Protein AF-0000000065779540 (afdb_homodimer)

Sequence (1570 aa):
MIKVNRYEIFLDFSFQTGDYKGYEKIEMESDEETVVLDAVGLKIVKAKVNGKEIEFSQDESRVNVKSGSFSGILEVEFEGKVTERKLVGIYKASYKDGYVISTQFEATHARDFIPCFDHPAMKARFKLTVRVDKGLKVISNMPVVREKEENGKVVYEFDETPKMSTYLLYLGIGNFEEIRDEGKIPTIIVATIPGKVQKGRFSMQISRNSIEFYEKYFEIPYQLPKVHLIAIPEFAYGAMENWGAITFRETALLADDSSSVYQKFRVAEVVAHELAHQWFGNLVTLKWWDDLWLNESFATFMSHKAISQLFPSWNFWDYFVLNQTSRALEKDSVSTTHPIEAHVRDPNEVEQMFDDISYGKGASILRMIEAYVGEENFRRGVVNYLKKFSYSNAQGSDLWNSISEVYGSDISPIMADWITKPGYPMVRVSVSGKRVSLEQERFSLIGNVENLLYKIPLTMEVNGKVVTHLLDKERDTMVFEEDVKSLKVNVNRTGFYRVFYYNNSDLVFNSNLSELDKWGIINDYWAFLLAGKIGFKEYERVISKFFNDKDFLPVNELSNELFTLHAINPDKYQGIAKEFHRIQLKNWRNSKDELGRLTYSNILYRLAAIDDEFSLGLSELFRFYGSLDSDTRQGVAVAYAITYEDNSVDELLERFRKETFDEEKLRYLTAMLFFRKPYLVGNTLSLILSGEIKKQDIPLTLSTAAYNPYAKSAVLNWIKMHINFMREAYKGTGILGRRLAEVIPLIGIGAERETEQFFSNLNMPEAERGIGTGLELLKAYSRLKMIKVNRYEIFLDFSFQTGDYKGYEKIEMESDEETVVLDAVGLKIVKAKVNGKEIEFSQDESRVNVKSGSFSGILEVEFEGKVTERKLVGIYKASYKDGYVISTQFEATHARDFIPCFDHPAMKARFKLTVRVDKGLKVISNMPVVREKEENGKVVYEFDETPKMSTYLLYLGIGNFEEIRDEGKIPTIIVATIPGKVQKGRFSMQISRNSIEFYEKYFEIPYQLPKVHLIAIPEFAYGAMENWGAITFRETALLADDSSSVYQKFRVAEVVAHELAHQWFGNLVTLKWWDDLWLNESFATFMSHKAISQLFPSWNFWDYFVLNQTSRALEKDSVSTTHPIEAHVRDPNEVEQMFDDISYGKGASILRMIEAYVGEENFRRGVVNYLKKFSYSNAQGSDLWNSISEVYGSDISPIMADWITKPGYPMVRVSVSGKRVSLEQERFSLIGNVENLLYKIPLTMEVNGKVVTHLLDKERDTMVFEEDVKSLKVNVNRTGFYRVFYYNNSDLVFNSNLSELDKWGIINDYWAFLLAGKIGFKEYERVISKFFNDKDFLPVNELSNELFTLHAINPDKYQGIAKEFHRIQLKNWRNSKDELGRLTYSNILYRLAAIDDEFSLGLSELFRFYGSLDSDTRQGVAVAYAITYEDNSVDELLERFRKETFDEEKLRYLTAMLFFRKPYLVGNTLSLILSGEIKKQDIPLTLSTAAYNPYAKSAVLNWIKMHINFMREAYKGTGILGRRLAEVIPLIGIGAERETEQFFSNLNMPEAERGIGTGLELLKAYSRLK

InterPro domains:
  IPR001930 Peptidase M1, alanine aminopeptidase/leukotriene A4 hydrolase [PR00756] (111-126)
  IPR001930 Peptidase M1, alanine aminopeptidase/leukotriene A4 hydrolase [PR00756] (158-173)
  IPR001930 Peptidase M1, alanine aminopeptidase/leukotriene A4 hydrolase [PR00756] (235-245)
  IPR001930 Peptidase M1, alanine aminopeptidase/leukotriene A4 hydrolase [PR00756] (270-285)
  IPR001930 Peptidase M1, alanine aminopeptidase/leukotriene A4 hydrolase [PR00756] (289-301)
  IPR014782 Peptidase M1, membrane alanine aminopeptidase [PF01433] (202-418)
  IPR024571 ERAP1-like C-terminal domain [PF11838] (487-779)
  IPR027268 Peptidase M4/M1, CTD superfamily [G3DSA:1.10.390.10] (181-423)
  IPR034016 Aminopeptidase N-type [cd09601] (6-420)
  IPR042097 Aminopeptidase N-like , N-terminal domain superfamliy [G3DSA:2.60.40.1730] (2-176)
  IPR042097 Aminopeptidase N-like , N-terminal domain superfamliy [SSF63737] (2-174)
  IPR045357 Aminopeptidase N-like , N-terminal domain [PF17900] (5-168)
  IPR050344 Peptidase M1 family aminopeptidases [PTHR11533] (5-771)

Structure (mmCIF, N/CA/C/O backbone):
data_AF-0000000065779540-model_v1
#
loop_
_entity.id
_entity.type
_entity.pdbx_description
1 polymer 'Leucyl aminopeptidase'
#
loop_
_atom_site.group_PDB
_atom_site.id
_atom_site.type_symbol
_atom_site.label_atom_id
_atom_site.label_alt_id
_atom_site.label_comp_id
_atom_site.label_asym_id
_atom_site.label_entity_id
_atom_site.label_seq_id
_atom_site.pdbx_PDB_ins_code
_atom_site.Cartn_x
_atom_site.Cartn_y
_atom_site.Cartn_z
_atom_site.occupancy
_atom_site.B_iso_or_equiv
_atom_site.auth_seq_id
_atom_site.auth_comp_id
_atom_site.auth_asym_id
_atom_site.auth_atom_id
_atom_site.pdbx_PDB_model_num
ATOM 1 N N . MET A 1 1 ? 28.953 -17.953 -36.438 1 84.44 1 MET A N 1
ATOM 2 C CA . MET A 1 1 ? 28.672 -19.047 -35.531 1 84.44 1 MET A CA 1
ATOM 3 C C . MET A 1 1 ? 29.344 -18.797 -34.156 1 84.44 1 MET A C 1
ATOM 5 O O . MET A 1 1 ? 30.484 -18.344 -34.125 1 84.44 1 MET A O 1
ATOM 9 N N . ILE A 1 2 ? 28.672 -18.969 -33.188 1 92.44 2 ILE A N 1
ATOM 10 C CA . ILE A 1 2 ? 29.188 -18.812 -31.812 1 92.44 2 ILE A CA 1
ATOM 11 C C . ILE A 1 2 ? 29.047 -20.125 -31.047 1 92.44 2 ILE A C 1
ATOM 13 O O . ILE A 1 2 ? 27.984 -20.75 -31.062 1 92.44 2 ILE A O 1
ATOM 17 N N . LYS A 1 3 ? 30.125 -20.562 -30.547 1 94.75 3 LYS A N 1
ATOM 18 C CA . LYS A 1 3 ? 30.125 -21.734 -29.672 1 94.75 3 LYS A CA 1
ATOM 19 C C . LYS A 1 3 ? 30.703 -21.391 -28.312 1 94.75 3 LYS A C 1
ATOM 21 O O . LYS A 1 3 ? 31.844 -20.922 -28.219 1 94.75 3 LYS A O 1
ATOM 26 N N . VAL A 1 4 ? 29.938 -21.672 -27.312 1 96.62 4 VAL A N 1
ATOM 27 C CA . VAL A 1 4 ? 30.391 -21.422 -25.938 1 96.62 4 VAL A CA 1
ATOM 28 C C . VAL A 1 4 ? 30.656 -22.75 -25.234 1 96.62 4 VAL A C 1
ATOM 30 O O . VAL A 1 4 ? 29.797 -23.641 -25.25 1 96.62 4 VAL A O 1
ATOM 33 N N . ASN A 1 5 ? 31.75 -22.812 -24.547 1 96.88 5 ASN A N 1
ATOM 34 C CA . ASN A 1 5 ? 32.125 -24.094 -23.953 1 96.88 5 ASN A CA 1
ATOM 35 C C . ASN A 1 5 ? 32.062 -24.047 -22.438 1 96.88 5 ASN A C 1
ATOM 37 O O . ASN A 1 5 ? 31.75 -25.062 -21.797 1 96.88 5 ASN A O 1
ATOM 41 N N . ARG A 1 6 ? 32.469 -22.906 -21.984 1 97.94 6 ARG A N 1
ATOM 42 C CA . ARG A 1 6 ? 32.625 -22.891 -20.531 1 97.94 6 ARG A CA 1
ATOM 43 C C . ARG A 1 6 ? 32.594 -21.469 -20 1 97.94 6 ARG A C 1
ATOM 45 O O . ARG A 1 6 ? 33.125 -20.547 -20.609 1 97.94 6 ARG A O 1
ATOM 52 N N . TYR A 1 7 ? 31.891 -21.312 -18.891 1 98.38 7 TYR A N 1
ATOM 53 C CA . TYR A 1 7 ? 31.953 -20.109 -18.094 1 98.38 7 TYR A CA 1
ATOM 54 C C . TYR A 1 7 ? 32.719 -20.344 -16.797 1 98.38 7 TYR A C 1
ATOM 56 O O . TYR A 1 7 ? 32.406 -21.297 -16.062 1 98.38 7 TYR A O 1
ATOM 64 N N . GLU A 1 8 ? 33.688 -19.547 -16.5 1 98.38 8 GLU A N 1
ATOM 65 C CA . GLU A 1 8 ? 34.281 -19.453 -15.164 1 98.38 8 GLU A CA 1
ATOM 66 C C . GLU A 1 8 ? 33.906 -18.125 -14.5 1 98.38 8 GLU A C 1
ATOM 68 O O . GLU A 1 8 ? 34.312 -17.062 -14.961 1 98.38 8 GLU A O 1
ATOM 73 N N . ILE A 1 9 ? 33.188 -18.188 -13.438 1 98.62 9 ILE A N 1
ATOM 74 C CA . ILE A 1 9 ? 32.562 -17 -12.867 1 98.62 9 ILE A CA 1
ATOM 75 C C . ILE A 1 9 ? 33.062 -16.797 -11.438 1 98.62 9 ILE A C 1
ATOM 77 O O . ILE A 1 9 ? 33.031 -17.703 -10.617 1 98.62 9 ILE A O 1
ATOM 81 N N . PHE A 1 10 ? 33.594 -15.625 -11.133 1 98 10 PHE A N 1
ATOM 82 C CA . PHE A 1 10 ? 33.969 -15.203 -9.781 1 98 10 PHE A CA 1
ATOM 83 C C . PHE A 1 10 ? 33.094 -14.047 -9.32 1 98 10 PHE A C 1
ATOM 85 O O . PHE A 1 10 ? 33 -13.008 -9.992 1 98 10 PHE A O 1
ATOM 92 N N . LEU A 1 11 ? 32.438 -14.195 -8.172 1 98.06 11 LEU A N 1
ATOM 93 C CA . LEU A 1 11 ? 31.547 -13.164 -7.66 1 98.06 11 LEU A CA 1
ATOM 94 C C . LEU A 1 11 ? 31.938 -12.773 -6.238 1 98.06 11 LEU A C 1
ATOM 96 O O . LEU A 1 11 ? 32.25 -13.633 -5.41 1 98.06 11 LEU A O 1
ATOM 100 N N . ASP A 1 12 ? 31.938 -11.469 -5.934 1 96.5 12 ASP A N 1
ATOM 101 C CA . ASP A 1 12 ? 32.188 -10.906 -4.609 1 96.5 12 ASP A CA 1
ATOM 102 C C . ASP A 1 12 ? 30.969 -10.109 -4.129 1 96.5 12 ASP A C 1
ATOM 104 O O . ASP A 1 12 ? 30.688 -9.031 -4.648 1 96.5 12 ASP A O 1
ATOM 108 N N . PHE A 1 13 ? 30.344 -10.625 -2.982 1 94.62 13 PHE A N 1
ATOM 109 C CA . PHE A 1 13 ? 29.062 -10.055 -2.557 1 94.62 13 PHE A CA 1
ATOM 110 C C . PHE A 1 13 ? 29.234 -9.25 -1.274 1 94.62 13 PHE A C 1
ATOM 112 O O . PHE A 1 13 ? 30.031 -9.625 -0.401 1 94.62 13 PHE A O 1
ATOM 119 N N . SER A 1 14 ? 28.5 -8.141 -1.212 1 89.5 14 SER A N 1
ATOM 120 C CA . SER A 1 14 ? 28.172 -7.496 0.054 1 89.5 14 SER A CA 1
ATOM 121 C C . SER A 1 14 ? 26.719 -7.773 0.443 1 89.5 14 SER A C 1
ATOM 123 O O . SER A 1 14 ? 25.797 -7.223 -0.159 1 89.5 14 SER A O 1
ATOM 125 N N . PHE A 1 15 ? 26.594 -8.539 1.494 1 89.5 15 PHE A N 1
ATOM 126 C CA . PHE A 1 15 ? 25.25 -8.969 1.893 1 89.5 15 PHE A CA 1
ATOM 127 C C . PHE A 1 15 ? 24.453 -7.797 2.447 1 89.5 15 PHE A C 1
ATOM 129 O O . PHE A 1 15 ? 23.234 -7.75 2.295 1 89.5 15 PHE A O 1
ATOM 136 N N . GLN A 1 16 ? 25.141 -6.855 3 1 80.56 16 GLN A N 1
ATOM 137 C CA . GLN A 1 16 ? 24.5 -5.711 3.633 1 80.56 16 GLN A CA 1
ATOM 138 C C . GLN A 1 16 ? 23.922 -4.754 2.588 1 80.56 16 GLN A C 1
ATOM 140 O O . GLN A 1 16 ? 22.781 -4.293 2.719 1 80.56 16 GLN A O 1
ATOM 145 N N . THR A 1 17 ? 24.672 -4.59 1.543 1 81.06 17 THR A N 1
ATOM 146 C CA . THR A 1 17 ? 24.25 -3.586 0.571 1 81.06 17 THR A CA 1
ATOM 147 C C . THR A 1 17 ? 23.578 -4.246 -0.626 1 81.06 17 THR A C 1
ATOM 149 O O . THR A 1 17 ? 22.859 -3.586 -1.382 1 81.06 17 THR A O 1
ATOM 152 N N . GLY A 1 18 ? 23.875 -5.504 -0.821 1 89.56 18 GLY A N 1
ATOM 153 C CA . GLY A 1 18 ? 23.328 -6.203 -1.977 1 89.56 18 GLY A CA 1
ATOM 154 C C . GLY A 1 18 ? 24.141 -5.984 -3.24 1 89.56 18 GLY A C 1
ATOM 155 O O . GLY A 1 18 ? 23.812 -6.527 -4.297 1 89.56 18 GLY A O 1
ATOM 156 N N . ASP A 1 19 ? 25.234 -5.258 -3.125 1 90.12 19 ASP A N 1
ATOM 157 C CA . ASP A 1 19 ? 26.125 -5.039 -4.266 1 90.12 19 ASP A CA 1
ATOM 158 C C . ASP A 1 19 ? 27.047 -6.23 -4.473 1 90.12 19 ASP A C 1
ATOM 160 O O . ASP A 1 19 ? 27.438 -6.902 -3.51 1 90.12 19 ASP A O 1
ATOM 164 N N . TYR A 1 20 ? 27.328 -6.461 -5.75 1 94.62 20 TYR A N 1
ATOM 165 C CA . TYR A 1 20 ? 28.359 -7.473 -5.996 1 94.62 20 TYR A CA 1
ATOM 166 C C . TYR A 1 20 ? 29.203 -7.105 -7.215 1 94.62 20 TYR A C 1
ATOM 168 O O . TYR A 1 20 ? 28.734 -6.387 -8.102 1 94.62 20 TYR A O 1
ATOM 176 N N . LYS A 1 21 ? 30.438 -7.566 -7.195 1 95.75 21 LYS A N 1
ATOM 177 C CA . LYS A 1 21 ? 31.375 -7.469 -8.305 1 95.75 21 LYS A CA 1
ATOM 178 C C . LYS A 1 21 ? 31.656 -8.844 -8.914 1 95.75 21 LYS A C 1
ATOM 180 O O . LYS A 1 21 ? 31.703 -9.844 -8.203 1 95.75 21 LYS A O 1
ATOM 185 N N . GLY A 1 22 ? 31.766 -8.828 -10.242 1 97.25 22 GLY A N 1
ATOM 186 C CA . GLY A 1 22 ? 31.984 -10.094 -10.914 1 97.25 22 GLY A CA 1
ATOM 187 C C . GLY A 1 22 ? 33.125 -10.039 -11.922 1 97.25 22 GLY A C 1
ATOM 188 O O . GLY A 1 22 ? 33.375 -8.992 -12.516 1 97.25 22 GLY A O 1
ATOM 189 N N . TYR A 1 23 ? 33.781 -11.156 -12.062 1 97.38 23 TYR A N 1
ATOM 190 C CA . TYR A 1 23 ? 34.781 -11.43 -13.094 1 97.38 23 TYR A CA 1
ATOM 191 C C . TYR A 1 23 ? 34.5 -12.766 -13.781 1 97.38 23 TYR A C 1
ATOM 193 O O . TYR A 1 23 ? 34.375 -13.797 -13.117 1 97.38 23 TYR A O 1
ATOM 201 N N . GLU A 1 24 ? 34.375 -12.727 -15.125 1 97.5 24 GLU A N 1
ATOM 202 C CA . GLU A 1 24 ? 33.969 -13.93 -15.867 1 97.5 24 GLU A CA 1
ATOM 203 C C . GLU A 1 24 ? 34.969 -14.227 -16.984 1 97.5 24 GLU A C 1
ATOM 205 O O . GLU A 1 24 ? 35.438 -13.312 -17.656 1 97.5 24 GLU A O 1
ATOM 210 N N . LYS A 1 25 ? 35.281 -15.5 -17.125 1 98.25 25 LYS A N 1
ATOM 211 C CA . LYS A 1 25 ? 36 -16.031 -18.281 1 98.25 25 LYS A CA 1
ATOM 212 C C . LYS A 1 25 ? 35.094 -16.953 -19.109 1 98.25 25 LYS A C 1
ATOM 214 O O . LYS A 1 25 ? 34.656 -17.984 -18.625 1 98.25 25 LYS A O 1
ATOM 219 N N . ILE A 1 26 ? 34.906 -16.578 -20.344 1 98.31 26 ILE A N 1
ATOM 220 C CA . ILE A 1 26 ? 34.062 -17.375 -21.234 1 98.31 26 ILE A CA 1
ATOM 221 C C . ILE A 1 26 ? 34.938 -18.016 -22.312 1 98.31 26 ILE A C 1
ATOM 223 O O . ILE A 1 26 ? 35.531 -17.328 -23.156 1 98.31 26 ILE A O 1
ATOM 227 N N . GLU A 1 27 ? 35.031 -19.281 -22.203 1 98.25 27 GLU A N 1
ATOM 228 C CA . GLU A 1 27 ? 35.719 -20.031 -23.266 1 98.25 27 GLU A CA 1
ATOM 229 C C . GLU A 1 27 ? 34.781 -20.25 -24.453 1 98.25 27 GLU A C 1
ATOM 231 O O . GLU A 1 27 ? 33.781 -20.938 -24.344 1 98.25 27 GLU A O 1
ATOM 236 N N . MET A 1 28 ? 35.188 -19.719 -25.625 1 97.75 28 MET A N 1
ATOM 237 C CA . MET A 1 28 ? 34.25 -19.766 -26.734 1 97.75 28 MET A CA 1
ATOM 238 C C . MET A 1 28 ? 34.969 -19.641 -28.062 1 97.75 28 MET A C 1
ATOM 240 O O . MET A 1 28 ? 36.156 -19.344 -28.109 1 97.75 28 MET A O 1
ATOM 244 N N . GLU A 1 29 ? 34.219 -19.922 -29.109 1 96.81 29 GLU A N 1
ATOM 245 C CA . GLU A 1 29 ? 34.594 -19.703 -30.5 1 96.81 29 GLU A CA 1
ATOM 246 C C . GLU A 1 29 ? 33.562 -18.844 -31.234 1 96.81 29 GLU A C 1
ATOM 248 O O . GLU A 1 29 ? 32.375 -19.047 -31.062 1 96.81 29 GLU A O 1
ATOM 253 N N . SER A 1 30 ? 34.125 -17.844 -31.875 1 95.94 30 SER A N 1
ATOM 254 C CA . SER A 1 30 ? 33.219 -16.969 -32.625 1 95.94 30 SER A CA 1
ATOM 255 C C . SER A 1 30 ? 33.844 -16.578 -33.969 1 95.94 30 SER A C 1
ATOM 257 O O . SER A 1 30 ? 35.031 -16.234 -34.031 1 95.94 30 SER A O 1
ATOM 259 N N . ASP A 1 31 ? 33.031 -16.641 -34.969 1 95.31 31 ASP A N 1
ATOM 260 C CA . ASP A 1 31 ? 33.469 -16.141 -36.281 1 95.31 31 ASP A CA 1
ATOM 261 C C . ASP A 1 31 ? 32.812 -14.797 -36.594 1 95.31 31 ASP A C 1
ATOM 263 O O . ASP A 1 31 ? 32.875 -14.305 -37.719 1 95.31 31 ASP A O 1
ATOM 267 N N . GLU A 1 32 ? 32.219 -14.25 -35.562 1 94 32 GLU A N 1
ATOM 268 C CA . GLU A 1 32 ? 31.5 -12.984 -35.75 1 94 32 GLU A CA 1
ATOM 269 C C . GLU A 1 32 ? 32.406 -11.805 -35.469 1 94 32 GLU A C 1
ATOM 271 O O . GLU A 1 32 ? 33.375 -11.922 -34.688 1 94 32 GLU A O 1
ATOM 276 N N . GLU A 1 33 ? 32.094 -10.695 -36.062 1 93.75 33 GLU A N 1
ATOM 277 C CA . GLU A 1 33 ? 32.844 -9.469 -35.812 1 93.75 33 GLU A CA 1
ATOM 278 C C . GLU A 1 33 ? 32.594 -8.938 -34.406 1 93.75 33 GLU A C 1
ATOM 280 O O . GLU A 1 33 ? 33.469 -8.297 -33.812 1 93.75 33 GLU A O 1
ATOM 285 N N . THR A 1 34 ? 31.422 -9.109 -34 1 95.25 34 THR A N 1
ATOM 286 C CA . THR A 1 34 ? 31 -8.625 -32.688 1 95.25 34 THR A CA 1
ATOM 287 C C . THR A 1 34 ? 30.297 -9.734 -31.906 1 95.25 34 THR A C 1
ATOM 289 O O . THR A 1 34 ? 29.359 -10.367 -32.406 1 95.25 34 THR A O 1
ATOM 292 N N . VAL A 1 35 ? 30.812 -9.977 -30.703 1 96.38 35 VAL A N 1
ATOM 293 C CA . VAL A 1 35 ? 30.141 -10.891 -29.781 1 96.38 35 VAL A CA 1
ATOM 294 C C . VAL A 1 35 ? 29.125 -10.117 -28.938 1 96.38 35 VAL A C 1
ATOM 296 O O . VAL A 1 35 ? 29.484 -9.141 -28.281 1 96.38 35 VAL A O 1
ATOM 299 N N . VAL A 1 36 ? 27.891 -10.523 -29 1 96.56 36 VAL A N 1
ATOM 300 C CA . VAL A 1 36 ? 26.844 -9.836 -28.266 1 96.56 36 VAL A CA 1
ATOM 301 C C . VAL A 1 36 ? 26.438 -10.672 -27.047 1 96.56 36 VAL A C 1
ATOM 303 O O . VAL A 1 36 ? 25.953 -11.797 -27.188 1 96.56 36 VAL A O 1
ATOM 306 N N . LEU A 1 37 ? 26.672 -10.141 -25.812 1 97.38 37 LEU A N 1
ATOM 307 C CA . LEU A 1 37 ? 26.234 -10.781 -24.578 1 97.38 37 LEU A CA 1
ATOM 308 C C . LEU A 1 37 ? 25 -10.102 -24.016 1 97.38 37 LEU A C 1
ATOM 310 O O . LEU A 1 37 ? 24.844 -8.883 -24.125 1 97.38 37 LEU A O 1
ATOM 314 N N . ASP A 1 38 ? 24.109 -10.883 -23.469 1 95.94 38 ASP A N 1
ATOM 315 C CA . ASP A 1 38 ? 22.984 -10.336 -22.734 1 95.94 38 ASP A CA 1
ATOM 316 C C . ASP A 1 38 ? 23.406 -9.828 -21.359 1 95.94 38 ASP A C 1
ATOM 318 O O . ASP A 1 38 ? 24.188 -10.492 -20.672 1 95.94 38 ASP A O 1
ATOM 322 N N . ALA A 1 39 ? 23 -8.625 -21 1 96.81 39 ALA A N 1
ATOM 323 C CA . ALA A 1 39 ? 23.359 -8.023 -19.719 1 96.81 39 ALA A CA 1
ATOM 324 C C . ALA A 1 39 ? 22.344 -6.953 -19.312 1 96.81 39 ALA A C 1
ATOM 326 O O . ALA A 1 39 ? 22.312 -5.863 -19.891 1 96.81 39 ALA A O 1
ATOM 327 N N . VAL A 1 40 ? 21.547 -7.293 -18.359 1 93.31 40 VAL A N 1
ATOM 328 C CA . VAL A 1 40 ? 20.531 -6.359 -17.891 1 93.31 40 VAL A CA 1
ATOM 329 C C . VAL A 1 40 ? 20.828 -5.926 -16.469 1 93.31 40 VAL A C 1
ATOM 331 O O . VAL A 1 40 ? 21 -6.766 -15.578 1 93.31 40 VAL A O 1
ATOM 334 N N . GLY A 1 41 ? 20.875 -4.668 -16.266 1 90.62 41 GLY A N 1
ATOM 335 C CA . GLY A 1 41 ? 21.094 -4.141 -14.922 1 90.62 41 GLY A CA 1
ATOM 336 C C . GLY A 1 41 ? 22.516 -4.312 -14.438 1 90.62 41 GLY A C 1
ATOM 337 O O . GLY A 1 41 ? 22.781 -4.27 -13.234 1 90.62 41 GLY A O 1
ATOM 338 N N . LEU A 1 42 ? 23.453 -4.523 -15.32 1 95.75 42 LEU A N 1
ATOM 339 C CA . LEU A 1 42 ? 24.859 -4.738 -14.992 1 95.75 42 LEU A CA 1
ATOM 340 C C . LEU A 1 42 ? 25.719 -3.613 -15.547 1 95.75 42 LEU A C 1
ATOM 342 O O . LEU A 1 42 ? 25.453 -3.1 -16.641 1 95.75 42 LEU A O 1
ATOM 346 N N . LYS A 1 43 ? 26.656 -3.244 -14.805 1 93.75 43 LYS A N 1
ATOM 347 C CA . LYS A 1 43 ? 27.656 -2.301 -15.289 1 93.75 43 LYS A CA 1
ATOM 348 C C . LYS A 1 43 ? 28.938 -3.027 -15.727 1 93.75 43 LYS A C 1
ATOM 350 O O . LYS A 1 43 ? 29.641 -3.609 -14.898 1 93.75 43 LYS A O 1
ATOM 355 N N . ILE A 1 44 ? 29.234 -2.949 -16.984 1 95.94 44 ILE A N 1
ATOM 356 C CA . ILE A 1 44 ? 30.453 -3.566 -17.5 1 95.94 44 ILE A CA 1
ATOM 357 C C . ILE A 1 44 ? 31.641 -2.635 -17.281 1 95.94 44 ILE A C 1
ATOM 359 O O . ILE A 1 44 ? 31.609 -1.467 -17.688 1 95.94 44 ILE A O 1
ATOM 363 N N . VAL A 1 45 ? 32.594 -3.191 -16.688 1 93.81 45 VAL A N 1
ATOM 364 C CA . VAL A 1 45 ? 33.75 -2.375 -16.328 1 93.81 45 VAL A CA 1
ATOM 365 C C . VAL A 1 45 ? 34.844 -2.529 -17.375 1 93.81 45 VAL A C 1
ATOM 367 O O . VAL A 1 45 ? 35.5 -1.547 -17.781 1 93.81 45 VAL A O 1
ATOM 370 N N . LYS A 1 46 ? 35.125 -3.797 -17.734 1 95.38 46 LYS A N 1
ATOM 371 C CA . LYS A 1 46 ? 36.219 -4.117 -18.625 1 95.38 46 LYS A CA 1
ATOM 372 C C . LYS A 1 46 ? 35.969 -5.402 -19.406 1 95.38 46 LYS A C 1
ATOM 374 O O . LYS A 1 46 ? 35.281 -6.301 -18.906 1 95.38 46 LYS A O 1
ATOM 379 N N . ALA A 1 47 ? 36.531 -5.508 -20.688 1 97.19 47 ALA A N 1
ATOM 380 C CA . ALA A 1 47 ? 36.5 -6.719 -21.5 1 97.19 47 ALA A CA 1
ATOM 381 C C . ALA A 1 47 ? 37.844 -7.004 -22.141 1 97.19 47 ALA A C 1
ATOM 383 O O . ALA A 1 47 ? 38.531 -6.082 -22.594 1 97.19 47 ALA A O 1
ATOM 384 N N . LYS A 1 48 ? 38.188 -8.266 -22.156 1 97.38 48 LYS A N 1
ATOM 385 C CA . LYS A 1 48 ? 39.406 -8.711 -22.812 1 97.38 48 LYS A CA 1
ATOM 386 C C . LYS A 1 48 ? 39.156 -9.945 -23.672 1 97.38 48 LYS A C 1
ATOM 388 O O . LYS A 1 48 ? 38.344 -10.797 -23.328 1 97.38 48 LYS A O 1
ATOM 393 N N . VAL A 1 49 ? 39.875 -10.039 -24.766 1 96.88 49 VAL A N 1
ATOM 394 C CA . VAL A 1 49 ? 39.906 -11.242 -25.594 1 96.88 49 VAL A CA 1
ATOM 395 C C . VAL A 1 49 ? 41.344 -11.773 -25.672 1 96.88 49 VAL A C 1
ATOM 397 O O . VAL A 1 49 ? 42.25 -11.062 -26.125 1 96.88 49 VAL A O 1
ATOM 400 N N . ASN A 1 50 ? 41.438 -12.938 -25.203 1 96.56 50 ASN A N 1
ATOM 401 C CA . ASN A 1 50 ? 42.781 -13.562 -25.156 1 96.56 50 ASN A CA 1
ATOM 402 C C . ASN A 1 50 ? 43.812 -12.633 -24.531 1 96.56 50 ASN A C 1
ATOM 404 O O . ASN A 1 50 ? 44.875 -12.438 -25.078 1 96.56 50 ASN A O 1
ATOM 408 N N . GLY A 1 51 ? 43.375 -12.07 -23.484 1 94.88 51 GLY A N 1
ATOM 409 C CA . GLY A 1 51 ? 44.281 -11.289 -22.656 1 94.88 51 GLY A CA 1
ATOM 410 C C . GLY A 1 51 ? 44.406 -9.844 -23.109 1 94.88 51 GLY A C 1
ATOM 411 O O . GLY A 1 51 ? 44.969 -9.016 -22.406 1 94.88 51 GLY A O 1
ATOM 412 N N . LYS A 1 52 ? 43.812 -9.477 -24.203 1 95.19 52 LYS A N 1
ATOM 413 C CA . LYS A 1 52 ? 43.906 -8.117 -24.719 1 95.19 52 LYS A CA 1
ATOM 414 C C . LYS A 1 52 ? 42.594 -7.348 -24.5 1 95.19 52 LYS A C 1
ATOM 416 O O . LYS A 1 52 ? 41.531 -7.828 -24.844 1 95.19 52 LYS A O 1
ATOM 421 N N . GLU A 1 53 ? 42.812 -6.223 -23.984 1 95.19 53 GLU A N 1
ATOM 422 C CA . GLU A 1 53 ? 41.625 -5.375 -23.766 1 95.19 53 GLU A CA 1
ATOM 423 C C . GLU A 1 53 ? 40.969 -4.996 -25.078 1 95.19 53 GLU A C 1
ATOM 425 O O . GLU A 1 53 ? 41.656 -4.711 -26.062 1 95.19 53 GLU A O 1
ATOM 430 N N . ILE A 1 54 ? 39.719 -4.961 -25.062 1 94.5 54 ILE A N 1
ATOM 431 C CA . ILE A 1 54 ? 38.969 -4.699 -26.281 1 94.5 54 ILE A CA 1
ATOM 432 C C . ILE A 1 54 ? 37.875 -3.672 -26 1 94.5 54 ILE A C 1
ATOM 434 O O . ILE A 1 54 ? 37.375 -3.566 -24.875 1 94.5 54 ILE A O 1
ATOM 438 N N . GLU A 1 55 ? 37.562 -3.002 -27.047 1 92.31 55 GLU A N 1
ATOM 439 C CA . GLU A 1 55 ? 36.469 -2.035 -26.953 1 92.31 55 GLU A CA 1
ATOM 440 C C . GLU A 1 55 ? 35.094 -2.732 -26.953 1 92.31 55 GLU A C 1
ATOM 442 O O . GLU A 1 55 ? 34.906 -3.738 -27.641 1 92.31 55 GLU A O 1
ATOM 447 N N . PHE A 1 56 ? 34.188 -2.164 -26.062 1 95.56 56 PHE A N 1
ATOM 448 C CA . PHE A 1 56 ? 32.844 -2.672 -26.016 1 95.56 56 PHE A CA 1
ATOM 449 C C . PHE A 1 56 ? 31.844 -1.528 -25.875 1 95.56 56 PHE A C 1
ATOM 451 O O . PHE A 1 56 ? 32.219 -0.406 -25.531 1 95.56 56 PHE A O 1
ATOM 458 N N . SER A 1 57 ? 30.672 -1.756 -26.344 1 94.06 57 SER A N 1
ATOM 459 C CA . SER A 1 57 ? 29.531 -0.863 -26.109 1 94.06 57 SER A CA 1
ATOM 460 C C . SER A 1 57 ? 28.406 -1.577 -25.375 1 94.06 57 SER A C 1
ATOM 462 O O . SER A 1 57 ? 28.281 -2.801 -25.469 1 94.06 57 SER A O 1
ATOM 464 N N . GLN A 1 58 ? 27.75 -0.833 -24.516 1 93.38 58 GLN A N 1
ATOM 465 C CA . GLN A 1 58 ? 26.672 -1.411 -23.734 1 93.38 58 GLN A CA 1
ATOM 466 C C . GLN A 1 58 ? 25.375 -0.628 -23.906 1 93.38 58 GLN A C 1
ATOM 468 O O . GLN A 1 58 ? 25.391 0.604 -23.953 1 93.38 58 GLN A O 1
ATOM 473 N N . ASP A 1 59 ? 24.375 -1.306 -24.203 1 91.75 59 ASP A N 1
ATOM 474 C CA . ASP A 1 59 ? 23.047 -0.696 -24.156 1 91.75 59 ASP A CA 1
ATOM 475 C C . ASP A 1 59 ? 22.25 -1.217 -22.969 1 91.75 59 ASP A C 1
ATOM 477 O O . ASP A 1 59 ? 22.812 -1.639 -21.953 1 91.75 59 ASP A O 1
ATOM 481 N N . GLU A 1 60 ? 20.984 -1.135 -23.031 1 86.88 60 GLU A N 1
ATOM 482 C CA . GLU A 1 60 ? 20.141 -1.428 -21.875 1 86.88 60 GLU A CA 1
ATOM 483 C C . GLU A 1 60 ? 20.125 -2.922 -21.562 1 86.88 60 GLU A C 1
ATOM 485 O O . GLU A 1 60 ? 19.922 -3.322 -20.422 1 86.88 60 GLU A O 1
ATOM 490 N N . SER A 1 61 ? 20.344 -3.658 -22.578 1 92 61 SER A N 1
ATOM 491 C CA . SER A 1 61 ? 20.125 -5.082 -22.344 1 92 61 SER A CA 1
ATOM 492 C C . SER A 1 61 ? 21.281 -5.918 -22.875 1 92 61 SER A C 1
ATOM 494 O O . SER A 1 61 ? 21.312 -7.137 -22.688 1 92 61 SER A O 1
ATOM 496 N N . ARG A 1 62 ? 22.359 -5.301 -23.578 1 93.94 62 ARG A N 1
ATOM 497 C CA . ARG A 1 62 ? 23.406 -6.07 -24.219 1 93.94 62 ARG A CA 1
ATOM 498 C C . ARG A 1 62 ? 24.75 -5.367 -24.094 1 93.94 62 ARG A C 1
ATOM 500 O O . ARG A 1 62 ? 24.812 -4.152 -23.922 1 93.94 62 ARG A O 1
ATOM 507 N N . VAL A 1 63 ? 25.688 -6.211 -24.141 1 96.44 63 VAL A N 1
ATOM 508 C CA . VAL A 1 63 ? 27.062 -5.754 -24.266 1 96.44 63 VAL A CA 1
ATOM 509 C C . VAL A 1 63 ? 27.641 -6.227 -25.609 1 96.44 63 VAL A C 1
ATOM 511 O O . VAL A 1 63 ? 27.625 -7.422 -25.906 1 96.44 63 VAL A O 1
ATOM 514 N N . ASN A 1 64 ? 28.078 -5.273 -26.391 1 96.56 64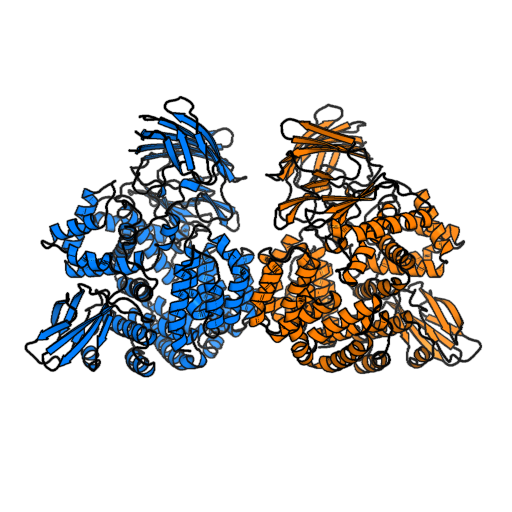 ASN A N 1
ATOM 515 C CA . ASN A 1 64 ? 28.672 -5.555 -27.688 1 96.56 64 ASN A CA 1
ATOM 516 C C . ASN A 1 64 ? 30.203 -5.496 -27.625 1 96.56 64 ASN A C 1
ATOM 518 O O . ASN A 1 64 ? 30.781 -4.414 -27.531 1 96.56 64 ASN A O 1
ATOM 522 N N . VAL A 1 65 ? 30.781 -6.672 -27.797 1 96 65 VAL A N 1
ATOM 523 C CA . VAL A 1 65 ? 32.219 -6.754 -27.734 1 96 65 VAL A CA 1
ATOM 524 C C . VAL A 1 65 ? 32.812 -6.902 -29.141 1 96 65 VAL A C 1
ATOM 526 O O . VAL A 1 65 ? 32.594 -7.918 -29.797 1 96 65 VAL A O 1
ATOM 529 N N . LYS A 1 66 ? 33.562 -5.953 -29.578 1 94.38 66 LYS A N 1
ATOM 530 C CA . LYS A 1 66 ? 34.125 -5.957 -30.922 1 94.38 66 LYS A CA 1
ATOM 531 C C . LYS A 1 66 ? 35.375 -6.828 -30.984 1 94.38 66 LYS A C 1
ATOM 533 O O . LYS A 1 66 ? 36.469 -6.332 -31.25 1 94.38 66 LYS A O 1
ATOM 538 N N . SER A 1 67 ? 35.25 -8.07 -30.969 1 91.25 67 SER A N 1
ATOM 539 C CA . SER A 1 67 ? 36.375 -9.008 -30.797 1 91.25 67 SER A CA 1
ATOM 540 C C . SER A 1 67 ? 36.938 -9.445 -32.156 1 91.25 67 SER A C 1
ATOM 542 O O . SER A 1 67 ? 38.062 -9.883 -32.25 1 91.25 67 SER A O 1
ATOM 544 N N . GLY A 1 68 ? 36.094 -9.336 -33.25 1 91.75 68 GLY A N 1
ATOM 545 C CA . GLY A 1 68 ? 36.438 -10.078 -34.438 1 91.75 68 GLY A CA 1
ATOM 546 C C . GLY A 1 68 ? 36.375 -11.586 -34.25 1 91.75 68 GLY A C 1
ATOM 547 O O . GLY A 1 68 ? 36 -12.07 -33.188 1 91.75 68 GLY A O 1
ATOM 548 N N . SER A 1 69 ? 36.719 -12.289 -35.312 1 93.94 69 SER A N 1
ATOM 549 C CA . SER A 1 69 ? 36.75 -13.742 -35.219 1 93.94 69 SER A CA 1
ATOM 550 C C . SER A 1 69 ? 37.875 -14.195 -34.281 1 93.94 69 SER A C 1
ATOM 552 O O . SER A 1 69 ? 39 -13.695 -34.344 1 93.94 69 SER A O 1
ATOM 554 N N . PHE A 1 70 ? 37.469 -15.062 -33.281 1 95.38 70 PHE A N 1
ATOM 555 C CA . PHE A 1 70 ? 38.469 -15.555 -32.375 1 95.38 70 PHE A CA 1
ATOM 556 C C . PHE A 1 70 ? 38.062 -16.906 -31.781 1 95.38 70 PHE A C 1
ATOM 558 O O . PHE A 1 70 ? 36.906 -17.312 -31.875 1 95.38 70 PHE A O 1
ATOM 565 N N . SER A 1 71 ? 39.094 -17.594 -31.25 1 96.25 71 SER A N 1
ATOM 566 C CA . SER A 1 71 ? 38.938 -18.781 -30.438 1 96.25 71 SER A CA 1
ATOM 567 C C . SER A 1 71 ? 39.75 -18.703 -29.156 1 96.25 71 SER A C 1
ATOM 569 O O . SER A 1 71 ? 40.969 -18.438 -29.219 1 96.25 71 SER A O 1
ATOM 571 N N . GLY A 1 72 ? 39.125 -18.688 -28.078 1 96.94 72 GLY A N 1
ATOM 572 C CA . GLY A 1 72 ? 39.812 -18.562 -26.797 1 96.94 72 GLY A CA 1
ATOM 573 C C . GLY A 1 72 ? 38.938 -18.062 -25.672 1 96.94 72 GLY A C 1
ATOM 574 O O . GLY A 1 72 ? 37.844 -18.594 -25.469 1 96.94 72 GLY A O 1
ATOM 575 N N . ILE A 1 73 ? 39.562 -17.078 -24.969 1 98.06 73 ILE A N 1
ATOM 576 C CA . ILE A 1 73 ? 38.906 -16.672 -23.734 1 98.06 73 ILE A CA 1
ATOM 577 C C . ILE A 1 73 ? 38.469 -15.219 -23.844 1 98.06 73 ILE A C 1
ATOM 579 O O . ILE A 1 73 ? 39.25 -14.336 -24.141 1 98.06 73 ILE A O 1
ATOM 583 N N . LEU A 1 74 ? 37.188 -14.984 -23.672 1 98.06 74 LEU A N 1
ATOM 584 C CA . LEU A 1 74 ? 36.656 -13.648 -23.438 1 98.06 74 LEU A CA 1
ATOM 585 C C . LEU A 1 74 ? 36.5 -13.359 -21.953 1 98.06 74 LEU A C 1
ATOM 587 O O . LEU A 1 74 ? 35.781 -14.078 -21.25 1 98.06 74 LEU A O 1
ATOM 591 N N . GLU A 1 75 ? 37.188 -12.336 -21.438 1 98.25 75 GLU A N 1
ATOM 592 C CA . GLU A 1 75 ? 37.094 -11.922 -20.031 1 98.25 75 GLU A CA 1
ATOM 593 C C . GLU A 1 75 ? 36.188 -10.68 -19.891 1 98.25 75 GLU A C 1
ATOM 595 O O . GLU A 1 75 ? 36.312 -9.734 -20.672 1 98.25 75 GLU A O 1
ATOM 600 N N . VAL A 1 76 ? 35.344 -10.688 -18.891 1 98.06 76 VAL A N 1
ATOM 601 C CA . VAL A 1 76 ? 34.469 -9.555 -18.625 1 98.06 76 VAL A CA 1
ATOM 602 C C . VAL A 1 76 ? 34.438 -9.242 -17.141 1 98.06 76 VAL A C 1
ATOM 604 O O . VAL A 1 76 ? 34.188 -10.125 -16.312 1 98.06 76 VAL A O 1
ATOM 607 N N . GLU A 1 77 ? 34.75 -8.039 -16.781 1 97.75 77 GLU A N 1
ATOM 608 C CA . GLU A 1 77 ? 34.562 -7.523 -15.438 1 97.75 77 GLU A CA 1
ATOM 609 C C . GLU A 1 77 ? 33.312 -6.688 -15.328 1 97.75 77 GLU A C 1
ATOM 611 O O . GLU A 1 77 ? 33.031 -5.84 -16.188 1 97.75 77 GLU A O 1
ATOM 616 N N . PHE A 1 78 ? 32.469 -6.941 -14.258 1 96.94 78 PHE A N 1
ATOM 617 C CA . PHE A 1 78 ? 31.188 -6.25 -14.188 1 96.94 78 PHE A CA 1
ATOM 618 C C . PHE A 1 78 ? 30.766 -6.055 -12.742 1 96.94 78 PHE A C 1
ATOM 620 O O . PHE A 1 78 ? 31.375 -6.605 -11.828 1 96.94 78 PHE A O 1
ATOM 627 N N . GLU A 1 79 ? 29.844 -5.184 -12.523 1 95.38 79 GLU A N 1
ATOM 628 C CA . GLU A 1 79 ? 29.203 -4.914 -11.25 1 95.38 79 GLU A CA 1
ATOM 629 C C . GLU A 1 79 ? 27.688 -5.074 -11.352 1 95.38 79 GLU A C 1
ATOM 631 O O . GLU A 1 79 ? 27.094 -4.719 -12.367 1 95.38 79 GLU A O 1
ATOM 636 N N . GLY A 1 80 ? 27.141 -5.754 -10.297 1 94.62 80 GLY A N 1
ATOM 637 C CA . GLY A 1 80 ? 25.703 -5.918 -10.25 1 94.62 80 GLY A CA 1
ATOM 638 C C . GLY A 1 80 ? 25.109 -5.605 -8.883 1 94.62 80 GLY A C 1
ATOM 639 O O . GLY A 1 80 ? 25.844 -5.277 -7.949 1 94.62 80 GLY A O 1
ATOM 640 N N . LYS A 1 81 ? 23.844 -5.602 -8.805 1 93.31 81 LYS A N 1
ATOM 641 C CA . LYS A 1 81 ? 23.125 -5.324 -7.562 1 93.31 81 LYS A CA 1
ATOM 642 C C . LYS A 1 81 ? 21.953 -6.273 -7.387 1 93.31 81 LYS A C 1
ATOM 644 O O . LYS A 1 81 ? 21.188 -6.508 -8.328 1 93.31 81 LYS A O 1
ATOM 649 N N . VAL A 1 82 ? 21.812 -6.812 -6.145 1 94.94 82 VAL A N 1
ATOM 650 C CA . VAL A 1 82 ? 20.672 -7.648 -5.781 1 94.94 82 VAL A CA 1
ATOM 651 C C . VAL A 1 82 ? 19.406 -6.797 -5.703 1 94.94 82 VAL A C 1
ATOM 653 O O . VAL A 1 82 ? 19.391 -5.762 -5.035 1 94.94 82 VAL A O 1
ATOM 656 N N . THR A 1 83 ? 18.391 -7.281 -6.41 1 89.19 83 THR A N 1
ATOM 657 C CA . THR A 1 83 ? 17.188 -6.473 -6.445 1 89.19 83 THR A CA 1
ATOM 658 C C . THR A 1 83 ? 16.312 -6.75 -5.223 1 89.19 83 THR A C 1
ATOM 660 O O . THR A 1 83 ? 16.328 -7.855 -4.68 1 89.19 83 THR A O 1
ATOM 663 N N . GLU A 1 84 ? 15.602 -5.766 -4.723 1 80.31 84 GLU A N 1
ATOM 664 C CA . GLU A 1 84 ? 14.742 -5.91 -3.547 1 80.31 84 GLU A CA 1
ATOM 665 C C . GLU A 1 84 ? 13.281 -6.082 -3.947 1 80.31 84 GLU A C 1
ATOM 667 O O . GLU A 1 84 ? 12.477 -6.594 -3.166 1 80.31 84 GLU A O 1
ATOM 672 N N . ARG A 1 85 ? 12.906 -5.68 -5.051 1 70.88 85 ARG A N 1
ATOM 673 C CA . ARG A 1 85 ? 11.477 -5.586 -5.34 1 70.88 85 ARG A CA 1
ATOM 674 C C . ARG A 1 85 ? 11.086 -6.504 -6.492 1 70.88 85 ARG A C 1
ATOM 676 O O . ARG A 1 85 ? 9.961 -6.453 -6.98 1 70.88 85 ARG A O 1
ATOM 683 N N . LYS A 1 86 ? 11.93 -7.348 -6.922 1 82.31 86 LYS A N 1
ATOM 684 C CA . LYS A 1 86 ? 11.617 -8.273 -8.008 1 82.31 86 LYS A CA 1
ATOM 685 C C . LYS A 1 86 ? 11.633 -9.719 -7.52 1 82.31 86 LYS A C 1
ATOM 687 O O . LYS A 1 86 ? 12 -9.984 -6.375 1 82.31 86 LYS A O 1
ATOM 692 N N . LEU A 1 87 ? 11.078 -10.586 -8.43 1 87.56 87 LEU A N 1
ATOM 693 C CA . LEU A 1 87 ? 11.07 -12.008 -8.078 1 87.56 87 LEU A CA 1
ATOM 694 C C . LEU A 1 87 ? 11.852 -12.82 -9.102 1 87.56 87 LEU A C 1
ATOM 696 O O . LEU A 1 87 ? 11.828 -14.055 -9.07 1 87.56 87 LEU A O 1
ATOM 700 N N . VAL A 1 88 ? 12.562 -12.102 -10 1 91.56 88 VAL A N 1
ATOM 701 C CA . VAL A 1 88 ? 13.344 -12.789 -11.016 1 91.56 88 VAL A CA 1
ATOM 702 C C . VAL A 1 88 ? 14.766 -12.227 -11.039 1 91.56 88 VAL A C 1
ATOM 704 O O . VAL A 1 88 ? 15.047 -11.211 -10.398 1 91.56 88 VAL A O 1
ATOM 707 N N . GLY A 1 89 ? 15.672 -12.906 -11.758 1 94.56 89 GLY A N 1
ATOM 708 C CA . GLY A 1 89 ? 17.078 -12.523 -11.656 1 94.56 89 GLY A CA 1
ATOM 709 C C . GLY A 1 89 ? 17.703 -12.898 -10.328 1 94.56 89 GLY A C 1
ATOM 710 O O . GLY A 1 89 ? 17.594 -14.039 -9.883 1 94.56 89 GLY A O 1
ATOM 711 N N . ILE A 1 90 ? 18.422 -11.992 -9.75 1 96.75 90 ILE A N 1
ATOM 712 C CA . ILE A 1 90 ? 18.938 -12.148 -8.398 1 96.75 90 ILE A CA 1
ATOM 713 C C . ILE A 1 90 ? 18.266 -11.148 -7.457 1 96.75 90 ILE A C 1
ATOM 715 O O . ILE A 1 90 ? 18.234 -9.953 -7.734 1 96.75 90 ILE A O 1
ATOM 719 N N . TYR A 1 91 ? 17.641 -11.656 -6.391 1 94.31 91 TYR A N 1
ATOM 720 C CA . TYR A 1 91 ? 16.797 -10.789 -5.582 1 94.31 91 TYR A CA 1
ATOM 721 C C . TYR A 1 91 ? 16.828 -11.211 -4.117 1 94.31 91 TYR A C 1
ATOM 723 O O . TYR A 1 91 ? 17.297 -12.305 -3.787 1 94.31 91 TYR A O 1
ATOM 731 N N . LYS A 1 92 ? 16.375 -10.32 -3.277 1 94.69 92 LYS A N 1
ATOM 732 C CA . LYS A 1 92 ? 16.219 -10.594 -1.852 1 94.69 92 LYS A CA 1
ATOM 733 C C . LYS A 1 92 ? 14.883 -11.273 -1.565 1 94.69 92 LYS A C 1
ATOM 735 O O . LYS A 1 92 ? 13.828 -10.773 -1.966 1 94.69 92 LYS A O 1
ATOM 740 N N . ALA A 1 93 ? 14.922 -12.398 -0.985 1 94.5 93 ALA A N 1
ATOM 741 C CA . ALA A 1 93 ? 13.727 -13.07 -0.487 1 94.5 93 ALA A CA 1
ATOM 742 C C . ALA A 1 93 ? 13.594 -12.914 1.024 1 94.5 93 ALA A C 1
ATOM 744 O O . ALA A 1 93 ? 14.25 -13.625 1.792 1 94.5 93 ALA A O 1
ATOM 745 N N . SER A 1 94 ? 12.695 -12.086 1.437 1 90.88 94 SER A N 1
ATOM 746 C CA . SER A 1 94 ? 12.617 -11.672 2.832 1 90.88 94 SER A CA 1
ATOM 747 C C . SER A 1 94 ? 11.758 -12.625 3.648 1 90.88 94 SER A C 1
ATOM 749 O O . SER A 1 94 ? 10.852 -13.266 3.107 1 90.88 94 SER A O 1
ATOM 751 N N . TYR A 1 95 ? 12.07 -12.727 4.898 1 89.5 95 TYR A N 1
ATOM 752 C CA . TYR A 1 95 ? 11.266 -13.391 5.918 1 89.5 95 TYR A CA 1
ATOM 753 C C . TYR A 1 95 ? 11.336 -12.641 7.242 1 89.5 95 TYR A C 1
ATOM 755 O O . TYR A 1 95 ? 11.969 -11.578 7.332 1 89.5 95 TYR A O 1
ATOM 763 N N . LYS A 1 96 ? 10.578 -12.914 8.258 1 81.69 96 LYS A N 1
ATOM 764 C CA . LYS A 1 96 ? 10.352 -12.164 9.492 1 81.69 96 LYS A CA 1
ATOM 765 C C . LYS A 1 96 ? 11.672 -11.719 10.109 1 81.69 96 LYS A C 1
ATOM 767 O O . LYS A 1 96 ? 11.836 -10.547 10.469 1 81.69 96 LYS A O 1
ATOM 772 N N . ASP A 1 97 ? 12.711 -12.602 10.141 1 83.25 97 ASP A N 1
ATOM 773 C CA . ASP A 1 97 ? 13.922 -12.297 10.883 1 83.25 97 ASP A CA 1
ATOM 774 C C . ASP A 1 97 ? 15.094 -12.031 9.938 1 83.25 97 ASP A C 1
ATOM 776 O O . ASP A 1 97 ? 16.25 -12.07 10.352 1 83.25 97 ASP A O 1
ATOM 780 N N . GLY A 1 98 ? 14.781 -11.828 8.68 1 90.12 98 GLY A N 1
ATOM 781 C CA . GLY A 1 98 ? 15.891 -11.617 7.762 1 90.12 98 GLY A CA 1
ATOM 782 C C . GLY A 1 98 ? 15.523 -11.859 6.312 1 90.12 98 GLY A C 1
ATOM 783 O O . GLY A 1 98 ? 14.367 -11.68 5.918 1 90.12 98 GLY A O 1
ATOM 784 N N . TYR A 1 99 ? 16.516 -12.039 5.512 1 94.12 99 TYR A N 1
ATOM 785 C CA . TYR A 1 99 ? 16.312 -12.352 4.102 1 94.12 99 TYR A CA 1
ATOM 786 C C . TYR A 1 99 ? 17.391 -13.305 3.592 1 94.12 99 TYR A C 1
ATOM 788 O O . TYR A 1 99 ? 18.391 -13.531 4.266 1 94.12 99 TYR A O 1
ATOM 796 N N . VAL A 1 100 ? 17.156 -13.945 2.498 1 96.38 100 VAL A N 1
ATOM 797 C CA . VAL A 1 100 ? 18.156 -14.656 1.719 1 96.38 100 VAL A CA 1
ATOM 798 C C . VAL A 1 100 ? 18.234 -14.07 0.31 1 96.38 100 VAL A C 1
ATOM 800 O O . VAL A 1 100 ? 17.297 -13.398 -0.138 1 96.38 100 VAL A O 1
ATOM 803 N N . ILE A 1 101 ? 19.375 -14.211 -0.294 1 97.38 101 ILE A N 1
ATOM 804 C CA . ILE A 1 101 ? 19.516 -13.883 -1.708 1 97.38 101 ILE A CA 1
ATOM 805 C C . ILE A 1 101 ? 19.328 -15.141 -2.551 1 97.38 101 ILE A C 1
ATOM 807 O O . ILE A 1 101 ? 19.875 -16.203 -2.232 1 97.38 101 ILE A O 1
ATOM 811 N N . SER A 1 102 ? 18.484 -15.086 -3.529 1 96.94 102 SER A N 1
ATOM 812 C CA . SER A 1 102 ? 18.234 -16.219 -4.41 1 96.94 102 SER A CA 1
ATOM 813 C C . SER A 1 102 ? 18.094 -15.773 -5.863 1 96.94 102 SER A C 1
ATOM 815 O O . SER A 1 102 ? 17.922 -14.578 -6.137 1 96.94 102 SER A O 1
ATOM 817 N N . THR A 1 103 ? 18.203 -16.719 -6.766 1 97 103 THR A N 1
ATOM 818 C CA . THR A 1 103 ? 18.078 -16.406 -8.188 1 97 103 THR A CA 1
ATOM 819 C C . THR A 1 103 ? 16.875 -17.156 -8.789 1 97 103 THR A C 1
ATOM 821 O O . THR A 1 103 ? 16.453 -18.188 -8.273 1 97 103 THR A O 1
ATOM 824 N N . GLN A 1 104 ? 16.234 -16.641 -9.727 1 95.81 104 GLN A N 1
ATOM 825 C CA . GLN A 1 104 ? 15.234 -17.203 -10.625 1 95.81 104 GLN A CA 1
ATOM 826 C C . GLN A 1 104 ? 15.445 -16.734 -12.055 1 95.81 104 GLN A C 1
ATOM 828 O O . GLN A 1 104 ? 15.211 -15.562 -12.367 1 95.81 104 GLN A O 1
ATOM 833 N N . PHE A 1 105 ? 15.812 -17.734 -13 1 94.94 105 PHE A N 1
ATOM 834 C CA . PHE A 1 105 ? 16.328 -17.281 -14.289 1 94.94 105 PHE A CA 1
ATOM 835 C C . PHE A 1 105 ? 15.367 -17.656 -15.406 1 94.94 105 PHE A C 1
ATOM 837 O O . PHE A 1 105 ? 15.266 -16.938 -16.406 1 94.94 105 PHE A O 1
ATOM 844 N N . GLU A 1 106 ? 14.789 -18.828 -15.367 1 91.31 106 GLU A N 1
ATOM 845 C CA . GLU A 1 106 ? 13.906 -19.234 -16.453 1 91.31 106 GLU A CA 1
ATOM 846 C C . GLU A 1 106 ? 12.727 -18.281 -16.594 1 91.31 106 GLU A C 1
ATOM 848 O O . GLU A 1 106 ? 12.023 -18 -15.617 1 91.31 106 GLU A O 1
ATOM 853 N N . ALA A 1 107 ? 12.562 -17.672 -17.797 1 88.38 107 ALA A N 1
ATOM 854 C CA . ALA A 1 107 ? 13.125 -18.172 -19.047 1 88.38 107 ALA A CA 1
ATOM 855 C C . ALA A 1 107 ? 14.305 -17.312 -19.484 1 88.38 107 ALA A C 1
ATOM 857 O O . ALA A 1 107 ? 15.211 -17.797 -20.172 1 88.38 107 ALA A O 1
ATOM 858 N N . THR A 1 108 ? 14.289 -16.047 -19.141 1 91.19 108 THR A N 1
ATOM 859 C CA . THR A 1 108 ? 15.266 -15.133 -19.734 1 91.19 108 THR A CA 1
ATOM 860 C C . THR A 1 108 ? 15.805 -14.156 -18.688 1 91.19 108 THR A C 1
ATOM 862 O O . THR A 1 108 ? 15.859 -12.953 -18.938 1 91.19 108 THR A O 1
ATOM 865 N N . HIS A 1 109 ? 16.234 -14.75 -17.547 1 93.62 109 HIS A N 1
ATOM 866 C CA . HIS A 1 109 ? 16.641 -13.805 -16.516 1 93.62 109 HIS A CA 1
ATOM 867 C C . HIS A 1 109 ? 18.047 -14.102 -16.016 1 93.62 109 HIS A C 1
ATOM 869 O O . HIS A 1 109 ? 18.484 -13.531 -15.008 1 93.62 109 HIS A O 1
ATOM 875 N N . ALA A 1 110 ? 18.703 -14.977 -16.703 1 96.5 110 ALA A N 1
ATOM 876 C CA . ALA A 1 110 ? 20.125 -15.117 -16.422 1 96.5 110 ALA A CA 1
ATOM 877 C C . ALA A 1 110 ? 20.891 -13.836 -16.75 1 96.5 110 ALA A C 1
ATOM 879 O O . ALA A 1 110 ? 21.875 -13.5 -16.094 1 96.5 110 ALA A O 1
ATOM 880 N N . ARG A 1 111 ? 20.375 -13.133 -17.703 1 96.12 111 ARG A N 1
ATOM 881 C CA . ARG A 1 111 ? 20.938 -11.875 -18.188 1 96.12 111 ARG A CA 1
ATOM 882 C C . ARG A 1 111 ? 20.906 -10.82 -17.078 1 96.12 111 ARG A C 1
ATOM 884 O O . ARG A 1 111 ? 21.641 -9.828 -17.156 1 96.12 111 ARG A O 1
ATOM 891 N N . ASP A 1 112 ? 20.094 -11.023 -16.062 1 95 112 ASP A N 1
ATOM 892 C CA . ASP A 1 112 ? 19.984 -10.102 -14.93 1 95 112 ASP A CA 1
ATOM 893 C C . ASP A 1 112 ? 21.047 -10.414 -13.875 1 95 112 ASP A C 1
ATOM 895 O O . ASP A 1 112 ? 21.125 -9.727 -12.852 1 95 112 ASP A O 1
ATOM 899 N N . PHE A 1 113 ? 21.875 -11.352 -14.094 1 97 113 PHE A N 1
ATOM 900 C CA . PHE A 1 113 ? 22.797 -11.852 -13.07 1 97 113 PHE A CA 1
ATOM 901 C C . PHE A 1 113 ? 24.234 -11.742 -13.539 1 97 113 PHE A C 1
ATOM 903 O O . PHE A 1 113 ? 25.094 -11.203 -12.828 1 97 113 PHE A O 1
ATOM 910 N N . ILE A 1 114 ? 24.547 -12.18 -14.695 1 98 114 ILE A N 1
ATOM 911 C CA . ILE A 1 114 ? 25.859 -12.117 -15.305 1 98 114 ILE A CA 1
ATOM 912 C C . ILE A 1 114 ? 25.734 -11.805 -16.797 1 98 114 ILE A C 1
ATOM 914 O O . ILE A 1 114 ? 24.703 -12.094 -17.406 1 98 114 ILE A O 1
ATOM 918 N N . PRO A 1 115 ? 26.812 -11.211 -17.375 1 97.88 115 PRO A N 1
ATOM 919 C CA . PRO A 1 115 ? 26.828 -11.18 -18.844 1 97.88 115 PRO A CA 1
ATOM 920 C C . PRO A 1 115 ? 26.922 -12.578 -19.469 1 97.88 115 PRO A C 1
ATOM 922 O O . PRO A 1 115 ? 27.828 -13.344 -19.125 1 97.88 115 PRO A O 1
ATOM 925 N N . CYS A 1 116 ? 25.953 -12.922 -20.328 1 98.06 116 CYS A N 1
ATOM 926 C CA . CYS A 1 116 ? 25.922 -14.289 -20.828 1 98.06 116 CYS A CA 1
ATOM 927 C C . CYS A 1 116 ? 25.109 -14.391 -22.109 1 98.06 116 CYS A C 1
ATOM 929 O O . CYS A 1 116 ? 24.547 -13.391 -22.562 1 98.06 116 CYS A O 1
ATOM 931 N N . PHE A 1 117 ? 25.219 -15.562 -22.734 1 96.44 117 PHE A N 1
ATOM 932 C CA . PHE A 1 117 ? 24.266 -15.938 -23.766 1 96.44 117 PHE A CA 1
ATOM 933 C C . PHE A 1 117 ? 23.031 -16.594 -23.141 1 96.44 117 PHE A C 1
ATOM 935 O O . PHE A 1 117 ? 23.031 -17.797 -22.891 1 96.44 117 PHE A O 1
ATOM 942 N N . ASP A 1 118 ? 22.047 -15.82 -22.984 1 94.5 118 ASP A N 1
ATOM 943 C CA . ASP A 1 118 ? 20.828 -16.312 -22.375 1 94.5 118 ASP A CA 1
ATOM 944 C C . ASP A 1 118 ? 19.922 -17 -23.391 1 94.5 118 ASP A C 1
ATOM 946 O O . ASP A 1 118 ? 18.875 -16.469 -23.766 1 94.5 118 ASP A O 1
ATOM 950 N N . HIS A 1 119 ? 20.328 -18.172 -23.766 1 92.75 119 HIS A N 1
ATOM 951 C CA . HIS A 1 119 ? 19.688 -18.969 -24.797 1 92.75 119 HIS A CA 1
ATOM 952 C C . HIS A 1 119 ? 19.672 -20.438 -24.422 1 92.75 119 HIS A C 1
ATOM 954 O O . HIS A 1 119 ? 20.703 -21 -24.062 1 92.75 119 HIS A O 1
ATOM 960 N N . PRO A 1 120 ? 18.5 -21.062 -24.578 1 92.81 120 PRO A N 1
ATOM 961 C CA . PRO A 1 120 ? 18.391 -22.438 -24.078 1 92.81 120 PRO A CA 1
ATOM 962 C C . PRO A 1 120 ? 19.266 -23.422 -24.859 1 92.81 120 PRO A C 1
ATOM 964 O O . PRO A 1 120 ? 19.688 -24.438 -24.312 1 92.81 120 PRO A O 1
ATOM 967 N N . ALA A 1 121 ? 19.594 -23.125 -26.078 1 93.38 121 ALA A N 1
ATOM 968 C CA . ALA A 1 121 ? 20.359 -24.047 -26.906 1 93.38 121 ALA A CA 1
ATOM 969 C C . ALA A 1 121 ? 21.859 -23.828 -26.719 1 93.38 121 ALA A C 1
ATOM 971 O O . ALA A 1 121 ? 22.672 -24.656 -27.156 1 93.38 121 ALA A O 1
ATOM 972 N N . MET A 1 122 ? 22.234 -22.781 -26.156 1 94.75 122 MET A N 1
ATOM 973 C CA . MET A 1 122 ? 23.656 -22.5 -25.953 1 94.75 122 MET A CA 1
ATOM 974 C C . MET A 1 122 ? 24.141 -23.031 -24.609 1 94.75 122 MET A C 1
ATOM 976 O O . MET A 1 122 ? 24.547 -22.25 -23.75 1 94.75 122 MET A O 1
ATOM 980 N N . LYS A 1 123 ? 24.219 -24.312 -24.594 1 96.56 123 LYS A N 1
ATOM 981 C CA . LYS A 1 123 ? 24.609 -24.984 -23.359 1 96.56 123 LYS A CA 1
ATOM 982 C C . LYS A 1 123 ? 26.109 -24.828 -23.109 1 96.56 123 LYS A C 1
ATOM 984 O O . LYS A 1 123 ? 26.891 -24.75 -24.062 1 96.56 123 LYS A O 1
ATOM 989 N N . ALA A 1 124 ? 26.516 -24.766 -21.828 1 97.81 124 ALA A N 1
ATOM 990 C CA . ALA A 1 124 ? 27.906 -24.641 -21.422 1 97.81 124 ALA A CA 1
ATOM 991 C C . ALA A 1 124 ? 28.125 -25.266 -20.047 1 97.81 124 ALA A C 1
ATOM 993 O O . ALA A 1 124 ? 27.172 -25.641 -19.359 1 97.81 124 ALA A O 1
ATOM 994 N N . ARG A 1 125 ? 29.406 -25.469 -19.75 1 98.12 125 ARG A N 1
ATOM 995 C CA . ARG A 1 125 ? 29.781 -25.828 -18.375 1 98.12 125 ARG A CA 1
ATOM 996 C C . ARG A 1 125 ? 30.031 -24.594 -17.531 1 98.12 125 ARG A C 1
ATOM 998 O O . ARG A 1 125 ? 30.438 -23.547 -18.047 1 98.12 125 ARG A O 1
ATOM 1005 N N . PHE A 1 126 ? 29.75 -24.688 -16.266 1 98.5 126 PHE A N 1
ATOM 1006 C CA . PHE A 1 126 ? 29.891 -23.531 -15.375 1 98.5 126 PHE A CA 1
ATOM 1007 C C . PHE A 1 126 ? 30.75 -23.891 -14.172 1 98.5 126 PHE A C 1
ATOM 1009 O O . PHE A 1 126 ? 30.516 -24.906 -13.508 1 98.5 126 PHE A O 1
ATOM 1016 N N . LYS A 1 127 ? 31.75 -23.078 -13.914 1 98.31 127 LYS A N 1
ATOM 1017 C CA . LYS A 1 127 ? 32.531 -23.109 -12.695 1 98.31 127 LYS A CA 1
ATOM 1018 C C . LYS A 1 127 ? 32.344 -21.828 -11.875 1 98.31 127 LYS A C 1
ATOM 1020 O O . LYS A 1 127 ? 32.688 -20.734 -12.328 1 98.31 127 LYS A O 1
ATOM 1025 N N . LEU A 1 128 ? 31.812 -22.016 -10.688 1 98.31 128 LEU A N 1
ATOM 1026 C CA . LEU A 1 128 ? 31.391 -20.859 -9.906 1 98.31 128 LEU A CA 1
ATOM 1027 C C . LEU A 1 128 ? 32.219 -20.734 -8.633 1 98.31 128 LEU A C 1
ATOM 1029 O O . LEU A 1 128 ? 32.438 -21.734 -7.93 1 98.31 128 LEU A O 1
ATOM 1033 N N . THR A 1 129 ? 32.75 -19.562 -8.352 1 98.25 129 THR A N 1
ATOM 1034 C CA . THR A 1 129 ? 33.375 -19.188 -7.098 1 98.25 129 THR A CA 1
ATOM 1035 C C . THR A 1 129 ? 32.719 -17.938 -6.512 1 98.25 129 THR A C 1
ATOM 1037 O O . THR A 1 129 ? 32.594 -16.922 -7.191 1 98.25 129 THR A O 1
ATOM 1040 N N . VAL A 1 130 ? 32.344 -18.031 -5.254 1 98.19 130 VAL A N 1
ATOM 1041 C CA . VAL A 1 130 ? 31.578 -16.953 -4.641 1 98.19 130 VAL A CA 1
ATOM 1042 C C . VAL A 1 130 ? 32.219 -16.531 -3.32 1 98.19 130 VAL A C 1
ATOM 1044 O O . VAL A 1 130 ? 32.5 -17.391 -2.473 1 98.19 130 VAL A O 1
ATOM 1047 N N . ARG A 1 131 ? 32.469 -15.258 -3.135 1 97.38 131 ARG A N 1
ATOM 1048 C CA . ARG A 1 131 ? 32.969 -14.672 -1.892 1 97.38 131 ARG A CA 1
ATOM 1049 C C . ARG A 1 131 ? 31.844 -13.922 -1.165 1 97.38 131 ARG A C 1
ATOM 1051 O O . ARG A 1 131 ? 31.172 -13.078 -1.757 1 97.38 131 ARG A O 1
ATOM 1058 N N . VAL A 1 132 ? 31.625 -14.273 0.085 1 96.62 132 VAL A N 1
ATOM 1059 C CA . VAL A 1 132 ? 30.562 -13.656 0.866 1 96.62 132 VAL A CA 1
ATOM 1060 C C . VAL A 1 132 ? 31.062 -13.32 2.266 1 96.62 132 VAL A C 1
ATOM 1062 O O . VAL A 1 132 ? 32.156 -13.734 2.646 1 96.62 132 VAL A O 1
ATOM 1065 N N . ASP A 1 133 ? 30.297 -12.555 2.99 1 92 133 ASP A N 1
ATOM 1066 C CA . ASP A 1 133 ? 30.625 -12.203 4.367 1 92 133 ASP A CA 1
ATOM 1067 C C . ASP A 1 133 ? 30.656 -13.453 5.254 1 92 133 ASP A C 1
ATOM 1069 O O . ASP A 1 133 ? 29.938 -14.414 5.012 1 92 133 ASP A O 1
ATOM 1073 N N . LYS A 1 134 ? 31.484 -13.414 6.305 1 91.31 134 LYS A N 1
ATOM 1074 C CA . LYS A 1 134 ? 31.609 -14.539 7.234 1 91.31 134 LYS A CA 1
ATOM 1075 C C . LYS A 1 134 ? 30.266 -14.867 7.883 1 91.31 134 LYS A C 1
ATOM 1077 O O . LYS A 1 134 ? 29.5 -13.969 8.219 1 91.31 134 LYS A O 1
ATOM 1082 N N . GLY A 1 135 ? 30.031 -16.219 7.988 1 90.69 135 GLY A N 1
ATOM 1083 C CA . GLY A 1 135 ? 28.812 -16.656 8.641 1 90.69 135 GLY A CA 1
ATOM 1084 C C . GLY A 1 135 ? 27.703 -17.016 7.664 1 90.69 135 GLY A C 1
ATOM 1085 O O . GLY A 1 135 ? 26.734 -17.688 8.031 1 90.69 135 GLY A O 1
ATOM 1086 N N . LEU A 1 136 ? 27.859 -16.594 6.414 1 94.81 136 LEU A N 1
ATOM 1087 C CA . LEU A 1 136 ? 26.844 -16.891 5.41 1 94.81 136 LEU A CA 1
ATOM 1088 C C . LEU A 1 136 ? 27.141 -18.203 4.699 1 94.81 136 LEU A C 1
ATOM 1090 O O . LEU A 1 136 ? 28.312 -18.578 4.539 1 94.81 136 LEU A O 1
ATOM 1094 N N . LYS A 1 137 ? 26.062 -18.875 4.34 1 96.12 137 LYS A N 1
ATOM 1095 C CA . LYS A 1 137 ? 26.156 -20.078 3.523 1 96.12 137 LYS A CA 1
ATOM 1096 C C . LYS A 1 137 ? 25.812 -19.781 2.064 1 96.12 137 LYS A C 1
ATOM 1098 O O . LYS A 1 137 ? 25.062 -18.859 1.772 1 96.12 137 LYS A O 1
ATOM 1103 N N . VAL A 1 138 ? 26.453 -20.594 1.188 1 98.12 138 VAL A N 1
ATOM 1104 C CA . VAL A 1 138 ? 26.203 -20.453 -0.243 1 98.12 138 VAL A CA 1
ATOM 1105 C C . VAL A 1 138 ? 25.812 -21.812 -0.833 1 98.12 138 VAL A C 1
ATOM 1107 O O . VAL A 1 138 ? 26.422 -22.828 -0.523 1 98.12 138 VAL A O 1
ATOM 1110 N N . ILE A 1 139 ? 24.672 -21.828 -1.595 1 98.5 139 ILE A N 1
ATOM 1111 C CA . ILE A 1 139 ? 24.203 -23.016 -2.301 1 98.5 139 ILE A CA 1
ATOM 1112 C C . ILE A 1 139 ? 24.25 -22.766 -3.807 1 98.5 139 ILE A C 1
ATOM 1114 O O . ILE A 1 139 ? 23.891 -21.688 -4.277 1 98.5 139 ILE A O 1
ATOM 1118 N N . SER A 1 140 ? 24.734 -23.734 -4.551 1 98.56 140 SER A N 1
ATOM 1119 C CA . SER A 1 140 ? 24.688 -23.688 -6.012 1 98.56 140 SER A CA 1
ATOM 1120 C C . SER A 1 140 ? 24.438 -25.062 -6.602 1 98.56 140 SER A C 1
ATOM 1122 O O . SER A 1 140 ? 24 -25.984 -5.895 1 98.56 140 SER A O 1
ATOM 1124 N N . ASN A 1 141 ? 24.656 -25.25 -7.922 1 98.56 141 ASN A N 1
ATOM 1125 C CA . ASN A 1 141 ? 24.297 -26.453 -8.672 1 98.56 141 ASN A CA 1
ATOM 1126 C C . ASN A 1 141 ? 25.125 -27.656 -8.211 1 98.56 141 ASN A C 1
ATOM 1128 O O . ASN A 1 141 ? 24.594 -28.781 -8.141 1 98.56 141 ASN A O 1
ATOM 1132 N N . MET A 1 142 ? 26.344 -27.438 -7.867 1 98.5 142 MET A N 1
ATOM 1133 C CA . MET A 1 142 ? 27.281 -28.531 -7.594 1 98.5 142 MET A CA 1
ATOM 1134 C C . MET A 1 142 ? 27.812 -28.438 -6.168 1 98.5 142 MET A C 1
ATOM 1136 O O . MET A 1 142 ? 27.656 -27.422 -5.5 1 98.5 142 MET A O 1
ATOM 1140 N N . PRO A 1 143 ? 28.391 -29.531 -5.633 1 97.06 143 PRO A N 1
ATOM 1141 C CA . PRO A 1 143 ? 28.953 -29.5 -4.273 1 97.06 143 PRO A CA 1
ATOM 1142 C C . PRO A 1 143 ? 30.125 -28.531 -4.137 1 97.06 143 PRO A C 1
ATOM 1144 O O . PRO A 1 143 ? 30.828 -28.281 -5.113 1 97.06 143 PRO A O 1
ATOM 1147 N N . VAL A 1 144 ? 30.266 -28.031 -2.928 1 97.12 144 VAL A N 1
ATOM 1148 C CA . VAL A 1 144 ? 31.422 -27.203 -2.592 1 97.12 144 VAL A CA 1
ATOM 1149 C C . VAL A 1 144 ? 32.688 -28.062 -2.592 1 97.12 144 VAL A C 1
ATOM 1151 O O . VAL A 1 144 ? 32.719 -29.109 -1.957 1 97.12 144 VAL A O 1
ATOM 1154 N N . VAL A 1 145 ? 33.688 -27.609 -3.27 1 97 145 VAL A N 1
ATOM 1155 C CA . VAL A 1 145 ? 34.938 -28.359 -3.32 1 97 145 VAL A CA 1
ATOM 1156 C C . VAL A 1 145 ? 36 -27.688 -2.441 1 97 145 VAL A C 1
ATOM 1158 O O . VAL A 1 145 ? 36.969 -28.328 -2.016 1 97 145 VAL A O 1
ATOM 1161 N N . ARG A 1 146 ? 35.844 -26.391 -2.238 1 95.5 146 ARG A N 1
ATOM 1162 C CA . ARG A 1 146 ? 36.75 -25.656 -1.388 1 95.5 146 ARG A CA 1
ATOM 1163 C C . ARG A 1 146 ? 36.031 -24.5 -0.677 1 95.5 146 ARG A C 1
ATOM 1165 O O . ARG A 1 146 ? 35.188 -23.828 -1.269 1 95.5 146 ARG A O 1
ATOM 1172 N N . GLU A 1 147 ? 36.312 -24.438 0.539 1 94.94 147 GLU A N 1
ATOM 1173 C CA . GLU A 1 147 ? 35.844 -23.344 1.388 1 94.94 147 GLU A CA 1
ATOM 1174 C C . GLU A 1 147 ? 37 -22.703 2.154 1 94.94 147 GLU A C 1
ATOM 1176 O O . GLU A 1 147 ? 37.719 -23.391 2.898 1 94.94 147 GLU A O 1
ATOM 1181 N N . LYS A 1 148 ? 37.219 -21.359 1.96 1 94.81 148 LYS A N 1
ATOM 1182 C CA . LYS A 1 148 ? 38.344 -20.703 2.596 1 94.81 148 LYS A CA 1
ATOM 1183 C C . LYS A 1 148 ? 37.938 -19.359 3.191 1 94.81 148 LYS A C 1
ATOM 1185 O O . LYS A 1 148 ? 37.25 -18.562 2.535 1 94.81 148 LYS A O 1
ATOM 1190 N N . GLU A 1 149 ? 38.375 -19.141 4.391 1 91.06 149 GLU A N 1
ATOM 1191 C CA . GLU A 1 149 ? 38.156 -17.844 5.023 1 91.06 149 GLU A CA 1
ATOM 1192 C C . GLU A 1 149 ? 39.281 -16.875 4.727 1 91.06 149 GLU A C 1
ATOM 1194 O O . GLU A 1 149 ? 40.469 -17.25 4.828 1 91.06 149 GLU A O 1
ATOM 1199 N N . GLU A 1 150 ? 38.938 -15.68 4.223 1 86.25 150 GLU A N 1
ATOM 1200 C CA . GLU A 1 150 ? 39.938 -14.656 3.918 1 86.25 150 GLU A CA 1
ATOM 1201 C C . GLU A 1 150 ? 39.438 -13.266 4.254 1 86.25 150 GLU A C 1
ATOM 1203 O O . GLU A 1 150 ? 38.438 -12.812 3.693 1 86.25 150 GLU A O 1
ATOM 1208 N N . ASN A 1 151 ? 40.156 -12.508 5.102 1 81.06 151 ASN A N 1
ATOM 1209 C CA . ASN A 1 151 ? 39.906 -11.102 5.391 1 81.06 151 ASN A CA 1
ATOM 1210 C C . ASN A 1 151 ? 38.438 -10.883 5.797 1 81.06 151 ASN A C 1
ATOM 1212 O O . ASN A 1 151 ? 37.75 -10.031 5.227 1 81.06 151 ASN A O 1
ATOM 1216 N N . GLY A 1 152 ? 37.938 -11.711 6.672 1 82.69 152 GLY A N 1
ATOM 1217 C CA . GLY A 1 152 ? 36.594 -11.508 7.199 1 82.69 152 GLY A CA 1
ATOM 1218 C C . GLY A 1 152 ? 35.531 -11.992 6.262 1 82.69 152 GLY A C 1
ATOM 1219 O O . GLY A 1 152 ? 34.344 -11.805 6.531 1 82.69 152 GLY A O 1
ATOM 1220 N N . LYS A 1 153 ? 35.938 -12.562 5.133 1 93.19 153 LYS A N 1
ATOM 1221 C CA . LYS A 1 153 ? 35 -13.141 4.176 1 93.19 153 LYS A CA 1
ATOM 1222 C C . LYS A 1 153 ? 35.25 -14.633 3.977 1 93.19 153 LYS A C 1
ATOM 1224 O O . LYS A 1 153 ? 36.25 -15.164 4.496 1 93.19 153 LYS A O 1
ATOM 1229 N N . VAL A 1 154 ? 34.344 -15.297 3.412 1 95.06 154 VAL A N 1
ATOM 1230 C CA . VAL A 1 154 ? 34.5 -16.703 3.076 1 95.06 154 VAL A CA 1
ATOM 1231 C C . VAL A 1 154 ? 34.344 -16.906 1.568 1 95.06 154 VAL A C 1
ATOM 1233 O O . VAL A 1 154 ? 33.438 -16.344 0.953 1 95.06 154 VAL A O 1
ATOM 1236 N N . VAL A 1 155 ? 35.25 -17.672 0.993 1 97.06 155 VAL A N 1
ATOM 1237 C CA . VAL A 1 155 ? 35.219 -17.969 -0.432 1 97.06 155 VAL A CA 1
ATOM 1238 C C . VAL A 1 155 ? 34.75 -19.422 -0.636 1 97.06 155 VAL A C 1
ATOM 1240 O O . VAL A 1 155 ? 35.375 -20.344 -0.118 1 97.06 155 VAL A O 1
ATOM 1243 N N . TYR A 1 156 ? 33.688 -19.625 -1.354 1 98 156 TYR A N 1
ATOM 1244 C CA . TYR A 1 156 ? 33.188 -20.938 -1.735 1 98 156 TYR A CA 1
ATOM 1245 C C . TYR A 1 156 ? 33.531 -21.25 -3.188 1 98 156 TYR A C 1
ATOM 1247 O O . TYR A 1 156 ? 33.188 -20.484 -4.09 1 98 156 TYR A O 1
ATOM 1255 N N . GLU A 1 157 ? 34.188 -22.344 -3.459 1 97.88 157 GLU A N 1
ATOM 1256 C CA . GLU A 1 157 ? 34.406 -22.859 -4.805 1 97.88 157 GLU A CA 1
ATOM 1257 C C . GLU A 1 157 ? 33.594 -24.125 -5.07 1 97.88 157 GLU A C 1
ATOM 1259 O O . GLU A 1 157 ? 33.688 -25.094 -4.309 1 97.88 157 GLU A O 1
ATOM 1264 N N . PHE A 1 158 ? 32.906 -24.172 -6.145 1 98.62 158 PHE A N 1
ATOM 1265 C CA . PHE A 1 158 ? 32.031 -25.297 -6.465 1 98.62 158 PHE A CA 1
ATOM 1266 C C . PHE A 1 158 ? 32.656 -26.141 -7.578 1 98.62 158 PHE A C 1
ATOM 1268 O O . PHE A 1 158 ? 33.469 -25.656 -8.367 1 98.62 158 PHE A O 1
ATOM 1275 N N . ASP A 1 159 ? 32.219 -27.375 -7.617 1 98 159 ASP A N 1
ATOM 1276 C CA . ASP A 1 159 ? 32.594 -28.234 -8.727 1 98 159 ASP A CA 1
ATOM 1277 C C . ASP A 1 159 ? 31.969 -27.75 -10.039 1 98 159 ASP A C 1
ATOM 1279 O O . ASP A 1 159 ? 31.031 -26.969 -10.023 1 98 159 ASP A O 1
ATOM 1283 N N . GLU A 1 160 ? 32.594 -28.109 -11.141 1 97.88 160 GLU A N 1
ATOM 1284 C CA . GLU A 1 160 ? 32.094 -27.719 -12.453 1 97.88 160 GLU A CA 1
ATOM 1285 C C . GLU A 1 160 ? 30.812 -28.469 -12.805 1 97.88 160 GLU A C 1
ATOM 1287 O O . GLU A 1 160 ? 30.703 -29.672 -12.539 1 97.88 160 GLU A O 1
ATOM 1292 N N . THR A 1 161 ? 29.891 -27.844 -13.414 1 98.12 161 THR A N 1
ATOM 1293 C CA . THR A 1 161 ? 28.641 -28.453 -13.805 1 98.12 161 THR A CA 1
ATOM 1294 C C . THR A 1 161 ? 28.797 -29.281 -15.078 1 98.12 161 THR A C 1
ATOM 1296 O O . THR A 1 161 ? 29.797 -29.125 -15.797 1 98.12 161 THR A O 1
ATOM 1299 N N . PRO A 1 162 ? 27.828 -30.188 -15.336 1 96.94 162 PRO A N 1
ATOM 1300 C CA . PRO A 1 162 ? 27.75 -30.672 -16.719 1 96.94 162 PRO A CA 1
ATOM 1301 C C . PRO A 1 162 ? 27.312 -29.594 -17.703 1 96.94 162 PRO A C 1
ATOM 1303 O O . PRO A 1 162 ? 27.016 -28.469 -17.281 1 96.94 162 PRO A O 1
ATOM 1306 N N . LYS A 1 163 ? 27.391 -30.016 -18.969 1 97 163 LYS A N 1
ATOM 1307 C CA . LYS A 1 163 ? 26.891 -29.094 -19.969 1 97 163 LYS A CA 1
ATOM 1308 C C . LYS A 1 163 ? 25.406 -28.812 -19.781 1 97 163 LYS A C 1
ATOM 1310 O O . LYS A 1 163 ? 24.594 -29.75 -19.766 1 97 163 LYS A O 1
ATOM 1315 N N . MET A 1 164 ? 25.016 -27.594 -19.562 1 97.19 164 MET A N 1
ATOM 1316 C CA . MET A 1 164 ? 23.609 -27.25 -19.297 1 97.19 164 MET A CA 1
ATOM 1317 C C . MET A 1 164 ? 23.297 -25.844 -19.797 1 97.19 164 MET A C 1
ATOM 1319 O O . MET A 1 164 ? 24.219 -25.094 -20.141 1 97.19 164 MET A O 1
ATOM 1323 N N . SER A 1 165 ? 22.031 -25.531 -19.906 1 96.56 165 SER A N 1
ATOM 1324 C CA . SER A 1 165 ? 21.578 -24.219 -20.344 1 96.56 165 SER A CA 1
ATOM 1325 C C . SER A 1 165 ? 21.875 -23.156 -19.281 1 96.56 165 SER A C 1
ATOM 1327 O O . SER A 1 165 ? 21.875 -23.469 -18.078 1 96.56 165 SER A O 1
ATOM 1329 N N . THR A 1 166 ? 22.031 -21.922 -19.672 1 96.56 166 THR A N 1
ATOM 1330 C CA . THR A 1 166 ? 22.422 -20.828 -18.797 1 96.56 166 THR A CA 1
ATOM 1331 C C . THR A 1 166 ? 21.344 -20.547 -17.75 1 96.56 166 THR A C 1
ATOM 1333 O O . THR A 1 166 ? 21.641 -20.188 -16.625 1 96.56 166 THR A O 1
ATOM 1336 N N . TYR A 1 167 ? 20.047 -20.766 -18.125 1 95.44 167 TYR A N 1
ATOM 1337 C CA . TYR A 1 167 ? 18.969 -20.422 -17.219 1 95.44 167 TYR A CA 1
ATOM 1338 C C . TYR A 1 167 ? 18.875 -21.406 -16.062 1 95.44 167 TYR A C 1
ATOM 1340 O O . TYR A 1 167 ? 18.188 -21.156 -15.078 1 95.44 167 TYR A O 1
ATOM 1348 N N . LEU A 1 168 ? 19.672 -22.469 -16.047 1 97.75 168 LEU A N 1
ATOM 1349 C CA . LEU A 1 168 ? 19.625 -23.5 -15.016 1 97.75 168 LEU A CA 1
ATOM 1350 C C . LEU A 1 168 ? 20.641 -23.203 -13.914 1 97.75 168 LEU A C 1
ATOM 1352 O O . LEU A 1 168 ? 20.641 -23.859 -12.875 1 97.75 168 LEU A O 1
ATOM 1356 N N . LEU A 1 169 ? 21.438 -22.188 -14.086 1 97.94 169 LEU A N 1
ATOM 1357 C CA . LEU A 1 169 ? 22.375 -21.781 -13.047 1 97.94 169 LEU A CA 1
ATOM 1358 C C . LEU A 1 169 ? 21.625 -21.281 -11.812 1 97.94 169 LEU A C 1
ATOM 1360 O O . LEU A 1 169 ? 20.578 -20.625 -11.93 1 97.94 169 LEU A O 1
ATOM 1364 N N . TYR A 1 170 ? 22.172 -21.672 -10.617 1 98.19 170 TYR A N 1
ATOM 1365 C CA . TYR A 1 170 ? 21.516 -21.234 -9.391 1 98.19 170 TYR A CA 1
ATOM 1366 C C . TYR A 1 170 ? 22.531 -20.703 -8.391 1 98.19 170 TYR A C 1
ATOM 1368 O O . TYR A 1 170 ? 23.641 -21.234 -8.281 1 98.19 170 TYR A O 1
ATOM 1376 N N . LEU A 1 171 ? 22.156 -19.672 -7.688 1 98.56 171 LEU A N 1
ATOM 1377 C CA . LEU A 1 171 ? 22.922 -19.172 -6.551 1 98.56 171 LEU A CA 1
ATOM 1378 C C . LEU A 1 171 ? 22 -18.766 -5.41 1 98.56 171 LEU A C 1
ATOM 1380 O O . LEU A 1 171 ? 21.031 -18.016 -5.617 1 98.56 171 LEU A O 1
ATOM 1384 N N . GLY A 1 172 ? 22.234 -19.266 -4.242 1 98.19 172 GLY A N 1
ATOM 1385 C CA . GLY A 1 172 ? 21.578 -18.875 -3.002 1 98.19 172 GLY A CA 1
ATOM 1386 C C . GLY A 1 172 ? 22.562 -18.484 -1.91 1 98.19 172 GLY A C 1
ATOM 1387 O O . GLY A 1 172 ? 23.578 -19.156 -1.721 1 98.19 172 GLY A O 1
ATOM 1388 N N . ILE A 1 173 ? 22.344 -17.359 -1.258 1 98.31 173 ILE A N 1
ATOM 1389 C CA . ILE A 1 173 ? 23.203 -16.891 -0.167 1 98.31 173 ILE A CA 1
ATOM 1390 C C . ILE A 1 173 ? 22.344 -16.562 1.052 1 98.31 173 ILE A C 1
ATOM 1392 O O . ILE A 1 173 ? 21.359 -15.836 0.945 1 98.31 173 ILE A O 1
ATOM 1396 N N . GLY A 1 174 ? 22.672 -17.094 2.186 1 96.88 174 GLY A N 1
ATOM 1397 C CA . GLY A 1 174 ? 21.969 -16.734 3.402 1 96.88 174 GLY A CA 1
ATOM 1398 C C . GLY A 1 174 ? 22.156 -17.734 4.523 1 96.88 174 GLY A C 1
ATOM 1399 O O . GLY A 1 174 ? 23.031 -18.594 4.453 1 96.88 174 GLY A O 1
ATOM 1400 N N . ASN A 1 175 ? 21.453 -17.547 5.602 1 95.06 175 ASN A N 1
ATOM 1401 C CA . ASN A 1 175 ? 21.453 -18.484 6.719 1 95.06 175 ASN A CA 1
ATOM 1402 C C . ASN A 1 175 ? 20.531 -19.656 6.461 1 95.06 175 ASN A C 1
ATOM 1404 O O . ASN A 1 175 ? 19.375 -19.656 6.883 1 95.06 175 ASN A O 1
ATOM 1408 N N . PHE A 1 176 ? 21.078 -20.75 5.891 1 96.88 176 PHE A N 1
ATOM 1409 C CA . PHE A 1 176 ? 20.281 -21.922 5.555 1 96.88 176 PHE A CA 1
ATOM 1410 C C . PHE A 1 176 ? 20.469 -23.016 6.598 1 96.88 176 PHE A C 1
ATOM 1412 O O . PHE A 1 176 ? 21.578 -23.219 7.105 1 96.88 176 PHE A O 1
ATOM 1419 N N . GLU A 1 177 ? 19.391 -23.625 6.945 1 96.94 177 GLU A N 1
ATOM 1420 C CA . GLU A 1 177 ? 19.406 -24.906 7.656 1 96.94 177 GLU A CA 1
ATOM 1421 C C . GLU A 1 177 ? 19.203 -26.078 6.699 1 96.94 177 GLU A C 1
ATOM 1423 O O . GLU A 1 177 ? 18.406 -25.984 5.762 1 96.94 177 GLU A O 1
ATOM 1428 N N . GLU A 1 178 ? 19.969 -27.125 6.938 1 97.38 178 GLU A N 1
ATOM 1429 C CA . GLU A 1 178 ? 19.906 -28.234 5.984 1 97.38 178 GLU A CA 1
ATOM 1430 C C . GLU A 1 178 ? 19.703 -29.562 6.703 1 97.38 178 GLU A C 1
ATOM 1432 O O . GLU A 1 178 ? 20.188 -29.734 7.828 1 97.38 178 GLU A O 1
ATOM 1437 N N . ILE A 1 179 ? 18.922 -30.406 6.09 1 97 179 ILE A N 1
ATOM 1438 C CA . ILE A 1 179 ? 18.938 -31.828 6.406 1 97 179 ILE A CA 1
ATOM 1439 C C .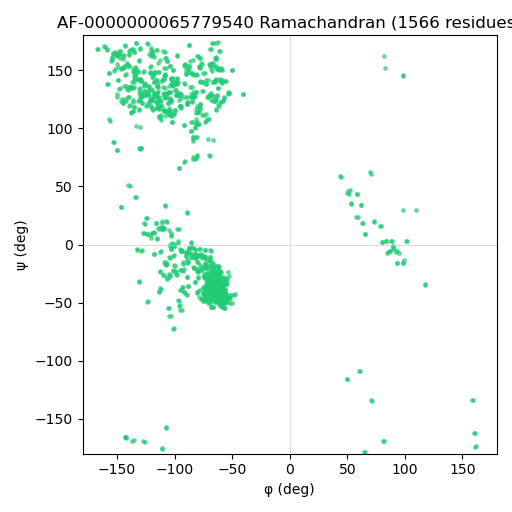 ILE A 1 179 ? 19.344 -32.625 5.176 1 97 179 ILE A C 1
ATOM 1441 O O . ILE A 1 179 ? 19.078 -32.219 4.043 1 97 179 ILE A O 1
ATOM 1445 N N . ARG A 1 180 ? 20.031 -33.719 5.395 1 95.81 180 ARG A N 1
ATOM 1446 C CA . ARG A 1 180 ? 20.641 -34.469 4.301 1 95.81 180 ARG A CA 1
ATOM 1447 C C . ARG A 1 180 ? 20.281 -35.938 4.402 1 95.81 180 ARG A C 1
ATOM 1449 O O . ARG A 1 180 ? 20.219 -36.5 5.504 1 95.81 180 ARG A O 1
ATOM 1456 N N . ASP A 1 181 ? 19.859 -36.5 3.279 1 93.75 181 ASP A N 1
ATOM 1457 C CA . ASP A 1 181 ? 19.766 -37.969 3.131 1 93.75 181 ASP A CA 1
ATOM 1458 C C . ASP A 1 181 ? 21.125 -38.562 2.727 1 93.75 181 ASP A C 1
ATOM 1460 O O . ASP A 1 181 ? 21.359 -38.812 1.545 1 93.75 181 ASP A O 1
ATOM 1464 N N . GLU A 1 182 ? 21.938 -38.906 3.695 1 86.12 182 GLU A N 1
ATOM 1465 C CA . GLU A 1 182 ? 23.312 -39.312 3.455 1 86.12 182 GLU A CA 1
ATOM 1466 C C . GLU A 1 182 ? 23.375 -40.812 3.084 1 86.12 182 GLU A C 1
ATOM 1468 O O . GLU A 1 182 ? 22.469 -41.562 3.416 1 86.12 182 GLU A O 1
ATOM 1473 N N . GLY A 1 183 ? 24.406 -41.25 2.441 1 82.56 183 GLY A N 1
ATOM 1474 C CA . GLY A 1 183 ? 24.719 -42.625 2.182 1 82.56 183 GLY A CA 1
ATOM 1475 C C . GLY A 1 183 ? 24.234 -43.094 0.817 1 82.56 183 GLY A C 1
ATOM 1476 O O . GLY A 1 183 ? 24.531 -44.219 0.404 1 82.56 183 GLY A O 1
ATOM 1477 N N . LYS A 1 184 ? 23.484 -42.281 0.117 1 88.12 184 LYS A N 1
ATOM 1478 C CA . LYS A 1 184 ? 23.047 -42.625 -1.229 1 88.12 184 LYS A CA 1
ATOM 1479 C C . LYS A 1 184 ? 23.375 -41.531 -2.229 1 88.12 184 LYS A C 1
ATOM 1481 O O . LYS A 1 184 ? 23.516 -40.375 -1.848 1 88.12 184 LYS A O 1
ATOM 1486 N N . ILE A 1 185 ? 23.609 -41.969 -3.396 1 91.44 185 ILE A N 1
ATOM 1487 C CA . ILE A 1 185 ? 23.844 -41.031 -4.477 1 91.44 185 ILE A CA 1
ATOM 1488 C C . ILE A 1 185 ? 22.609 -40.969 -5.383 1 91.44 185 ILE A C 1
ATOM 1490 O O . ILE A 1 185 ? 22.109 -42 -5.816 1 91.44 185 ILE A O 1
ATOM 1494 N N . PRO A 1 186 ? 22.188 -39.844 -5.793 1 96.81 186 PRO A N 1
ATOM 1495 C CA . PRO A 1 186 ? 22.672 -38.531 -5.324 1 96.81 186 PRO A CA 1
ATOM 1496 C C . PRO A 1 186 ? 22.312 -38.25 -3.867 1 96.81 186 PRO A C 1
ATOM 1498 O O . PRO A 1 186 ? 21.312 -38.781 -3.369 1 96.81 186 PRO A O 1
ATOM 1501 N N . THR A 1 187 ? 23.172 -37.5 -3.221 1 97.44 187 THR A N 1
ATOM 1502 C CA . THR A 1 187 ? 22.781 -36.969 -1.911 1 97.44 187 THR A CA 1
ATOM 1503 C C . THR A 1 187 ? 21.656 -35.969 -2.037 1 97.44 187 THR A C 1
ATOM 1505 O O . THR A 1 187 ? 21.75 -35.031 -2.816 1 97.44 187 THR A O 1
ATOM 1508 N N . ILE A 1 188 ? 20.562 -36.25 -1.333 1 98.31 188 ILE A N 1
ATOM 1509 C CA . ILE A 1 188 ? 19.453 -35.312 -1.33 1 98.31 188 ILE A CA 1
ATOM 1510 C C . ILE A 1 188 ? 19.547 -34.375 -0.115 1 98.31 188 ILE A C 1
ATOM 1512 O O . ILE A 1 188 ? 19.672 -34.844 1.019 1 98.31 188 ILE A O 1
ATOM 1516 N N . ILE A 1 189 ? 19.531 -33.125 -0.316 1 98.38 189 ILE A N 1
ATOM 1517 C CA . ILE A 1 189 ? 19.672 -32.094 0.735 1 98.38 189 ILE A CA 1
ATOM 1518 C C . ILE A 1 189 ? 18.453 -31.172 0.709 1 98.38 189 ILE A C 1
ATOM 1520 O O . ILE A 1 189 ? 18.109 -30.625 -0.341 1 98.38 189 ILE A O 1
ATOM 1524 N N . VAL A 1 190 ? 17.734 -31.062 1.807 1 98.5 190 VAL A N 1
ATOM 1525 C CA . VAL A 1 190 ? 16.688 -30.062 1.924 1 98.5 190 VAL A CA 1
ATOM 1526 C C . VAL A 1 190 ? 17.203 -28.859 2.689 1 98.5 190 VAL A C 1
ATOM 1528 O O . VAL A 1 190 ? 17.781 -29 3.766 1 98.5 190 VAL A O 1
ATOM 1531 N N . ALA A 1 191 ? 17.016 -27.688 2.113 1 98.56 191 ALA A N 1
ATOM 1532 C CA . ALA A 1 191 ? 17.469 -26.453 2.734 1 98.56 191 ALA A CA 1
ATOM 1533 C C . ALA A 1 191 ? 16.312 -25.484 2.941 1 98.56 191 ALA A C 1
ATOM 1535 O O . ALA A 1 191 ? 15.453 -25.328 2.064 1 98.56 191 ALA A O 1
ATOM 1536 N N . THR A 1 192 ? 16.219 -24.922 4.109 1 97.56 192 THR A N 1
ATOM 1537 C CA . THR A 1 192 ? 15.234 -23.891 4.445 1 97.56 192 THR A CA 1
ATOM 1538 C C . THR A 1 192 ? 15.883 -22.75 5.211 1 97.56 192 THR A C 1
ATOM 1540 O O . THR A 1 192 ? 17.047 -22.828 5.602 1 97.56 192 THR A O 1
ATOM 1543 N N . ILE A 1 193 ? 15.18 -21.656 5.312 1 95.5 193 ILE A N 1
ATOM 1544 C CA . ILE A 1 193 ? 15.547 -20.688 6.34 1 95.5 193 ILE A CA 1
ATOM 1545 C C . ILE A 1 193 ? 15.43 -21.328 7.723 1 95.5 193 ILE A C 1
ATOM 1547 O O . ILE A 1 193 ? 14.82 -22.406 7.867 1 95.5 193 ILE A O 1
ATOM 1551 N N . PRO A 1 194 ? 15.977 -20.703 8.812 1 94.12 194 PRO A N 1
ATOM 1552 C CA . PRO A 1 194 ? 16.031 -21.328 10.125 1 94.12 194 PRO A CA 1
ATOM 1553 C C . PRO A 1 194 ? 14.648 -21.625 10.703 1 94.12 194 PRO A C 1
ATOM 1555 O O . PRO A 1 194 ? 13.742 -20.797 10.578 1 94.12 194 PRO A O 1
ATOM 1558 N N . GLY A 1 195 ? 14.547 -22.844 11.227 1 93.56 195 GLY A N 1
ATOM 1559 C CA . GLY A 1 195 ? 13.375 -23.172 12.023 1 93.56 195 GLY A CA 1
ATOM 1560 C C . GLY A 1 195 ? 12.344 -23.984 11.266 1 93.56 195 GLY A C 1
ATOM 1561 O O . GLY A 1 195 ? 11.312 -24.375 11.828 1 93.56 195 GLY A O 1
ATOM 1562 N N . LYS A 1 196 ? 12.609 -24.391 9.977 1 94.75 196 LYS A N 1
ATOM 1563 C CA . LYS A 1 196 ? 11.547 -25.016 9.188 1 94.75 196 LYS A CA 1
ATOM 1564 C C . LYS A 1 196 ? 12.016 -26.344 8.586 1 94.75 196 LYS A C 1
ATOM 1566 O O . LYS A 1 196 ? 11.219 -27.078 8.008 1 94.75 196 LYS A O 1
ATOM 1571 N N . VAL A 1 197 ? 13.211 -26.703 8.734 1 95.12 197 VAL A N 1
ATOM 1572 C CA . VAL A 1 197 ? 13.859 -27.734 7.926 1 95.12 197 VAL A CA 1
ATOM 1573 C C . VAL A 1 197 ? 13.242 -29.094 8.219 1 95.12 197 VAL A C 1
ATOM 1575 O O . VAL A 1 197 ? 13.211 -29.969 7.348 1 95.12 197 VAL A O 1
ATOM 1578 N N . GLN A 1 198 ? 12.656 -29.281 9.422 1 94.44 198 GLN A N 1
ATOM 1579 C CA . GLN A 1 198 ? 12.094 -30.578 9.773 1 94.44 198 GLN A CA 1
ATOM 1580 C C . GLN A 1 198 ? 10.898 -30.922 8.883 1 94.44 198 GLN A C 1
ATOM 1582 O O . GLN A 1 198 ? 10.641 -32.094 8.602 1 94.44 198 GLN A O 1
ATOM 1587 N N . LYS A 1 199 ? 10.266 -29.984 8.359 1 95.5 199 LYS A N 1
ATOM 1588 C CA . LYS A 1 199 ? 9.117 -30.188 7.488 1 95.5 199 LYS A CA 1
ATOM 1589 C C . LYS A 1 199 ? 9.562 -30.594 6.086 1 95.5 199 LYS A C 1
ATOM 1591 O O . LYS A 1 199 ? 8.727 -30.938 5.242 1 95.5 199 LYS A O 1
ATOM 1596 N N . GLY A 1 200 ? 10.844 -30.609 5.906 1 97.31 200 GLY A N 1
ATOM 1597 C CA . GLY A 1 200 ? 11.391 -31 4.617 1 97.31 200 GLY A CA 1
ATOM 1598 C C . GLY A 1 200 ? 11.609 -32.5 4.496 1 97.31 200 GLY A C 1
ATOM 1599 O O . GLY A 1 200 ? 11.953 -33 3.424 1 97.31 200 GLY A O 1
ATOM 1600 N N . ARG A 1 201 ? 11.359 -33.25 5.543 1 96.94 201 ARG A N 1
ATOM 1601 C CA . ARG A 1 201 ? 11.609 -34.688 5.527 1 96.94 201 ARG A CA 1
ATOM 1602 C C . ARG A 1 201 ? 10.672 -35.406 4.559 1 96.94 201 ARG A C 1
ATOM 1604 O O . ARG A 1 201 ? 11.062 -36.375 3.896 1 96.94 201 ARG A O 1
ATOM 1611 N N . PHE A 1 202 ? 9.438 -34.969 4.527 1 96.62 202 PHE A N 1
ATOM 1612 C CA . PHE A 1 202 ? 8.469 -35.531 3.598 1 96.62 202 PHE A CA 1
ATOM 1613 C C . PHE A 1 202 ? 8.945 -35.375 2.158 1 96.62 202 PHE A C 1
ATOM 1615 O O . PHE A 1 202 ? 8.953 -36.344 1.39 1 96.62 202 PHE A O 1
ATOM 1622 N N . SER A 1 203 ? 9.367 -34.188 1.798 1 97.94 203 SER A N 1
ATOM 1623 C CA . SER A 1 203 ? 9.836 -33.938 0.439 1 97.94 203 SER A CA 1
ATOM 1624 C C . SER A 1 203 ? 11.117 -34.719 0.135 1 97.94 203 SER A C 1
ATOM 1626 O O . SER A 1 203 ? 11.344 -35.125 -1.006 1 97.94 203 SER A O 1
ATOM 1628 N N . MET A 1 204 ? 11.93 -34.875 1.144 1 97.69 204 MET A N 1
ATOM 1629 C CA . MET A 1 204 ? 13.141 -35.656 0.972 1 97.69 204 MET A CA 1
ATOM 1630 C C . MET A 1 204 ? 12.805 -37.094 0.586 1 97.69 204 MET A C 1
ATOM 1632 O O . MET A 1 204 ? 13.422 -37.656 -0.324 1 97.69 204 MET A O 1
ATOM 1636 N N . GLN A 1 205 ? 11.867 -37.625 1.226 1 96.62 205 GLN A N 1
ATOM 1637 C CA . GLN A 1 205 ? 11.438 -38.969 0.935 1 96.62 205 GLN A CA 1
ATOM 1638 C C . GLN A 1 205 ? 10.82 -39.062 -0.456 1 96.62 205 GLN A C 1
ATOM 1640 O O . GLN A 1 205 ? 11.125 -40 -1.211 1 96.62 205 GLN A O 1
ATOM 1645 N N . ILE A 1 206 ? 9.945 -38.156 -0.756 1 97.75 206 ILE A N 1
ATOM 1646 C CA . ILE A 1 206 ? 9.328 -38.125 -2.076 1 97.75 206 ILE A CA 1
ATOM 1647 C C . ILE A 1 206 ? 10.406 -38.031 -3.15 1 97.75 206 ILE A C 1
ATOM 1649 O O . ILE A 1 206 ? 10.297 -38.656 -4.207 1 97.75 206 ILE A O 1
ATOM 1653 N N . SER A 1 207 ? 11.422 -37.25 -2.852 1 98.19 207 SER A N 1
ATOM 1654 C CA . SER A 1 207 ? 12.508 -37.062 -3.811 1 98.19 207 SER A CA 1
ATOM 1655 C C . SER A 1 207 ? 13.266 -38.344 -4.074 1 98.19 207 SER A C 1
ATOM 1657 O O . SER A 1 207 ? 13.539 -38.688 -5.227 1 98.19 207 SER A O 1
ATOM 1659 N N . ARG A 1 208 ? 13.625 -39.031 -3.029 1 97.88 208 ARG A N 1
ATOM 1660 C CA . ARG A 1 208 ? 14.32 -40.312 -3.178 1 97.88 208 ARG A CA 1
ATOM 1661 C C . ARG A 1 208 ? 13.5 -41.281 -4.004 1 97.88 208 ARG A C 1
ATOM 1663 O O . ARG A 1 208 ? 14 -41.875 -4.969 1 97.88 208 ARG A O 1
ATOM 1670 N N . ASN A 1 209 ? 12.25 -41.406 -3.652 1 97.75 209 ASN A N 1
ATOM 1671 C CA . ASN A 1 209 ? 11.359 -42.344 -4.355 1 97.75 209 ASN A CA 1
ATOM 1672 C C . ASN A 1 209 ? 11.188 -41.938 -5.82 1 97.75 209 ASN A C 1
ATOM 1674 O O . ASN A 1 209 ? 11.164 -42.812 -6.699 1 97.75 209 ASN A O 1
ATOM 1678 N N . SER A 1 210 ? 11.07 -40.688 -6.074 1 98.25 210 SER A N 1
ATOM 1679 C CA . SER A 1 210 ? 10.867 -40.219 -7.434 1 98.25 210 SER A CA 1
ATOM 1680 C C . SER A 1 210 ? 12.109 -40.438 -8.289 1 98.25 210 SER A C 1
ATOM 1682 O O . SER A 1 210 ? 12.008 -40.844 -9.445 1 98.25 210 SER A O 1
ATOM 1684 N N . ILE A 1 211 ? 13.273 -40.094 -7.73 1 98.06 211 ILE A N 1
ATOM 1685 C CA . ILE A 1 211 ? 14.516 -40.281 -8.469 1 98.06 211 ILE A CA 1
ATOM 1686 C C . ILE A 1 211 ? 14.68 -41.75 -8.844 1 98.06 211 ILE A C 1
ATOM 1688 O O . ILE A 1 211 ? 15 -42.062 -9.984 1 98.06 211 ILE A O 1
ATOM 1692 N N . GLU A 1 212 ? 14.414 -42.625 -7.941 1 97.5 212 GLU A N 1
ATOM 1693 C CA . GLU A 1 212 ? 14.523 -44.062 -8.195 1 97.5 212 GLU A CA 1
ATOM 1694 C C . GLU A 1 212 ? 13.539 -44.5 -9.273 1 97.5 212 GLU A C 1
ATOM 1696 O O . GLU A 1 212 ? 13.875 -45.312 -10.141 1 97.5 212 GLU A O 1
ATOM 1701 N N . PHE A 1 213 ? 12.383 -44 -9.18 1 98 213 PHE A N 1
ATOM 1702 C CA . PHE A 1 213 ? 11.367 -44.312 -10.188 1 98 213 PHE A CA 1
ATOM 1703 C C . PHE A 1 213 ? 11.828 -43.844 -11.562 1 98 213 PHE A C 1
ATOM 1705 O O . PHE A 1 213 ? 11.742 -44.594 -12.539 1 98 213 PHE A O 1
ATOM 1712 N N . TYR A 1 214 ? 12.289 -42.625 -11.68 1 98.38 214 TYR A N 1
ATOM 1713 C CA . TYR A 1 214 ? 12.68 -42.062 -12.961 1 98.38 214 TYR A CA 1
ATOM 1714 C C . TYR A 1 214 ? 13.906 -42.781 -13.523 1 98.38 214 TYR A C 1
ATOM 1716 O O . TYR A 1 214 ? 14.008 -43 -14.734 1 98.38 214 TYR A O 1
ATOM 1724 N N . GLU A 1 215 ? 14.867 -43.125 -12.625 1 97.94 215 GLU A N 1
ATOM 1725 C CA . GLU A 1 215 ? 16.031 -43.875 -13.078 1 97.94 215 GLU A CA 1
ATOM 1726 C C . GLU A 1 215 ? 15.625 -45.188 -13.727 1 97.94 215 GLU A C 1
ATOM 1728 O O . GLU A 1 215 ? 16.172 -45.562 -14.766 1 97.94 215 GLU A O 1
ATOM 1733 N N . LYS A 1 216 ? 14.734 -45.781 -13.125 1 97.62 216 LYS A N 1
ATOM 1734 C CA . LYS A 1 216 ? 14.25 -47.062 -13.648 1 97.62 216 LYS A CA 1
ATOM 1735 C C . LYS A 1 216 ? 13.422 -46.875 -14.914 1 97.62 216 LYS A C 1
ATOM 1737 O O . LYS A 1 216 ? 13.609 -47.562 -15.906 1 97.62 216 LYS A O 1
ATOM 1742 N N . TYR A 1 217 ? 12.531 -45.969 -14.898 1 97.62 217 TYR A N 1
ATOM 1743 C CA . TYR A 1 217 ? 11.609 -45.719 -16 1 97.62 217 TYR A CA 1
ATOM 1744 C C . TYR A 1 217 ? 12.359 -45.281 -17.25 1 97.62 217 TYR A C 1
ATOM 1746 O O . TYR A 1 217 ? 12.07 -45.75 -18.359 1 97.62 217 TYR A O 1
ATOM 1754 N N . PHE A 1 218 ? 13.352 -44.375 -17.109 1 97.88 218 PHE A N 1
ATOM 1755 C CA . PHE A 1 218 ? 14.055 -43.812 -18.25 1 97.88 218 PHE A CA 1
ATOM 1756 C C . PHE A 1 218 ? 15.312 -44.594 -18.578 1 97.88 218 PHE A C 1
ATOM 1758 O O . PHE A 1 218 ? 15.93 -44.406 -19.625 1 97.88 218 PHE A O 1
ATOM 1765 N N . GLU A 1 219 ? 15.742 -45.438 -17.641 1 97.88 219 GLU A N 1
ATOM 1766 C CA . GLU A 1 219 ? 16.953 -46.219 -17.797 1 97.88 219 GLU A CA 1
ATOM 1767 C C . GLU A 1 219 ? 18.188 -45.312 -17.938 1 97.88 219 GLU A C 1
ATOM 1769 O O . GLU A 1 219 ? 19.078 -45.594 -18.734 1 97.88 219 GLU A O 1
ATOM 1774 N N . ILE A 1 220 ? 18.156 -44.25 -17.297 1 97.94 220 ILE A N 1
ATOM 1775 C CA . ILE A 1 220 ? 19.234 -43.25 -17.219 1 97.94 220 ILE A CA 1
ATOM 1776 C C . ILE A 1 220 ? 19.406 -42.812 -15.766 1 97.94 220 ILE A C 1
ATOM 1778 O O . ILE A 1 220 ? 18.484 -42.25 -15.172 1 97.94 220 ILE A O 1
ATOM 1782 N N . PRO A 1 221 ? 20.547 -43.031 -15.148 1 96.62 221 PRO A N 1
ATOM 1783 C CA . PRO A 1 221 ? 20.734 -42.594 -13.773 1 96.62 221 PRO A CA 1
ATOM 1784 C C . PRO A 1 221 ? 20.75 -41.062 -13.641 1 96.62 221 PRO A C 1
ATOM 1786 O O . PRO A 1 221 ? 21.062 -40.375 -14.602 1 96.62 221 PRO A O 1
ATOM 1789 N N . TYR A 1 222 ? 20.375 -40.625 -12.422 1 97.06 222 TYR A N 1
ATOM 1790 C CA . TYR A 1 222 ? 20.516 -39.188 -12.133 1 97.06 222 TYR A CA 1
ATOM 1791 C C . TYR A 1 222 ? 21.938 -38.75 -12.352 1 97.06 222 TYR A C 1
ATOM 1793 O O . TYR A 1 222 ? 22.891 -39.406 -11.93 1 97.06 222 TYR A O 1
ATOM 1801 N N . GLN A 1 223 ? 22.203 -37.625 -12.883 1 96.12 223 GLN A N 1
ATOM 1802 C CA . GLN A 1 223 ? 23.484 -37.281 -13.5 1 96.12 223 GLN A CA 1
ATOM 1803 C C . GLN A 1 223 ? 24.406 -36.562 -12.508 1 96.12 223 GLN A C 1
ATOM 1805 O O . GLN A 1 223 ? 25.609 -36.469 -12.727 1 96.12 223 GLN A O 1
ATOM 1810 N N . LEU A 1 224 ? 23.922 -35.969 -11.492 1 97.38 224 LEU A N 1
ATOM 1811 C CA . LEU A 1 224 ? 24.734 -35.156 -10.586 1 97.38 224 LEU A CA 1
ATOM 1812 C C . LEU A 1 224 ? 24.922 -35.844 -9.242 1 97.38 224 LEU A C 1
ATOM 1814 O O . LEU A 1 224 ? 24.125 -36.719 -8.875 1 97.38 224 LEU A O 1
ATOM 1818 N N . PRO A 1 225 ? 25.953 -35.438 -8.43 1 96.75 225 PRO A N 1
ATOM 1819 C CA . PRO A 1 225 ? 26.234 -36.125 -7.164 1 96.75 225 PRO A CA 1
ATOM 1820 C C . PRO A 1 225 ? 25.266 -35.719 -6.051 1 96.75 225 PRO A C 1
ATOM 1822 O O . PRO A 1 225 ? 25.172 -36.438 -5.039 1 96.75 225 PRO A O 1
ATOM 1825 N N . LYS A 1 226 ? 24.609 -34.656 -6.227 1 97.31 226 LYS A N 1
ATOM 1826 C CA . LYS A 1 226 ? 23.672 -34.219 -5.207 1 97.31 226 LYS A CA 1
ATOM 1827 C C . LYS A 1 226 ? 22.516 -33.438 -5.832 1 97.31 226 LYS A C 1
ATOM 1829 O O . LYS A 1 226 ? 22.594 -33.031 -6.992 1 97.31 226 LYS A O 1
ATOM 1834 N N . VAL A 1 227 ? 21.469 -33.312 -5.078 1 97.94 227 VAL A N 1
ATOM 1835 C CA . VAL A 1 227 ? 20.375 -32.406 -5.434 1 97.94 227 VAL A CA 1
ATOM 1836 C C . VAL A 1 227 ? 19.891 -31.688 -4.188 1 97.94 227 VAL A C 1
ATOM 1838 O O . VAL A 1 227 ? 19.547 -32.312 -3.182 1 97.94 227 VAL A O 1
ATOM 1841 N N . HIS A 1 228 ? 19.984 -30.375 -4.195 1 98.5 228 HIS A N 1
ATOM 1842 C CA . HIS A 1 228 ? 19.391 -29.516 -3.18 1 98.5 228 HIS A CA 1
ATOM 1843 C C . HIS A 1 228 ? 17.922 -29.25 -3.479 1 98.5 228 HIS A C 1
ATOM 1845 O O . HIS A 1 228 ? 17.547 -28.984 -4.625 1 98.5 228 HIS A O 1
ATOM 1851 N N . LEU A 1 229 ? 17.062 -29.438 -2.533 1 98.69 229 LEU A N 1
ATOM 1852 C CA . LEU A 1 229 ? 15.703 -28.906 -2.508 1 98.69 229 LEU A CA 1
ATOM 1853 C C . LEU A 1 229 ? 15.609 -27.703 -1.579 1 98.69 229 LEU A C 1
ATOM 1855 O O . LEU A 1 229 ? 15.617 -27.859 -0.355 1 98.69 229 LEU A O 1
ATOM 1859 N N . ILE A 1 230 ? 15.391 -26.469 -2.133 1 98.69 230 ILE A N 1
ATOM 1860 C CA . ILE A 1 230 ? 15.562 -25.25 -1.354 1 98.69 230 ILE A CA 1
ATOM 1861 C C . ILE A 1 230 ? 14.219 -24.531 -1.216 1 98.69 230 ILE A C 1
ATOM 1863 O O . ILE A 1 230 ? 13.617 -24.141 -2.215 1 98.69 230 ILE A O 1
ATOM 1867 N N . ALA A 1 231 ? 13.758 -24.406 -0.007 1 98.06 231 ALA A N 1
ATOM 1868 C CA . ALA A 1 231 ? 12.562 -23.594 0.258 1 98.06 231 ALA A CA 1
ATOM 1869 C C . ALA A 1 231 ? 12.906 -22.109 0.307 1 98.06 231 ALA A C 1
ATOM 1871 O O . ALA A 1 231 ? 13.633 -21.656 1.196 1 98.06 231 ALA A O 1
ATOM 1872 N N . ILE A 1 232 ? 12.398 -21.359 -0.643 1 96.88 232 ILE A N 1
ATOM 1873 C CA . ILE A 1 232 ? 12.625 -19.922 -0.687 1 96.88 232 ILE A CA 1
ATOM 1874 C C . ILE A 1 232 ? 11.438 -19.203 -0.068 1 96.88 232 ILE A C 1
ATOM 1876 O O . ILE A 1 232 ? 10.289 -19.422 -0.463 1 96.88 232 ILE A O 1
ATOM 1880 N N . PRO A 1 233 ? 11.648 -18.312 0.861 1 94.12 233 PRO A N 1
ATOM 1881 C CA . PRO A 1 233 ? 10.547 -17.688 1.584 1 94.12 233 PRO A CA 1
ATOM 1882 C C . PRO A 1 233 ? 9.68 -16.797 0.688 1 94.12 233 PRO A C 1
ATOM 1884 O O . PRO A 1 233 ? 8.5 -16.594 0.968 1 94.12 233 PRO A O 1
ATOM 1887 N N . GLU A 1 234 ? 10.164 -16.266 -0.332 1 91.75 234 GLU A N 1
ATOM 1888 C CA . GLU A 1 234 ? 9.422 -15.523 -1.338 1 91.75 234 GLU A CA 1
ATOM 1889 C C . GLU A 1 234 ? 9.852 -15.906 -2.748 1 91.75 234 GLU A C 1
ATOM 1891 O O . GLU A 1 234 ? 11 -15.664 -3.141 1 91.75 234 GLU A O 1
ATOM 1896 N N . PHE A 1 235 ? 8.922 -16.484 -3.432 1 91.69 235 PHE A N 1
ATOM 1897 C CA . PHE A 1 235 ? 9.211 -17.047 -4.746 1 91.69 235 PHE A CA 1
ATOM 1898 C C . PHE A 1 235 ? 8.016 -16.906 -5.676 1 91.69 235 PHE A C 1
ATOM 1900 O O . PHE A 1 235 ? 6.895 -17.281 -5.309 1 91.69 235 PHE A O 1
ATOM 1907 N N . ALA A 1 236 ? 8.164 -16.312 -6.832 1 83.25 236 ALA A N 1
ATOM 1908 C CA . ALA A 1 236 ? 7.082 -15.945 -7.746 1 83.25 236 ALA A CA 1
ATOM 1909 C C . ALA A 1 236 ? 6.371 -17.188 -8.273 1 83.25 236 ALA A C 1
ATOM 1911 O O . ALA A 1 236 ? 5.172 -17.141 -8.562 1 83.25 236 ALA A O 1
ATOM 1912 N N . TYR A 1 237 ? 7.078 -18.328 -8.414 1 87.94 237 TYR A N 1
ATOM 1913 C CA . TYR A 1 237 ? 6.559 -19.547 -9.047 1 87.94 237 TYR A CA 1
ATOM 1914 C C . TYR A 1 237 ? 6.371 -20.656 -8.016 1 87.94 237 TYR A C 1
ATOM 1916 O O . TYR A 1 237 ? 6.395 -20.406 -6.809 1 87.94 237 TYR A O 1
ATOM 1924 N N . GLY A 1 238 ? 5.996 -21.812 -8.508 1 91.12 238 GLY A N 1
ATOM 1925 C CA . GLY A 1 238 ? 5.93 -22.969 -7.621 1 91.12 238 GLY A CA 1
ATOM 1926 C C . GLY A 1 238 ? 7.293 -23.531 -7.27 1 91.12 238 GLY A C 1
ATOM 1927 O O . GLY A 1 238 ? 7.586 -23.781 -6.098 1 91.12 238 GLY A O 1
ATOM 1928 N N . ALA A 1 239 ? 7.977 -23.625 -8.289 1 96.5 239 ALA A N 1
ATOM 1929 C CA . ALA A 1 239 ? 9.328 -24.156 -8.18 1 96.5 239 ALA A CA 1
ATOM 1930 C C . ALA A 1 239 ? 10.125 -23.906 -9.461 1 96.5 239 ALA A C 1
ATOM 1932 O O . ALA A 1 239 ? 9.609 -23.328 -10.422 1 96.5 239 ALA A O 1
ATOM 1933 N N . MET A 1 240 ? 11.375 -24.125 -9.391 1 96.88 240 MET A N 1
ATOM 1934 C CA . MET A 1 240 ? 12.281 -24.031 -10.531 1 96.88 240 MET A CA 1
ATOM 1935 C C . MET A 1 240 ? 13.281 -25.188 -10.523 1 96.88 240 MET A C 1
ATOM 1937 O O . MET A 1 240 ? 13.906 -25.469 -9.5 1 96.88 240 MET A O 1
ATOM 1941 N N . GLU A 1 241 ? 13.531 -25.812 -11.633 1 97.31 241 GLU A N 1
ATOM 1942 C CA . GLU A 1 241 ? 14.227 -27.094 -11.758 1 97.31 241 GLU A CA 1
ATOM 1943 C C . GLU A 1 241 ? 15.734 -26.875 -11.898 1 97.31 241 GLU A C 1
ATOM 1945 O O . GLU A 1 241 ? 16.438 -27.719 -12.477 1 97.31 241 GLU A O 1
ATOM 1950 N N . ASN A 1 242 ? 16.297 -25.828 -11.391 1 97.75 242 ASN A N 1
ATOM 1951 C CA . ASN A 1 242 ? 17.75 -25.656 -11.492 1 97.75 242 ASN A CA 1
ATOM 1952 C C . ASN A 1 242 ? 18.5 -26.953 -11.258 1 97.75 242 ASN A C 1
ATOM 1954 O O . ASN A 1 242 ? 18.25 -27.641 -10.258 1 97.75 242 ASN A O 1
ATOM 1958 N N . TRP A 1 243 ? 19.406 -27.25 -12.211 1 97.44 243 TRP A N 1
ATOM 1959 C CA . TRP A 1 243 ? 20.047 -28.562 -12.172 1 97.44 243 TRP A CA 1
ATOM 1960 C C . TRP A 1 243 ? 20.891 -28.719 -10.906 1 97.44 243 TRP A C 1
ATOM 1962 O O . TRP A 1 243 ? 21.844 -27.984 -10.695 1 97.44 243 TRP A O 1
ATOM 1972 N N . GLY A 1 244 ? 20.516 -29.641 -10.062 1 97.94 244 GLY A N 1
ATOM 1973 C CA . GLY A 1 244 ? 21.25 -29.938 -8.836 1 97.94 244 GLY A CA 1
ATOM 1974 C C . GLY A 1 244 ? 20.844 -29.031 -7.68 1 97.94 244 GLY A C 1
ATOM 1975 O O . GLY A 1 244 ? 21.312 -29.203 -6.555 1 97.94 244 GLY A O 1
ATOM 1976 N N . ALA A 1 245 ? 20.047 -28.047 -7.867 1 98.5 245 ALA A N 1
ATOM 1977 C CA . ALA A 1 245 ? 19.609 -27.094 -6.855 1 98.5 245 ALA A CA 1
ATOM 1978 C C . ALA A 1 245 ? 18.203 -26.578 -7.168 1 98.5 245 ALA A C 1
ATOM 1980 O O . ALA A 1 245 ? 18.031 -25.422 -7.57 1 98.5 245 ALA A O 1
ATOM 1981 N N . ILE A 1 246 ? 17.219 -27.312 -6.836 1 98.62 246 ILE A N 1
ATOM 1982 C CA . ILE A 1 246 ? 15.836 -27.016 -7.191 1 98.62 246 ILE A CA 1
ATOM 1983 C C . ILE A 1 246 ? 15.234 -26.062 -6.152 1 98.62 246 ILE A C 1
ATOM 1985 O O . ILE A 1 246 ? 15.336 -26.312 -4.949 1 98.62 246 ILE A O 1
ATOM 1989 N N . THR A 1 247 ? 14.672 -24.938 -6.586 1 98.25 247 THR A N 1
ATOM 1990 C CA . THR A 1 247 ? 14.039 -23.984 -5.68 1 98.25 247 THR A CA 1
ATOM 1991 C C . THR A 1 247 ? 12.531 -24.188 -5.641 1 98.25 247 THR A C 1
ATOM 1993 O O . THR A 1 247 ? 11.922 -24.531 -6.656 1 98.25 247 THR A O 1
ATOM 1996 N N . PHE A 1 248 ? 11.938 -24.016 -4.43 1 97.94 248 PHE A N 1
ATOM 1997 C CA . PH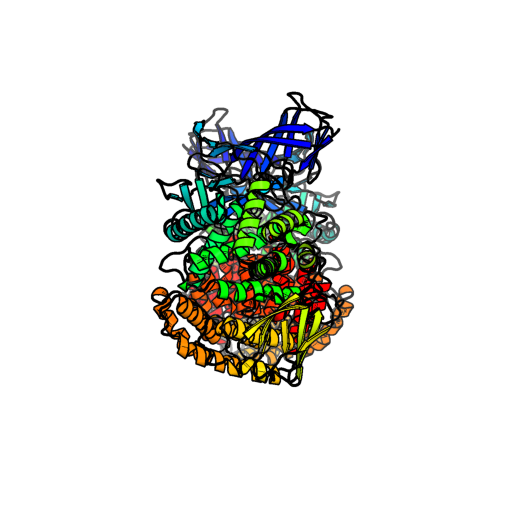E A 1 248 ? 10.516 -24.203 -4.195 1 97.94 248 PHE A CA 1
ATOM 1998 C C . PHE A 1 248 ? 9.945 -23.047 -3.365 1 97.94 248 PHE A C 1
ATOM 2000 O O . PHE A 1 248 ? 10.625 -22.531 -2.477 1 97.94 248 PHE A O 1
ATOM 2007 N N . ARG A 1 249 ? 8.719 -22.719 -3.701 1 95.88 249 ARG A N 1
ATOM 2008 C CA . ARG A 1 249 ? 7.941 -22.062 -2.656 1 95.88 249 ARG A CA 1
ATOM 2009 C C . ARG A 1 249 ? 7.828 -22.953 -1.419 1 95.88 249 ARG A C 1
ATOM 2011 O O . ARG A 1 249 ? 7.734 -24.172 -1.531 1 95.88 249 ARG A O 1
ATOM 2018 N N . GLU A 1 250 ? 7.719 -22.312 -0.29 1 94.94 250 GLU A N 1
ATOM 2019 C CA . GLU A 1 250 ? 7.641 -23.094 0.939 1 94.94 250 GLU A CA 1
ATOM 2020 C C . GLU A 1 250 ? 6.434 -24.031 0.92 1 94.94 250 GLU A C 1
ATOM 2022 O O . GLU A 1 250 ? 6.535 -25.188 1.322 1 94.94 250 GLU A O 1
ATOM 2027 N N . THR A 1 251 ? 5.359 -23.609 0.321 1 94.62 251 THR A N 1
ATOM 2028 C CA . THR A 1 251 ? 4.133 -24.406 0.291 1 94.62 251 THR A CA 1
ATOM 2029 C C . THR A 1 251 ? 4.242 -25.531 -0.733 1 94.62 251 THR A C 1
ATOM 2031 O O . THR A 1 251 ? 3.414 -26.438 -0.749 1 94.62 251 THR A O 1
ATOM 2034 N N . ALA A 1 252 ? 5.277 -25.516 -1.511 1 97.31 252 ALA A N 1
ATOM 2035 C CA . ALA A 1 252 ? 5.48 -26.547 -2.52 1 97.31 252 ALA A CA 1
ATOM 2036 C C . ALA A 1 252 ? 6.555 -27.547 -2.08 1 97.31 252 ALA A C 1
ATOM 2038 O O . ALA A 1 252 ? 6.844 -28.516 -2.789 1 97.31 252 ALA A O 1
ATOM 2039 N N . LEU A 1 253 ? 7.121 -27.328 -0.923 1 98.06 253 LEU A N 1
ATOM 2040 C CA . LEU A 1 253 ? 8.227 -28.188 -0.512 1 98.06 253 LEU A CA 1
ATOM 2041 C C . LEU A 1 253 ? 8.008 -28.703 0.908 1 98.06 253 LEU A C 1
ATOM 2043 O O . LEU A 1 253 ? 8.445 -29.812 1.244 1 98.06 253 LEU A O 1
ATOM 2047 N N . LEU A 1 254 ? 7.367 -27.922 1.734 1 97.25 254 LEU A N 1
ATOM 2048 C CA . LEU A 1 254 ? 7.332 -28.234 3.158 1 97.25 254 LEU A CA 1
ATOM 2049 C C . LEU A 1 254 ? 5.977 -28.812 3.555 1 97.25 254 LEU A C 1
ATOM 2051 O O . LEU A 1 254 ? 4.938 -28.203 3.305 1 97.25 254 LEU A O 1
ATOM 2055 N N . ALA A 1 255 ? 6.012 -29.969 4.117 1 96.38 255 ALA A N 1
ATOM 2056 C CA . ALA A 1 255 ? 4.84 -30.656 4.66 1 96.38 255 ALA A CA 1
ATOM 2057 C C . ALA A 1 255 ? 5.238 -31.672 5.715 1 96.38 255 ALA A C 1
ATOM 2059 O O . ALA A 1 255 ? 6.359 -32.188 5.691 1 96.38 255 ALA A O 1
ATOM 2060 N N . ASP A 1 256 ? 4.422 -31.875 6.668 1 93.62 256 ASP A N 1
ATOM 2061 C CA . ASP A 1 256 ? 4.602 -32.938 7.656 1 93.62 256 ASP A CA 1
ATOM 2062 C C . ASP A 1 256 ? 3.264 -33.562 8.031 1 93.62 256 ASP A C 1
ATOM 2064 O O . ASP A 1 256 ? 2.283 -33.438 7.297 1 93.62 256 ASP A O 1
ATOM 2068 N N . ASP A 1 257 ? 3.264 -34.312 9.078 1 90.5 257 ASP A N 1
ATOM 2069 C CA . ASP A 1 257 ? 2.076 -35.062 9.453 1 90.5 257 ASP A CA 1
ATOM 2070 C C . ASP A 1 257 ? 0.941 -34.125 9.883 1 90.5 257 ASP A C 1
ATOM 2072 O O . ASP A 1 257 ? -0.231 -34.531 9.828 1 90.5 257 ASP A O 1
ATOM 2076 N N . SER A 1 258 ? 1.287 -33 10.227 1 90.44 258 SER A N 1
ATOM 2077 C CA . SER A 1 258 ? 0.272 -32.031 10.68 1 90.44 258 SER A CA 1
ATOM 2078 C C . SER A 1 258 ? -0.288 -31.234 9.516 1 90.44 258 SER A C 1
ATOM 2080 O O . SER A 1 258 ? -1.256 -30.484 9.672 1 90.44 258 SER A O 1
ATOM 2082 N N . SER A 1 259 ? 0.291 -31.422 8.336 1 92.88 259 SER A N 1
ATOM 2083 C CA . SER A 1 259 ? -0.169 -30.688 7.164 1 92.88 259 SER A CA 1
ATOM 2084 C C . SER A 1 259 ? -1.438 -31.297 6.586 1 92.88 259 SER A C 1
ATOM 2086 O O . SER A 1 259 ? -1.729 -32.469 6.824 1 92.88 259 SER A O 1
ATOM 2088 N N . SER A 1 260 ? -2.23 -30.5 5.918 1 93.5 260 SER A N 1
ATOM 2089 C CA . SER A 1 260 ? -3.414 -31 5.227 1 93.5 260 SER A CA 1
ATOM 2090 C C . SER A 1 260 ? -3.033 -31.969 4.105 1 93.5 260 SER A C 1
ATOM 2092 O O . SER A 1 260 ? -1.886 -31.969 3.656 1 93.5 260 SER A O 1
ATOM 2094 N N . VAL A 1 261 ? -3.988 -32.75 3.73 1 93.88 261 VAL A N 1
ATOM 2095 C CA . VAL A 1 261 ? -3.77 -33.688 2.629 1 93.88 261 VAL A CA 1
ATOM 2096 C C . VAL A 1 261 ? -3.467 -32.906 1.348 1 93.88 261 VAL A C 1
ATOM 2098 O O . VAL A 1 261 ? -2.596 -33.281 0.568 1 93.88 261 VAL A O 1
ATOM 2101 N N . TYR A 1 262 ? -4.137 -31.828 1.151 1 93.88 262 TYR A N 1
ATOM 2102 C CA . TYR A 1 262 ? -3.871 -31 -0.013 1 93.88 262 TYR A CA 1
ATOM 2103 C C . TYR A 1 262 ? -2.406 -30.578 -0.061 1 93.88 262 TYR A C 1
ATOM 2105 O O . TYR A 1 262 ? -1.773 -30.641 -1.119 1 93.88 262 TYR A O 1
ATOM 2113 N N . GLN A 1 263 ? -1.943 -30.172 1.061 1 94.25 263 GLN A N 1
ATOM 2114 C CA . GLN A 1 263 ? -0.553 -29.75 1.14 1 94.25 263 GLN A CA 1
ATOM 2115 C C . GLN A 1 263 ? 0.401 -30.891 0.816 1 94.25 263 GLN A C 1
ATOM 2117 O O . GLN A 1 263 ? 1.4 -30.703 0.121 1 94.25 263 GLN A O 1
ATOM 2122 N N . LYS A 1 264 ? 0.124 -32 1.325 1 95.56 264 LYS A N 1
ATOM 2123 C CA . LYS A 1 264 ? 0.948 -33.156 1.044 1 95.56 264 LYS A CA 1
ATOM 2124 C C . LYS A 1 264 ? 0.92 -33.5 -0.441 1 95.56 264 LYS A C 1
ATOM 2126 O O . LYS A 1 264 ? 1.958 -33.812 -1.033 1 95.56 264 LYS A O 1
ATOM 2131 N N . PHE A 1 265 ? -0.285 -33.469 -1.032 1 95.56 265 PHE A N 1
ATOM 2132 C CA . PHE A 1 265 ? -0.419 -33.75 -2.461 1 95.56 265 PHE A CA 1
ATOM 2133 C C . PHE A 1 265 ? 0.38 -32.719 -3.271 1 95.56 265 PHE A C 1
ATOM 2135 O O . PHE A 1 265 ? 1.09 -33.094 -4.211 1 95.56 265 PHE A O 1
ATOM 2142 N N . ARG A 1 266 ? 0.269 -31.531 -2.896 1 95.88 266 ARG A N 1
ATOM 2143 C CA . ARG A 1 266 ? 0.952 -30.469 -3.617 1 95.88 266 ARG A CA 1
ATOM 2144 C C . ARG A 1 266 ? 2.465 -30.641 -3.564 1 95.88 266 ARG A C 1
ATOM 2146 O O . ARG A 1 266 ? 3.143 -30.547 -4.59 1 95.88 266 ARG A O 1
ATOM 2153 N N . VAL A 1 267 ? 2.957 -30.922 -2.391 1 97.62 267 VAL A N 1
ATOM 2154 C CA . VAL A 1 267 ? 4.391 -31.109 -2.209 1 97.62 267 VAL A CA 1
ATOM 2155 C C . VAL A 1 267 ? 4.867 -32.312 -3.033 1 97.62 267 VAL A C 1
ATOM 2157 O O . VAL A 1 267 ? 5.855 -32.219 -3.76 1 97.62 267 VAL A O 1
ATOM 2160 N N . ALA A 1 268 ? 4.152 -33.344 -2.939 1 98.06 268 ALA A N 1
ATOM 2161 C CA . ALA A 1 268 ? 4.535 -34.562 -3.666 1 98.06 268 ALA A CA 1
ATOM 2162 C C . ALA A 1 268 ? 4.555 -34.312 -5.172 1 98.06 268 ALA A C 1
ATOM 2164 O O . ALA A 1 268 ? 5.508 -34.688 -5.855 1 98.06 268 ALA A O 1
ATOM 2165 N N . GLU A 1 269 ? 3.551 -33.688 -5.637 1 97.75 269 GLU A N 1
ATOM 2166 C CA . GLU A 1 269 ? 3.418 -33.438 -7.066 1 97.75 269 GLU A CA 1
ATOM 2167 C C . GLU A 1 269 ? 4.523 -32.5 -7.562 1 97.75 269 GLU A C 1
ATOM 2169 O O . GLU A 1 269 ? 5.172 -32.781 -8.57 1 97.75 269 GLU A O 1
ATOM 2174 N N . VAL A 1 270 ? 4.758 -31.406 -6.863 1 98.06 270 VAL A N 1
ATOM 2175 C CA . VAL A 1 270 ? 5.707 -30.391 -7.328 1 98.06 270 VAL A CA 1
ATOM 2176 C C . VAL A 1 270 ? 7.125 -30.953 -7.258 1 98.06 270 VAL A C 1
ATOM 2178 O O . VAL A 1 270 ? 7.926 -30.75 -8.172 1 98.06 270 VAL A O 1
ATOM 2181 N N . VAL A 1 271 ? 7.406 -31.656 -6.195 1 98.56 271 VAL A N 1
ATOM 2182 C CA . VAL A 1 271 ? 8.734 -32.25 -6.062 1 98.56 271 VAL A CA 1
ATOM 2183 C C . VAL A 1 271 ? 8.969 -33.219 -7.203 1 98.56 271 VAL A C 1
ATOM 2185 O O . VAL A 1 271 ? 10.016 -33.188 -7.863 1 98.56 271 VAL A O 1
ATOM 2188 N N . ALA A 1 272 ? 7.984 -34.094 -7.445 1 98.62 272 ALA A N 1
ATOM 2189 C CA . ALA A 1 272 ? 8.117 -35.062 -8.531 1 98.62 272 ALA A CA 1
ATOM 2190 C C . ALA A 1 272 ? 8.234 -34.375 -9.883 1 98.62 272 ALA A C 1
ATOM 2192 O O . ALA A 1 272 ? 9 -34.781 -10.742 1 98.62 272 ALA A O 1
ATOM 2193 N N . HIS A 1 273 ? 7.461 -33.344 -10.086 1 98.19 273 HIS A N 1
ATOM 2194 C CA . HIS A 1 273 ? 7.477 -32.562 -11.312 1 98.19 273 HIS A CA 1
ATOM 2195 C C . HIS A 1 273 ? 8.859 -31.969 -11.578 1 98.19 273 HIS A C 1
ATOM 2197 O O . HIS A 1 273 ? 9.406 -32.125 -12.672 1 98.19 273 HIS A O 1
ATOM 2203 N N . GLU A 1 274 ? 9.398 -31.328 -10.555 1 98.25 274 GLU A N 1
ATOM 2204 C CA . GLU A 1 274 ? 10.695 -30.688 -10.703 1 98.25 274 GLU A CA 1
ATOM 2205 C C . GLU A 1 274 ? 11.805 -31.703 -10.945 1 98.25 274 GLU A C 1
ATOM 2207 O O . GLU A 1 274 ? 12.766 -31.438 -11.664 1 98.25 274 GLU A O 1
ATOM 2212 N N . LEU A 1 275 ? 11.688 -32.781 -10.32 1 98.5 275 LEU A N 1
ATOM 2213 C CA . LEU A 1 275 ? 12.695 -33.812 -10.508 1 98.5 275 LEU A CA 1
ATOM 2214 C C . LEU A 1 275 ? 12.594 -34.438 -11.898 1 98.5 275 LEU A C 1
ATOM 2216 O O . LEU A 1 275 ? 13.602 -34.875 -12.469 1 98.5 275 LEU A O 1
ATOM 2220 N N . ALA A 1 276 ? 11.391 -34.531 -12.477 1 98.31 276 ALA A N 1
ATOM 2221 C CA . ALA A 1 276 ? 11.242 -35 -13.844 1 98.31 276 ALA A CA 1
ATOM 2222 C C . ALA A 1 276 ? 12.016 -34.125 -14.828 1 98.31 276 ALA A C 1
ATOM 2224 O O . ALA A 1 276 ? 12.562 -34.625 -15.812 1 98.31 276 ALA A O 1
ATOM 2225 N N . HIS A 1 277 ? 12.094 -32.906 -14.539 1 97.81 277 HIS A N 1
ATOM 2226 C CA . HIS A 1 277 ? 12.797 -31.953 -15.391 1 97.81 277 HIS A CA 1
ATOM 2227 C C . HIS A 1 277 ? 14.281 -32.312 -15.516 1 97.81 277 HIS A C 1
ATOM 2229 O O . HIS A 1 277 ? 14.938 -31.906 -16.484 1 97.81 277 HIS A O 1
ATOM 2235 N N . GLN A 1 278 ? 14.828 -33 -14.547 1 97.69 278 GLN A N 1
ATOM 2236 C CA . GLN A 1 278 ? 16.234 -33.344 -14.609 1 97.69 278 GLN A CA 1
ATOM 2237 C C . GLN A 1 278 ? 16.547 -34.156 -15.867 1 97.69 278 GLN A C 1
ATOM 2239 O O . GLN A 1 278 ? 17.656 -34.094 -16.391 1 97.69 278 GLN A O 1
ATOM 2244 N N . TRP A 1 279 ? 15.602 -34.906 -16.375 1 97.44 279 TRP A N 1
ATOM 2245 C CA . TRP A 1 279 ? 15.719 -35.594 -17.656 1 97.44 279 TRP A CA 1
ATOM 2246 C C . TRP A 1 279 ? 15.109 -34.781 -18.781 1 97.44 279 TRP A C 1
ATOM 2248 O O . TRP A 1 279 ? 15.758 -34.531 -19.812 1 97.44 279 TRP A O 1
ATOM 2258 N N . PHE A 1 280 ? 13.875 -34.375 -18.578 1 94.94 280 PHE A N 1
ATOM 2259 C CA . PHE A 1 280 ? 13.164 -33.562 -19.547 1 94.94 280 PHE A CA 1
ATOM 2260 C C . PHE A 1 280 ? 13.344 -32.062 -19.25 1 94.94 280 PHE A C 1
ATOM 2262 O O . PHE A 1 280 ? 12.656 -31.531 -18.375 1 94.94 280 PHE A O 1
ATOM 2269 N N . GLY A 1 281 ? 14.195 -31.344 -19.984 1 92.5 281 GLY A N 1
ATOM 2270 C CA . GLY A 1 281 ? 14.422 -29.938 -19.75 1 92.5 281 GLY A CA 1
ATOM 2271 C C . GLY A 1 281 ? 15.852 -29.625 -19.344 1 92.5 281 GLY A C 1
ATOM 2272 O O . GLY A 1 281 ? 16.344 -28.516 -19.547 1 92.5 281 GLY A O 1
ATOM 2273 N N . ASN A 1 282 ? 16.438 -30.625 -18.562 1 97.06 282 ASN A N 1
ATOM 2274 C CA . ASN A 1 282 ? 17.828 -30.406 -18.156 1 97.06 282 ASN A CA 1
ATOM 2275 C C . ASN A 1 282 ? 18.781 -31.25 -18.984 1 97.06 282 ASN A C 1
ATOM 2277 O O . ASN A 1 282 ? 19.609 -30.719 -19.734 1 97.06 282 ASN A O 1
ATOM 2281 N N . LEU A 1 283 ? 18.656 -32.562 -18.922 1 97.44 283 LEU A N 1
ATOM 2282 C CA . LEU A 1 283 ? 19.469 -33.438 -19.734 1 97.44 283 LEU A CA 1
ATOM 2283 C C . LEU A 1 283 ? 19.25 -33.188 -21.219 1 97.44 283 LEU A C 1
ATOM 2285 O O . LEU A 1 283 ? 20.203 -33.031 -21.984 1 97.44 283 LEU A O 1
ATOM 2289 N N . VAL A 1 284 ? 18.031 -33.219 -21.625 1 96.88 284 VAL A N 1
ATOM 2290 C CA . VAL A 1 284 ? 17.625 -32.844 -22.969 1 96.88 284 VAL A CA 1
ATOM 2291 C C . VAL A 1 284 ? 16.828 -31.547 -22.906 1 96.88 284 VAL A C 1
ATOM 2293 O O . VAL A 1 284 ? 15.789 -31.484 -22.234 1 96.88 284 VAL A O 1
ATOM 2296 N N . THR A 1 285 ? 17.297 -30.531 -23.547 1 94.75 285 THR A N 1
ATOM 2297 C CA . THR A 1 285 ? 16.641 -29.219 -23.516 1 94.75 285 THR A CA 1
ATOM 2298 C C . THR A 1 285 ? 16.109 -28.859 -24.906 1 94.75 285 THR A C 1
ATOM 2300 O O . THR A 1 285 ? 16.594 -29.359 -25.922 1 94.75 285 THR A O 1
ATOM 2303 N N . LEU A 1 286 ? 15.094 -27.984 -24.953 1 93.06 286 LEU A N 1
ATOM 2304 C CA . LEU A 1 286 ? 14.531 -27.531 -26.203 1 93.06 286 LEU A CA 1
ATOM 2305 C C . LEU A 1 286 ? 15.523 -26.641 -26.953 1 93.06 286 LEU A C 1
ATOM 2307 O O . LEU A 1 286 ? 16.375 -25.984 -26.328 1 93.06 286 LEU A O 1
ATOM 2311 N N . LYS A 1 287 ? 15.344 -26.594 -28.219 1 91.5 287 LYS A N 1
ATOM 2312 C CA . LYS A 1 287 ? 16.188 -25.734 -29.047 1 91.5 287 LYS A CA 1
ATOM 2313 C C . LYS A 1 287 ? 15.797 -24.266 -28.875 1 91.5 287 LYS A C 1
ATOM 2315 O O . LYS A 1 287 ? 16.656 -23.375 -28.906 1 91.5 287 LYS A O 1
ATOM 2320 N N . TRP A 1 288 ? 14.547 -24.078 -28.844 1 90.12 288 TRP A N 1
ATOM 2321 C CA . TRP A 1 288 ? 13.961 -22.766 -28.594 1 90.12 288 TRP A CA 1
ATOM 2322 C C . TRP A 1 288 ? 12.641 -22.906 -27.844 1 90.12 288 TRP A C 1
ATOM 2324 O O . TRP A 1 288 ? 12.125 -24 -27.656 1 90.12 288 TRP A O 1
ATOM 2334 N N . TRP A 1 289 ? 12.18 -21.875 -27.344 1 89.44 289 TRP A N 1
ATOM 2335 C CA . TRP A 1 289 ? 11.047 -21.875 -26.422 1 89.44 289 TRP A CA 1
ATOM 2336 C C . TRP A 1 289 ? 9.758 -22.266 -27.141 1 89.44 289 TRP A C 1
ATOM 2338 O O . TRP A 1 289 ? 8.742 -22.531 -26.5 1 89.44 289 TRP A O 1
ATOM 2348 N N . ASP A 1 290 ? 9.797 -22.438 -28.469 1 87.94 290 ASP A N 1
ATOM 2349 C CA . ASP A 1 290 ? 8.656 -22.953 -29.219 1 87.94 290 ASP A CA 1
ATOM 2350 C C . ASP A 1 290 ? 8.234 -24.328 -28.719 1 87.94 290 ASP A C 1
ATOM 2352 O O . ASP A 1 290 ? 7.062 -24.688 -28.812 1 87.94 290 ASP A O 1
ATOM 2356 N N . ASP A 1 291 ? 9.188 -25.016 -28.203 1 89.69 291 ASP A N 1
ATOM 2357 C CA . ASP A 1 291 ? 8.953 -26.406 -27.781 1 89.69 291 ASP A CA 1
ATOM 2358 C C . ASP A 1 291 ? 8.945 -26.531 -26.266 1 89.69 291 ASP A C 1
ATOM 2360 O O . ASP A 1 291 ? 9.383 -27.547 -25.719 1 89.69 291 ASP A O 1
ATOM 2364 N N . LEU A 1 292 ? 8.461 -25.484 -25.656 1 89.81 292 LEU A N 1
ATOM 2365 C CA . LEU A 1 292 ? 8.422 -25.469 -24.203 1 89.81 292 LEU A CA 1
ATOM 2366 C C . LEU A 1 292 ? 7.684 -26.688 -23.656 1 89.81 292 LEU A C 1
ATOM 2368 O O . LEU A 1 292 ? 8.008 -27.188 -22.578 1 89.81 292 LEU A O 1
ATOM 2372 N N . TRP A 1 293 ? 6.746 -27.219 -24.375 1 90.69 293 TRP A N 1
ATOM 2373 C CA . TRP A 1 293 ? 5.914 -28.344 -23.953 1 90.69 293 TRP A CA 1
ATOM 2374 C C . TRP A 1 293 ? 6.762 -29.594 -23.75 1 90.69 293 TRP A C 1
ATOM 2376 O O . TRP A 1 293 ? 6.402 -30.469 -22.938 1 90.69 293 TRP A O 1
ATOM 2386 N N . LEU A 1 294 ? 7.949 -29.719 -24.375 1 92.44 294 LEU A N 1
ATOM 2387 C CA . LEU A 1 294 ? 8.844 -30.844 -24.188 1 92.44 294 LEU A CA 1
ATOM 2388 C C . LEU A 1 294 ? 9.383 -30.891 -22.766 1 92.44 294 LEU A C 1
ATOM 2390 O O . LEU A 1 294 ? 9.789 -31.953 -22.281 1 92.44 294 LEU A O 1
ATOM 2394 N N . ASN A 1 295 ? 9.336 -29.75 -22.172 1 93.62 295 ASN A N 1
ATOM 2395 C CA . ASN A 1 295 ? 9.734 -29.641 -20.766 1 93.62 295 ASN A CA 1
ATOM 2396 C C . ASN A 1 295 ? 8.539 -29.766 -19.828 1 93.62 295 ASN A C 1
ATOM 2398 O O . ASN A 1 295 ? 8.461 -30.703 -19.031 1 93.62 295 ASN A O 1
ATOM 2402 N N . GLU A 1 296 ? 7.602 -28.938 -20.031 1 94.12 296 GLU A N 1
ATOM 2403 C CA . GLU A 1 296 ? 6.543 -28.734 -19.047 1 94.12 296 GLU A CA 1
ATOM 2404 C C . GLU A 1 296 ? 5.48 -29.828 -19.141 1 94.12 296 GLU A C 1
ATOM 2406 O O . GLU A 1 296 ? 4.969 -30.297 -18.125 1 94.12 296 GLU A O 1
ATOM 2411 N N . SER A 1 297 ? 5.129 -30.188 -20.344 1 95.06 297 SER A N 1
ATOM 2412 C CA . SER A 1 297 ? 4.121 -31.219 -20.5 1 95.06 297 SER A CA 1
ATOM 2413 C C . SER A 1 297 ? 4.625 -32.562 -19.984 1 95.06 297 SER A C 1
ATOM 2415 O O . SER A 1 297 ? 3.891 -33.281 -19.312 1 95.06 297 SER A O 1
ATOM 2417 N N . PHE A 1 298 ? 5.832 -32.844 -20.297 1 95.12 298 PHE A N 1
ATOM 2418 C CA . PHE A 1 298 ? 6.395 -34.125 -19.875 1 95.12 298 PHE A CA 1
ATOM 2419 C C . PHE A 1 298 ? 6.57 -34.188 -18.359 1 95.12 298 PHE A C 1
ATOM 2421 O O . PHE A 1 298 ? 6.297 -35.188 -17.719 1 95.12 298 PHE A O 1
ATOM 2428 N N . ALA A 1 299 ? 7.129 -33.062 -17.828 1 96.88 299 ALA A N 1
ATOM 2429 C CA . ALA A 1 299 ? 7.277 -33.031 -16.375 1 96.88 299 ALA A CA 1
ATOM 2430 C C . ALA A 1 299 ? 5.926 -33.188 -15.688 1 96.88 299 ALA A C 1
ATOM 2432 O O . ALA A 1 299 ? 5.82 -33.875 -14.664 1 96.88 299 ALA A O 1
ATOM 2433 N N . THR A 1 300 ? 4.898 -32.594 -16.266 1 97.25 300 THR A N 1
ATOM 2434 C CA . THR A 1 300 ? 3.557 -32.688 -15.703 1 97.25 300 THR A CA 1
ATOM 2435 C C . THR A 1 300 ? 3.029 -34.094 -15.82 1 97.25 300 THR A C 1
ATOM 2437 O O . THR A 1 300 ? 2.545 -34.688 -14.844 1 97.25 300 THR A O 1
ATOM 2440 N N . PHE A 1 301 ? 3.18 -34.719 -16.922 1 97.12 301 PHE A N 1
ATOM 2441 C CA . PHE A 1 301 ? 2.736 -36.094 -17.172 1 97.12 301 PHE A CA 1
ATOM 2442 C C . PHE A 1 301 ? 3.48 -37.094 -16.281 1 97.12 301 PHE A C 1
ATOM 2444 O O . PHE A 1 301 ? 2.861 -37.906 -15.602 1 97.12 301 PHE A O 1
ATOM 2451 N N . MET A 1 302 ? 4.766 -36.938 -16.172 1 97.5 302 MET A N 1
ATOM 2452 C CA . MET A 1 302 ? 5.605 -37.906 -15.461 1 97.5 302 MET A CA 1
ATOM 2453 C C . MET A 1 302 ? 5.41 -37.781 -13.953 1 97.5 302 MET A C 1
ATOM 2455 O O . MET A 1 302 ? 5.473 -38.75 -13.227 1 97.5 302 MET A O 1
ATOM 2459 N N . SER A 1 303 ? 5.273 -36.531 -13.492 1 98 303 SER A N 1
ATOM 2460 C CA . SER A 1 303 ? 5.059 -36.375 -12.062 1 98 303 SER A CA 1
ATOM 2461 C C . SER A 1 303 ? 3.803 -37.094 -11.602 1 98 303 SER A C 1
ATOM 2463 O O . SER A 1 303 ? 3.812 -37.781 -10.562 1 98 303 SER A O 1
ATOM 2465 N N . HIS A 1 304 ? 2.736 -37 -12.391 1 97.19 304 HIS A N 1
ATOM 2466 C CA . HIS A 1 304 ? 1.504 -37.688 -12.031 1 97.19 304 HIS A CA 1
ATOM 2467 C C . HIS A 1 304 ? 1.651 -39.219 -12.18 1 97.19 304 HIS A C 1
ATOM 2469 O O . HIS A 1 304 ? 1.109 -39.969 -11.375 1 97.19 304 HIS A O 1
ATOM 2475 N N . LYS A 1 305 ? 2.359 -39.656 -13.133 1 96.69 305 LYS A N 1
ATOM 2476 C CA . LYS A 1 305 ? 2.637 -41.062 -13.297 1 96.69 305 LYS A CA 1
ATOM 2477 C C . LYS A 1 305 ? 3.453 -41.594 -12.125 1 96.69 305 LYS A C 1
ATOM 2479 O O . LYS A 1 305 ? 3.135 -42.656 -11.57 1 96.69 305 LYS A O 1
ATOM 2484 N N . ALA A 1 306 ? 4.461 -40.844 -11.742 1 97.88 306 ALA A N 1
ATOM 2485 C CA . ALA A 1 306 ? 5.324 -41.25 -10.641 1 97.88 306 ALA A CA 1
ATOM 2486 C C . ALA A 1 306 ? 4.539 -41.375 -9.336 1 97.88 306 ALA A C 1
ATOM 2488 O O . ALA A 1 306 ? 4.605 -42.375 -8.641 1 97.88 306 ALA A O 1
ATOM 2489 N N . ILE A 1 307 ? 3.811 -40.344 -9.023 1 97.56 307 ILE A N 1
ATOM 2490 C CA . ILE A 1 307 ? 3.088 -40.312 -7.758 1 97.56 307 ILE A CA 1
ATOM 2491 C C . ILE A 1 307 ? 2.004 -41.406 -7.758 1 97.56 307 ILE A C 1
ATOM 2493 O O . ILE A 1 307 ? 1.728 -42 -6.727 1 97.56 307 ILE A O 1
ATOM 2497 N N . SER A 1 308 ? 1.369 -41.625 -8.93 1 95.75 308 SER A N 1
ATOM 2498 C CA . SER A 1 308 ? 0.37 -42.688 -9.039 1 95.75 308 SER A CA 1
ATOM 2499 C C . SER A 1 308 ? 0.977 -44.031 -8.734 1 95.75 308 SER A C 1
ATOM 2501 O O . SER A 1 308 ? 0.316 -44.906 -8.156 1 95.75 308 SER A O 1
ATOM 2503 N N . GLN A 1 309 ? 2.152 -44.219 -9.117 1 94.94 309 GLN A N 1
ATOM 2504 C CA . GLN A 1 309 ? 2.822 -45.5 -8.883 1 94.94 309 GLN A CA 1
ATOM 2505 C C . GLN A 1 309 ? 3.334 -45.594 -7.445 1 94.94 309 GLN A C 1
ATOM 2507 O O . GLN A 1 309 ? 3.27 -46.656 -6.828 1 94.94 309 GLN A O 1
ATOM 2512 N N . LEU A 1 310 ? 3.844 -44.531 -6.953 1 95.25 310 LEU A N 1
ATOM 2513 C CA . LEU A 1 310 ? 4.422 -44.5 -5.613 1 95.25 310 LEU A CA 1
ATOM 2514 C C . LEU A 1 310 ? 3.332 -44.562 -4.551 1 95.25 310 LEU A C 1
ATOM 2516 O O . LEU A 1 310 ? 3.539 -45.156 -3.486 1 95.25 310 LEU A O 1
ATOM 2520 N N . PHE A 1 311 ? 2.213 -43.938 -4.832 1 95.12 311 PHE A N 1
ATOM 2521 C CA . PHE A 1 311 ? 1.081 -43.938 -3.91 1 95.12 311 PHE A CA 1
ATOM 2522 C C . PHE A 1 311 ? -0.208 -44.312 -4.633 1 95.12 311 PHE A C 1
ATOM 2524 O O . PHE A 1 311 ? -1.076 -43.469 -4.844 1 95.12 311 PHE A O 1
ATOM 2531 N N . PRO A 1 312 ? -0.438 -45.5 -4.797 1 93.81 312 PRO A N 1
ATOM 2532 C CA . PRO A 1 312 ? -1.593 -45.938 -5.582 1 93.81 312 PRO A CA 1
ATOM 2533 C C . PRO A 1 312 ? -2.924 -45.531 -4.957 1 93.81 312 PRO A C 1
ATOM 2535 O O . PRO A 1 312 ? -3.883 -45.25 -5.68 1 93.81 312 PRO A O 1
ATOM 2538 N N . SER A 1 313 ? -2.961 -45.469 -3.664 1 92.62 313 SER A N 1
ATOM 2539 C CA . SER A 1 313 ? -4.203 -45.125 -2.975 1 92.62 313 SER A CA 1
ATOM 2540 C C . SER A 1 313 ? -4.594 -43.656 -3.199 1 92.62 313 SER A C 1
ATOM 2542 O O . SER A 1 313 ? -5.738 -43.281 -2.953 1 92.62 313 SER A O 1
ATOM 2544 N N . TRP A 1 314 ? -3.691 -42.875 -3.68 1 94 314 TRP A N 1
ATOM 2545 C CA . TRP A 1 314 ? -3.955 -41.438 -3.875 1 94 314 TRP A CA 1
ATOM 2546 C C . TRP A 1 314 ? -4.684 -41.219 -5.195 1 94 314 TRP A C 1
ATOM 2548 O O . TRP A 1 314 ? -5.238 -40.125 -5.414 1 94 314 TRP A O 1
ATOM 2558 N N . ASN A 1 315 ? -4.785 -42.188 -6.039 1 92.25 315 ASN A N 1
ATOM 2559 C CA . ASN A 1 315 ? -5.449 -42.094 -7.336 1 92.25 315 ASN A CA 1
ATOM 2560 C C . ASN A 1 315 ? -5.078 -40.781 -8.055 1 92.25 315 ASN A C 1
ATOM 2562 O O . ASN A 1 315 ? -5.953 -40 -8.43 1 92.25 315 ASN A O 1
ATOM 2566 N N . PHE A 1 316 ? -3.828 -40.562 -8.312 1 93.56 316 PHE A N 1
ATOM 2567 C CA . PHE A 1 316 ? -3.299 -39.281 -8.758 1 93.56 316 PHE A CA 1
ATOM 2568 C C . PHE A 1 316 ? -3.672 -39.031 -10.211 1 93.56 316 PHE A C 1
ATOM 2570 O O . PHE A 1 316 ? -3.604 -37.875 -10.672 1 93.56 316 PHE A O 1
ATOM 2577 N N . TRP A 1 317 ? -4.082 -39.969 -10.961 1 92.06 317 TRP A N 1
ATOM 2578 C CA . TRP A 1 317 ? -4.566 -39.719 -12.312 1 92.06 317 TRP A CA 1
ATOM 2579 C C . TRP A 1 317 ? -5.91 -39 -12.281 1 92.06 317 TRP A C 1
ATOM 2581 O O . TRP A 1 317 ? -6.199 -38.156 -13.141 1 92.06 317 TRP A O 1
ATOM 2591 N N . ASP A 1 318 ? -6.766 -39.375 -11.273 1 93.31 318 ASP A N 1
ATOM 2592 C CA . ASP A 1 318 ? -7.984 -38.625 -11.07 1 93.31 318 ASP A CA 1
ATOM 2593 C C . ASP A 1 318 ? -7.664 -37.156 -10.758 1 93.31 318 ASP A C 1
ATOM 2595 O O . ASP A 1 318 ? -8.336 -36.25 -11.25 1 93.31 318 ASP A O 1
ATOM 2599 N N . TYR A 1 319 ? -6.664 -37.031 -9.961 1 92.06 319 TYR A N 1
ATOM 2600 C CA . TYR A 1 319 ? -6.215 -35.719 -9.594 1 92.06 319 TYR A CA 1
ATOM 2601 C C . TYR A 1 319 ? -5.707 -34.938 -10.812 1 92.06 319 TYR A C 1
ATOM 2603 O O . TYR A 1 319 ? -5.945 -33.75 -10.953 1 92.06 319 TYR A O 1
ATOM 2611 N N . PHE A 1 320 ? -5.051 -35.594 -11.719 1 94.62 320 PHE A N 1
ATOM 2612 C CA . PHE A 1 320 ? -4.547 -35.062 -12.977 1 94.62 320 PHE A CA 1
ATOM 2613 C C . PHE A 1 320 ? -5.691 -34.531 -13.836 1 94.62 320 PHE A C 1
ATOM 2615 O O . PHE A 1 320 ? -5.648 -33.406 -14.32 1 94.62 320 PHE A O 1
ATOM 2622 N N . VAL A 1 321 ? -6.648 -35.344 -13.992 1 95.44 321 VAL A N 1
ATOM 2623 C CA . VAL A 1 321 ? -7.77 -35 -14.859 1 95.44 321 VAL A CA 1
ATOM 2624 C C . VAL A 1 321 ? -8.531 -33.812 -14.281 1 95.44 321 VAL A C 1
ATOM 2626 O O . VAL A 1 321 ? -8.93 -32.906 -15.008 1 95.44 321 VAL A O 1
ATOM 2629 N N . LEU A 1 322 ? -8.656 -33.781 -12.984 1 94.25 322 LEU A N 1
ATOM 2630 C CA . LEU A 1 322 ? -9.391 -32.719 -12.281 1 94.25 322 LEU A CA 1
ATOM 2631 C C . LEU A 1 322 ? -8.664 -31.391 -12.391 1 94.25 322 LEU A C 1
ATOM 2633 O O . LEU A 1 322 ? -9.297 -30.344 -12.547 1 94.25 322 LEU A O 1
ATOM 2637 N N . ASN A 1 323 ? -7.363 -31.438 -12.352 1 93.25 323 ASN A N 1
ATOM 2638 C CA . ASN A 1 323 ? -6.641 -30.188 -12.156 1 93.25 323 ASN A CA 1
ATOM 2639 C C . ASN A 1 323 ? -5.902 -29.766 -13.422 1 93.25 323 ASN A C 1
ATOM 2641 O O . ASN A 1 323 ? -5.594 -28.594 -13.602 1 93.25 323 ASN A O 1
ATOM 2645 N N . GLN A 1 324 ? -5.547 -30.656 -14.266 1 95.19 324 GLN A N 1
ATOM 2646 C CA . GLN A 1 324 ? -4.777 -30.344 -15.461 1 95.19 324 GLN A CA 1
ATOM 2647 C C . GLN A 1 324 ? -5.656 -30.406 -16.703 1 95.19 324 GLN A C 1
ATOM 2649 O O . GLN A 1 324 ? -5.836 -29.391 -17.391 1 95.19 324 GLN A O 1
ATOM 2654 N N . THR A 1 325 ? -6.305 -31.516 -16.875 1 96.44 325 THR A N 1
ATOM 2655 C CA . THR A 1 325 ? -7.098 -31.719 -18.078 1 96.44 325 THR A CA 1
ATOM 2656 C C . THR A 1 325 ? -8.289 -30.766 -18.109 1 96.44 325 THR A C 1
ATOM 2658 O O . THR A 1 325 ? -8.562 -30.141 -19.141 1 96.44 325 THR A O 1
ATOM 2661 N N . SER A 1 326 ? -8.953 -30.688 -17 1 96.12 326 SER A N 1
ATOM 2662 C CA . SER A 1 326 ? -10.125 -29.828 -16.906 1 96.12 326 SER A CA 1
ATOM 2663 C C . SER A 1 326 ? -9.766 -28.375 -17.219 1 96.12 326 SER A C 1
ATOM 2665 O O . SER A 1 326 ? -10.445 -27.734 -18.016 1 96.12 326 SER A O 1
ATOM 2667 N N . ARG A 1 327 ? -8.734 -27.922 -16.656 1 94.19 327 ARG A N 1
ATOM 2668 C CA . ARG A 1 327 ? -8.312 -26.547 -16.859 1 94.19 327 ARG A CA 1
ATOM 2669 C C . ARG A 1 327 ? -7.863 -26.312 -18.297 1 94.19 327 ARG A C 1
ATOM 2671 O O . ARG A 1 327 ? -8.133 -25.25 -18.875 1 94.19 327 ARG A O 1
ATOM 2678 N N . ALA A 1 328 ? -7.164 -27.203 -18.797 1 95.88 328 ALA A N 1
ATOM 2679 C CA . ALA A 1 328 ? -6.699 -27.109 -20.172 1 95.88 328 ALA A CA 1
ATOM 2680 C C . ALA A 1 328 ? -7.871 -27.047 -21.156 1 95.88 328 ALA A C 1
ATOM 2682 O O . ALA A 1 328 ? -7.859 -26.281 -22.109 1 95.88 328 ALA A O 1
ATOM 2683 N N . LEU A 1 329 ? -8.867 -27.891 -20.906 1 96.94 329 LEU A N 1
ATOM 2684 C CA . LEU A 1 329 ? -10.047 -27.906 -21.75 1 96.94 329 LEU A CA 1
ATOM 2685 C C . LEU A 1 329 ? -10.758 -26.562 -21.734 1 96.94 329 LEU A C 1
ATOM 2687 O O . LEU A 1 329 ? -11.203 -26.062 -22.766 1 96.94 329 LEU A O 1
ATOM 2691 N N . GLU A 1 330 ? -10.836 -26.047 -20.594 1 94.56 330 GLU A N 1
ATOM 2692 C CA . GLU A 1 330 ? -11.484 -24.75 -20.453 1 94.56 330 GLU A CA 1
ATOM 2693 C C . GLU A 1 330 ? -10.695 -23.656 -21.172 1 94.56 330 GLU A C 1
ATOM 2695 O O . GLU A 1 330 ? -11.25 -22.906 -21.969 1 94.56 330 GLU A O 1
ATOM 2700 N N . LYS A 1 331 ? -9.445 -23.609 -20.969 1 93.12 331 LYS A N 1
ATOM 2701 C CA . LYS A 1 331 ? -8.602 -22.547 -21.516 1 93.12 331 LYS A CA 1
ATOM 2702 C C . LYS A 1 331 ? -8.484 -22.672 -23.031 1 93.12 331 LYS A C 1
ATOM 2704 O O . LYS A 1 331 ? -8.383 -21.672 -23.75 1 93.12 331 LYS A O 1
ATOM 2709 N N . ASP A 1 332 ? -8.539 -23.859 -23.484 1 95.19 332 ASP A N 1
ATOM 2710 C CA . ASP A 1 332 ? -8.375 -24.109 -24.906 1 95.19 332 ASP A CA 1
ATOM 2711 C C . ASP A 1 332 ? -9.688 -23.891 -25.656 1 95.19 332 ASP A C 1
ATOM 2713 O O . ASP A 1 332 ? -9.727 -23.984 -26.891 1 95.19 332 ASP A O 1
ATOM 2717 N N . SER A 1 333 ? -10.711 -23.625 -24.969 1 95.69 333 SER A N 1
ATOM 2718 C CA . SER A 1 333 ? -12.016 -23.453 -25.594 1 95.69 333 SER A CA 1
ATOM 2719 C C . SER A 1 333 ? -12.258 -22 -25.984 1 95.69 333 SER A C 1
ATOM 2721 O O . SER A 1 333 ? -13.266 -21.672 -26.609 1 95.69 333 SER A O 1
ATOM 2723 N N . VAL A 1 334 ? -11.367 -21.141 -25.594 1 94.44 334 VAL A N 1
ATOM 2724 C CA . VAL A 1 334 ? -11.555 -19.719 -25.875 1 94.44 334 VAL A CA 1
ATOM 2725 C C . VAL A 1 334 ? -10.758 -19.328 -27.109 1 94.44 334 VAL A C 1
ATOM 2727 O O . VAL A 1 334 ? -9.812 -20.016 -27.5 1 94.44 334 VAL A O 1
ATOM 2730 N N . SER A 1 335 ? -11.117 -18.141 -27.703 1 93.25 335 SER A N 1
ATOM 2731 C CA . SER A 1 335 ? -10.523 -17.703 -28.969 1 93.25 335 SER A CA 1
ATOM 2732 C C . SER A 1 335 ? -9.094 -17.219 -28.781 1 93.25 335 SER A C 1
ATOM 2734 O O . SER A 1 335 ? -8.305 -17.203 -29.719 1 93.25 335 SER A O 1
ATOM 2736 N N . THR A 1 336 ? -8.742 -16.875 -27.594 1 89.38 336 THR A N 1
ATOM 2737 C CA . THR A 1 336 ? -7.422 -16.328 -27.297 1 89.38 336 THR A CA 1
ATOM 2738 C C . THR A 1 336 ? -6.41 -17.453 -27.094 1 89.38 336 THR A C 1
ATOM 2740 O O . THR A 1 336 ? -5.234 -17.203 -26.812 1 89.38 336 THR A O 1
ATOM 2743 N N . THR A 1 337 ? -6.863 -18.703 -27.156 1 92.25 337 THR A N 1
ATOM 2744 C CA . THR A 1 337 ? -5.973 -19.828 -26.953 1 92.25 337 THR A CA 1
ATOM 2745 C C . THR A 1 337 ? -4.902 -19.891 -28.047 1 92.25 337 THR A C 1
ATOM 2747 O O . THR A 1 337 ? -4.852 -19.016 -28.906 1 92.25 337 THR A O 1
ATOM 2750 N N . HIS A 1 338 ? -3.951 -20.766 -27.938 1 89.19 338 HIS A N 1
ATOM 2751 C CA . HIS A 1 338 ? -2.859 -20.984 -28.875 1 89.19 338 HIS A CA 1
ATOM 2752 C C . HIS A 1 338 ? -2.479 -22.453 -28.953 1 89.19 338 HIS A C 1
ATOM 2754 O O . HIS A 1 338 ? -2.809 -23.234 -28.062 1 89.19 338 HIS A O 1
ATOM 2760 N N . PRO A 1 339 ? -1.818 -22.844 -30.016 1 92.62 339 PRO A N 1
ATOM 2761 C CA . PRO A 1 339 ? -1.315 -24.219 -30.078 1 92.62 339 PRO A CA 1
ATOM 2762 C C . PRO A 1 339 ? -0.262 -24.516 -29.016 1 92.62 339 PRO A C 1
ATOM 2764 O O . PRO A 1 339 ? 0.289 -23.578 -28.422 1 92.62 339 PRO A O 1
ATOM 2767 N N . ILE A 1 340 ? -0.076 -25.75 -28.781 1 91.19 340 ILE A N 1
ATOM 2768 C CA . ILE A 1 340 ? 0.967 -26.156 -27.844 1 91.19 340 ILE A CA 1
ATOM 2769 C C . ILE A 1 340 ? 2.326 -25.672 -28.344 1 91.19 340 ILE A C 1
ATOM 2771 O O . ILE A 1 340 ? 3.109 -25.109 -27.562 1 91.19 340 ILE A O 1
ATOM 2775 N N . GLU A 1 341 ? 2.594 -25.938 -29.594 1 86.56 341 GLU A N 1
ATOM 2776 C CA . GLU A 1 341 ? 3.793 -25.391 -30.234 1 86.56 341 GLU A CA 1
ATOM 2777 C C . GLU A 1 341 ? 3.559 -23.984 -30.75 1 86.56 341 GLU A C 1
ATOM 2779 O O . GLU A 1 341 ? 3.045 -23.797 -31.859 1 86.56 341 GLU A O 1
ATOM 2784 N N . ALA A 1 342 ? 3.854 -23.016 -29.953 1 79.31 342 ALA A N 1
ATOM 2785 C CA . ALA A 1 342 ? 3.615 -21.625 -30.344 1 79.31 342 ALA A CA 1
ATOM 2786 C C . ALA A 1 342 ? 4.91 -20.953 -30.781 1 79.31 342 ALA A C 1
ATOM 2788 O O . ALA A 1 342 ? 5.973 -21.188 -30.188 1 79.31 342 ALA A O 1
ATOM 2789 N N . HIS A 1 343 ? 4.785 -20.234 -31.75 1 80.19 343 HIS A N 1
ATOM 2790 C CA . HIS A 1 343 ? 5.957 -19.516 -32.219 1 80.19 343 HIS A CA 1
ATOM 2791 C C . HIS A 1 343 ? 6.285 -18.344 -31.297 1 80.19 343 HIS A C 1
ATOM 2793 O O . HIS A 1 343 ? 5.477 -17.422 -31.141 1 80.19 343 HIS A O 1
ATOM 2799 N N . VAL A 1 344 ? 7.363 -18.469 -30.625 1 80.75 344 VAL A N 1
ATOM 2800 C CA . VAL A 1 344 ? 7.82 -17.422 -29.719 1 80.75 344 VAL A CA 1
ATOM 2801 C C . VAL A 1 344 ? 8.812 -16.516 -30.438 1 80.75 344 VAL A C 1
ATOM 2803 O O . VAL A 1 344 ? 9.82 -16.984 -30.969 1 80.75 344 VAL A O 1
ATOM 2806 N N . ARG A 1 345 ? 8.602 -15 -30.703 1 71.69 345 ARG A N 1
ATOM 2807 C CA . ARG A 1 345 ? 9.445 -14.055 -31.422 1 71.69 345 ARG A CA 1
ATOM 2808 C C . ARG A 1 345 ? 10.391 -13.336 -30.453 1 71.69 345 ARG A C 1
ATOM 2810 O O . ARG A 1 345 ? 11.555 -13.078 -30.797 1 71.69 345 ARG A O 1
ATOM 2817 N N . ASP A 1 346 ? 9.703 -13.102 -29.203 1 73.88 346 ASP A N 1
ATOM 2818 C CA . ASP A 1 346 ? 10.516 -12.328 -28.266 1 73.88 346 ASP A CA 1
ATOM 2819 C C . ASP A 1 346 ? 10.438 -12.914 -26.859 1 73.88 346 ASP A C 1
ATOM 2821 O O . ASP A 1 346 ? 9.445 -13.562 -26.5 1 73.88 346 ASP A O 1
ATOM 2825 N N . PRO A 1 347 ? 11.562 -12.68 -26.172 1 69.69 347 PRO A N 1
ATOM 2826 C CA . PRO A 1 347 ? 11.641 -13.234 -24.812 1 69.69 347 PRO A CA 1
ATOM 2827 C C . PRO A 1 347 ? 10.453 -12.836 -23.953 1 69.69 347 PRO A C 1
ATOM 2829 O O . PRO A 1 347 ? 10.039 -13.594 -23.062 1 69.69 347 PRO A O 1
ATOM 2832 N N . ASN A 1 348 ? 9.852 -11.758 -24.219 1 67.81 348 ASN A N 1
ATOM 2833 C CA . ASN A 1 348 ? 8.711 -11.32 -23.422 1 67.81 348 ASN A CA 1
ATOM 2834 C C . ASN A 1 348 ? 7.484 -12.195 -23.672 1 67.81 348 ASN A C 1
ATOM 2836 O O . ASN A 1 348 ? 6.641 -12.352 -22.781 1 67.81 348 ASN A O 1
ATOM 2840 N N . GLU A 1 349 ? 7.496 -12.82 -24.75 1 76.69 349 GLU A N 1
ATOM 2841 C CA . GLU A 1 349 ? 6.367 -13.672 -25.109 1 76.69 349 GLU A CA 1
ATOM 2842 C C . GLU A 1 349 ? 6.473 -15.047 -24.453 1 76.69 349 GLU A C 1
ATOM 2844 O O . GLU A 1 349 ? 5.465 -15.734 -24.266 1 76.69 349 GLU A O 1
ATOM 2849 N N . VAL A 1 350 ? 7.691 -15.312 -24.094 1 80.38 350 VAL A N 1
ATOM 2850 C CA . VAL A 1 350 ? 7.938 -16.641 -23.531 1 80.38 350 VAL A CA 1
ATOM 2851 C C . VAL A 1 350 ? 7.176 -16.797 -22.219 1 80.38 350 VAL A C 1
ATOM 2853 O O . VAL A 1 350 ? 6.59 -17.844 -21.953 1 80.38 350 VAL A O 1
ATOM 2856 N N . GLU A 1 351 ? 7.102 -15.734 -21.5 1 79.44 351 GLU A N 1
ATOM 2857 C CA . GLU A 1 351 ? 6.48 -15.797 -20.172 1 79.44 351 GLU A CA 1
ATOM 2858 C C . GLU A 1 351 ? 4.98 -16.047 -20.281 1 79.44 351 GLU A C 1
ATOM 2860 O O . GLU A 1 351 ? 4.387 -16.672 -19.391 1 79.44 351 GLU A O 1
ATOM 2865 N N . GLN A 1 352 ? 4.406 -15.68 -21.359 1 76.81 352 GLN A N 1
ATOM 2866 C CA . GLN A 1 352 ? 2.967 -15.828 -21.547 1 76.81 352 GLN A CA 1
ATOM 2867 C C . GLN A 1 352 ? 2.619 -17.266 -21.969 1 76.81 352 GLN A C 1
ATOM 2869 O O . GLN A 1 352 ? 1.457 -17.672 -21.891 1 76.81 352 GLN A O 1
ATOM 2874 N N . MET A 1 353 ? 3.637 -17.984 -22.281 1 77.94 353 MET A N 1
ATOM 2875 C CA . MET A 1 353 ? 3.41 -19.328 -22.781 1 77.94 353 MET A CA 1
ATOM 2876 C C . MET A 1 353 ? 3.369 -20.344 -21.641 1 77.94 353 MET A C 1
ATOM 2878 O O . MET A 1 353 ? 3 -21.5 -21.844 1 77.94 353 MET A O 1
ATOM 2882 N N . PHE A 1 354 ? 3.73 -19.906 -20.469 1 77.06 354 PHE A N 1
ATOM 2883 C CA . PHE A 1 354 ? 3.639 -20.781 -19.312 1 77.06 354 PHE A CA 1
ATOM 2884 C C . PHE A 1 354 ? 2.211 -20.828 -18.781 1 77.06 354 PHE A C 1
ATOM 2886 O O . PHE A 1 354 ? 1.881 -20.141 -17.812 1 77.06 354 PHE A O 1
ATOM 2893 N N . ASP A 1 355 ? 1.355 -21.578 -19.484 1 79.62 355 ASP A N 1
ATOM 2894 C CA . ASP A 1 355 ? -0.064 -21.578 -19.141 1 79.62 355 ASP A CA 1
ATOM 2895 C C . ASP A 1 355 ? -0.634 -23 -19.172 1 79.62 355 ASP A C 1
ATOM 2897 O O . ASP A 1 355 ? 0.117 -23.969 -19.188 1 79.62 355 ASP A O 1
ATOM 2901 N N . ASP A 1 356 ? -1.864 -23.078 -19.109 1 82.38 356 ASP A N 1
ATOM 2902 C CA . ASP A 1 356 ? -2.564 -24.359 -19.016 1 82.38 356 ASP A CA 1
ATOM 2903 C C . ASP A 1 356 ? -2.404 -25.172 -20.297 1 82.38 356 ASP A C 1
ATOM 2905 O O . ASP A 1 356 ? -2.594 -26.391 -20.281 1 82.38 356 ASP A O 1
ATOM 2909 N N . ILE A 1 357 ? -2.062 -24.562 -21.344 1 87.25 357 ILE A N 1
ATOM 2910 C CA . ILE A 1 357 ? -1.881 -25.266 -22.609 1 87.25 357 ILE A CA 1
ATOM 2911 C C . ILE A 1 357 ? -0.537 -25.984 -22.625 1 87.25 357 ILE A C 1
ATOM 2913 O O . ILE A 1 357 ? -0.47 -27.188 -22.922 1 87.25 357 ILE A O 1
ATOM 2917 N N . SER A 1 358 ? 0.456 -25.281 -22.188 1 86.56 358 SER A N 1
ATOM 2918 C CA . SER A 1 358 ? 1.795 -25.875 -22.203 1 86.56 358 SER A CA 1
ATOM 2919 C C . SER A 1 358 ? 1.949 -26.922 -21.109 1 86.56 358 SER A C 1
ATOM 2921 O O . SER A 1 358 ? 2.84 -27.766 -21.188 1 86.56 358 SER A O 1
ATOM 2923 N N . TYR A 1 359 ? 1.089 -26.891 -20.125 1 91 359 TYR A N 1
ATOM 2924 C CA . TYR A 1 359 ? 1.132 -27.859 -19.047 1 91 359 TYR A CA 1
ATOM 2925 C C . TYR A 1 359 ? 0.065 -28.938 -19.234 1 91 359 TYR A C 1
ATOM 2927 O O . TYR A 1 359 ? 0.348 -30.016 -19.75 1 91 359 TYR A O 1
ATOM 2935 N N . GLY A 1 360 ? -1.158 -28.484 -18.984 1 93.75 360 GLY A N 1
ATOM 2936 C CA . GLY A 1 360 ? -2.266 -29.438 -18.922 1 93.75 360 GLY A CA 1
ATOM 2937 C C . GLY A 1 360 ? -2.607 -30.047 -20.25 1 93.75 360 GLY A C 1
ATOM 2938 O O . GLY A 1 360 ? -2.775 -31.266 -20.359 1 93.75 360 GLY A O 1
ATOM 2939 N N . LYS A 1 361 ? -2.777 -29.266 -21.25 1 95.56 361 LYS A N 1
ATOM 2940 C CA . LYS A 1 361 ? -3.129 -29.812 -22.562 1 95.56 361 LYS A CA 1
ATOM 2941 C C . LYS A 1 361 ? -2.031 -30.734 -23.078 1 95.56 361 LYS A C 1
ATOM 2943 O O . LYS A 1 361 ? -2.311 -31.844 -23.531 1 95.56 361 LYS A O 1
ATOM 2948 N N . GLY A 1 362 ? -0.792 -30.203 -23.016 1 95.25 362 GLY A N 1
ATOM 2949 C CA . GLY A 1 362 ? 0.317 -31.031 -23.469 1 95.25 362 GLY A CA 1
ATOM 2950 C C . GLY A 1 362 ? 0.399 -32.375 -22.734 1 95.25 362 GLY A C 1
ATOM 2951 O O . GLY A 1 362 ? 0.594 -33.406 -23.359 1 95.25 362 GLY A O 1
ATOM 2952 N N . ALA A 1 363 ? 0.279 -32.312 -21.484 1 96.62 363 ALA A N 1
ATOM 2953 C CA . ALA A 1 363 ? 0.335 -33.531 -20.688 1 96.62 363 ALA A CA 1
ATOM 2954 C C . ALA A 1 363 ? -0.825 -34.469 -21.016 1 96.62 363 ALA A C 1
ATOM 2956 O O . ALA A 1 363 ? -0.666 -35.688 -21.031 1 96.62 363 ALA A O 1
ATOM 2957 N N . SER A 1 364 ? -1.953 -33.906 -21.25 1 96.88 364 SER A N 1
ATOM 2958 C CA . SER A 1 364 ? -3.125 -34.688 -21.609 1 96.88 364 SER A CA 1
ATOM 2959 C C . SER A 1 364 ? -2.938 -35.344 -22.969 1 96.88 364 SER A C 1
ATOM 2961 O O . SER A 1 364 ? -3.393 -36.5 -23.172 1 96.88 364 SER A O 1
ATOM 2963 N N . ILE A 1 365 ? -2.293 -34.688 -23.859 1 95.56 365 ILE A N 1
ATOM 2964 C CA . ILE A 1 365 ? -2.018 -35.25 -25.172 1 95.56 365 ILE A CA 1
ATOM 2965 C C . ILE A 1 365 ? -1.021 -36.406 -25.047 1 95.56 365 ILE A C 1
ATOM 2967 O O . ILE A 1 365 ? -1.146 -37.406 -25.719 1 95.56 365 ILE A O 1
ATOM 2971 N N . LEU A 1 366 ? -0.022 -36.219 -24.188 1 95.12 366 LEU A N 1
ATOM 2972 C CA . LEU A 1 366 ? 0.918 -37.312 -23.938 1 95.12 366 LEU A CA 1
ATOM 2973 C C . LEU A 1 366 ? 0.197 -38.531 -23.391 1 95.12 366 LEU A C 1
ATOM 2975 O O . LEU A 1 366 ? 0.495 -39.656 -23.781 1 95.12 366 LEU A O 1
ATOM 2979 N N . ARG A 1 367 ? -0.709 -38.312 -22.453 1 95 367 ARG A N 1
ATOM 2980 C CA . ARG A 1 367 ? -1.509 -39.406 -21.906 1 95 367 ARG A CA 1
ATOM 2981 C C . ARG A 1 367 ? -2.32 -40.094 -23 1 95 367 ARG A C 1
ATOM 2983 O O . ARG A 1 367 ? -2.422 -41.312 -23.031 1 95 367 ARG A O 1
ATOM 2990 N N . MET A 1 368 ? -2.912 -39.312 -23.891 1 94.31 368 MET A N 1
ATOM 2991 C CA . MET A 1 368 ? -3.711 -39.812 -25 1 94.31 368 MET A CA 1
ATOM 2992 C C . MET A 1 368 ? -2.861 -40.688 -25.938 1 94.31 368 MET A C 1
ATOM 2994 O O . MET A 1 368 ? -3.264 -41.781 -26.312 1 94.31 368 MET A O 1
ATOM 2998 N N . ILE A 1 369 ? -1.67 -40.25 -26.234 1 92.62 369 ILE A N 1
ATOM 2999 C CA . ILE A 1 369 ? -0.816 -40.938 -27.172 1 92.62 369 ILE A CA 1
ATOM 3000 C C . ILE A 1 369 ? -0.272 -42.219 -26.531 1 92.62 369 ILE A C 1
ATOM 3002 O O . ILE A 1 369 ? -0.122 -43.25 -27.188 1 92.62 369 ILE A O 1
ATOM 3006 N N . GLU A 1 370 ? 0.145 -42.125 -25.281 1 93.5 370 GLU A N 1
ATOM 3007 C CA . GLU A 1 370 ? 0.568 -43.312 -24.578 1 93.5 370 GLU A CA 1
ATOM 3008 C C . GLU A 1 370 ? -0.509 -44.406 -24.641 1 93.5 370 GLU A C 1
ATOM 3010 O O . GLU A 1 370 ? -0.207 -45.562 -24.859 1 93.5 370 GLU A O 1
ATOM 3015 N N . ALA A 1 371 ? -1.739 -43.969 -24.375 1 89.69 371 ALA A N 1
ATOM 3016 C CA . ALA A 1 371 ? -2.848 -44.938 -24.438 1 89.69 371 ALA A CA 1
ATOM 3017 C C . ALA A 1 371 ? -3.014 -45.5 -25.844 1 89.69 371 ALA A C 1
ATOM 3019 O O . ALA A 1 371 ? -3.379 -46.656 -26 1 89.69 371 ALA A O 1
ATOM 3020 N N . TYR A 1 372 ? -2.793 -44.688 -26.766 1 88.06 372 TYR A N 1
ATOM 3021 C CA . TYR A 1 372 ? -2.996 -45.094 -28.156 1 88.06 372 TYR A CA 1
ATOM 3022 C C . TYR A 1 372 ? -1.918 -46.062 -28.625 1 88.06 372 TYR A C 1
ATOM 3024 O O . TYR A 1 372 ? -2.221 -47.094 -29.234 1 88.06 372 TYR A O 1
ATOM 3032 N N . VAL A 1 373 ? -0.627 -45.781 -28.375 1 91.69 373 VAL A N 1
ATOM 3033 C CA . VAL A 1 373 ? 0.478 -46.594 -28.891 1 91.69 373 VAL A CA 1
ATOM 3034 C C . VAL A 1 373 ? 0.807 -47.719 -27.922 1 91.69 373 VAL A C 1
ATOM 3036 O O . VAL A 1 373 ? 1.524 -48.656 -28.266 1 91.69 373 VAL A O 1
ATOM 3039 N N . GLY A 1 374 ? 0.329 -47.625 -26.719 1 90.94 374 GLY A N 1
ATOM 3040 C CA . GLY A 1 374 ? 0.672 -48.562 -25.672 1 90.94 374 GLY A CA 1
ATOM 3041 C C . GLY A 1 374 ? 1.767 -48.062 -24.75 1 90.94 374 GLY A C 1
ATOM 3042 O O . GLY A 1 374 ? 2.701 -47.406 -25.188 1 90.94 374 GLY A O 1
ATOM 3043 N N . GLU A 1 375 ? 1.692 -48.406 -23.547 1 94.25 375 GLU A N 1
ATOM 3044 C CA . GLU A 1 375 ? 2.586 -47.875 -22.516 1 94.25 375 GLU A CA 1
ATOM 3045 C C . GLU A 1 375 ? 4.035 -48.281 -22.781 1 94.25 375 GLU A C 1
ATOM 3047 O O . GLU A 1 375 ? 4.941 -47.469 -22.656 1 94.25 375 GLU A O 1
ATOM 3052 N N . GLU A 1 376 ? 4.242 -49.469 -23.125 1 96 376 GLU A N 1
ATOM 3053 C CA . GLU A 1 376 ? 5.609 -49.938 -23.328 1 96 376 GLU A CA 1
ATOM 3054 C C . GLU A 1 376 ? 6.25 -49.312 -24.562 1 96 376 GLU A C 1
ATOM 3056 O O . GLU A 1 376 ? 7.426 -48.938 -24.531 1 96 376 GLU A O 1
ATOM 3061 N N . ASN A 1 377 ? 5.512 -49.219 -25.641 1 95.38 377 ASN A N 1
ATOM 3062 C CA . ASN A 1 377 ? 6.023 -48.562 -26.828 1 95.38 377 ASN A CA 1
ATOM 3063 C C . ASN A 1 377 ? 6.363 -47.094 -26.547 1 95.38 377 ASN A C 1
ATOM 3065 O O . ASN A 1 377 ? 7.398 -46.594 -26.984 1 95.38 377 ASN A O 1
ATOM 3069 N N . PHE A 1 378 ? 5.457 -46.5 -25.891 1 95.94 378 PHE A N 1
ATOM 3070 C CA . PHE A 1 378 ? 5.672 -45.125 -25.516 1 95.94 378 PHE A CA 1
ATOM 3071 C C . PHE A 1 378 ? 6.941 -44.969 -24.688 1 95.94 378 PHE A C 1
ATOM 3073 O O . PHE A 1 378 ? 7.805 -44.156 -25 1 95.94 378 PHE A O 1
ATOM 3080 N N . ARG A 1 379 ? 7.078 -45.75 -23.625 1 97.62 379 ARG A N 1
ATOM 3081 C CA . ARG A 1 379 ? 8.227 -45.656 -22.719 1 97.62 379 ARG A CA 1
ATOM 3082 C C . ARG A 1 379 ? 9.531 -45.906 -23.484 1 97.62 379 ARG A C 1
ATOM 3084 O O . ARG A 1 379 ? 10.492 -45.156 -23.312 1 97.62 379 ARG A O 1
ATOM 3091 N N . ARG A 1 380 ? 9.562 -46.906 -24.312 1 97.75 380 ARG A N 1
ATOM 3092 C CA . ARG A 1 380 ? 10.766 -47.219 -25.062 1 97.75 380 ARG A CA 1
ATOM 3093 C C . ARG A 1 380 ? 11.133 -46.094 -26.016 1 97.75 380 ARG A C 1
ATOM 3095 O O . ARG A 1 380 ? 12.312 -45.781 -26.188 1 97.75 380 ARG A O 1
ATOM 3102 N N . GLY A 1 381 ? 10.141 -45.594 -26.656 1 97.31 381 GLY A N 1
ATOM 3103 C CA . GLY A 1 381 ? 10.383 -44.438 -27.5 1 97.31 381 GLY A CA 1
ATOM 3104 C C . GLY A 1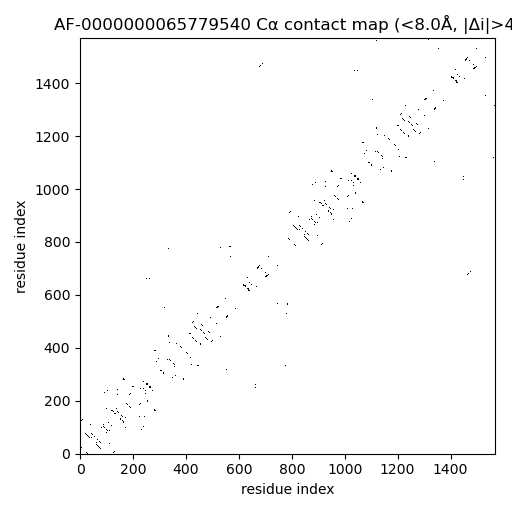 381 ? 10.984 -43.25 -26.766 1 97.31 381 GLY A C 1
ATOM 3105 O O . GLY A 1 381 ? 11.906 -42.594 -27.266 1 97.31 381 GLY A O 1
ATOM 3106 N N . VAL A 1 382 ? 10.5 -43 -25.578 1 97.31 382 VAL A N 1
ATOM 3107 C CA . VAL A 1 382 ? 10.977 -41.906 -24.75 1 97.31 382 VAL A CA 1
ATOM 3108 C C . VAL A 1 382 ? 12.414 -42.188 -24.297 1 97.31 382 VAL A C 1
ATOM 3110 O O . VAL A 1 382 ? 13.258 -41.281 -24.312 1 97.31 382 VAL A O 1
ATOM 3113 N N . VAL A 1 383 ? 12.672 -43.406 -23.891 1 97.88 383 VAL A N 1
ATOM 3114 C CA . VAL A 1 383 ? 14.008 -43.812 -23.484 1 97.88 383 VAL A CA 1
ATOM 3115 C C . VAL A 1 383 ? 14.992 -43.594 -24.625 1 97.88 383 VAL A C 1
ATOM 3117 O O . VAL A 1 383 ? 16.078 -43.031 -24.422 1 97.88 383 VAL A O 1
ATOM 3120 N N . ASN A 1 384 ? 14.609 -43.969 -25.797 1 97.81 384 ASN A N 1
ATOM 3121 C CA . ASN A 1 384 ? 15.461 -43.781 -26.953 1 97.81 384 ASN A CA 1
ATOM 3122 C C . ASN A 1 384 ? 15.711 -42.312 -27.25 1 97.81 384 ASN A C 1
ATOM 3124 O O . ASN A 1 384 ? 16.828 -41.938 -27.578 1 97.81 384 ASN A O 1
ATOM 3128 N N . TYR A 1 385 ? 14.688 -41.562 -27.172 1 96.88 385 TYR A N 1
ATOM 3129 C CA . TYR A 1 385 ? 14.766 -40.125 -27.375 1 96.88 385 TYR A CA 1
ATOM 3130 C C . TYR A 1 385 ? 15.734 -39.5 -26.406 1 96.88 385 TYR A C 1
ATOM 3132 O O . TYR A 1 385 ? 16.609 -38.719 -26.797 1 96.88 385 TYR A O 1
ATOM 3140 N N . LEU A 1 386 ? 15.672 -39.781 -25.109 1 97.81 386 LEU A N 1
ATOM 3141 C CA . LEU A 1 386 ? 16.516 -39.219 -24.062 1 97.81 386 LEU A CA 1
ATOM 3142 C C . LEU A 1 386 ? 17.969 -39.625 -24.234 1 97.81 386 LEU A C 1
ATOM 3144 O O . LEU A 1 386 ? 18.875 -38.812 -24.078 1 97.81 386 LEU A O 1
ATOM 3148 N N . LYS A 1 387 ? 18.156 -40.875 -24.531 1 97.62 387 LYS A N 1
ATOM 3149 C CA . LYS A 1 387 ? 19.516 -41.375 -24.734 1 97.62 387 LYS A CA 1
ATOM 3150 C C . LYS A 1 387 ? 20.156 -40.719 -25.953 1 97.62 387 LYS A C 1
ATOM 3152 O O . LYS A 1 387 ? 21.312 -40.312 -25.906 1 97.62 387 LYS A O 1
ATOM 3157 N N . LYS A 1 388 ? 19.438 -40.594 -26.984 1 97.38 388 LYS A N 1
ATOM 3158 C CA . LYS A 1 388 ? 19.938 -40.062 -28.25 1 97.38 388 LYS A CA 1
ATOM 3159 C C . LYS A 1 388 ? 20.312 -38.594 -28.094 1 97.38 388 LYS A C 1
ATOM 3161 O O . LYS A 1 388 ? 21.312 -38.125 -28.672 1 97.38 388 LYS A O 1
ATOM 3166 N N . PHE A 1 389 ? 19.594 -37.844 -27.359 1 97.31 389 PHE A N 1
ATOM 3167 C CA . PHE A 1 389 ? 19.781 -36.406 -27.328 1 97.31 389 PHE A CA 1
ATOM 3168 C C . PHE A 1 389 ? 20.344 -35.969 -25.984 1 97.31 389 PHE A C 1
ATOM 3170 O O . PHE A 1 389 ? 20.266 -34.781 -25.625 1 97.31 389 PHE A O 1
ATOM 3177 N N . SER A 1 390 ? 20.938 -36.812 -25.219 1 97.19 390 SER A N 1
ATOM 3178 C CA . SER A 1 390 ? 21.547 -36.5 -23.922 1 97.19 390 SER A CA 1
ATOM 3179 C C . SER A 1 390 ? 22.547 -35.344 -24.062 1 97.19 390 SER A C 1
ATOM 3181 O O . SER A 1 390 ? 23.422 -35.375 -24.938 1 97.19 390 SER A O 1
ATOM 3183 N N . TYR A 1 391 ? 22.391 -34.312 -23.156 1 96.31 391 TYR A N 1
ATOM 3184 C CA . TYR A 1 391 ? 23.234 -33.125 -23.047 1 96.31 391 TYR A CA 1
ATOM 3185 C C . TYR A 1 391 ? 23.141 -32.281 -24.312 1 96.31 391 TYR A C 1
ATOM 3187 O O . TYR A 1 391 ? 24.016 -31.453 -24.562 1 96.31 391 TYR A O 1
ATOM 3195 N N . SER A 1 392 ? 22.078 -32.562 -25.047 1 95.94 392 SER A N 1
ATOM 3196 C CA . SER A 1 392 ? 21.859 -31.797 -26.266 1 95.94 392 SER A CA 1
ATOM 3197 C C . SER A 1 392 ? 20.469 -31.172 -26.297 1 95.94 392 SER A C 1
ATOM 3199 O O . SER A 1 392 ? 19.812 -31.047 -25.25 1 95.94 392 SER A O 1
ATOM 3201 N N . ASN A 1 393 ? 20.094 -30.609 -27.484 1 95.81 393 ASN A N 1
ATOM 3202 C CA . ASN A 1 393 ? 18.797 -29.969 -27.688 1 95.81 393 ASN A CA 1
ATOM 3203 C C . ASN A 1 393 ? 17.938 -30.75 -28.688 1 95.81 393 ASN A C 1
ATOM 3205 O O . ASN A 1 393 ? 18.469 -31.406 -29.578 1 95.81 393 ASN A O 1
ATOM 3209 N N . ALA A 1 394 ? 16.719 -30.656 -28.438 1 94.75 394 ALA A N 1
ATOM 3210 C CA . ALA A 1 394 ? 15.797 -31.391 -29.312 1 94.75 394 ALA A CA 1
ATOM 3211 C C . ALA A 1 394 ? 14.555 -30.562 -29.609 1 94.75 394 ALA A C 1
ATOM 3213 O O . ALA A 1 394 ? 14.359 -29.484 -29.047 1 94.75 394 ALA A O 1
ATOM 3214 N N . GLN A 1 395 ? 13.773 -31.031 -30.641 1 92.19 395 GLN A N 1
ATOM 3215 C CA . GLN A 1 395 ? 12.477 -30.469 -31 1 92.19 395 GLN A CA 1
ATOM 3216 C C . GLN A 1 395 ? 11.383 -31.531 -30.969 1 92.19 395 GLN A C 1
ATOM 3218 O O . GLN A 1 395 ? 11.664 -32.719 -30.75 1 92.19 395 GLN A O 1
ATOM 3223 N N . GLY A 1 396 ? 10.188 -31.156 -31.125 1 89.69 396 GLY A N 1
ATOM 3224 C CA . GLY A 1 396 ? 9.039 -32.062 -31.031 1 89.69 396 GLY A CA 1
ATOM 3225 C C . GLY A 1 396 ? 9.125 -33.219 -31.969 1 89.69 396 GLY A C 1
ATOM 3226 O O . GLY A 1 396 ? 8.836 -34.375 -31.594 1 89.69 396 GLY A O 1
ATOM 3227 N N . SER A 1 397 ? 9.547 -32.969 -33.125 1 91.31 397 SER A N 1
ATOM 3228 C CA . SER A 1 397 ? 9.617 -34.031 -34.156 1 91.31 397 SER A CA 1
ATOM 3229 C C . SER A 1 397 ? 10.578 -35.125 -33.75 1 91.31 397 SER A C 1
ATOM 3231 O O . SER A 1 397 ? 10.367 -36.312 -34.094 1 91.31 397 SER A O 1
ATOM 3233 N N . ASP A 1 398 ? 11.562 -34.75 -33 1 94.38 398 ASP A N 1
ATOM 3234 C CA . ASP A 1 398 ? 12.523 -35.75 -32.531 1 94.38 398 ASP A CA 1
ATOM 3235 C C . ASP A 1 398 ? 11.859 -36.75 -31.625 1 94.38 398 ASP A C 1
ATOM 3237 O O . ASP A 1 398 ? 12.164 -37.969 -31.688 1 94.38 398 ASP A O 1
ATOM 3241 N N . LEU A 1 399 ? 11.031 -36.344 -30.875 1 93.56 399 LEU A N 1
ATOM 3242 C CA . LEU A 1 399 ? 10.328 -37.219 -29.938 1 93.56 399 LEU A CA 1
ATOM 3243 C C . LEU A 1 399 ? 9.367 -38.125 -30.672 1 93.56 399 LEU A C 1
ATOM 3245 O O . LEU A 1 399 ? 9.367 -39.344 -30.453 1 93.56 399 LEU A O 1
ATOM 3249 N N . TRP A 1 400 ? 8.5 -37.594 -31.594 1 92.69 400 TRP A N 1
ATOM 3250 C CA . TRP A 1 400 ? 7.492 -38.406 -32.281 1 92.69 400 TRP A CA 1
ATOM 3251 C C . TRP A 1 400 ? 8.148 -39.438 -33.188 1 92.69 400 TRP A C 1
ATOM 3253 O O . TRP A 1 400 ? 7.633 -40.562 -33.344 1 92.69 400 TRP A O 1
ATOM 3263 N N . ASN A 1 401 ? 9.234 -39 -33.688 1 94.88 401 ASN A N 1
ATOM 3264 C CA . ASN A 1 401 ? 9.969 -39.938 -34.531 1 94.88 401 ASN A CA 1
ATOM 3265 C C . ASN A 1 401 ? 10.492 -41.125 -33.719 1 94.88 401 ASN A C 1
ATOM 3267 O O . ASN A 1 401 ? 10.43 -42.281 -34.156 1 94.88 401 ASN A O 1
ATOM 3271 N N . SER A 1 402 ? 11 -40.781 -32.594 1 96.06 402 SER A N 1
ATOM 3272 C CA . SER A 1 402 ? 11.516 -41.844 -31.719 1 96.06 402 SER A CA 1
ATOM 3273 C C . SER A 1 402 ? 10.406 -42.812 -31.297 1 96.06 402 SER A C 1
ATOM 3275 O O . SER A 1 402 ? 10.625 -44.031 -31.219 1 96.06 402 SER A O 1
ATOM 3277 N N . ILE A 1 403 ? 9.25 -42.375 -30.984 1 95.69 403 ILE A N 1
ATOM 3278 C CA . ILE A 1 403 ? 8.117 -43.219 -30.578 1 95.69 403 ILE A CA 1
ATOM 3279 C C . ILE A 1 403 ? 7.613 -44 -31.781 1 95.69 403 ILE A C 1
ATOM 3281 O O . ILE A 1 403 ? 7.285 -45.188 -31.656 1 95.69 403 ILE A O 1
ATOM 3285 N N . SER A 1 404 ? 7.625 -43.344 -32.938 1 95.88 404 SER A N 1
ATOM 3286 C CA . SER A 1 404 ? 7.188 -44.031 -34.156 1 95.88 404 SER A CA 1
ATOM 3287 C C . SER A 1 404 ? 8.062 -45.219 -34.469 1 95.88 404 SER A C 1
ATOM 3289 O O . SER A 1 404 ? 7.555 -46.281 -34.906 1 95.88 404 SER A O 1
ATOM 3291 N N . GLU A 1 405 ? 9.227 -45.031 -34.281 1 96.75 405 GLU A N 1
ATOM 3292 C CA . GLU A 1 405 ? 10.18 -46.094 -34.594 1 96.75 405 GLU A CA 1
ATOM 3293 C C . GLU A 1 405 ? 9.891 -47.344 -33.75 1 96.75 405 GLU A C 1
ATOM 3295 O O . GLU A 1 405 ? 9.938 -48.469 -34.281 1 96.75 405 GLU A O 1
ATOM 3300 N N . VAL A 1 406 ? 9.617 -47.188 -32.531 1 96.38 406 VAL A N 1
ATOM 3301 C CA . VAL A 1 406 ? 9.359 -48.312 -31.641 1 96.38 406 VAL A CA 1
ATOM 3302 C C . VAL A 1 406 ? 7.969 -48.875 -31.922 1 96.38 406 VAL A C 1
ATOM 3304 O O . VAL A 1 406 ? 7.785 -50.094 -31.938 1 96.38 406 VAL A O 1
ATOM 3307 N N . TYR A 1 407 ? 7.016 -48.031 -32.125 1 93.75 407 TYR A N 1
ATOM 3308 C CA . TYR A 1 407 ? 5.621 -48.406 -32.344 1 93.75 407 TYR A CA 1
ATOM 3309 C C . TYR A 1 407 ? 5.441 -49.094 -33.656 1 93.75 407 TYR A C 1
ATOM 3311 O O . TYR A 1 407 ? 4.555 -49.969 -33.812 1 93.75 407 TYR A O 1
ATOM 3319 N N . GLY A 1 408 ? 6.227 -48.812 -34.656 1 94.38 408 GLY A N 1
ATOM 3320 C CA . GLY A 1 408 ? 6.164 -49.469 -35.969 1 94.38 408 GLY A CA 1
ATOM 3321 C C . GLY A 1 408 ? 5.246 -48.75 -36.938 1 94.38 408 GLY A C 1
ATOM 3322 O O . GLY A 1 408 ? 5.074 -49.188 -38.094 1 94.38 408 GLY A O 1
ATOM 3323 N N . SER A 1 409 ? 4.625 -47.75 -36.469 1 92.06 409 SER A N 1
ATOM 3324 C CA . SER A 1 409 ? 3.801 -46.906 -37.344 1 92.06 409 SER A CA 1
ATOM 3325 C C . SER A 1 409 ? 4.055 -45.438 -37.062 1 92.06 409 SER A C 1
ATOM 3327 O O . SER A 1 409 ? 4.242 -45.031 -35.906 1 92.06 409 SER A O 1
ATOM 3329 N N . ASP A 1 410 ? 3.904 -44.688 -38.094 1 92.81 410 ASP A N 1
ATOM 3330 C CA . ASP A 1 410 ? 4.18 -43.25 -38 1 92.81 410 ASP A CA 1
ATOM 3331 C C . ASP A 1 410 ? 3.025 -42.531 -37.312 1 92.81 410 ASP A C 1
ATOM 3333 O O . ASP A 1 410 ? 1.914 -42.469 -37.844 1 92.81 410 ASP A O 1
ATOM 3337 N N . ILE A 1 411 ? 3.27 -41.906 -36.188 1 92.12 411 ILE A N 1
ATOM 3338 C CA . ILE A 1 411 ? 2.213 -41.219 -35.469 1 92.12 411 ILE A CA 1
ATOM 3339 C C . ILE A 1 411 ? 2.312 -39.719 -35.719 1 92.12 411 ILE A C 1
ATOM 3341 O O . ILE A 1 411 ? 1.526 -38.938 -35.188 1 92.12 411 ILE A O 1
ATOM 3345 N N . SER A 1 412 ? 3.223 -39.281 -36.5 1 91.44 412 SER A N 1
ATOM 3346 C CA . SER A 1 412 ? 3.512 -37.875 -36.75 1 91.44 412 SER A CA 1
ATOM 3347 C C . SER A 1 412 ? 2.285 -37.125 -37.281 1 91.44 412 SER A C 1
ATOM 3349 O O . SER A 1 412 ? 2.018 -36 -36.906 1 91.44 412 SER A O 1
ATOM 3351 N N . PRO A 1 413 ? 1.523 -37.781 -38.125 1 90.44 413 PRO A N 1
ATOM 3352 C CA . PRO A 1 413 ? 0.352 -37.062 -38.625 1 90.44 413 PRO A CA 1
ATOM 3353 C C . PRO A 1 413 ? -0.678 -36.781 -37.531 1 90.44 413 PRO A C 1
ATOM 3355 O O . PRO A 1 413 ? -1.363 -35.75 -37.562 1 90.44 413 PRO A O 1
ATOM 3358 N N . ILE A 1 414 ? -0.834 -37.625 -36.625 1 91.38 414 ILE A N 1
ATOM 3359 C CA . ILE A 1 414 ? -1.747 -37.438 -35.5 1 91.38 414 ILE A CA 1
ATOM 3360 C C . ILE A 1 414 ? -1.222 -36.312 -34.594 1 91.38 414 ILE A C 1
ATOM 3362 O O . ILE A 1 414 ? -1.957 -35.375 -34.25 1 91.38 414 ILE A O 1
ATOM 3366 N N . MET A 1 415 ? 0.07 -36.406 -34.312 1 91.69 415 MET A N 1
ATOM 3367 C CA . MET A 1 415 ? 0.67 -35.469 -33.375 1 91.69 415 MET A CA 1
ATOM 3368 C C . MET A 1 415 ? 0.71 -34.062 -34 1 91.69 415 MET A C 1
ATOM 3370 O O . MET A 1 415 ? 0.562 -33.062 -33.281 1 91.69 415 MET A O 1
ATOM 3374 N N . ALA A 1 416 ? 0.876 -33.969 -35.219 1 89.69 416 ALA A N 1
ATOM 3375 C CA . ALA A 1 416 ? 0.933 -32.656 -35.906 1 89.69 416 ALA A CA 1
ATOM 3376 C C . ALA A 1 416 ? -0.344 -31.875 -35.656 1 89.69 416 ALA A C 1
ATOM 3378 O O . ALA A 1 416 ? -0.289 -30.672 -35.375 1 89.69 416 ALA A O 1
ATOM 3379 N N . ASP A 1 417 ? -1.475 -32.469 -35.75 1 92 417 ASP A N 1
ATOM 3380 C CA . ASP A 1 417 ? -2.744 -31.797 -35.531 1 92 417 ASP A CA 1
ATOM 3381 C C . ASP A 1 417 ? -2.85 -31.297 -34.094 1 92 417 ASP A C 1
ATOM 3383 O O . ASP A 1 417 ? -3.287 -30.172 -33.844 1 92 417 ASP A O 1
ATOM 3387 N N . TRP A 1 418 ? -2.449 -32.125 -33.156 1 93.75 418 TRP A N 1
ATOM 3388 C CA . TRP A 1 418 ? -2.676 -31.844 -31.75 1 93.75 418 TRP A CA 1
ATOM 3389 C C . TRP A 1 418 ? -1.644 -30.859 -31.219 1 93.75 418 TRP A C 1
ATOM 3391 O O . TRP A 1 418 ? -1.88 -30.188 -30.203 1 93.75 418 TRP A O 1
ATOM 3401 N N . ILE A 1 419 ? -0.504 -30.719 -31.859 1 91 419 ILE A N 1
ATOM 3402 C CA . ILE A 1 419 ? 0.554 -29.859 -31.359 1 91 419 ILE A CA 1
ATOM 3403 C C . ILE A 1 419 ? 0.513 -28.516 -32.094 1 91 419 ILE A C 1
ATOM 3405 O O . ILE A 1 419 ? 0.94 -27.5 -31.531 1 91 419 ILE A O 1
ATOM 3409 N N . THR A 1 420 ? 0.009 -28.422 -33.281 1 91.94 420 THR A N 1
ATOM 3410 C CA . THR A 1 420 ? 0.151 -27.203 -34.062 1 91.94 420 THR A CA 1
ATOM 3411 C C . THR A 1 420 ? -1.183 -26.469 -34.188 1 91.94 420 THR A C 1
ATOM 3413 O O . THR A 1 420 ? -1.223 -25.297 -34.562 1 91.94 420 THR A O 1
ATOM 3416 N N . LYS A 1 421 ? -2.279 -27.125 -33.875 1 93.81 421 LYS A N 1
ATOM 3417 C CA . LYS A 1 421 ? -3.586 -26.484 -34 1 93.81 421 LYS A CA 1
ATOM 3418 C C . LYS A 1 421 ? -4.074 -26 -32.625 1 93.81 421 LYS A C 1
ATOM 3420 O O . LYS A 1 421 ? -3.867 -26.672 -31.609 1 93.81 421 LYS A O 1
ATOM 3425 N N . PRO A 1 422 ? -4.676 -24.797 -32.625 1 93.75 422 PRO A N 1
ATOM 3426 C CA . PRO A 1 422 ? -5.344 -24.375 -31.391 1 93.75 422 PRO A CA 1
ATOM 3427 C C . PRO A 1 422 ? -6.684 -25.078 -31.172 1 93.75 422 PRO A C 1
ATOM 3429 O O . PRO A 1 422 ? -7.32 -25.516 -32.125 1 93.75 422 PRO A O 1
ATOM 3432 N N . GLY A 1 423 ? -7.094 -25.156 -29.938 1 95.44 423 GLY A N 1
ATOM 3433 C CA . GLY A 1 423 ? -8.406 -25.703 -29.609 1 95.44 423 GLY A CA 1
ATOM 3434 C C . GLY A 1 423 ? -8.43 -27.219 -29.578 1 95.44 423 GLY A C 1
ATOM 3435 O O . GLY A 1 423 ? -7.379 -27.859 -29.531 1 95.44 423 GLY A O 1
ATOM 3436 N N . TYR A 1 424 ? -9.648 -27.797 -29.516 1 96.88 424 TYR A N 1
ATOM 3437 C CA . TYR A 1 424 ? -9.914 -29.219 -29.484 1 96.88 424 TYR A CA 1
ATOM 3438 C C . TYR A 1 424 ? -11.312 -29.531 -30.016 1 96.88 424 TYR A C 1
ATOM 3440 O O . TYR A 1 424 ? -12.172 -28.641 -30.047 1 96.88 424 TYR A O 1
ATOM 3448 N N . PRO A 1 425 ? -11.508 -30.719 -30.438 1 97.19 425 PRO A N 1
ATOM 3449 C CA . PRO A 1 425 ? -12.797 -31.031 -31.062 1 97.19 425 PRO A CA 1
ATOM 3450 C C . PRO A 1 425 ? -13.852 -31.469 -30.047 1 97.19 425 PRO A C 1
ATOM 3452 O O . PRO A 1 425 ? -13.516 -31.922 -28.953 1 97.19 425 PRO A O 1
ATOM 3455 N N . MET A 1 426 ? -15.086 -31.266 -30.375 1 97.44 426 MET A N 1
ATOM 3456 C CA . MET A 1 426 ? -16.266 -31.938 -29.812 1 97.44 426 MET A CA 1
ATOM 3457 C C . MET A 1 426 ? -16.812 -32.969 -30.797 1 97.44 426 MET A C 1
ATOM 3459 O O . MET A 1 426 ? -16.906 -32.719 -32 1 97.44 426 MET A O 1
ATOM 3463 N N . VAL A 1 427 ? -17.047 -34.094 -30.328 1 97.5 427 VAL A N 1
ATOM 3464 C CA . VAL A 1 427 ? -17.609 -35.156 -31.141 1 97.5 427 VAL A CA 1
ATOM 3465 C C . VAL A 1 427 ? -19.094 -35.344 -30.828 1 97.5 427 VAL A C 1
ATOM 3467 O O . VAL A 1 427 ? -19.453 -35.719 -29.719 1 97.5 427 VAL A O 1
ATOM 3470 N N . ARG A 1 428 ? -19.859 -35.031 -31.75 1 96.75 428 ARG A N 1
ATOM 3471 C CA . ARG A 1 428 ? -21.297 -35.312 -31.656 1 96.75 428 ARG A CA 1
ATOM 3472 C C . ARG A 1 428 ? -21.625 -36.719 -32.031 1 96.75 428 ARG A C 1
ATOM 3474 O O . ARG A 1 428 ? -21.234 -37.188 -33.125 1 96.75 428 ARG A O 1
ATOM 3481 N N . VAL A 1 429 ? -22.344 -37.406 -31.188 1 96.75 429 VAL A N 1
ATOM 3482 C CA . VAL A 1 429 ? -22.641 -38.812 -31.391 1 96.75 429 VAL A CA 1
ATOM 3483 C C . VAL A 1 429 ? -24.156 -39.031 -31.531 1 96.75 429 VAL A C 1
ATOM 3485 O O . VAL A 1 429 ? -24.922 -38.562 -30.688 1 96.75 429 VAL A O 1
ATOM 3488 N N . SER A 1 430 ? -24.531 -39.719 -32.531 1 95.06 430 SER A N 1
ATOM 3489 C CA . SER A 1 430 ? -25.906 -40.125 -32.75 1 95.06 430 SER A CA 1
ATOM 3490 C C . SER A 1 430 ? -26.016 -41.625 -33.031 1 95.06 430 SER A C 1
ATOM 3492 O O . SER A 1 430 ? -25.172 -42.188 -33.719 1 95.06 430 SER A O 1
ATOM 3494 N N . VAL A 1 431 ? -27.094 -42.219 -32.438 1 95.62 431 VAL A N 1
ATOM 3495 C CA . VAL A 1 431 ? -27.25 -43.656 -32.562 1 95.62 431 VAL A CA 1
ATOM 3496 C C . VAL A 1 431 ? -28.609 -43.969 -33.188 1 95.62 431 VAL A C 1
ATOM 3498 O O . VAL A 1 431 ? -29.625 -43.375 -32.812 1 95.62 431 VAL A O 1
ATOM 3501 N N . SER A 1 432 ? -28.609 -44.812 -34.25 1 93.44 432 SER A N 1
ATOM 3502 C CA . SER A 1 432 ? -29.812 -45.375 -34.875 1 93.44 432 SER A CA 1
ATOM 3503 C C . SER A 1 432 ? -29.688 -46.875 -35.031 1 93.44 432 SER A C 1
ATOM 3505 O O . SER A 1 432 ? -29.125 -47.344 -36.031 1 93.44 432 SER A O 1
ATOM 3507 N N . GLY A 1 433 ? -30.297 -47.625 -34.188 1 93 433 GLY A N 1
ATOM 3508 C CA . GLY A 1 433 ? -30.172 -49.062 -34.25 1 93 433 GLY A CA 1
ATOM 3509 C C . GLY A 1 433 ? -28.75 -49.562 -34.062 1 93 433 GLY A C 1
ATOM 3510 O O . GLY A 1 433 ? -28.172 -49.438 -33 1 93 433 GLY A O 1
ATOM 3511 N N . LYS A 1 434 ? -28.25 -50.031 -35.156 1 94.44 434 LYS A N 1
ATOM 3512 C CA . LYS A 1 434 ? -26.906 -50.594 -35.156 1 94.44 434 LYS A CA 1
ATOM 3513 C C . LYS A 1 434 ? -25.859 -49.594 -35.625 1 94.44 434 LYS A C 1
ATOM 3515 O O . LYS A 1 434 ? -24.672 -49.875 -35.656 1 94.44 434 LYS A O 1
ATOM 3520 N N . ARG A 1 435 ? -26.406 -48.406 -35.906 1 95.5 435 ARG A N 1
ATOM 3521 C CA . ARG A 1 435 ? -25.547 -47.406 -36.531 1 95.5 435 ARG A CA 1
ATOM 3522 C C . ARG A 1 435 ? -25.188 -46.281 -35.562 1 95.5 435 ARG A C 1
ATOM 3524 O O . ARG A 1 435 ? -26.062 -45.75 -34.875 1 95.5 435 ARG A O 1
ATOM 3531 N N . VAL A 1 436 ? -23.844 -46.031 -35.406 1 95.94 436 VAL A N 1
ATOM 3532 C CA . VAL A 1 436 ? -23.328 -44.906 -34.625 1 95.94 436 VAL A CA 1
ATOM 3533 C C . VAL A 1 436 ? -22.719 -43.875 -35.562 1 95.94 436 VAL A C 1
ATOM 3535 O O . VAL A 1 436 ? -21.766 -44.156 -36.281 1 95.94 436 VAL A O 1
ATOM 3538 N N . SER A 1 437 ? -23.297 -42.688 -35.625 1 96.31 437 SER A N 1
ATOM 3539 C CA . SER A 1 437 ? -22.781 -41.594 -36.406 1 96.31 437 SER A CA 1
ATOM 3540 C C . SER A 1 437 ? -21.953 -40.625 -35.562 1 96.31 437 SER A C 1
ATOM 3542 O O . SER A 1 437 ? -22.391 -40.219 -34.5 1 96.31 437 SER A O 1
ATOM 3544 N N . LEU A 1 438 ? -20.75 -40.312 -36.062 1 97.06 438 LEU A N 1
ATOM 3545 C CA . LEU A 1 438 ? -19.812 -39.438 -35.375 1 97.06 438 LEU A CA 1
ATOM 3546 C C . LEU A 1 438 ? -19.547 -38.188 -36.219 1 97.06 438 LEU A C 1
ATOM 3548 O O . LEU A 1 438 ? -19.312 -38.281 -37.438 1 97.06 438 LEU A O 1
ATOM 3552 N N . GLU A 1 439 ? -19.703 -37.062 -35.656 1 97.12 439 GLU A N 1
ATOM 3553 C CA . GLU A 1 439 ? -19.391 -35.781 -36.281 1 97.12 439 GLU A CA 1
ATOM 3554 C C . GLU A 1 439 ? -18.5 -34.906 -35.375 1 97.12 439 GLU A C 1
ATOM 3556 O O . GLU A 1 439 ? -18.812 -34.719 -34.219 1 97.12 439 GLU A O 1
ATOM 3561 N N . GLN A 1 440 ? -17.359 -34.406 -35.906 1 97.44 440 GLN A N 1
ATOM 3562 C CA . GLN A 1 440 ? -16.484 -33.594 -35.094 1 97.44 440 GLN A CA 1
ATOM 3563 C C . GLN A 1 440 ? -16.531 -32.125 -35.531 1 97.44 440 GLN A C 1
ATOM 3565 O O . GLN A 1 440 ? -16.719 -31.844 -36.719 1 97.44 440 GLN A O 1
ATOM 3570 N N . GLU A 1 441 ? -16.406 -31.219 -34.656 1 95.94 441 GLU A N 1
ATOM 3571 C CA . GLU A 1 441 ? -16.219 -29.781 -34.844 1 95.94 441 GLU A CA 1
ATOM 3572 C C . GLU A 1 441 ? -15.336 -29.188 -33.75 1 95.94 441 GLU A C 1
ATOM 3574 O O . GLU A 1 441 ? -15.297 -29.703 -32.625 1 95.94 441 GLU A O 1
ATOM 3579 N N . ARG A 1 442 ? -14.633 -28.156 -34.031 1 96.5 442 ARG A N 1
ATOM 3580 C CA . ARG A 1 442 ? -13.859 -27.484 -33 1 96.5 442 ARG A CA 1
ATOM 3581 C C . ARG A 1 442 ? -14.773 -26.891 -31.938 1 96.5 442 ARG A C 1
ATOM 3583 O O . ARG A 1 442 ? -15.68 -26.125 -32.25 1 96.5 442 ARG A O 1
ATOM 3590 N N . PHE A 1 443 ? -14.594 -27.203 -30.703 1 96.88 443 PHE A N 1
ATOM 3591 C CA . PHE A 1 443 ? -15.398 -26.672 -29.609 1 96.88 443 PHE A CA 1
ATOM 3592 C C . PHE A 1 443 ? -14.969 -25.266 -29.25 1 96.88 443 PHE A C 1
ATOM 3594 O O . PHE A 1 443 ? -13.781 -24.953 -29.266 1 96.88 443 PHE A O 1
ATOM 3601 N N . SER A 1 444 ? -15.906 -24.375 -28.953 1 95.88 444 SER A N 1
ATOM 3602 C CA . SER A 1 444 ? -15.664 -23 -28.516 1 95.88 444 SER A CA 1
ATOM 3603 C C . SER A 1 444 ? -16.766 -22.516 -27.578 1 95.88 444 SER A C 1
ATOM 3605 O O . SER A 1 444 ? -17.938 -22.828 -27.781 1 95.88 444 SER A O 1
ATOM 3607 N N . LEU A 1 445 ? -16.375 -21.781 -26.594 1 94.5 445 LEU A N 1
ATOM 3608 C CA . LEU A 1 445 ? -17.344 -21.266 -25.625 1 94.5 445 LEU A CA 1
ATOM 3609 C C . LEU A 1 445 ? -18.188 -20.172 -26.234 1 94.5 445 LEU A C 1
ATOM 3611 O O . LEU A 1 445 ? -19.375 -20.031 -25.891 1 94.5 445 LEU A O 1
ATOM 3615 N N . ILE A 1 446 ? -17.578 -19.188 -26.953 1 90.19 446 ILE A N 1
ATOM 3616 C CA . ILE A 1 446 ? -18.297 -18 -27.438 1 90.19 446 ILE A CA 1
ATOM 3617 C C . ILE A 1 446 ? -18.578 -18.125 -28.922 1 90.19 446 ILE A C 1
ATOM 3619 O O . ILE A 1 446 ? -19.344 -17.359 -29.5 1 90.19 446 ILE A O 1
ATOM 3623 N N . GLY A 1 447 ? -18.094 -18.891 -29.422 1 81.5 447 GLY A N 1
ATOM 3624 C CA . GLY A 1 447 ? -18.297 -19.047 -30.859 1 81.5 447 GLY A CA 1
ATOM 3625 C C . GLY A 1 447 ? -17.422 -18.125 -31.688 1 81.5 447 GLY A C 1
ATOM 3626 O O . GLY A 1 447 ? -16.531 -17.469 -31.156 1 81.5 447 GLY A O 1
ATOM 3627 N N . ASN A 1 448 ? -17.172 -18.281 -32.938 1 80.31 448 ASN A N 1
ATOM 3628 C CA . ASN A 1 448 ? -16.469 -17.422 -33.875 1 80.31 448 ASN A CA 1
ATOM 3629 C C . ASN A 1 448 ? -15.031 -17.859 -34.062 1 80.31 448 ASN A C 1
ATOM 3631 O O . ASN A 1 448 ? -14.117 -17.031 -34.094 1 80.31 448 ASN A O 1
ATOM 3635 N N . VAL A 1 449 ? -14.922 -19.062 -33.906 1 89.19 449 VAL A N 1
ATOM 3636 C CA . VAL A 1 449 ? -13.586 -19.578 -34.156 1 89.19 449 VAL A CA 1
ATOM 3637 C C . VAL A 1 449 ? -13.609 -20.391 -35.469 1 89.19 449 VAL A C 1
ATOM 3639 O O . VAL A 1 449 ? -14.664 -20.891 -35.875 1 89.19 449 VAL A O 1
ATOM 3642 N N . GLU A 1 450 ? -12.508 -20.438 -36.125 1 91.38 450 GLU A N 1
ATOM 3643 C CA . GLU A 1 450 ? -12.367 -21.266 -37.344 1 91.38 450 GLU A CA 1
ATOM 3644 C C . GLU A 1 450 ? -12.547 -22.75 -37 1 91.38 450 GLU A C 1
ATOM 3646 O O . GLU A 1 450 ? -11.969 -23.234 -36.031 1 91.38 450 GLU A O 1
ATOM 3651 N N . ASN A 1 451 ? -13.422 -23.328 -37.75 1 93.12 451 ASN A N 1
ATOM 3652 C CA . ASN A 1 451 ? -13.57 -24.766 -37.562 1 93.12 451 ASN A CA 1
ATOM 3653 C C . ASN A 1 451 ? -12.375 -25.531 -38.094 1 93.12 451 ASN A C 1
ATOM 3655 O O . ASN A 1 451 ? -11.938 -25.297 -39.219 1 93.12 451 ASN A O 1
ATOM 3659 N N . LEU A 1 452 ? -11.758 -26.359 -37.344 1 94.12 452 LEU A N 1
ATOM 3660 C CA . LEU A 1 452 ? -10.609 -27.188 -37.719 1 94.12 452 LEU A CA 1
ATOM 3661 C C . LEU A 1 452 ? -10.93 -28.656 -37.531 1 94.12 452 LEU A C 1
ATOM 3663 O O . LEU A 1 452 ? -11.734 -29.031 -36.656 1 94.12 452 LEU A O 1
ATOM 3667 N N . LEU A 1 453 ? -10.336 -29.453 -38.375 1 95.25 453 LEU A N 1
ATOM 3668 C CA . LEU A 1 453 ? -10.453 -30.906 -38.25 1 95.25 453 LEU A CA 1
ATOM 3669 C C . LEU A 1 453 ? -9.242 -31.5 -37.531 1 95.25 453 LEU A C 1
ATOM 3671 O O . LEU A 1 453 ? -8.109 -31.062 -37.75 1 95.25 453 LEU A O 1
ATOM 3675 N N . TYR A 1 454 ? -9.516 -32.438 -36.656 1 96.31 454 TYR A N 1
ATOM 3676 C CA . TYR A 1 454 ? -8.461 -33.125 -35.938 1 96.31 454 TYR A CA 1
ATOM 3677 C C . TYR A 1 454 ? -8.477 -34.625 -36.219 1 96.31 454 TYR A C 1
ATOM 3679 O O . TYR A 1 454 ? -9.523 -35.188 -36.531 1 96.31 454 TYR A O 1
ATOM 3687 N N . LYS A 1 455 ? -7.324 -35.188 -36.219 1 96.31 455 LYS A N 1
ATOM 3688 C CA . LYS A 1 455 ? -7.266 -36.656 -36.188 1 96.31 455 LYS A CA 1
ATOM 3689 C C . LYS A 1 455 ? -7.453 -37.156 -34.75 1 96.31 455 LYS A C 1
ATOM 3691 O O . LYS A 1 455 ? -6.504 -37.188 -33.969 1 96.31 455 LYS A O 1
ATOM 3696 N N . ILE A 1 456 ? -8.648 -37.75 -34.5 1 96.19 456 ILE A N 1
ATOM 3697 C CA . ILE A 1 456 ? -9.031 -38.094 -33.156 1 96.19 456 ILE A CA 1
ATOM 3698 C C . ILE A 1 456 ? -8.891 -39.594 -32.938 1 96.19 456 ILE A C 1
ATOM 3700 O O . ILE A 1 456 ? -9.625 -40.375 -33.531 1 96.19 456 ILE A O 1
ATOM 3704 N N . PRO A 1 457 ? -7.887 -40 -32.062 1 92.88 457 PRO A N 1
ATOM 3705 C CA . PRO A 1 457 ? -7.898 -41.406 -31.656 1 92.88 457 PRO A CA 1
ATOM 3706 C C . PRO A 1 457 ? -9.07 -41.719 -30.719 1 92.88 457 PRO A C 1
ATOM 3708 O O . PRO A 1 457 ? -8.898 -41.781 -29.5 1 92.88 457 PRO A O 1
ATOM 3711 N N . LEU A 1 458 ? -10.18 -42.125 -31.312 1 93.75 458 LEU A N 1
ATOM 3712 C CA . LEU A 1 458 ? -11.43 -42.312 -30.578 1 93.75 458 LEU A CA 1
ATOM 3713 C C . LEU A 1 458 ? -11.508 -43.688 -29.922 1 93.75 458 LEU A C 1
ATOM 3715 O O . LEU A 1 458 ? -11.109 -44.688 -30.531 1 93.75 458 LEU A O 1
ATOM 3719 N N . THR A 1 459 ? -11.938 -43.656 -28.688 1 92.31 459 THR A N 1
ATOM 3720 C CA . THR A 1 459 ? -12.25 -44.906 -27.984 1 92.31 459 THR A CA 1
ATOM 3721 C C . THR A 1 459 ? -13.727 -44.938 -27.594 1 92.31 459 THR A C 1
ATOM 3723 O O . THR A 1 459 ? -14.312 -43.906 -27.234 1 92.31 459 THR A O 1
ATOM 3726 N N . MET A 1 460 ? -14.352 -46.125 -27.734 1 94.19 460 MET A N 1
ATOM 3727 C CA . MET A 1 460 ? -15.758 -46.281 -27.375 1 94.19 460 MET A CA 1
ATOM 3728 C C . MET A 1 460 ? -16 -47.656 -26.75 1 94.19 460 MET A C 1
ATOM 3730 O O . MET A 1 460 ? -15.273 -48.594 -27.031 1 94.19 460 MET A O 1
ATOM 3734 N N . GLU A 1 461 ? -16.891 -47.656 -25.844 1 95.38 461 GLU A N 1
ATOM 3735 C CA . GLU A 1 461 ? -17.469 -48.906 -25.375 1 95.38 461 GLU A CA 1
ATOM 3736 C C . GLU A 1 461 ? -18.891 -49.094 -25.875 1 95.38 461 GLU A C 1
ATOM 3738 O O . GLU A 1 461 ? -19.781 -48.312 -25.547 1 95.38 461 GLU A O 1
ATOM 3743 N N . VAL A 1 462 ? -19.109 -50.062 -26.719 1 95.12 462 VAL A N 1
ATOM 3744 C CA . VAL A 1 462 ? -20.422 -50.375 -27.297 1 95.12 462 VAL A CA 1
ATOM 3745 C C . VAL A 1 462 ? -20.906 -51.719 -26.797 1 95.12 462 VAL A C 1
ATOM 3747 O O . VAL A 1 462 ? -20.266 -52.75 -27.047 1 95.12 462 VAL A O 1
ATOM 3750 N N . ASN A 1 463 ? -21.969 -51.719 -26.125 1 95.44 463 ASN A N 1
ATOM 3751 C CA . ASN A 1 463 ? -22.531 -52.969 -25.562 1 95.44 463 ASN A CA 1
ATOM 3752 C C . ASN A 1 463 ? -21.5 -53.719 -24.75 1 95.44 463 ASN A C 1
ATOM 3754 O O . ASN A 1 463 ? -21.375 -54.938 -24.875 1 95.44 463 ASN A O 1
ATOM 3758 N N . GLY A 1 464 ? -20.641 -52.969 -24.047 1 93.31 464 GLY A N 1
ATOM 3759 C CA . GLY A 1 464 ? -19.703 -53.562 -23.125 1 93.31 464 GLY A CA 1
ATOM 3760 C C . GLY A 1 464 ? -18.344 -53.875 -23.75 1 93.31 464 GLY A C 1
ATOM 3761 O O . GLY A 1 464 ? -17.406 -54.281 -23.047 1 93.31 464 GLY A O 1
ATOM 3762 N N . LYS A 1 465 ? -18.25 -53.688 -25.078 1 93.38 465 LYS A N 1
ATOM 3763 C CA . LYS A 1 465 ? -17 -53.969 -25.766 1 93.38 465 LYS A CA 1
ATOM 3764 C C . LYS A 1 465 ? -16.297 -52.688 -26.203 1 93.38 465 LYS A C 1
ATOM 3766 O O . LYS A 1 465 ? -16.922 -51.812 -26.812 1 93.38 465 LYS A O 1
ATOM 3771 N N . VAL A 1 466 ? -15.023 -52.656 -25.828 1 92.56 466 VAL A N 1
ATOM 3772 C CA . VAL A 1 466 ? -14.25 -51.469 -26.172 1 92.56 466 VAL A CA 1
ATOM 3773 C C . VAL A 1 466 ? -13.773 -51.562 -27.625 1 92.56 466 VAL A C 1
ATOM 3775 O O . VAL A 1 466 ? -13.273 -52.594 -28.062 1 92.56 466 VAL A O 1
ATOM 3778 N N . VAL A 1 467 ? -13.969 -50.531 -28.406 1 90.75 467 VAL A N 1
ATOM 3779 C CA . VAL A 1 467 ? -13.523 -50.438 -29.797 1 90.75 467 VAL A CA 1
ATOM 3780 C C . VAL A 1 467 ? -12.789 -49.125 -30 1 90.75 467 VAL A C 1
ATOM 3782 O O . VAL A 1 467 ? -13.078 -48.125 -29.312 1 90.75 467 VAL A O 1
ATOM 3785 N N . THR A 1 468 ? -11.742 -49.094 -30.781 1 89.5 468 THR A N 1
ATOM 3786 C CA . THR A 1 468 ? -11.008 -47.906 -31.141 1 89.5 468 THR A CA 1
ATOM 3787 C C . THR A 1 468 ? -11.25 -47.531 -32.594 1 89.5 468 THR A C 1
ATOM 3789 O O . THR A 1 468 ? -11.531 -48.406 -33.438 1 89.5 468 THR A O 1
ATOM 3792 N N . HIS A 1 469 ? -11.273 -46.25 -32.875 1 90.56 469 HIS A N 1
ATOM 3793 C CA . HIS A 1 469 ? -11.508 -45.75 -34.188 1 90.56 469 HIS A CA 1
ATOM 3794 C C . HIS A 1 469 ? -10.789 -44.406 -34.406 1 90.56 469 HIS A C 1
ATOM 3796 O O . HIS A 1 469 ? -10.828 -43.531 -33.531 1 90.56 469 HIS A O 1
ATOM 3802 N N . LEU A 1 470 ? -9.984 -44.312 -35.5 1 93.06 470 LEU A N 1
ATOM 3803 C CA . LEU A 1 470 ? -9.406 -43 -35.812 1 93.06 470 LEU A CA 1
ATOM 3804 C C . LEU A 1 470 ? -10.391 -42.156 -36.625 1 93.06 470 LEU A C 1
ATOM 3806 O O . LEU A 1 470 ? -10.664 -42.469 -37.781 1 93.06 470 LEU A O 1
ATOM 3810 N N . LEU A 1 471 ? -11 -41.188 -36.031 1 95.69 471 LEU A N 1
ATOM 3811 C CA . LEU A 1 471 ? -11.859 -40.25 -36.719 1 95.69 471 LEU A CA 1
ATOM 3812 C C . LEU A 1 471 ? -11.023 -39.156 -37.375 1 95.69 471 LEU A C 1
ATOM 3814 O O . LEU A 1 471 ? -10.57 -38.219 -36.688 1 95.69 471 LEU A O 1
ATOM 3818 N N . ASP A 1 472 ? -10.75 -39.188 -38.656 1 93.88 472 ASP A N 1
ATOM 3819 C CA . ASP A 1 472 ? -9.883 -38.219 -39.344 1 93.88 472 ASP A CA 1
ATOM 3820 C C . ASP A 1 472 ? -10.664 -37.406 -40.344 1 93.88 472 ASP A C 1
ATOM 3822 O O . ASP A 1 472 ? -10.078 -36.625 -41.125 1 93.88 472 ASP A O 1
ATOM 3826 N N . LYS A 1 473 ? -12.031 -37.625 -40.344 1 95.81 473 LYS A N 1
ATOM 3827 C CA . LYS A 1 473 ? -12.922 -36.875 -41.188 1 95.81 473 LYS A CA 1
ATOM 3828 C C . LYS A 1 473 ? -13.969 -36.125 -40.375 1 95.81 473 LYS A C 1
ATOM 3830 O O . LYS A 1 473 ? -14.086 -36.344 -39.156 1 95.81 473 LYS A O 1
ATOM 3835 N N . GLU A 1 474 ? -14.625 -35.25 -41.031 1 96.69 474 GLU A N 1
ATOM 3836 C CA . GLU A 1 474 ? -15.664 -34.469 -40.375 1 96.69 474 GLU A CA 1
ATOM 3837 C C . GLU A 1 474 ? -16.781 -35.375 -39.844 1 96.69 474 GLU A C 1
ATOM 3839 O O . GLU A 1 474 ? -17.328 -35.156 -38.781 1 96.69 474 GLU A O 1
ATOM 3844 N N . ARG A 1 475 ? -17.109 -36.312 -40.656 1 97.38 475 ARG A N 1
ATOM 3845 C CA . ARG A 1 475 ? -18.172 -37.25 -40.312 1 97.38 475 ARG A CA 1
ATOM 3846 C C . ARG A 1 475 ? -17.719 -38.688 -40.625 1 97.38 475 ARG A C 1
ATOM 3848 O O . ARG A 1 475 ? -16.953 -38.938 -41.562 1 97.38 475 ARG A O 1
ATOM 3855 N N . ASP A 1 476 ? -18.156 -39.531 -39.75 1 96.81 476 ASP A N 1
ATOM 3856 C CA . ASP A 1 476 ? -17.922 -40.969 -39.969 1 96.81 476 ASP A CA 1
ATOM 3857 C C . ASP A 1 476 ? -19.047 -41.781 -39.344 1 96.81 476 ASP A C 1
ATOM 3859 O O . ASP A 1 476 ? -19.797 -41.281 -38.5 1 96.81 476 ASP A O 1
ATOM 3863 N N . THR A 1 477 ? -19.266 -43 -39.875 1 96.5 477 THR A N 1
ATOM 3864 C CA . THR A 1 477 ? -20.312 -43.875 -39.375 1 96.5 477 THR A CA 1
ATOM 3865 C C . THR A 1 477 ? -19.75 -45.281 -39.125 1 96.5 477 THR A C 1
ATOM 3867 O O . THR A 1 477 ? -18.984 -45.812 -39.906 1 96.5 477 THR A O 1
ATOM 3870 N N . MET A 1 478 ? -20.125 -45.75 -37.969 1 95.94 478 MET A N 1
ATOM 3871 C CA . MET A 1 478 ? -19.766 -47.125 -37.625 1 95.94 478 MET A CA 1
ATOM 3872 C C . MET A 1 478 ? -21.016 -48 -37.5 1 95.94 478 MET A C 1
ATOM 3874 O O . MET A 1 478 ? -22.031 -47.562 -36.969 1 95.94 478 MET A O 1
ATOM 3878 N N . VAL A 1 479 ? -20.906 -49.219 -38.031 1 95.94 479 VAL A N 1
ATOM 3879 C CA . VAL A 1 479 ? -22.031 -50.156 -37.969 1 95.94 479 VAL A CA 1
ATOM 3880 C C . VAL A 1 479 ? -21.641 -51.375 -37.156 1 95.94 479 VAL A C 1
ATOM 3882 O O . VAL A 1 479 ? -20.594 -51.969 -37.375 1 95.94 479 VAL A O 1
ATOM 3885 N N . PHE A 1 480 ? -22.531 -51.656 -36.219 1 95.44 480 PHE A N 1
ATOM 3886 C CA . PHE A 1 480 ? -22.25 -52.781 -35.312 1 95.44 480 PHE A CA 1
ATOM 3887 C C . PHE A 1 480 ? -23.172 -53.969 -35.625 1 95.44 480 PHE A C 1
ATOM 3889 O O . PHE A 1 480 ? -24.109 -53.844 -36.406 1 95.44 480 PHE A O 1
ATOM 3896 N N . GLU A 1 481 ? -22.859 -55.156 -35.094 1 94.06 481 GLU A N 1
ATOM 3897 C CA . GLU A 1 481 ? -23.594 -56.375 -35.375 1 94.06 481 GLU A CA 1
ATOM 3898 C C . GLU A 1 481 ? -24.969 -56.375 -34.719 1 94.06 481 GLU A C 1
ATOM 3900 O O . GLU A 1 481 ? -25.922 -56.969 -35.25 1 94.06 481 GLU A O 1
ATOM 3905 N N . GLU A 1 482 ? -25.031 -55.812 -33.531 1 95.19 482 GLU A N 1
ATOM 3906 C CA . GLU A 1 482 ? -26.281 -55.75 -32.781 1 95.19 482 GLU A CA 1
ATOM 3907 C C . GLU A 1 482 ? -26.703 -54.312 -32.5 1 95.19 482 GLU A C 1
ATOM 3909 O O . GLU A 1 482 ? -25.906 -53.375 -32.688 1 95.19 482 GLU A O 1
ATOM 3914 N N . ASP A 1 483 ? -27.938 -54.25 -32.094 1 95 483 ASP A N 1
ATOM 3915 C CA . ASP A 1 483 ? -28.422 -52.938 -31.719 1 95 483 ASP A CA 1
ATOM 3916 C C . ASP A 1 483 ? -27.609 -52.375 -30.562 1 95 483 ASP A C 1
ATOM 3918 O O . ASP A 1 483 ? -27.25 -53.094 -29.641 1 95 483 ASP A O 1
ATOM 3922 N N . VAL A 1 484 ? -27.328 -51 -30.578 1 95.38 484 VAL A N 1
ATOM 3923 C CA . VAL A 1 484 ? -26.562 -50.344 -29.531 1 95.38 484 VAL A CA 1
ATOM 3924 C C . VAL A 1 484 ? -27.453 -50.094 -28.312 1 95.38 484 VAL A C 1
ATOM 3926 O O . VAL A 1 484 ? -28.422 -49.344 -28.375 1 95.38 484 VAL A O 1
ATOM 3929 N N . LYS A 1 485 ? -27.188 -50.719 -27.234 1 94.69 485 LYS A N 1
ATOM 3930 C CA . LYS A 1 485 ? -27.969 -50.625 -26 1 94.69 485 LYS A CA 1
ATOM 3931 C C . LYS A 1 485 ? -27.234 -49.781 -24.969 1 94.69 485 LYS A C 1
ATOM 3933 O O . LYS A 1 485 ? -27.859 -49.25 -24.047 1 94.69 485 LYS A O 1
ATOM 3938 N N . SER A 1 486 ? -25.984 -49.781 -25.078 1 95.56 486 SER A N 1
ATOM 3939 C CA . SER A 1 486 ? -25.125 -48.969 -24.234 1 95.56 486 SER A CA 1
ATOM 3940 C C . SER A 1 486 ? -23.938 -48.406 -25.016 1 95.56 486 SER A C 1
ATOM 3942 O O . SER A 1 486 ? -23.391 -49.094 -25.891 1 95.56 486 SER A O 1
ATOM 3944 N N . LEU A 1 487 ? -23.609 -47.156 -24.828 1 95.06 487 LEU A N 1
ATOM 3945 C CA . LEU A 1 487 ? -22.547 -46.5 -25.562 1 95.06 487 LEU A CA 1
ATOM 3946 C C . LEU A 1 487 ? -21.812 -45.5 -24.672 1 95.06 487 LEU A C 1
ATOM 3948 O O . LEU A 1 487 ? -22.422 -44.656 -24.031 1 95.06 487 LEU A O 1
ATOM 3952 N N . LYS A 1 488 ? -20.578 -45.719 -24.562 1 94.44 488 LYS A N 1
ATOM 3953 C CA . LYS A 1 488 ? -19.672 -44.75 -23.922 1 94.44 488 LYS A CA 1
ATOM 3954 C C . LYS A 1 488 ? -18.531 -44.375 -24.859 1 94.44 488 LYS A C 1
ATOM 3956 O O . LYS A 1 488 ? -17.812 -45.219 -25.359 1 94.44 488 LYS A O 1
ATOM 3961 N N . VAL A 1 489 ? -18.484 -43.062 -25.172 1 95 489 VAL A N 1
ATOM 3962 C CA . VAL A 1 489 ? -17.422 -42.562 -26.031 1 95 489 VAL A CA 1
ATOM 3963 C C . VAL A 1 489 ? -16.359 -41.844 -25.188 1 95 489 VAL A C 1
ATOM 3965 O O . VAL A 1 489 ? -16.688 -41.188 -24.188 1 95 489 VAL A O 1
ATOM 3968 N N . ASN A 1 490 ? -15.047 -42 -25.578 1 95.81 490 ASN A N 1
ATOM 3969 C CA . ASN A 1 490 ? -13.883 -41.5 -24.859 1 95.81 490 ASN A CA 1
ATOM 3970 C C . ASN A 1 490 ? -13.664 -42.25 -23.562 1 95.81 490 ASN A C 1
ATOM 3972 O O . ASN A 1 490 ? -13.672 -41.656 -22.484 1 95.81 490 ASN A O 1
ATOM 3976 N N . VAL A 1 491 ? -13.43 -43.5 -23.719 1 93.69 491 VAL A N 1
ATOM 3977 C CA . VAL A 1 491 ? -13.32 -44.438 -22.609 1 93.69 491 VAL A CA 1
ATOM 3978 C C . VAL A 1 491 ? -12.219 -44 -21.656 1 93.69 491 VAL A C 1
ATOM 3980 O O . VAL A 1 491 ? -11.102 -43.688 -22.078 1 93.69 491 VAL A O 1
ATOM 3983 N N . ASN A 1 492 ? -12.578 -43.812 -20.391 1 91.19 492 ASN A N 1
ATOM 3984 C CA . ASN A 1 492 ? -11.68 -43.438 -19.312 1 91.19 492 ASN A CA 1
ATOM 3985 C C . ASN A 1 492 ? -11.109 -42.031 -19.531 1 91.19 492 ASN A C 1
ATOM 3987 O O . ASN A 1 492 ? -10.133 -41.656 -18.891 1 91.19 492 ASN A O 1
ATOM 3991 N N . ARG A 1 493 ? -11.656 -41.375 -20.5 1 93.69 493 ARG A N 1
ATOM 3992 C CA . ARG A 1 493 ? -11.344 -39.969 -20.797 1 93.69 493 ARG A CA 1
ATOM 3993 C C . ARG A 1 493 ? -9.859 -39.781 -21.078 1 93.69 493 ARG A C 1
ATOM 3995 O O . ARG A 1 493 ? -9.227 -38.875 -20.547 1 93.69 493 ARG A O 1
ATOM 4002 N N . THR A 1 494 ? -9.32 -40.656 -21.828 1 92.81 494 THR A N 1
ATOM 4003 C CA . THR A 1 494 ? -7.926 -40.562 -22.25 1 92.81 494 THR A CA 1
ATOM 4004 C C . THR A 1 494 ? -7.781 -39.594 -23.422 1 92.81 494 THR A C 1
ATOM 4006 O O . THR A 1 494 ? -6.691 -39.094 -23.688 1 92.81 494 THR A O 1
ATOM 4009 N N . GLY A 1 495 ? -8.828 -39.375 -24.125 1 95.19 495 GLY A N 1
ATOM 4010 C CA . GLY A 1 495 ? -8.797 -38.438 -25.234 1 95.19 495 GLY A CA 1
ATOM 4011 C C . GLY A 1 495 ? -9.039 -37 -24.828 1 95.19 495 GLY A C 1
ATOM 4012 O O . GLY A 1 495 ? -9.781 -36.75 -23.875 1 95.19 495 GLY A O 1
ATOM 4013 N N . PHE A 1 496 ? -8.414 -36.094 -25.531 1 96.94 496 PHE A N 1
ATOM 4014 C CA . PHE A 1 496 ? -8.57 -34.656 -25.266 1 96.94 496 PHE A CA 1
ATOM 4015 C C . PHE A 1 496 ? -9.625 -34.062 -26.188 1 96.94 496 PHE A C 1
ATOM 4017 O O . PHE A 1 496 ? -9.305 -33.25 -27.062 1 96.94 496 PHE A O 1
ATOM 4024 N N . TYR A 1 497 ? -10.859 -34.438 -26.062 1 97.06 497 TYR A N 1
ATOM 4025 C CA . TYR A 1 497 ? -12.016 -33.938 -26.812 1 97.06 497 TYR A CA 1
ATOM 4026 C C . TYR A 1 497 ? -13.297 -34.094 -26 1 97.06 497 TYR A C 1
ATOM 4028 O O . TYR A 1 497 ? -13.305 -34.781 -24.984 1 97.06 497 TYR A O 1
ATOM 4036 N N . ARG A 1 498 ? -14.344 -33.438 -26.391 1 97.69 498 ARG A N 1
ATOM 4037 C CA . ARG A 1 498 ? -15.633 -33.5 -25.719 1 97.69 498 ARG A CA 1
ATOM 4038 C C . ARG A 1 498 ? -16.609 -34.375 -26.5 1 97.69 498 ARG A C 1
ATOM 4040 O O . ARG A 1 498 ? -16.484 -34.5 -27.719 1 97.69 498 ARG A O 1
ATOM 4047 N N . VAL A 1 499 ? -17.516 -34.906 -25.797 1 97.38 499 VAL A N 1
ATOM 4048 C CA . VAL A 1 499 ? -18.516 -35.781 -26.422 1 97.38 499 VAL A CA 1
ATOM 4049 C C . VAL A 1 499 ? -19.922 -35.219 -26.188 1 97.38 499 VAL A C 1
ATOM 4051 O O . VAL A 1 499 ? -20.297 -35 -25.031 1 97.38 499 VAL A O 1
ATOM 4054 N N . PHE A 1 500 ? -20.625 -35 -27.188 1 96.44 500 PHE A N 1
ATOM 4055 C CA . PHE A 1 500 ? -22.016 -34.531 -27.109 1 96.44 500 PHE A CA 1
ATOM 4056 C C . PHE A 1 500 ? -22.969 -35.625 -27.594 1 96.44 500 PHE A C 1
ATOM 4058 O O . PHE A 1 500 ? -23.047 -35.906 -28.797 1 96.44 500 PHE A O 1
ATOM 4065 N N . TYR A 1 501 ? -23.703 -36.25 -26.656 1 94.25 501 TYR A N 1
ATOM 4066 C CA . TYR A 1 501 ? -24.688 -37.281 -27.016 1 94.25 501 TYR A CA 1
ATOM 4067 C C . TYR A 1 501 ? -25.984 -36.625 -27.531 1 94.25 501 TYR A C 1
ATOM 4069 O O . TYR A 1 501 ? -26.812 -36.219 -26.734 1 94.25 501 TYR A O 1
ATOM 4077 N N . TYR A 1 502 ? -26.141 -36.656 -28.781 1 88.81 502 TYR A N 1
ATOM 4078 C CA . TYR A 1 502 ? -27.328 -36.031 -29.375 1 88.81 502 TYR A CA 1
ATOM 4079 C C . TYR A 1 502 ? -28.531 -36.969 -29.281 1 88.81 502 TYR A C 1
ATOM 4081 O O . TYR A 1 502 ? -28.594 -37.969 -29.984 1 88.81 502 TYR A O 1
ATOM 4089 N N . ASN A 1 503 ? -29.625 -36.719 -28.594 1 77.19 503 ASN A N 1
ATOM 4090 C CA . ASN A 1 503 ? -30.906 -37.406 -28.438 1 77.19 503 ASN A CA 1
ATOM 4091 C C . ASN A 1 503 ? -30.719 -38.844 -27.922 1 77.19 503 ASN A C 1
ATOM 4093 O O . ASN A 1 503 ? -31.516 -39.719 -28.25 1 77.19 503 ASN A O 1
ATOM 4097 N N . ASN A 1 504 ? -29.656 -39.062 -27.297 1 74.19 504 ASN A N 1
ATOM 4098 C CA . ASN A 1 504 ? -29.375 -40.438 -26.844 1 74.19 504 ASN A CA 1
ATOM 4099 C C . ASN A 1 504 ? -28.609 -40.438 -25.531 1 74.19 504 ASN A C 1
ATOM 4101 O O . ASN A 1 504 ? -27.766 -41.312 -25.312 1 74.19 504 ASN A O 1
ATOM 4105 N N . SER A 1 505 ? -28.859 -39.5 -24.75 1 74.12 505 SER A N 1
ATOM 4106 C CA . SER A 1 505 ? -28.078 -39.406 -23.531 1 74.12 505 SER A CA 1
ATOM 4107 C C . SER A 1 505 ? -28.328 -40.562 -22.594 1 74.12 505 SER A C 1
ATOM 4109 O O . SER A 1 505 ? -27.484 -40.906 -21.766 1 74.12 505 SER A O 1
ATOM 4111 N N . ASP A 1 506 ? -29.344 -41.219 -22.766 1 84.56 506 ASP A N 1
ATOM 4112 C CA . ASP A 1 506 ? -29.688 -42.344 -21.891 1 84.56 506 ASP A CA 1
ATOM 4113 C C . ASP A 1 506 ? -28.766 -43.531 -22.141 1 84.56 506 ASP A C 1
ATOM 4115 O O . ASP A 1 506 ? -28.531 -44.344 -21.234 1 84.56 506 ASP A O 1
ATOM 4119 N N . LEU A 1 507 ? -28.281 -43.625 -23.391 1 89.69 507 LEU A N 1
ATOM 4120 C CA . LEU A 1 507 ? -27.422 -44.75 -23.75 1 89.69 507 LEU A CA 1
ATOM 4121 C C . LEU A 1 507 ? -26.141 -44.75 -22.922 1 89.69 507 LEU A C 1
ATOM 4123 O O . LEU A 1 507 ? -25.594 -45.812 -22.625 1 89.69 507 LEU A O 1
ATOM 4127 N N . VAL A 1 508 ? -25.641 -43.562 -22.609 1 91.81 508 VAL A N 1
ATOM 4128 C CA . VAL A 1 508 ? -24.391 -43.5 -21.859 1 91.81 508 VAL A CA 1
ATOM 4129 C C . VAL A 1 508 ? -24.609 -43.969 -20.422 1 91.81 508 VAL A C 1
ATOM 4131 O O . VAL A 1 508 ? -23.734 -44.594 -19.828 1 91.81 508 VAL A O 1
ATOM 4134 N N . PHE A 1 509 ? -25.828 -43.75 -19.859 1 92.94 509 PHE A N 1
ATOM 4135 C CA . PHE A 1 509 ? -26.109 -44.094 -18.469 1 92.94 509 PHE A CA 1
ATOM 4136 C C . PHE A 1 509 ? -26.422 -45.594 -18.344 1 92.94 509 PHE A C 1
ATOM 4138 O O . PHE A 1 509 ? -26.453 -46.125 -17.234 1 92.94 509 PHE A O 1
ATOM 4145 N N . ASN A 1 510 ? -26.547 -46.219 -19.484 1 92.69 510 ASN A N 1
ATOM 4146 C CA . ASN A 1 510 ? -26.719 -47.656 -19.5 1 92.69 510 ASN A CA 1
ATOM 4147 C C . ASN A 1 510 ? -25.375 -48.375 -19.484 1 92.69 510 ASN A C 1
ATOM 4149 O O . ASN A 1 510 ? -25.328 -49.625 -19.359 1 92.69 510 ASN A O 1
ATOM 4153 N N . SER A 1 511 ? -24.344 -47.656 -19.609 1 92.69 511 SER A N 1
ATOM 4154 C CA . SER A 1 511 ? -23 -48.219 -19.594 1 92.69 511 SER A CA 1
ATOM 4155 C C . SER A 1 511 ? -22.422 -48.25 -18.188 1 92.69 511 SER A C 1
ATOM 4157 O O . SER A 1 511 ? -22.953 -47.594 -17.281 1 92.69 511 SER A O 1
ATOM 4159 N N . ASN A 1 512 ? -21.5 -49.188 -18 1 89.94 512 ASN A N 1
ATOM 4160 C CA . ASN A 1 512 ? -20.719 -49.156 -16.766 1 89.94 512 ASN A CA 1
ATOM 4161 C C . ASN A 1 512 ? -19.75 -47.969 -16.75 1 89.94 512 ASN A C 1
ATOM 4163 O O . ASN A 1 512 ? -18.703 -48.031 -17.391 1 89.94 512 ASN A O 1
ATOM 4167 N N . LEU A 1 513 ? -20.078 -47.031 -15.953 1 94.56 513 LEU A N 1
ATOM 4168 C CA . LEU A 1 513 ? -19.297 -45.781 -15.961 1 94.56 513 LEU A CA 1
ATOM 4169 C C . LEU A 1 513 ? -18.219 -45.812 -14.883 1 94.56 513 LEU A C 1
ATOM 4171 O O . LEU A 1 513 ? -18.531 -46 -13.695 1 94.56 513 LEU A O 1
ATOM 4175 N N . SER A 1 514 ? -16.969 -45.719 -15.258 1 94.5 514 SER A N 1
ATOM 4176 C CA . SER A 1 514 ? -15.891 -45.469 -14.305 1 94.5 514 SER A CA 1
ATOM 4177 C C . SER A 1 514 ? -15.961 -44.062 -13.727 1 94.5 514 SER A C 1
ATOM 4179 O O . SER A 1 514 ? -16.75 -43.25 -14.195 1 94.5 514 SER A O 1
ATOM 4181 N N . GLU A 1 515 ? -15.211 -43.781 -12.688 1 95.38 515 GLU A N 1
ATOM 4182 C CA . GLU A 1 515 ? -15.156 -42.438 -12.125 1 95.38 515 GLU A CA 1
ATOM 4183 C C . GLU A 1 515 ? -14.695 -41.406 -13.164 1 95.38 515 GLU A C 1
ATOM 4185 O O . GLU A 1 515 ? -15.156 -40.281 -13.172 1 95.38 515 GLU A O 1
ATOM 4190 N N . LEU A 1 516 ? -13.805 -41.812 -14.078 1 96.12 516 LEU A N 1
ATOM 4191 C CA . LEU A 1 516 ? -13.328 -40.938 -15.156 1 96.12 516 LEU A CA 1
ATOM 4192 C C . LEU A 1 516 ? -14.438 -40.656 -16.156 1 96.12 516 LEU A C 1
ATOM 4194 O O . LEU A 1 516 ? -14.57 -39.531 -16.641 1 96.12 516 LEU A O 1
ATOM 4198 N N . ASP A 1 517 ? -15.227 -41.656 -16.406 1 95.56 517 ASP A N 1
ATOM 4199 C CA . ASP A 1 517 ? -16.359 -41.5 -17.312 1 95.56 517 ASP A CA 1
ATOM 4200 C C . ASP A 1 517 ? -17.375 -40.5 -16.75 1 95.56 517 ASP A C 1
ATOM 4202 O O . ASP A 1 517 ? -17.906 -39.656 -17.469 1 95.56 517 ASP A O 1
ATOM 4206 N N . LYS A 1 518 ? -17.703 -40.719 -15.445 1 96.94 518 LYS A N 1
ATOM 4207 C CA . LYS A 1 518 ? -18.641 -39.812 -14.766 1 96.94 518 LYS A CA 1
ATOM 4208 C C . LYS A 1 518 ? -18.156 -38.375 -14.82 1 96.94 518 LYS A C 1
ATOM 4210 O O . LYS A 1 518 ? -18.938 -37.469 -15.148 1 96.94 518 LYS A O 1
ATOM 4215 N N . TRP A 1 519 ? -16.891 -38.188 -14.484 1 97.44 519 TRP A N 1
ATOM 4216 C CA . TRP A 1 519 ? -16.281 -36.875 -14.555 1 97.44 519 TRP A CA 1
ATOM 4217 C C . TRP A 1 519 ? -16.438 -36.281 -15.945 1 97.44 519 TRP A C 1
ATOM 4219 O O . TRP A 1 519 ? -16.781 -35.094 -16.094 1 97.44 519 TRP A O 1
ATOM 4229 N N . GLY A 1 520 ? -16.109 -37.031 -16.969 1 96.81 520 GLY A N 1
ATOM 4230 C CA . GLY A 1 520 ? -16.188 -36.562 -18.344 1 96.81 520 GLY A CA 1
ATOM 4231 C C . GLY A 1 520 ? -17.562 -36.031 -18.719 1 96.81 520 GLY A C 1
ATOM 4232 O O . GLY A 1 520 ? -17.688 -35.031 -19.391 1 96.81 520 GLY A O 1
ATOM 4233 N N . ILE A 1 521 ? -18.594 -36.781 -18.297 1 96.12 521 ILE A N 1
ATOM 4234 C CA . ILE A 1 521 ? -19.953 -36.375 -18.578 1 96.12 521 ILE A CA 1
ATOM 4235 C C . ILE A 1 521 ? -20.25 -35.062 -17.891 1 96.12 521 ILE A C 1
ATOM 4237 O O . ILE A 1 521 ? -20.75 -34.125 -18.531 1 96.12 521 ILE A O 1
ATOM 4241 N N . ILE A 1 522 ? -19.922 -34.938 -16.609 1 97.69 522 ILE A N 1
ATOM 4242 C CA . ILE A 1 522 ? -20.172 -33.75 -15.812 1 97.69 522 ILE A CA 1
ATOM 4243 C C . ILE A 1 522 ? -19.438 -32.562 -16.438 1 97.69 522 ILE A C 1
ATOM 4245 O O . ILE A 1 522 ? -20.031 -31.484 -16.625 1 97.69 522 ILE A O 1
ATOM 4249 N N . ASN A 1 523 ? -18.172 -32.75 -16.781 1 98.06 523 ASN A N 1
ATOM 4250 C CA . ASN A 1 523 ? -17.328 -31.688 -17.312 1 98.06 523 ASN A CA 1
ATOM 4251 C C . ASN A 1 523 ? -17.812 -31.234 -18.688 1 98.06 523 ASN A C 1
ATOM 4253 O O . ASN A 1 523 ? -17.812 -30.047 -19 1 98.06 523 ASN A O 1
ATOM 4257 N N . ASP A 1 524 ? -18.203 -32.188 -19.531 1 97.69 524 ASP A N 1
ATOM 4258 C CA . ASP A 1 524 ? -18.719 -31.844 -20.844 1 97.69 524 ASP A CA 1
ATOM 4259 C C . ASP A 1 524 ? -19.984 -31.016 -20.75 1 97.69 524 ASP A C 1
ATOM 4261 O O . ASP A 1 524 ? -20.125 -29.984 -21.422 1 97.69 524 ASP A O 1
ATOM 4265 N N . TYR A 1 525 ? -20.891 -31.422 -19.938 1 97.19 525 TYR A N 1
ATOM 4266 C CA . TYR A 1 525 ? -22.172 -30.703 -19.844 1 97.19 525 TYR A CA 1
ATOM 4267 C C . TYR A 1 525 ? -21.984 -29.328 -19.234 1 97.19 525 TYR A C 1
ATOM 4269 O O . TYR A 1 525 ? -22.703 -28.391 -19.578 1 97.19 525 TYR A O 1
ATOM 4277 N N . TRP A 1 526 ? -21.062 -29.172 -18.297 1 98.06 526 TRP A N 1
ATOM 4278 C CA . TRP A 1 526 ? -20.688 -27.844 -17.812 1 98.06 526 TRP A CA 1
ATOM 4279 C C . TRP A 1 526 ? -20.234 -26.953 -18.969 1 98.06 526 TRP A C 1
ATOM 4281 O O . TRP A 1 526 ? -20.672 -25.812 -19.094 1 98.06 526 TRP A O 1
ATOM 4291 N N . ALA A 1 527 ? -19.328 -27.5 -19.812 1 97.81 527 ALA A N 1
ATOM 4292 C CA . ALA A 1 527 ? -18.812 -26.75 -20.953 1 97.81 527 ALA A CA 1
ATOM 4293 C C . ALA A 1 527 ? -19.938 -26.391 -21.922 1 97.81 527 ALA A C 1
ATOM 4295 O O . ALA A 1 527 ? -19.984 -25.297 -22.469 1 97.81 527 ALA A O 1
ATOM 4296 N N . PHE A 1 528 ? -20.875 -27.344 -22.156 1 97.12 528 PHE A N 1
ATOM 4297 C CA . PHE A 1 528 ? -22.016 -27.094 -23.047 1 97.12 528 PHE A CA 1
ATOM 4298 C C . PHE A 1 528 ? -22.906 -26 -22.484 1 97.12 528 PHE A C 1
ATOM 4300 O O . PHE A 1 528 ? -23.453 -25.188 -23.234 1 97.12 528 PHE A O 1
ATOM 4307 N N . LEU A 1 529 ? -23.078 -25.984 -21.141 1 97.56 529 LEU A N 1
ATOM 4308 C CA . LEU A 1 529 ? -23.844 -24.938 -20.484 1 97.56 529 LEU A CA 1
ATOM 4309 C C . LEU A 1 529 ? -23.188 -23.578 -20.703 1 97.56 529 LEU A C 1
ATOM 4311 O O . LEU A 1 529 ? -23.859 -22.609 -21.109 1 97.56 529 LEU A O 1
ATOM 4315 N N . LEU A 1 530 ? -21.891 -23.484 -20.484 1 96.88 530 LEU A N 1
ATOM 4316 C CA . LEU A 1 530 ? -21.156 -22.234 -20.641 1 96.88 530 LEU A CA 1
ATOM 4317 C C . LEU A 1 530 ? -21.188 -21.766 -22.078 1 96.88 530 LEU A C 1
ATOM 4319 O O . LEU A 1 530 ? -21.188 -20.547 -22.344 1 96.88 530 LEU A O 1
ATOM 4323 N N . ALA A 1 531 ? -21.203 -22.703 -22.984 1 96.38 531 ALA A N 1
ATOM 4324 C CA . ALA A 1 531 ? -21.188 -22.375 -24.406 1 96.38 531 ALA A CA 1
ATOM 4325 C C . ALA A 1 531 ? -22.578 -22.016 -24.906 1 96.38 531 ALA A C 1
ATOM 4327 O O . ALA A 1 531 ? -22.75 -21.578 -26.062 1 96.38 531 ALA A O 1
ATOM 4328 N N . GLY A 1 532 ? -23.609 -22.219 -24.094 1 95.25 532 GLY A N 1
ATOM 4329 C CA . GLY A 1 532 ? -24.969 -21.922 -24.484 1 95.25 532 GLY A CA 1
ATOM 4330 C C . GLY A 1 532 ? -25.578 -23 -25.375 1 95.25 532 GLY A C 1
ATOM 4331 O O . GLY A 1 532 ? -26.578 -22.75 -26.047 1 95.25 532 GLY A O 1
ATOM 4332 N N . LYS A 1 533 ? -24.953 -24.141 -25.391 1 94.44 533 LYS A N 1
ATOM 4333 C CA . LYS A 1 533 ? -25.438 -25.25 -26.219 1 94.44 533 LYS A CA 1
ATOM 4334 C C . LYS A 1 533 ? -26.609 -25.953 -25.531 1 94.44 533 LYS A C 1
ATOM 4336 O O . LYS A 1 533 ? -27.438 -26.594 -26.188 1 94.44 533 LYS A O 1
ATOM 4341 N N . ILE A 1 534 ? -26.625 -25.922 -24.219 1 95.25 534 ILE A N 1
ATOM 4342 C CA . ILE A 1 534 ? -27.75 -26.438 -23.438 1 95.25 534 ILE A CA 1
ATOM 4343 C C . ILE A 1 534 ? -28.172 -25.406 -22.406 1 95.25 534 ILE A C 1
ATOM 4345 O O . ILE A 1 534 ? -27.422 -24.469 -22.094 1 95.25 534 ILE A O 1
ATOM 4349 N N . GLY A 1 535 ? -29.422 -25.531 -21.953 1 95.56 535 GLY A N 1
ATOM 4350 C CA . GLY A 1 535 ? -29.875 -24.688 -20.875 1 95.56 535 GLY A CA 1
ATOM 4351 C C . GLY A 1 535 ? -29.578 -25.25 -19.5 1 95.56 535 GLY A C 1
ATOM 4352 O O . GLY A 1 535 ? -29.141 -26.406 -19.375 1 95.56 535 GLY A O 1
ATOM 4353 N N . PHE A 1 536 ? -29.812 -24.453 -18.484 1 97.06 536 PHE A N 1
ATOM 4354 C CA . PHE A 1 536 ? -29.516 -24.859 -17.125 1 97.06 536 PHE A CA 1
ATOM 4355 C C . PHE A 1 536 ? -30.359 -26.062 -16.719 1 97.06 536 PHE A C 1
ATOM 4357 O O . PHE A 1 536 ? -29.891 -26.938 -15.977 1 97.06 536 PHE A O 1
ATOM 4364 N N . LYS A 1 537 ? -31.578 -26.156 -17.172 1 96.25 537 LYS A N 1
ATOM 4365 C CA . LYS A 1 537 ? -32.469 -27.266 -16.812 1 96.25 537 LYS A CA 1
ATOM 4366 C C . LYS A 1 537 ? -31.875 -28.594 -17.281 1 96.25 537 LYS A C 1
ATOM 4368 O O . LYS A 1 537 ? -31.953 -29.594 -16.562 1 96.25 537 LYS A O 1
ATOM 4373 N N . GLU A 1 538 ? -31.391 -28.625 -18.516 1 95.19 538 GLU A N 1
ATOM 4374 C CA . GLU A 1 538 ? -30.781 -29.828 -19.031 1 95.19 538 GLU A CA 1
ATOM 4375 C C . GLU A 1 538 ? -29.5 -30.172 -18.266 1 95.19 538 GLU A C 1
ATOM 4377 O O . GLU A 1 538 ? -29.25 -31.344 -17.969 1 95.19 538 GLU A O 1
ATOM 4382 N N . TYR A 1 539 ? -28.719 -29.188 -17.953 1 97.19 539 TYR A N 1
ATOM 4383 C CA . TYR A 1 539 ? -27.531 -29.375 -17.125 1 97.19 539 TYR A CA 1
ATOM 4384 C C . TYR A 1 539 ? -27.891 -29.969 -15.766 1 97.19 539 TYR A C 1
ATOM 4386 O O . TYR A 1 539 ? -27.312 -30.969 -15.336 1 97.19 539 TYR A O 1
ATOM 4394 N N . GLU A 1 540 ? -28.875 -29.359 -15.117 1 97.38 540 GLU A N 1
ATOM 4395 C CA . GLU A 1 540 ? -29.328 -29.812 -13.805 1 97.38 540 GLU A CA 1
ATOM 4396 C C . GLU A 1 540 ? -29.828 -31.25 -13.867 1 97.38 540 GLU A C 1
ATOM 4398 O O . GLU A 1 540 ? -29.562 -32.031 -12.961 1 97.38 540 GLU A O 1
ATOM 4403 N N . ARG A 1 541 ? -30.516 -31.594 -14.898 1 95.12 541 ARG A N 1
ATOM 4404 C CA . ARG A 1 541 ? -31.031 -32.938 -15.078 1 95.12 541 ARG A CA 1
ATOM 4405 C C . ARG A 1 541 ? -29.906 -33.969 -15.086 1 95.12 541 ARG A C 1
ATOM 4407 O O . ARG A 1 541 ? -30.016 -35.031 -14.477 1 95.12 541 ARG A O 1
ATOM 4414 N N . VAL A 1 542 ? -28.844 -33.688 -15.742 1 95.31 542 VAL A N 1
ATOM 4415 C CA . VAL A 1 542 ? -27.734 -34.594 -15.898 1 95.31 542 VAL A CA 1
ATOM 4416 C C . VAL A 1 542 ? -26.953 -34.719 -14.586 1 95.31 542 VAL A C 1
ATOM 4418 O O . VAL A 1 542 ? -26.719 -35.812 -14.078 1 95.31 542 VAL A O 1
ATOM 4421 N N . ILE A 1 543 ? -26.641 -33.531 -13.961 1 97 543 ILE A N 1
ATOM 4422 C CA . ILE A 1 543 ? -25.719 -33.562 -12.828 1 97 543 ILE A CA 1
ATOM 4423 C C . ILE A 1 543 ? -26.422 -34.125 -11.594 1 97 543 ILE A C 1
ATOM 4425 O O . ILE A 1 543 ? -25.781 -34.688 -10.695 1 97 543 ILE A O 1
ATOM 4429 N N . SER A 1 544 ? -27.734 -34 -11.531 1 96.31 544 SER A N 1
ATOM 4430 C CA . SER A 1 544 ? -28.484 -34.5 -10.383 1 96.31 544 SER A CA 1
ATOM 4431 C C . SER A 1 544 ? -28.312 -36 -10.227 1 96.31 544 SER A C 1
ATOM 4433 O O . SER A 1 544 ? -28.438 -36.531 -9.125 1 96.31 544 SER A O 1
ATOM 4435 N N . LYS A 1 545 ? -27.984 -36.688 -11.289 1 95 545 LYS A N 1
ATOM 4436 C CA . LYS A 1 545 ? -27.75 -38.125 -11.258 1 95 545 LYS A CA 1
ATOM 4437 C C . LYS A 1 545 ? -26.5 -38.469 -10.445 1 95 545 LYS A C 1
ATOM 4439 O O . LYS A 1 545 ? -26.312 -39.594 -10.031 1 95 545 LYS A O 1
ATOM 4444 N N . PHE A 1 546 ? -25.672 -37.469 -10.188 1 97.12 546 PHE A N 1
ATOM 4445 C CA . PHE A 1 546 ? -24.391 -37.719 -9.547 1 97.12 546 PHE A CA 1
ATOM 4446 C C . PHE A 1 546 ? -24.344 -37.094 -8.164 1 97.12 546 PHE A C 1
ATOM 4448 O O . PHE A 1 546 ? -23.281 -36.969 -7.555 1 97.12 546 PHE A O 1
ATOM 4455 N N . PHE A 1 547 ? -25.438 -36.656 -7.559 1 97.31 547 PHE A N 1
ATOM 4456 C CA . PHE A 1 547 ? -25.469 -35.969 -6.281 1 97.31 547 PHE A CA 1
ATOM 4457 C C . PHE A 1 547 ? -25.062 -36.906 -5.145 1 97.31 547 PHE A C 1
ATOM 4459 O O . PHE A 1 547 ? -24.516 -36.438 -4.133 1 97.31 547 PHE A O 1
ATOM 4466 N N . ASN A 1 548 ? -25.234 -38.188 -5.371 1 95.88 548 ASN A N 1
ATOM 4467 C CA . ASN A 1 548 ? -24.922 -39.125 -4.316 1 95.88 548 ASN A CA 1
ATOM 4468 C C . ASN A 1 548 ? -23.688 -39.969 -4.668 1 95.88 548 ASN A C 1
ATOM 4470 O O . ASN A 1 548 ? -23.453 -41.031 -4.082 1 95.88 548 ASN A O 1
ATOM 4474 N N . ASP A 1 549 ? -23.016 -39.469 -5.672 1 96.19 549 ASP A N 1
ATOM 4475 C CA . ASP A 1 549 ? -21.797 -40.188 -6.062 1 96.19 549 ASP A CA 1
ATOM 4476 C C . ASP A 1 549 ? -20.797 -40.25 -4.914 1 96.19 549 ASP A C 1
ATOM 4478 O O . ASP A 1 549 ? -20.766 -39.344 -4.078 1 96.19 549 ASP A O 1
ATOM 4482 N N . LYS A 1 550 ? -19.984 -41.25 -4.879 1 94.06 550 LYS A N 1
ATOM 4483 C CA . LYS A 1 550 ? -19.078 -41.438 -3.76 1 94.06 550 LYS A CA 1
ATOM 4484 C C . LYS A 1 550 ? -17.625 -41.438 -4.234 1 94.06 550 LYS A C 1
ATOM 4486 O O . LYS A 1 550 ? -16.719 -41.75 -3.461 1 94.06 550 LYS A O 1
ATOM 4491 N N . ASP A 1 551 ? -17.453 -41.156 -5.5 1 94.81 551 ASP A N 1
ATOM 4492 C CA . ASP A 1 551 ? -16.094 -41.094 -6.043 1 94.81 551 ASP A CA 1
ATOM 4493 C C . ASP A 1 551 ? -15.539 -39.688 -5.945 1 94.81 551 ASP A C 1
ATOM 4495 O O . ASP A 1 551 ? -16.25 -38.719 -6.176 1 94.81 551 ASP A O 1
ATOM 4499 N N . PHE A 1 552 ? -14.258 -39.625 -5.559 1 93.88 552 PHE A N 1
ATOM 4500 C CA . PHE A 1 552 ? -13.531 -38.375 -5.375 1 93.88 552 PHE A CA 1
ATOM 4501 C C . PHE A 1 552 ? -13.695 -37.469 -6.594 1 93.88 552 PHE A C 1
ATOM 4503 O O . PHE A 1 552 ? -14.07 -36.312 -6.465 1 93.88 552 PHE A O 1
ATOM 4510 N N . LEU A 1 553 ? -13.469 -37.938 -7.762 1 96.31 553 LEU A N 1
ATOM 4511 C CA . LEU A 1 553 ? -13.305 -37.156 -8.984 1 96.31 553 LEU A CA 1
ATOM 4512 C C . LEU A 1 553 ? -14.617 -36.5 -9.391 1 96.31 553 LEU A C 1
ATOM 4514 O O . LEU A 1 553 ? -14.695 -35.25 -9.5 1 96.31 553 LEU A O 1
ATOM 4518 N N . PRO A 1 554 ? -15.758 -37.219 -9.555 1 97.31 554 PRO A N 1
ATOM 4519 C CA . PRO A 1 554 ? -17.016 -36.562 -9.906 1 97.31 554 PRO A CA 1
ATOM 4520 C C . PRO A 1 554 ? -17.5 -35.625 -8.82 1 97.31 554 PRO A C 1
ATOM 4522 O O . PRO A 1 554 ? -18.031 -34.531 -9.141 1 97.31 554 PRO A O 1
ATOM 4525 N N . VAL A 1 555 ? -17.312 -35.969 -7.57 1 98.06 555 VAL A N 1
ATOM 4526 C CA . VAL A 1 555 ? -17.812 -35.156 -6.465 1 98.06 555 VAL A CA 1
ATOM 4527 C C . VAL A 1 555 ? -17.078 -33.812 -6.453 1 98.06 555 VAL A C 1
ATOM 4529 O O . VAL A 1 555 ? -17.719 -32.75 -6.32 1 98.06 555 VAL A O 1
ATOM 4532 N N . ASN A 1 556 ? -15.773 -33.781 -6.602 1 97.44 556 ASN A N 1
ATOM 4533 C CA . ASN A 1 556 ? -15.031 -32.531 -6.547 1 97.44 556 ASN A CA 1
ATOM 4534 C C . ASN A 1 556 ? -15.266 -31.688 -7.789 1 97.44 556 ASN A C 1
ATOM 4536 O O . ASN A 1 556 ? -15.273 -30.469 -7.715 1 97.44 556 ASN A O 1
ATOM 4540 N N . GLU A 1 557 ? -15.445 -32.344 -8.938 1 97.69 557 GLU A N 1
ATOM 4541 C CA . GLU A 1 557 ? -15.82 -31.594 -10.141 1 97.69 557 GLU A CA 1
ATOM 4542 C C . GLU A 1 557 ? -17.141 -30.859 -9.953 1 97.69 557 GLU A C 1
ATOM 4544 O O . GLU A 1 557 ? -17.234 -29.656 -10.227 1 97.69 557 GLU A O 1
ATOM 4549 N N . LEU A 1 558 ? -18.141 -31.594 -9.477 1 98.25 558 LEU A N 1
ATOM 4550 C CA . LEU A 1 558 ? -19.469 -31 -9.258 1 98.25 558 LEU A CA 1
ATOM 4551 C C . LEU A 1 558 ? -19.391 -29.906 -8.195 1 98.25 558 LEU A C 1
ATOM 4553 O O . LEU A 1 558 ? -20.062 -28.875 -8.312 1 98.25 558 LEU A O 1
ATOM 4557 N N . SER A 1 559 ? -18.703 -30.219 -7.129 1 98.25 559 SER A N 1
ATOM 4558 C CA . SER A 1 559 ? -18.516 -29.234 -6.07 1 98.25 559 SER A CA 1
ATOM 4559 C C . SER A 1 559 ? -17.969 -27.922 -6.621 1 98.25 559 SER A C 1
ATOM 4561 O O . SER A 1 559 ? -18.453 -26.844 -6.277 1 98.25 559 SER A O 1
ATOM 4563 N N . ASN A 1 560 ? -16.953 -28 -7.473 1 97.69 560 ASN A N 1
ATOM 4564 C CA . ASN A 1 560 ? -16.328 -26.812 -8.07 1 97.69 560 ASN A CA 1
ATOM 4565 C C . ASN A 1 560 ? -17.312 -26.078 -8.969 1 97.69 560 ASN A C 1
ATOM 4567 O O . ASN A 1 560 ? -17.375 -24.844 -8.938 1 97.69 560 ASN A O 1
ATOM 4571 N N . GLU A 1 561 ? -18.016 -26.797 -9.789 1 98.31 561 GLU A N 1
ATOM 4572 C CA . GLU A 1 561 ? -18.969 -26.188 -10.727 1 98.31 561 GLU A CA 1
ATOM 4573 C C . GLU A 1 561 ? -20.094 -25.469 -9.984 1 98.31 561 GLU A C 1
ATOM 4575 O O . GLU A 1 561 ? -20.438 -24.344 -10.328 1 98.31 561 GLU A O 1
ATOM 4580 N N . LEU A 1 562 ? -20.625 -26.094 -8.961 1 98.62 562 LEU A N 1
ATOM 4581 C CA . LEU A 1 562 ? -21.719 -25.5 -8.203 1 98.62 562 LEU A CA 1
ATOM 4582 C C . LEU A 1 562 ? -21.234 -24.312 -7.383 1 98.62 562 LEU A C 1
ATOM 4584 O O . LEU A 1 562 ? -21.984 -23.344 -7.188 1 98.62 562 LEU A O 1
ATOM 4588 N N . PHE A 1 563 ? -20.047 -24.422 -6.883 1 98.19 563 PHE A N 1
ATOM 4589 C CA . PHE A 1 563 ? -19.438 -23.281 -6.195 1 98.19 563 PHE A CA 1
ATOM 4590 C C . PHE A 1 563 ? -19.281 -22.094 -7.141 1 98.19 563 PHE A C 1
ATOM 4592 O O . PHE A 1 563 ? -19.531 -20.953 -6.762 1 98.19 563 PHE A O 1
ATOM 4599 N N . THR A 1 564 ? -18.891 -22.328 -8.359 1 98.12 564 THR A N 1
ATOM 4600 C CA . THR A 1 564 ? -18.734 -21.297 -9.383 1 98.12 564 THR A CA 1
ATOM 4601 C C . THR A 1 564 ? -20.094 -20.688 -9.734 1 98.12 564 THR A C 1
ATOM 4603 O O . THR A 1 564 ? -20.203 -19.469 -9.867 1 98.12 564 THR A O 1
ATOM 4606 N N . LEU A 1 565 ? -21.094 -21.531 -9.891 1 98.44 565 LEU A N 1
ATOM 4607 C CA . LEU A 1 565 ? -22.438 -21.031 -10.164 1 98.44 565 LEU A CA 1
ATOM 4608 C C . LEU A 1 565 ? -22.922 -20.109 -9.039 1 98.44 565 LEU A C 1
ATOM 4610 O O . LEU A 1 565 ? -23.516 -19.062 -9.289 1 98.44 565 LEU A O 1
ATOM 4614 N N . HIS A 1 566 ? -22.609 -20.562 -7.809 1 98.19 566 HIS A N 1
ATOM 4615 C CA . HIS A 1 566 ? -22.938 -19.719 -6.672 1 98.19 566 HIS A CA 1
ATOM 4616 C C . HIS A 1 566 ? -22.203 -18.375 -6.754 1 98.19 566 HIS A C 1
ATOM 4618 O O . HIS A 1 566 ? -22.781 -17.328 -6.48 1 98.19 566 HIS A O 1
ATOM 4624 N N . ALA A 1 567 ? -20.938 -18.406 -7.09 1 97.88 567 ALA A N 1
ATOM 4625 C CA . ALA A 1 567 ? -20.156 -17.188 -7.227 1 97.88 567 ALA A CA 1
ATOM 4626 C C . ALA A 1 567 ? -20.719 -16.281 -8.312 1 97.88 567 ALA A C 1
ATOM 4628 O O . ALA A 1 567 ? -20.656 -15.062 -8.211 1 97.88 567 ALA A O 1
ATOM 4629 N N . ILE A 1 568 ? -21.312 -16.859 -9.328 1 97.94 568 ILE A N 1
ATOM 4630 C CA . ILE A 1 568 ? -21.859 -16.109 -10.445 1 97.94 568 ILE A CA 1
ATOM 4631 C C . ILE A 1 568 ? -23.172 -15.43 -10.023 1 97.94 568 ILE A C 1
ATOM 4633 O O . ILE A 1 568 ? -23.359 -14.234 -10.242 1 97.94 568 ILE A O 1
ATOM 4637 N N . ASN A 1 569 ? -24.078 -16.172 -9.398 1 97.5 569 ASN A N 1
ATOM 4638 C CA . ASN A 1 569 ? -25.375 -15.664 -9 1 97.5 569 ASN A CA 1
ATOM 4639 C C . ASN A 1 569 ? -25.938 -16.422 -7.797 1 97.5 569 ASN A C 1
ATOM 4641 O O . ASN A 1 569 ? -26.672 -17.391 -7.957 1 97.5 569 ASN A O 1
ATOM 4645 N N . PRO A 1 570 ? -25.609 -15.992 -6.625 1 96.75 570 PRO A N 1
ATOM 4646 C CA . PRO A 1 570 ? -26.047 -16.719 -5.43 1 96.75 570 PRO A CA 1
ATOM 4647 C C . PRO A 1 570 ? -27.562 -16.844 -5.336 1 96.75 570 PRO A C 1
ATOM 4649 O O . PRO A 1 570 ? -28.078 -17.891 -4.918 1 96.75 570 PRO A O 1
ATOM 4652 N N . ASP A 1 571 ? -28.312 -15.805 -5.672 1 95.88 571 ASP A N 1
ATOM 4653 C CA . ASP A 1 571 ? -29.766 -15.828 -5.551 1 95.88 571 ASP A CA 1
ATOM 4654 C C . ASP A 1 571 ? -30.375 -16.953 -6.391 1 95.88 571 ASP A C 1
ATOM 4656 O O . ASP A 1 571 ? -31.328 -17.594 -5.973 1 95.88 571 ASP A O 1
ATOM 4660 N N . LYS A 1 572 ? -29.766 -17.234 -7.488 1 96.75 572 LYS A N 1
ATOM 4661 C CA . LYS A 1 572 ? -30.312 -18.203 -8.43 1 96.75 572 LYS A CA 1
ATOM 4662 C C . LYS A 1 572 ? -29.844 -19.609 -8.094 1 96.75 572 LYS A C 1
ATOM 4664 O O . LYS A 1 572 ? -30.594 -20.578 -8.258 1 96.75 572 LYS A O 1
ATOM 4669 N N . TYR A 1 573 ? -28.594 -19.797 -7.609 1 97.94 573 TYR A N 1
ATOM 4670 C CA . TYR A 1 573 ? -28 -21.125 -7.633 1 97.94 573 TYR A CA 1
ATOM 4671 C C . TYR A 1 573 ? -27.703 -21.609 -6.219 1 97.94 573 TYR A C 1
ATOM 4673 O O . TYR A 1 573 ? -27.266 -22.75 -6.023 1 97.94 573 TYR A O 1
ATOM 4681 N N . GLN A 1 574 ? -27.844 -20.781 -5.188 1 96.44 574 GLN A N 1
ATOM 4682 C CA . GLN A 1 574 ? -27.484 -21.172 -3.83 1 96.44 574 GLN A CA 1
ATOM 4683 C C . GLN A 1 574 ? -28.25 -22.406 -3.391 1 96.44 574 GLN A C 1
ATOM 4685 O O . GLN A 1 574 ? -27.719 -23.25 -2.656 1 96.44 574 GLN A O 1
ATOM 4690 N N . GLY A 1 575 ? -29.516 -22.531 -3.807 1 97.25 575 GLY A N 1
ATOM 4691 C CA . GLY A 1 575 ? -30.312 -23.672 -3.41 1 97.25 575 GLY A CA 1
ATOM 4692 C C . GLY A 1 575 ? -29.719 -25 -3.828 1 97.25 575 GLY A C 1
ATOM 4693 O O . GLY A 1 575 ? -29.516 -25.891 -2.996 1 97.25 575 GLY A O 1
ATOM 4694 N N . ILE A 1 576 ? -29.422 -25.172 -5.102 1 98.06 576 ILE A N 1
ATOM 4695 C CA . ILE A 1 576 ? -28.891 -26.422 -5.637 1 98.06 576 ILE A CA 1
ATOM 4696 C C . ILE A 1 576 ? -27.484 -26.656 -5.098 1 98.06 576 ILE A C 1
ATOM 4698 O O . ILE A 1 576 ? -27.078 -27.797 -4.844 1 98.06 576 ILE A O 1
ATOM 4702 N N . ALA A 1 577 ? -26.656 -25.625 -4.91 1 98.44 577 ALA A N 1
ATOM 4703 C CA . ALA A 1 577 ? -25.312 -25.734 -4.367 1 98.44 577 ALA A CA 1
ATOM 4704 C C . ALA A 1 577 ? -25.344 -26.234 -2.922 1 98.44 577 ALA A C 1
ATOM 4706 O O . ALA A 1 577 ? -24.562 -27.125 -2.547 1 98.44 577 ALA A O 1
ATOM 4707 N N . LYS A 1 578 ? -26.281 -25.688 -2.096 1 98.25 578 LYS A N 1
ATOM 4708 C CA . LYS A 1 578 ? -26.438 -26.125 -0.711 1 98.25 578 LYS A CA 1
ATOM 4709 C C . LYS A 1 578 ? -26.844 -27.594 -0.641 1 98.25 578 LYS A C 1
ATOM 4711 O O . LYS A 1 578 ? -26.297 -28.359 0.15 1 98.25 578 LYS A O 1
ATOM 4716 N N . GLU A 1 579 ? -27.781 -27.891 -1.466 1 98.06 579 GLU A N 1
ATOM 4717 C CA . GLU A 1 579 ? -28.297 -29.25 -1.452 1 98.06 579 GLU A CA 1
ATOM 4718 C C . GLU A 1 579 ? -27.188 -30.266 -1.697 1 98.06 579 GLU A C 1
ATOM 4720 O O . GLU A 1 579 ? -27 -31.203 -0.905 1 98.06 579 GLU A O 1
ATOM 4725 N N . PHE A 1 580 ? -26.453 -30.141 -2.775 1 98.25 580 PHE A N 1
ATOM 4726 C CA . PHE A 1 580 ? -25.391 -31.062 -3.125 1 98.25 580 PHE A CA 1
ATOM 4727 C C . PHE A 1 580 ? -24.344 -31.141 -2.014 1 98.25 580 PHE A C 1
ATOM 4729 O O . PHE A 1 580 ? -23.969 -32.219 -1.584 1 98.25 580 PHE A O 1
ATOM 4736 N N . HIS A 1 581 ? -23.859 -29.938 -1.518 1 98.62 581 HIS A N 1
ATOM 4737 C CA . HIS A 1 581 ? -22.75 -29.922 -0.564 1 98.62 581 HIS A CA 1
ATOM 4738 C C . HIS A 1 581 ? -23.188 -30.484 0.788 1 98.62 581 HIS A C 1
ATOM 4740 O O . HIS A 1 581 ? -22.375 -31.094 1.49 1 98.62 581 HIS A O 1
ATOM 4746 N N . ARG A 1 582 ? -24.438 -30.328 1.164 1 98.25 582 ARG A N 1
ATOM 4747 C CA . ARG A 1 582 ? -24.922 -30.922 2.404 1 98.25 582 ARG A CA 1
ATOM 4748 C C . ARG A 1 582 ? -24.953 -32.438 2.316 1 98.25 582 ARG A C 1
ATOM 4750 O O . ARG A 1 582 ? -24.578 -33.125 3.264 1 98.25 582 ARG A O 1
ATOM 4757 N N . ILE A 1 583 ? -25.391 -32.938 1.169 1 98.12 583 ILE A N 1
ATOM 4758 C CA . ILE A 1 583 ? -25.422 -34.375 0.955 1 98.12 583 ILE A CA 1
ATOM 4759 C C . ILE A 1 583 ? -24 -34.938 1.047 1 98.12 583 ILE A C 1
ATOM 4761 O O . ILE A 1 583 ? -23.75 -35.906 1.753 1 98.12 583 ILE A O 1
ATOM 4765 N N . GLN A 1 584 ? -23.125 -34.281 0.368 1 98.31 584 GLN A N 1
ATOM 4766 C CA . GLN A 1 584 ? -21.766 -34.781 0.271 1 98.31 584 GLN A CA 1
ATOM 4767 C C . GLN A 1 584 ? -21.016 -34.625 1.589 1 98.31 584 GLN A C 1
ATOM 4769 O O . GLN A 1 584 ? -20.125 -35.406 1.917 1 98.31 584 GLN A O 1
ATOM 4774 N N . LEU A 1 585 ? -21.344 -33.531 2.355 1 97.75 585 LEU A N 1
ATOM 4775 C CA . LEU A 1 585 ? -20.734 -33.375 3.674 1 97.75 585 LEU A CA 1
ATOM 4776 C C . LEU A 1 585 ? -21 -34.594 4.543 1 97.75 585 LEU A C 1
ATOM 4778 O O . LEU A 1 585 ? -20.094 -35.094 5.23 1 97.75 585 LEU A O 1
ATOM 4782 N N . LYS A 1 586 ? -22.188 -35.125 4.52 1 96.75 586 LYS A N 1
ATOM 4783 C CA . LYS A 1 586 ? -22.562 -36.281 5.289 1 96.75 586 LYS A CA 1
ATOM 4784 C C . LYS A 1 586 ? -21.812 -37.531 4.797 1 96.75 586 LYS A C 1
ATOM 4786 O O . LYS A 1 586 ? -21.406 -38.375 5.598 1 96.75 586 LYS A O 1
ATOM 4791 N N . ASN A 1 587 ? -21.609 -37.625 3.537 1 96.56 587 ASN A N 1
ATOM 4792 C CA . ASN A 1 587 ? -20.984 -38.812 2.938 1 96.56 587 ASN A CA 1
ATOM 4793 C C . ASN A 1 587 ? -19.5 -38.906 3.289 1 96.56 587 ASN A C 1
ATOM 4795 O O . ASN A 1 587 ? -18.953 -40 3.393 1 96.56 587 ASN A O 1
ATOM 4799 N N . TRP A 1 588 ? -18.875 -37.75 3.477 1 96.69 588 TRP A N 1
ATOM 4800 C CA . TRP A 1 588 ? -17.406 -37.75 3.551 1 96.69 588 TRP A CA 1
ATOM 4801 C C . TRP A 1 588 ? -16.938 -37.406 4.953 1 96.69 588 TRP A C 1
ATOM 4803 O O . TRP A 1 588 ? -15.734 -37.469 5.242 1 96.69 588 TRP A O 1
ATOM 4813 N N . ARG A 1 589 ? -17.703 -37.062 5.883 1 94 589 ARG A N 1
ATOM 4814 C CA . ARG A 1 589 ? -17.344 -36.5 7.188 1 94 589 ARG A CA 1
ATOM 4815 C C . ARG A 1 589 ? -16.5 -37.5 7.98 1 94 589 ARG A C 1
ATOM 4817 O O . ARG A 1 589 ? -15.656 -37.094 8.789 1 94 589 ARG A O 1
ATOM 4824 N N . ASN A 1 590 ? -16.625 -38.812 7.746 1 92.88 590 ASN A N 1
ATOM 4825 C CA . ASN A 1 590 ? -15.93 -39.812 8.547 1 92.88 590 ASN A CA 1
ATOM 4826 C C . ASN A 1 590 ? -14.828 -40.5 7.746 1 92.88 590 ASN A C 1
ATOM 4828 O O . ASN A 1 590 ? -14.305 -41.531 8.156 1 92.88 590 ASN A O 1
ATOM 4832 N N . SER A 1 591 ? -14.5 -39.906 6.621 1 93.06 591 SER A N 1
ATOM 4833 C CA . SER A 1 591 ? -13.469 -40.531 5.793 1 93.06 591 SER A CA 1
ATOM 4834 C C . SER A 1 591 ? -12.109 -40.5 6.488 1 93.06 591 SER A C 1
ATOM 4836 O O . SER A 1 591 ? -11.75 -39.5 7.105 1 93.06 591 SER A O 1
ATOM 4838 N N . LYS A 1 592 ? -11.359 -41.594 6.359 1 91.06 592 LYS A N 1
ATOM 4839 C CA . LYS A 1 592 ? -10.055 -41.688 7.016 1 91.06 592 LYS A CA 1
ATOM 4840 C C . LYS A 1 592 ? -8.922 -41.719 5.996 1 91.06 592 LYS A C 1
ATOM 4842 O O . LYS A 1 592 ? -7.773 -41.406 6.332 1 91.06 592 LYS A O 1
ATOM 4847 N N . ASP A 1 593 ? -9.289 -42.125 4.805 1 91.62 593 ASP A N 1
ATOM 4848 C CA . ASP A 1 593 ? -8.242 -42.156 3.783 1 91.62 593 ASP A CA 1
ATOM 4849 C C . ASP A 1 593 ? -7.953 -40.75 3.254 1 91.62 593 ASP A C 1
ATOM 4851 O O . ASP A 1 593 ? -8.742 -39.812 3.459 1 91.62 593 ASP A O 1
ATOM 4855 N N . GLU A 1 594 ? -6.836 -40.531 2.643 1 91.69 594 GLU A N 1
ATOM 4856 C CA . GLU A 1 594 ? -6.359 -39.219 2.223 1 91.69 594 GLU A CA 1
ATOM 4857 C C . GLU A 1 594 ? -7.332 -38.562 1.245 1 91.69 594 GLU A C 1
ATOM 4859 O O . GLU A 1 594 ? -7.684 -37.375 1.399 1 91.69 594 GLU A O 1
ATOM 4864 N N . LEU A 1 595 ? -7.812 -39.281 0.298 1 93 595 LEU A N 1
ATOM 4865 C CA . LEU A 1 595 ? -8.703 -38.719 -0.711 1 93 595 LEU A CA 1
ATOM 4866 C C . LEU A 1 595 ? -10.031 -38.312 -0.086 1 93 595 LEU A C 1
ATOM 4868 O O . LEU A 1 595 ? -10.594 -37.25 -0.454 1 93 595 LEU A O 1
ATOM 4872 N N . GLY A 1 596 ? -10.539 -39.188 0.743 1 94.06 596 GLY A N 1
ATOM 4873 C CA . GLY A 1 596 ? -11.766 -38.875 1.446 1 94.06 596 GLY A CA 1
ATOM 4874 C C . GLY A 1 596 ? -11.633 -37.625 2.309 1 94.06 596 GLY A C 1
ATOM 4875 O O . GLY A 1 596 ? -12.539 -36.781 2.336 1 94.06 596 GLY A O 1
ATOM 4876 N N . ARG A 1 597 ? -10.539 -37.469 2.99 1 94.94 597 ARG A N 1
ATOM 4877 C CA . ARG A 1 597 ? -10.289 -36.312 3.832 1 94.94 597 ARG A CA 1
ATOM 4878 C C . ARG A 1 597 ? -10.164 -35.031 2.99 1 94.94 597 ARG A C 1
ATOM 4880 O O . ARG A 1 597 ? -10.664 -33.969 3.377 1 94.94 597 ARG A O 1
ATOM 4887 N N . LEU A 1 598 ? -9.461 -35.156 1.916 1 95.31 598 LEU A N 1
ATOM 4888 C CA . LEU A 1 598 ? -9.344 -34.031 0.992 1 95.31 598 LEU A CA 1
ATOM 4889 C C . LEU A 1 598 ? -10.719 -33.594 0.494 1 95.31 598 LEU A C 1
ATOM 4891 O O . LEU A 1 598 ? -11.023 -32.375 0.443 1 95.31 598 LEU A O 1
ATOM 4895 N N . THR A 1 599 ? -11.523 -34.531 0.093 1 96.94 599 THR A N 1
ATOM 4896 C CA . THR A 1 599 ? -12.867 -34.25 -0.394 1 96.94 599 THR A CA 1
ATOM 4897 C C . THR A 1 599 ? -13.711 -33.594 0.689 1 96.94 599 THR A C 1
ATOM 4899 O O . THR A 1 599 ? -14.398 -32.594 0.424 1 96.94 599 THR A O 1
ATOM 4902 N N . TYR A 1 600 ? -13.633 -34.125 1.896 1 97.31 600 TYR A N 1
ATOM 4903 C CA . TYR A 1 600 ? -14.336 -33.531 3.029 1 97.31 600 TYR A CA 1
ATOM 4904 C C . TYR A 1 600 ? -13.93 -32.062 3.234 1 97.31 600 TYR A C 1
ATOM 4906 O O . TYR A 1 600 ? -14.781 -31.203 3.422 1 97.31 600 TYR A O 1
ATOM 4914 N N . SER A 1 601 ? -12.648 -31.828 3.258 1 97.06 601 SER A N 1
ATOM 4915 C CA . SER A 1 601 ? -12.117 -30.484 3.451 1 97.06 601 SER A CA 1
ATOM 4916 C C . SER A 1 601 ? -12.688 -29.516 2.424 1 97.06 601 SER A C 1
ATOM 4918 O O . SER A 1 601 ? -13.109 -28.406 2.773 1 97.06 601 SER A O 1
ATOM 4920 N N . ASN A 1 602 ? -12.688 -29.938 1.136 1 97.38 602 ASN A N 1
ATOM 4921 C CA . ASN A 1 602 ? -13.203 -29.094 0.057 1 97.38 602 ASN A CA 1
ATOM 4922 C C . ASN A 1 602 ? -14.688 -28.797 0.232 1 97.38 602 ASN A C 1
ATOM 4924 O O . ASN A 1 602 ? -15.125 -27.656 0.066 1 97.38 602 ASN A O 1
ATOM 4928 N N . ILE A 1 603 ? -15.438 -29.875 0.553 1 98.25 603 ILE A N 1
ATOM 4929 C CA . ILE A 1 603 ? -16.875 -29.75 0.728 1 98.25 603 ILE A CA 1
ATOM 4930 C C . ILE A 1 603 ? -17.188 -28.828 1.906 1 98.25 603 ILE A C 1
ATOM 4932 O O . ILE A 1 603 ? -18.047 -27.953 1.814 1 98.25 603 ILE A O 1
ATOM 4936 N N . LEU A 1 604 ? -16.453 -28.969 3.008 1 98.12 604 LEU A N 1
ATOM 4937 C CA . LEU A 1 604 ? -16.656 -28.188 4.219 1 98.12 604 LEU A CA 1
ATOM 4938 C C . LEU A 1 604 ? -16.406 -26.703 3.947 1 98.12 604 LEU A C 1
ATOM 4940 O O . LEU A 1 604 ? -17.203 -25.859 4.332 1 98.12 604 LEU A O 1
ATOM 4944 N N . TYR A 1 605 ? -15.336 -26.422 3.312 1 97.12 605 TYR A N 1
ATOM 4945 C CA . TYR A 1 605 ? -14.938 -25.062 2.969 1 97.12 605 TYR A CA 1
ATOM 4946 C C . TYR A 1 605 ? -15.984 -24.391 2.09 1 97.12 605 TYR A C 1
ATOM 4948 O O . TYR A 1 605 ? -16.438 -23.281 2.389 1 97.12 605 TYR A O 1
ATOM 4956 N N . ARG A 1 606 ? -16.391 -25.047 1.024 1 98.5 606 ARG A N 1
ATOM 4957 C CA . ARG A 1 606 ? -17.312 -24.438 0.058 1 98.5 606 ARG A CA 1
ATOM 4958 C C . ARG A 1 606 ? -18.703 -24.297 0.649 1 98.5 606 ARG A C 1
ATOM 4960 O O . ARG A 1 606 ? -19.375 -23.297 0.416 1 98.5 606 ARG A O 1
ATOM 4967 N N . LEU A 1 607 ? -19.094 -25.297 1.45 1 98.62 607 LEU A N 1
ATOM 4968 C CA . LEU A 1 607 ? -20.391 -25.172 2.109 1 98.62 607 LEU A CA 1
ATOM 4969 C C . LEU A 1 607 ? -20.391 -24.016 3.092 1 98.62 607 LEU A C 1
ATOM 4971 O O . LEU A 1 607 ? -21.375 -23.281 3.193 1 98.62 607 LEU A O 1
ATOM 4975 N N . ALA A 1 608 ? -19.281 -23.828 3.832 1 98.56 608 ALA A N 1
ATOM 4976 C CA . ALA A 1 608 ? -19.156 -22.672 4.734 1 98.56 608 ALA A CA 1
ATOM 4977 C C . ALA A 1 608 ? -19.297 -21.359 3.975 1 98.56 608 ALA A C 1
ATOM 4979 O O . ALA A 1 608 ? -19.938 -20.422 4.453 1 98.56 608 ALA A O 1
ATOM 4980 N N . ALA A 1 609 ? -18.734 -21.281 2.799 1 98.06 609 ALA A N 1
ATOM 4981 C CA . ALA A 1 609 ? -18.75 -20.062 1.987 1 98.06 609 ALA A CA 1
ATOM 4982 C C . ALA A 1 609 ? -20.125 -19.812 1.398 1 98.06 609 ALA A C 1
ATOM 4984 O O . ALA A 1 609 ? -20.516 -18.672 1.151 1 98.06 609 ALA A O 1
ATOM 4985 N N . ILE A 1 610 ? -20.953 -20.875 1.219 1 98.25 610 ILE A N 1
ATOM 4986 C CA . ILE A 1 610 ? -22.234 -20.781 0.514 1 98.25 610 ILE A CA 1
ATOM 4987 C C . ILE A 1 610 ? -23.359 -20.562 1.516 1 98.25 610 ILE A C 1
ATOM 4989 O O . ILE A 1 610 ? -24.281 -19.781 1.262 1 98.25 610 ILE A O 1
ATOM 4993 N N . ASP A 1 611 ? -23.297 -21.234 2.684 1 97.56 611 ASP A N 1
ATOM 4994 C CA . ASP A 1 611 ? -24.438 -21.375 3.572 1 97.56 611 ASP A CA 1
ATOM 4995 C C . ASP A 1 611 ? -24.219 -20.641 4.887 1 97.56 611 ASP A C 1
ATOM 4997 O O . ASP A 1 611 ? -23.609 -21.172 5.812 1 97.56 611 ASP A O 1
ATOM 5001 N N . ASP A 1 612 ? -24.953 -19.547 5.082 1 96.56 612 ASP A N 1
ATOM 5002 C CA . ASP A 1 612 ? -24.781 -18.703 6.262 1 96.56 612 ASP A CA 1
ATOM 5003 C C . ASP A 1 612 ? -25.234 -19.422 7.527 1 96.56 612 ASP A C 1
ATOM 5005 O O . ASP A 1 612 ? -24.641 -19.25 8.594 1 96.56 612 ASP A O 1
ATOM 5009 N N . GLU A 1 613 ? -26.266 -20.156 7.434 1 96.88 613 GLU A N 1
ATOM 5010 C CA . GLU A 1 613 ? -26.75 -20.906 8.586 1 96.88 613 GLU A CA 1
ATOM 5011 C C . GLU A 1 613 ? -25.75 -21.969 9.031 1 96.88 613 GLU A C 1
ATOM 5013 O O . GLU A 1 613 ? -25.5 -22.141 10.227 1 96.88 613 GLU A O 1
ATOM 5018 N N . PHE A 1 614 ? -25.25 -22.672 8.055 1 97.88 614 PHE A N 1
ATOM 5019 C CA . PHE A 1 614 ? -24.219 -23.656 8.359 1 97.88 614 PHE A CA 1
ATOM 5020 C C . PHE A 1 614 ? -23.016 -23 8.992 1 97.88 614 PHE A C 1
ATOM 5022 O O . PHE A 1 614 ? -22.438 -23.516 9.945 1 97.88 614 PHE A O 1
ATOM 5029 N N . SER A 1 615 ? -22.625 -21.828 8.523 1 97.75 615 SER A N 1
ATOM 5030 C CA . SER A 1 615 ? -21.469 -21.094 9.023 1 97.75 615 SER A CA 1
ATOM 5031 C C . SER A 1 615 ? -21.672 -20.672 10.477 1 97.75 615 SER A C 1
ATOM 5033 O O . SER A 1 615 ? -20.719 -20.656 11.258 1 97.75 615 SER A O 1
ATOM 5035 N N . LEU A 1 616 ? -22.859 -20.297 10.773 1 97.94 616 LEU A N 1
ATOM 5036 C CA . LEU A 1 616 ? -23.156 -19.906 12.148 1 97.94 616 LEU A CA 1
ATOM 5037 C C . LEU A 1 616 ? -22.812 -21.031 13.117 1 97.94 616 LEU A C 1
ATOM 5039 O O . LEU A 1 616 ? -22.156 -20.797 14.133 1 97.94 616 LEU A O 1
ATOM 5043 N N . GLY A 1 617 ? -23.234 -22.234 12.773 1 97.75 617 GLY A N 1
ATOM 5044 C CA . GLY A 1 617 ? -22.922 -23.375 13.617 1 97.75 617 GLY A CA 1
ATOM 5045 C C . GLY A 1 617 ? -21.438 -23.75 13.602 1 97.75 617 GLY A C 1
ATOM 5046 O O . GLY A 1 617 ? -20.844 -23.984 14.656 1 97.75 617 GLY A O 1
ATOM 5047 N N . LEU A 1 618 ? -20.859 -23.781 12.422 1 98.25 618 LEU A N 1
ATOM 5048 C CA . LEU A 1 618 ? -19.469 -24.203 12.242 1 98.25 618 LEU A CA 1
ATOM 5049 C C . LEU A 1 618 ? -18.516 -23.219 12.914 1 98.25 618 LEU A C 1
ATOM 5051 O O . LEU A 1 618 ? -17.453 -23.609 13.398 1 98.25 618 LEU A O 1
ATOM 5055 N N . SER A 1 619 ? -18.875 -21.922 12.984 1 98.38 619 SER A N 1
ATOM 5056 C CA . SER A 1 619 ? -18.016 -20.859 13.508 1 98.38 619 SER A CA 1
ATOM 5057 C C . SER A 1 619 ? -17.703 -21.094 14.984 1 98.38 619 SER A C 1
ATOM 5059 O O . SER A 1 619 ? -16.688 -20.609 15.492 1 98.38 619 SER A O 1
ATOM 5061 N N . GLU A 1 620 ? -18.484 -21.797 15.695 1 97.81 620 GLU A N 1
ATOM 5062 C CA . GLU A 1 620 ? -18.281 -22.078 17.109 1 97.81 620 GLU A CA 1
ATOM 5063 C C . GLU A 1 620 ? -17.031 -22.906 17.344 1 97.81 620 GLU A C 1
ATOM 5065 O O . GLU A 1 620 ? -16.422 -22.844 18.422 1 97.81 620 GLU A O 1
ATOM 5070 N N . LEU A 1 621 ? -16.688 -23.609 16.344 1 97.94 621 LEU A N 1
ATOM 5071 C CA . LEU A 1 621 ? -15.523 -24.484 16.469 1 97.94 621 LEU A CA 1
ATOM 5072 C C . LEU A 1 621 ? -14.227 -23.672 16.453 1 97.94 621 LEU A C 1
ATOM 5074 O O . LEU A 1 621 ? -13.164 -24.203 16.781 1 97.94 621 LEU A O 1
ATOM 5078 N N . PHE A 1 622 ? -14.305 -22.391 16.109 1 98.12 622 PHE A N 1
ATOM 5079 C CA . PHE A 1 622 ? -13.102 -21.578 16 1 98.12 622 PHE A CA 1
ATOM 5080 C C . PHE A 1 622 ? -12.414 -21.453 17.359 1 98.12 622 PHE A C 1
ATOM 5082 O O . PHE A 1 622 ? -11.188 -21.328 17.422 1 98.12 622 PHE A O 1
ATOM 5089 N N . ARG A 1 623 ? -13.117 -21.516 18.438 1 96.38 623 ARG A N 1
ATOM 5090 C CA . ARG A 1 623 ? -12.539 -21.453 19.781 1 96.38 623 ARG A CA 1
ATOM 5091 C C . ARG A 1 623 ? -11.555 -22.594 20.016 1 96.38 623 ARG A C 1
ATOM 5093 O O . ARG A 1 623 ? -10.664 -22.484 20.859 1 96.38 623 ARG A O 1
ATOM 5100 N N . PHE A 1 624 ? -11.742 -23.688 19.219 1 96.38 624 PHE A N 1
ATOM 5101 C CA . PHE A 1 624 ? -10.875 -24.859 19.312 1 96.38 624 PHE A CA 1
ATOM 5102 C C . PHE A 1 624 ? -9.953 -24.953 18.094 1 96.38 624 PHE A C 1
ATOM 5104 O O . PHE A 1 624 ? -9.484 -26.047 17.766 1 96.38 624 PHE A O 1
ATOM 5111 N N . TYR A 1 625 ? -9.758 -23.922 17.438 1 96.31 625 TYR A N 1
ATOM 5112 C CA . TYR A 1 625 ? -9.094 -23.891 16.125 1 96.31 625 TYR A CA 1
ATOM 5113 C C . TYR A 1 625 ? -7.762 -24.625 16.172 1 96.31 625 TYR A C 1
ATOM 5115 O O . TYR A 1 625 ? -7.457 -25.438 15.297 1 96.31 625 TYR A O 1
ATOM 5123 N N . GLY A 1 626 ? -6.945 -24.438 17.203 1 92.88 626 GLY A N 1
ATOM 5124 C CA . GLY A 1 626 ? -5.613 -25.016 17.312 1 92.88 626 GLY A CA 1
ATOM 5125 C C . GLY A 1 626 ? -5.621 -26.531 17.438 1 92.88 626 GLY A C 1
ATOM 5126 O O . GLY A 1 626 ? -4.648 -27.188 17.062 1 92.88 626 GLY A O 1
ATOM 5127 N N . SER A 1 627 ? -6.75 -27.047 17.891 1 94.62 627 SER A N 1
ATOM 5128 C CA . SER A 1 627 ? -6.832 -28.484 18.125 1 94.62 627 SER A CA 1
ATOM 5129 C C . SER A 1 627 ? -7.543 -29.203 16.984 1 94.62 627 SER A C 1
ATOM 5131 O O . SER A 1 627 ? -7.602 -30.438 16.953 1 94.62 627 SER A O 1
ATOM 5133 N N . LEU A 1 628 ? -7.969 -28.484 16.031 1 95.81 628 LEU A N 1
ATOM 5134 C CA . LEU A 1 628 ? -8.703 -29.078 14.922 1 95.81 628 LEU A CA 1
ATOM 5135 C C . LEU A 1 628 ? -7.758 -29.766 13.945 1 95.81 628 LEU A C 1
ATOM 5137 O O . LEU A 1 628 ? -6.594 -29.375 13.828 1 95.81 628 LEU A O 1
ATOM 5141 N N . ASP A 1 629 ? -8.414 -30.75 13.336 1 93.56 629 ASP A N 1
ATOM 5142 C CA . ASP A 1 629 ? -7.695 -31.344 12.203 1 93.56 629 ASP A CA 1
ATOM 5143 C C . ASP A 1 629 ? -7.438 -30.297 11.117 1 93.56 629 ASP A C 1
ATOM 5145 O O . ASP A 1 629 ? -8.305 -29.469 10.828 1 93.56 629 ASP A O 1
ATOM 5149 N N . SER A 1 630 ? -6.258 -30.359 10.5 1 92.62 630 SER A N 1
ATOM 5150 C CA . SER A 1 630 ? -5.852 -29.375 9.5 1 92.62 630 SER A CA 1
ATOM 5151 C C . SER A 1 630 ? -6.863 -29.297 8.359 1 92.62 630 SER A C 1
ATOM 5153 O O . SER A 1 630 ? -7.059 -28.234 7.77 1 92.62 630 SER A O 1
ATOM 5155 N N . ASP A 1 631 ? -7.539 -30.391 8.016 1 94.5 631 ASP A N 1
ATOM 5156 C CA . ASP A 1 631 ? -8.469 -30.438 6.887 1 94.5 631 ASP A CA 1
ATOM 5157 C C . ASP A 1 631 ? -9.789 -29.75 7.238 1 94.5 631 ASP A C 1
ATOM 5159 O O . ASP A 1 631 ? -10.594 -29.469 6.352 1 94.5 631 ASP A O 1
ATOM 5163 N N . THR A 1 632 ? -9.984 -29.453 8.5 1 96.12 632 THR A N 1
ATOM 5164 C CA . THR A 1 632 ? -11.211 -28.797 8.961 1 96.12 632 THR A CA 1
ATOM 5165 C C . THR A 1 632 ? -10.992 -27.312 9.156 1 96.12 632 THR A C 1
ATOM 5167 O O . THR A 1 632 ? -11.945 -26.531 9.156 1 96.12 632 THR A O 1
ATOM 5170 N N . ARG A 1 633 ? -9.812 -26.906 9.258 1 97.06 633 ARG A N 1
ATOM 5171 C CA . ARG A 1 633 ? -9.453 -25.578 9.727 1 97.06 633 ARG A CA 1
ATOM 5172 C C . ARG A 1 633 ? -9.906 -24.516 8.734 1 97.06 633 ARG A C 1
ATOM 5174 O O . ARG A 1 633 ? -10.406 -23.453 9.133 1 97.06 633 ARG A O 1
ATOM 5181 N N . GLN A 1 634 ? -9.703 -24.781 7.457 1 97 634 GLN A N 1
ATOM 5182 C CA . GLN A 1 634 ? -10.062 -23.781 6.465 1 97 634 GLN A CA 1
ATOM 5183 C C . GLN A 1 634 ? -11.547 -23.453 6.527 1 97 634 GLN A C 1
ATOM 5185 O O . GLN A 1 634 ? -11.93 -22.281 6.523 1 97 634 GLN A O 1
ATOM 5190 N N . GLY A 1 635 ? -12.438 -24.5 6.57 1 98.12 635 GLY A N 1
ATOM 5191 C CA . GLY A 1 635 ? -13.867 -24.281 6.668 1 98.12 635 GLY A CA 1
ATOM 5192 C C . GLY A 1 635 ? -14.273 -23.516 7.914 1 98.12 635 GLY A C 1
ATOM 5193 O O . GLY A 1 635 ? -15.102 -22.609 7.852 1 98.12 635 GLY A O 1
ATOM 5194 N N . VAL A 1 636 ? -13.633 -23.797 9 1 98.62 636 VAL A N 1
ATOM 5195 C CA . VAL A 1 636 ? -13.961 -23.172 10.281 1 98.62 636 VAL A CA 1
ATOM 5196 C C . VAL A 1 636 ? -13.547 -21.703 10.258 1 98.62 636 VAL A C 1
ATOM 5198 O O . VAL A 1 636 ? -14.289 -20.844 10.727 1 98.62 636 VAL A O 1
ATOM 5201 N N . ALA A 1 637 ? -12.352 -21.422 9.742 1 98.62 637 ALA A N 1
ATOM 5202 C CA . ALA A 1 637 ? -11.883 -20.031 9.672 1 98.62 637 ALA A CA 1
ATOM 5203 C C . ALA A 1 637 ? -12.805 -19.188 8.797 1 98.62 637 ALA A C 1
ATOM 5205 O O . ALA A 1 637 ? -13.156 -18.062 9.156 1 98.62 637 ALA A O 1
ATOM 5206 N N . VAL A 1 638 ? -13.211 -19.719 7.668 1 98.69 638 VAL A N 1
ATOM 5207 C CA . VAL A 1 638 ? -14.109 -19.016 6.758 1 98.69 638 VAL A CA 1
ATOM 5208 C C . VAL A 1 638 ? -15.453 -18.781 7.43 1 98.69 638 VAL A C 1
ATOM 5210 O O . VAL A 1 638 ? -16 -17.688 7.367 1 98.69 638 VAL A O 1
ATOM 5213 N N . ALA A 1 639 ? -15.969 -19.766 8.117 1 98.81 639 ALA A N 1
ATOM 5214 C CA . ALA A 1 639 ? -17.234 -19.641 8.844 1 98.81 639 ALA A CA 1
ATOM 5215 C C . ALA A 1 639 ? -17.141 -18.547 9.906 1 98.81 639 ALA A C 1
ATOM 5217 O O . ALA A 1 639 ? -18.094 -17.781 10.078 1 98.81 639 ALA A O 1
ATOM 5218 N N . TYR A 1 640 ? -16.016 -18.469 10.578 1 98.75 640 TYR A N 1
ATOM 5219 C CA . TYR A 1 640 ? -15.805 -17.469 11.625 1 98.75 640 TYR A CA 1
ATOM 5220 C C . TYR A 1 640 ? -15.82 -16.062 11.039 1 98.75 640 TYR A C 1
ATOM 5222 O O . TYR A 1 640 ? -16.469 -15.164 11.586 1 98.75 640 TYR A O 1
ATOM 5230 N N . ALA A 1 641 ? -15.133 -15.844 9.992 1 98.62 641 ALA A N 1
ATOM 5231 C CA . ALA A 1 641 ? -15.078 -14.539 9.328 1 98.62 641 ALA A CA 1
ATOM 5232 C C . ALA A 1 641 ? -16.469 -14.109 8.859 1 98.62 641 ALA A C 1
ATOM 5234 O O . ALA A 1 641 ? -16.875 -12.969 9.094 1 98.62 641 ALA A O 1
ATOM 5235 N N . ILE A 1 642 ? -17.188 -15.062 8.219 1 98.38 642 ILE A N 1
ATOM 5236 C CA . ILE A 1 642 ? -18.5 -14.773 7.652 1 98.38 642 ILE A CA 1
ATOM 5237 C C . ILE A 1 642 ? -19.484 -14.445 8.773 1 98.38 642 ILE A C 1
ATOM 5239 O O . ILE A 1 642 ? -20.266 -13.5 8.664 1 98.38 642 ILE A O 1
ATOM 5243 N N . THR A 1 643 ? -19.438 -15.156 9.859 1 98.38 643 THR A N 1
ATOM 5244 C CA . THR A 1 643 ? -20.406 -15.039 10.945 1 98.38 643 THR A CA 1
ATOM 5245 C C . THR A 1 643 ? -20.172 -13.742 11.727 1 98.38 643 THR A C 1
ATOM 5247 O O . THR A 1 643 ? -21.141 -13.039 12.055 1 98.38 643 THR A O 1
ATOM 5250 N N . TYR A 1 644 ? -18.922 -13.344 12.008 1 97.19 644 TYR A N 1
ATOM 5251 C CA . TYR A 1 644 ? -18.672 -12.281 12.977 1 97.19 644 TYR A CA 1
ATOM 5252 C C . TYR A 1 644 ? -18.219 -11.008 12.266 1 97.19 644 TYR A C 1
ATOM 5254 O O . TYR A 1 644 ? -18.219 -9.93 12.867 1 97.19 644 TYR A O 1
ATOM 5262 N N . GLU A 1 645 ? -17.844 -11.047 11.07 1 96.62 645 GLU A N 1
ATOM 5263 C CA . GLU A 1 645 ? -17.547 -9.891 10.227 1 96.62 645 GLU A CA 1
ATOM 5264 C C . GLU A 1 645 ? -16.594 -8.922 10.93 1 96.62 645 GLU A C 1
ATOM 5266 O O . GLU A 1 645 ? -15.5 -9.297 11.336 1 96.62 645 GLU A O 1
ATOM 5271 N N . ASP A 1 646 ? -17.016 -7.668 11.25 1 95.38 646 ASP A N 1
ATOM 5272 C CA . ASP A 1 646 ? -16.188 -6.633 11.859 1 95.38 646 ASP A CA 1
ATOM 5273 C C . ASP A 1 646 ? -15.562 -7.133 13.164 1 95.38 646 ASP A C 1
ATOM 5275 O O . ASP A 1 646 ? -14.414 -6.801 13.469 1 95.38 646 ASP A O 1
ATOM 5279 N N . ASN A 1 647 ? -16.266 -7.953 13.844 1 94.62 647 ASN A N 1
ATOM 5280 C CA . ASN A 1 647 ? -15.844 -8.383 15.18 1 94.62 647 ASN A CA 1
ATOM 5281 C C . ASN A 1 647 ? -14.781 -9.469 15.109 1 94.62 647 ASN A C 1
ATOM 5283 O O . ASN A 1 647 ? -14.172 -9.812 16.125 1 94.62 647 ASN A O 1
ATOM 5287 N N . SER A 1 648 ? -14.523 -10 13.906 1 96.25 648 SER A N 1
ATOM 5288 C CA . SER A 1 648 ? -13.539 -11.07 13.773 1 96.25 648 SER A CA 1
ATOM 5289 C C . SER A 1 648 ? -12.211 -10.531 13.25 1 96.25 648 SER A C 1
ATOM 5291 O O . SER A 1 648 ? -11.195 -11.227 13.297 1 96.25 648 SER A O 1
ATOM 5293 N N . VAL A 1 649 ? -12.188 -9.273 12.805 1 96.12 649 VAL A N 1
ATOM 5294 C CA . VAL A 1 649 ? -11.062 -8.719 12.055 1 96.12 649 VAL A CA 1
ATOM 5295 C C . VAL A 1 649 ? -9.812 -8.703 12.922 1 96.12 649 VAL A C 1
ATOM 5297 O O . VAL A 1 649 ? -8.758 -9.188 12.516 1 96.12 649 VAL A O 1
ATOM 5300 N N . ASP A 1 650 ? -9.898 -8.219 14.141 1 94.31 650 ASP A N 1
ATOM 5301 C CA . ASP A 1 650 ? -8.734 -8.062 15.008 1 94.31 650 ASP A CA 1
ATOM 5302 C C . ASP A 1 650 ? -8.078 -9.414 15.297 1 94.31 650 ASP A C 1
ATOM 5304 O O . ASP A 1 650 ? -6.859 -9.555 15.195 1 94.31 650 ASP A O 1
ATOM 5308 N N . GLU A 1 651 ? -8.906 -10.336 15.57 1 95.5 651 GLU A N 1
ATOM 5309 C CA . GLU A 1 651 ? -8.391 -11.664 15.914 1 95.5 651 GLU A CA 1
ATOM 5310 C C . GLU A 1 651 ? -7.758 -12.336 14.703 1 95.5 651 GLU A C 1
ATOM 5312 O O . GLU A 1 651 ? -6.66 -12.891 14.805 1 95.5 651 GLU A O 1
ATOM 5317 N N . LEU A 1 652 ? -8.398 -12.352 13.57 1 97.5 652 LEU A N 1
ATOM 5318 C CA . LEU A 1 652 ? -7.883 -12.984 12.367 1 97.5 652 LEU A CA 1
ATOM 5319 C C . LEU A 1 652 ? -6.594 -12.312 11.906 1 97.5 652 LEU A C 1
ATOM 5321 O O . LEU A 1 652 ? -5.645 -12.992 11.5 1 97.5 652 LEU A O 1
ATOM 5325 N N . LEU A 1 653 ? -6.57 -11.008 12.031 1 96 653 LEU A N 1
ATOM 5326 C CA . LEU A 1 653 ? -5.387 -10.258 11.633 1 96 653 LEU A CA 1
ATOM 5327 C C . LEU A 1 653 ? -4.211 -10.562 12.555 1 96 653 LEU A C 1
ATOM 5329 O O . LEU A 1 653 ? -3.074 -10.703 12.094 1 96 653 LEU A O 1
ATOM 5333 N N . GLU A 1 654 ? -4.453 -10.609 13.812 1 95.25 654 GLU A N 1
ATOM 5334 C CA . GLU A 1 654 ? -3.404 -10.938 14.773 1 95.25 654 GLU A CA 1
ATOM 5335 C C . GLU A 1 654 ? -2.814 -12.312 14.492 1 95.25 654 GLU A C 1
ATOM 5337 O O . GLU A 1 654 ? -1.593 -12.484 14.484 1 95.25 654 GLU A O 1
ATOM 5342 N N . ARG A 1 655 ? -3.619 -13.281 14.234 1 96.44 655 ARG A N 1
ATOM 5343 C CA . ARG A 1 655 ? -3.17 -14.641 13.938 1 96.44 655 ARG A CA 1
ATOM 5344 C C . ARG A 1 655 ? -2.4 -14.68 12.617 1 96.44 655 ARG A C 1
ATOM 5346 O O . ARG A 1 655 ? -1.366 -15.352 12.523 1 96.44 655 ARG A O 1
ATOM 5353 N N . PHE A 1 656 ? -2.889 -14.008 11.734 1 96.25 656 PHE A N 1
ATOM 5354 C CA . PHE A 1 656 ? -2.23 -13.906 10.438 1 96.25 656 PHE A CA 1
ATOM 5355 C C . PHE A 1 656 ? -0.814 -13.359 10.594 1 96.25 656 PHE A C 1
ATOM 5357 O O . PHE A 1 656 ? 0.132 -13.914 10.023 1 96.25 656 PHE A O 1
ATOM 5364 N N . ARG A 1 657 ? -0.683 -12.289 11.312 1 94.62 657 ARG A N 1
ATOM 5365 C CA . ARG A 1 657 ? 0.598 -11.602 11.453 1 94.62 657 ARG A CA 1
ATOM 5366 C C . ARG A 1 657 ? 1.569 -12.43 12.297 1 94.62 657 ARG A C 1
ATOM 5368 O O . ARG A 1 657 ? 2.779 -12.398 12.055 1 94.62 657 ARG A O 1
ATOM 5375 N N . LYS A 1 658 ? 1.064 -13.148 13.211 1 93.94 658 LYS A N 1
ATOM 5376 C CA . LYS A 1 658 ? 1.909 -13.906 14.133 1 93.94 658 LYS A CA 1
ATOM 5377 C C . LYS A 1 658 ? 2.344 -15.234 13.508 1 93.94 658 LYS A C 1
ATOM 5379 O O . LYS A 1 658 ? 3.363 -15.805 13.898 1 93.94 658 LYS A O 1
ATOM 5384 N N . GLU A 1 659 ? 1.615 -15.68 12.508 1 92.81 659 GLU A N 1
ATOM 5385 C CA . GLU A 1 659 ? 1.858 -17 11.922 1 92.81 659 GLU A CA 1
ATOM 5386 C C . GLU A 1 659 ? 3.143 -17 11.094 1 92.81 659 GLU A C 1
ATOM 5388 O O . GLU A 1 659 ? 3.439 -16.031 10.391 1 92.81 659 GLU A O 1
ATOM 5393 N N . THR A 1 660 ? 3.961 -18.141 11.25 1 88.88 660 THR A N 1
ATOM 5394 C CA . THR A 1 660 ? 5.234 -18.234 10.547 1 88.88 660 THR A CA 1
ATOM 5395 C C . THR A 1 660 ? 5.156 -19.25 9.414 1 88.88 660 THR A C 1
ATOM 5397 O O . THR A 1 660 ? 6.012 -19.281 8.531 1 88.88 660 THR A O 1
ATOM 5400 N N . PHE A 1 661 ? 4.145 -20.125 9.445 1 89.44 661 PHE A N 1
ATOM 5401 C CA . PHE A 1 661 ? 4 -21.125 8.398 1 89.44 661 PHE A CA 1
ATOM 5402 C C . PHE A 1 661 ? 3.027 -20.641 7.324 1 89.44 661 PHE A C 1
ATOM 5404 O O . PHE A 1 661 ? 1.88 -20.312 7.625 1 89.44 661 PHE A O 1
ATOM 5411 N N . ASP A 1 662 ? 3.418 -20.719 6.102 1 90.62 662 ASP A N 1
ATOM 5412 C CA . ASP A 1 662 ? 2.684 -20.125 4.984 1 90.62 662 ASP A CA 1
ATOM 5413 C C . ASP A 1 662 ? 1.323 -20.797 4.809 1 90.62 662 ASP A C 1
ATOM 5415 O O . ASP A 1 662 ? 0.338 -20.141 4.48 1 90.62 662 ASP A O 1
ATOM 5419 N N . GLU A 1 663 ? 1.229 -22.094 4.992 1 91.06 663 GLU A N 1
ATOM 5420 C CA . GLU A 1 663 ? -0.043 -22.797 4.828 1 91.06 663 GLU A CA 1
ATOM 5421 C C . GLU A 1 663 ? -1.115 -22.219 5.742 1 91.06 663 GLU A C 1
ATOM 5423 O O . GLU A 1 663 ? -2.234 -21.938 5.301 1 91.06 663 GLU A O 1
ATOM 5428 N N . GLU A 1 664 ? -0.761 -22.047 6.984 1 93.38 664 GLU A N 1
ATOM 5429 C CA . GLU A 1 664 ? -1.697 -21.531 7.977 1 93.38 664 GLU A CA 1
ATOM 5430 C C . GLU A 1 664 ? -1.99 -20.047 7.746 1 93.38 664 GLU A C 1
ATOM 5432 O O . GLU A 1 664 ? -3.125 -19.594 7.926 1 93.38 664 GLU A O 1
ATOM 5437 N N . LYS A 1 665 ? -0.986 -19.344 7.387 1 94.62 665 LYS A N 1
ATOM 5438 C CA . LYS A 1 665 ? -1.157 -17.922 7.062 1 94.62 665 LYS A CA 1
ATOM 5439 C C . LYS A 1 665 ? -2.188 -17.734 5.949 1 94.62 665 LYS A C 1
ATOM 5441 O O . LYS A 1 665 ? -3.029 -16.844 6.023 1 94.62 665 LYS A O 1
ATOM 5446 N N . LEU A 1 666 ? -2.148 -18.547 5.004 1 94.5 666 LEU A N 1
ATOM 5447 C CA . LEU A 1 666 ? -3.033 -18.453 3.846 1 94.5 666 LEU A CA 1
ATOM 5448 C C . LEU A 1 666 ? -4.465 -18.812 4.223 1 94.5 666 LEU A C 1
ATOM 5450 O O . LEU A 1 666 ? -5.418 -18.297 3.643 1 94.5 666 LEU A O 1
ATOM 5454 N N . ARG A 1 667 ? -4.66 -19.688 5.246 1 96.25 667 ARG A N 1
ATOM 5455 C CA . ARG A 1 667 ? -6.004 -20.016 5.719 1 96.25 667 ARG A CA 1
ATOM 5456 C C . ARG A 1 667 ? -6.695 -18.781 6.305 1 96.25 667 ARG A C 1
ATOM 5458 O O . ARG A 1 667 ? -7.863 -18.531 6.008 1 96.25 667 ARG A O 1
ATOM 5465 N N . TYR A 1 668 ? -5.945 -18.047 7.117 1 97.81 668 TYR A N 1
ATOM 5466 C CA . TYR A 1 668 ? -6.5 -16.828 7.711 1 97.81 668 TYR A CA 1
ATOM 5467 C C . TYR A 1 668 ? -6.809 -15.797 6.641 1 97.81 668 TYR A C 1
ATOM 5469 O O . TYR A 1 668 ? -7.848 -15.133 6.691 1 97.81 668 TYR A O 1
ATOM 5477 N N . LEU A 1 669 ? -5.914 -15.648 5.699 1 97.5 669 LEU A N 1
ATOM 5478 C CA . LEU A 1 669 ? -6.121 -14.703 4.609 1 97.5 669 LEU A CA 1
ATOM 5479 C C . LEU A 1 669 ? -7.379 -15.055 3.818 1 97.5 669 LEU A C 1
ATOM 5481 O O . LEU A 1 669 ? -8.203 -14.188 3.529 1 97.5 669 LEU A O 1
ATOM 5485 N N . THR A 1 670 ? -7.539 -16.297 3.492 1 97.88 670 THR A N 1
ATOM 5486 C CA . THR A 1 670 ? -8.719 -16.766 2.764 1 97.88 670 THR A CA 1
ATOM 5487 C C . THR A 1 670 ? -9.992 -16.438 3.531 1 97.88 670 THR A C 1
ATOM 5489 O O . THR A 1 670 ? -10.969 -15.961 2.945 1 97.88 670 THR A O 1
ATOM 5492 N N . ALA A 1 671 ? -9.945 -16.688 4.805 1 98.56 671 ALA A N 1
ATOM 5493 C CA . ALA A 1 671 ? -11.102 -16.391 5.641 1 98.56 671 ALA A CA 1
ATOM 5494 C C . ALA A 1 671 ? -11.5 -14.93 5.52 1 98.56 671 ALA A C 1
ATOM 5496 O O . ALA A 1 671 ? -12.68 -14.617 5.312 1 98.56 671 ALA A O 1
ATOM 5497 N N . MET A 1 672 ? -10.555 -14.023 5.562 1 98.31 672 MET A N 1
ATOM 5498 C CA . MET A 1 672 ? -10.82 -12.586 5.539 1 98.31 672 MET A CA 1
ATOM 5499 C C . MET A 1 672 ? -11.289 -12.141 4.156 1 98.31 672 MET A C 1
ATOM 5501 O O . MET A 1 672 ? -11.875 -11.07 4.012 1 98.31 672 MET A O 1
ATOM 5505 N N . LEU A 1 673 ? -11.062 -12.922 3.133 1 98.5 673 LEU A N 1
ATOM 5506 C CA . LEU A 1 673 ? -11.461 -12.578 1.772 1 98.5 673 LEU A CA 1
ATOM 5507 C C . LEU A 1 673 ? -12.883 -13.039 1.486 1 98.5 673 LEU A C 1
ATOM 5509 O O . LEU A 1 673 ? -13.445 -12.727 0.432 1 98.5 673 LEU A O 1
ATOM 5513 N N . PHE A 1 674 ? -13.508 -13.734 2.482 1 98.31 674 PHE A N 1
ATOM 5514 C CA . PHE A 1 674 ? -14.867 -14.219 2.27 1 98.31 674 PHE A CA 1
ATOM 5515 C C . PHE A 1 674 ? -15.852 -13.469 3.156 1 98.31 674 PHE A C 1
ATOM 5517 O O . PHE A 1 674 ? -17 -13.898 3.32 1 98.31 674 PHE A O 1
ATOM 5524 N N . PHE A 1 675 ? -15.438 -12.328 3.781 1 98.31 675 PHE A N 1
ATOM 5525 C CA . PHE A 1 675 ? -16.391 -11.484 4.473 1 98.31 675 PHE A CA 1
ATOM 5526 C C . PHE A 1 675 ? -17.594 -11.164 3.576 1 98.31 675 PHE A C 1
ATOM 5528 O O . PHE A 1 675 ? -17.453 -11.117 2.352 1 98.31 675 PHE A O 1
ATOM 5535 N N . ARG A 1 676 ? -18.797 -10.945 4.242 1 97.94 676 ARG A N 1
ATOM 5536 C CA . ARG A 1 676 ? -19.984 -10.555 3.49 1 97.94 676 ARG A CA 1
ATOM 5537 C C . ARG A 1 676 ? -19.984 -9.055 3.225 1 97.94 676 ARG A C 1
ATOM 5539 O O . ARG A 1 676 ? -20.5 -8.602 2.195 1 97.94 676 ARG A O 1
ATOM 5546 N N . LYS A 1 677 ? -19.422 -8.242 4.137 1 97.62 677 LYS A N 1
ATOM 5547 C CA . LYS A 1 677 ? -19.328 -6.797 3.947 1 97.62 677 LYS A CA 1
ATOM 5548 C C . LYS A 1 677 ? -18.188 -6.445 2.986 1 97.62 677 LYS A C 1
ATOM 5550 O O . LYS A 1 677 ? -17.016 -6.66 3.297 1 97.62 677 LYS A O 1
ATOM 5555 N N . PRO A 1 678 ? -18.5 -5.766 1.851 1 97.88 678 PRO A N 1
ATOM 5556 C CA . PRO A 1 678 ? -17.516 -5.582 0.779 1 97.88 678 PRO A CA 1
ATOM 5557 C C . PRO A 1 678 ? -16.312 -4.754 1.218 1 97.88 678 PRO A C 1
ATOM 5559 O O . PRO A 1 678 ? -15.195 -4.977 0.74 1 97.88 678 PRO A O 1
ATOM 5562 N N . TYR A 1 679 ? -16.516 -3.762 2.119 1 97.75 679 TYR A N 1
ATOM 5563 C CA . TYR A 1 679 ? -15.398 -2.896 2.504 1 97.75 679 TYR A CA 1
ATOM 5564 C C . TYR A 1 679 ? -14.336 -3.676 3.27 1 97.75 679 TYR A C 1
ATOM 5566 O O . TYR A 1 679 ? -13.156 -3.336 3.221 1 97.75 679 TYR A O 1
ATOM 5574 N N . LEU A 1 680 ? -14.758 -4.789 4.008 1 98.31 680 LEU A N 1
ATOM 5575 C CA . LEU A 1 680 ? -13.781 -5.613 4.719 1 98.31 680 LEU A CA 1
ATOM 5576 C C . LEU A 1 680 ? -12.883 -6.355 3.736 1 98.31 680 LEU A C 1
ATOM 5578 O O . LEU A 1 680 ? -11.68 -6.512 3.982 1 98.31 680 LEU A O 1
ATOM 5582 N N . VAL A 1 681 ? -13.461 -6.789 2.611 1 98.44 681 VAL A N 1
ATOM 5583 C CA . VAL A 1 681 ? -12.703 -7.492 1.584 1 98.44 681 VAL A CA 1
ATOM 5584 C C . VAL A 1 681 ? -11.719 -6.535 0.922 1 98.44 681 VAL A C 1
ATOM 5586 O O . VAL A 1 681 ? -10.531 -6.852 0.776 1 98.44 681 VAL A O 1
ATOM 5589 N N . GLY A 1 682 ? -12.203 -5.312 0.546 1 97.62 682 GLY A N 1
ATOM 5590 C CA . GLY A 1 682 ? -11.32 -4.309 -0.032 1 97.62 682 GLY A CA 1
ATOM 5591 C C . GLY A 1 682 ? -10.172 -3.926 0.883 1 97.62 682 GLY A C 1
ATOM 5592 O O . GLY A 1 682 ? -9.031 -3.82 0.441 1 97.62 682 GLY A O 1
ATOM 5593 N N . ASN A 1 683 ? -10.477 -3.707 2.146 1 97.62 683 ASN A N 1
ATOM 5594 C CA . ASN A 1 683 ? -9.453 -3.373 3.129 1 97.62 683 ASN A CA 1
ATOM 5595 C C . ASN A 1 683 ? -8.43 -4.496 3.277 1 97.62 683 ASN A C 1
ATOM 5597 O O . ASN A 1 683 ? -7.238 -4.238 3.434 1 97.62 683 ASN A O 1
ATOM 5601 N N . THR A 1 684 ? -8.914 -5.742 3.24 1 97.88 684 THR A N 1
ATOM 5602 C CA . THR A 1 684 ? -8.023 -6.895 3.324 1 97.88 684 THR A CA 1
ATOM 5603 C C . THR A 1 684 ? -7.094 -6.953 2.115 1 97.88 684 THR A C 1
ATOM 5605 O O . THR A 1 684 ? -5.887 -7.156 2.262 1 97.88 684 THR A O 1
ATOM 5608 N N . LEU A 1 685 ? -7.676 -6.746 0.935 1 97.88 685 LEU A N 1
ATOM 5609 C CA . LEU A 1 685 ? -6.875 -6.734 -0.285 1 97.88 685 LEU A CA 1
ATOM 5610 C C . LEU A 1 685 ? -5.746 -5.715 -0.185 1 97.88 685 LEU A C 1
ATOM 5612 O O . LEU A 1 685 ? -4.66 -5.926 -0.735 1 97.88 685 LEU A O 1
ATOM 5616 N N . SER A 1 686 ? -5.984 -4.699 0.52 1 97.5 686 SER A N 1
ATOM 5617 C CA . SER A 1 686 ? -5.043 -3.584 0.565 1 97.5 686 SER A CA 1
ATOM 5618 C C . SER A 1 686 ? -3.805 -3.941 1.381 1 97.5 686 SER A C 1
ATOM 5620 O O . SER A 1 686 ? -2.797 -3.234 1.329 1 97.5 686 SER A O 1
ATOM 5622 N N . LEU A 1 687 ? -3.822 -5.062 2.094 1 96.75 687 LEU A N 1
ATOM 5623 C CA . LEU A 1 687 ? -2.615 -5.59 2.725 1 96.75 687 LEU A CA 1
ATOM 5624 C C . LEU A 1 687 ? -1.562 -5.934 1.679 1 96.75 687 LEU A C 1
ATOM 5626 O O . LEU A 1 687 ? -0.377 -6.051 1.999 1 96.75 687 LEU A O 1
ATOM 5630 N N . ILE A 1 688 ? -1.988 -6.086 0.43 1 96.06 688 ILE A N 1
ATOM 5631 C CA . ILE A 1 688 ? -1.077 -6.266 -0.694 1 96.06 688 ILE A CA 1
ATOM 5632 C C . ILE A 1 688 ? -0.177 -5.043 -0.832 1 96.06 688 ILE A C 1
ATOM 5634 O O . ILE A 1 688 ? 1.039 -5.172 -0.989 1 96.06 688 ILE A O 1
ATOM 5638 N N . LEU A 1 689 ? -0.755 -3.918 -0.696 1 95.75 689 LEU A N 1
ATOM 5639 C CA . LEU A 1 689 ? -0.081 -2.652 -0.965 1 95.75 689 LEU A CA 1
ATOM 5640 C C . LEU A 1 689 ? 0.918 -2.322 0.138 1 95.75 689 LEU A C 1
ATOM 5642 O O . LEU A 1 689 ? 1.931 -1.664 -0.111 1 95.75 689 LEU A O 1
ATOM 5646 N N . SER A 1 690 ? 0.669 -2.797 1.348 1 92.06 690 SER A N 1
ATOM 5647 C CA . SER A 1 690 ? 1.581 -2.559 2.463 1 92.06 690 SER A CA 1
ATOM 5648 C C . SER A 1 690 ? 2.693 -3.6 2.498 1 92.06 690 SER A C 1
ATOM 5650 O O . SER A 1 690 ? 3.641 -3.479 3.279 1 92.06 690 SER A O 1
ATOM 5652 N N . GLY A 1 691 ? 2.584 -4.645 1.73 1 90.69 691 GLY A N 1
ATOM 5653 C CA . GLY A 1 691 ? 3.594 -5.688 1.68 1 90.69 691 GLY A CA 1
ATOM 5654 C C . GLY A 1 691 ? 3.375 -6.781 2.707 1 90.69 691 GLY A C 1
ATOM 5655 O O . GLY A 1 691 ? 4.18 -7.707 2.818 1 90.69 691 GLY A O 1
ATOM 5656 N N . GLU A 1 692 ? 2.283 -6.664 3.453 1 92.62 692 GLU A N 1
ATOM 5657 C CA . GLU A 1 692 ? 2.008 -7.711 4.43 1 92.62 692 GLU A CA 1
ATOM 5658 C C . GLU A 1 692 ? 1.59 -9.008 3.746 1 92.62 692 GLU A C 1
ATOM 5660 O O . GLU A 1 692 ? 1.843 -10.102 4.262 1 92.62 692 GLU A O 1
ATOM 5665 N N . ILE A 1 693 ? 0.916 -8.859 2.637 1 93.81 693 ILE A N 1
ATOM 5666 C CA . ILE A 1 693 ? 0.744 -9.992 1.735 1 93.81 693 ILE A CA 1
ATOM 5667 C C . ILE A 1 693 ? 1.904 -10.039 0.744 1 93.81 693 ILE A C 1
ATOM 5669 O O . ILE A 1 693 ? 2.135 -9.086 -0.002 1 93.81 693 ILE A O 1
ATOM 5673 N N . LYS A 1 694 ? 2.643 -11.18 0.751 1 91.25 694 LYS A N 1
ATOM 5674 C CA . LYS A 1 694 ? 3.799 -11.336 -0.126 1 91.25 694 LYS A CA 1
ATOM 5675 C C . LYS A 1 694 ? 3.391 -11.258 -1.594 1 91.25 694 LYS A C 1
ATOM 5677 O O . LYS A 1 694 ? 2.283 -11.664 -1.956 1 91.25 694 LYS A O 1
ATOM 5682 N N . LYS A 1 695 ? 4.285 -10.797 -2.42 1 89.94 695 LYS A N 1
ATOM 5683 C CA . LYS A 1 695 ? 4.02 -10.688 -3.852 1 89.94 695 LYS A CA 1
ATOM 5684 C C . LYS A 1 695 ? 3.607 -12.039 -4.438 1 89.94 695 LYS A C 1
ATOM 5686 O O . LYS A 1 695 ? 2.742 -12.102 -5.312 1 89.94 695 LYS A O 1
ATOM 5691 N N . GLN A 1 696 ? 4.172 -13.07 -3.906 1 91.5 696 GLN A N 1
ATOM 5692 C CA . GLN A 1 696 ? 3.893 -14.414 -4.414 1 91.5 696 GLN A CA 1
ATOM 5693 C C . GLN A 1 696 ? 2.449 -14.82 -4.125 1 91.5 696 GLN A C 1
ATOM 5695 O O . GLN A 1 696 ? 1.915 -15.727 -4.77 1 91.5 696 GLN A O 1
ATOM 5700 N N . ASP A 1 697 ? 1.782 -14.18 -3.203 1 93.75 697 ASP A N 1
ATOM 5701 C CA . ASP A 1 697 ? 0.453 -14.594 -2.76 1 93.75 697 ASP A CA 1
ATOM 5702 C C . ASP A 1 697 ? -0.627 -13.703 -3.365 1 93.75 697 ASP A C 1
ATOM 5704 O O . ASP A 1 697 ? -1.82 -13.961 -3.203 1 93.75 697 ASP A O 1
ATOM 5708 N N . ILE A 1 698 ? -0.314 -12.664 -4.105 1 93.69 698 ILE A N 1
ATOM 5709 C CA . ILE A 1 698 ? -1.262 -11.719 -4.695 1 93.69 698 ILE A CA 1
ATOM 5710 C C . ILE A 1 698 ? -2.203 -12.469 -5.641 1 93.69 698 ILE A C 1
ATOM 5712 O O . ILE A 1 698 ? -3.422 -12.289 -5.578 1 93.69 698 ILE A O 1
ATOM 5716 N N . PRO A 1 699 ? -1.731 -13.422 -6.461 1 92.06 699 PRO A N 1
ATOM 5717 C CA . PRO A 1 699 ? -2.625 -14.133 -7.379 1 92.06 699 PRO A CA 1
ATOM 5718 C C . PRO A 1 699 ? -3.701 -14.938 -6.656 1 92.06 699 PRO A C 1
ATOM 5720 O O . PRO A 1 699 ? -4.887 -14.828 -6.98 1 92.06 699 PRO A O 1
ATOM 5723 N N . LEU A 1 700 ? -3.273 -15.695 -5.695 1 92.25 700 LEU A N 1
ATOM 5724 C CA . LEU A 1 700 ? -4.238 -16.484 -4.934 1 92.25 700 LEU A CA 1
ATOM 5725 C C . LEU A 1 700 ? -5.242 -15.578 -4.227 1 92.25 700 LEU A C 1
ATOM 5727 O O . LEU A 1 700 ? -6.43 -15.906 -4.152 1 92.25 700 LEU A O 1
ATOM 5731 N N . THR A 1 701 ? -4.797 -14.438 -3.697 1 96.38 701 THR A N 1
ATOM 5732 C CA . THR A 1 701 ? -5.637 -13.484 -2.986 1 96.38 701 THR A CA 1
ATOM 5733 C C . THR A 1 701 ? -6.734 -12.945 -3.9 1 96.38 701 THR A C 1
ATOM 5735 O O . THR A 1 701 ? -7.91 -12.945 -3.531 1 96.38 701 THR A O 1
ATOM 5738 N N . LEU A 1 702 ? -6.383 -12.586 -5.102 1 96.38 702 LEU A N 1
ATOM 5739 C CA . LEU A 1 702 ? -7.348 -12.039 -6.051 1 96.38 702 LEU A CA 1
ATOM 5740 C C . LEU A 1 702 ? -8.336 -13.109 -6.504 1 96.38 702 LEU A C 1
ATOM 5742 O O . LEU A 1 702 ? -9.531 -12.844 -6.609 1 96.38 702 LEU A O 1
ATOM 5746 N N . SER A 1 703 ? -7.863 -14.305 -6.746 1 95.75 703 SER A N 1
ATOM 5747 C CA . SER A 1 703 ? -8.727 -15.398 -7.184 1 95.75 703 SER A CA 1
ATOM 5748 C C . SER A 1 703 ? -9.742 -15.758 -6.102 1 95.75 703 SER A C 1
ATOM 5750 O O . SER A 1 703 ? -10.922 -15.992 -6.402 1 95.75 703 SER A O 1
ATOM 5752 N N . THR A 1 704 ? -9.227 -15.812 -4.898 1 97.12 704 THR A N 1
ATOM 5753 C CA . THR A 1 704 ? -10.102 -16.141 -3.777 1 97.12 704 THR A CA 1
ATOM 5754 C C . THR A 1 704 ? -11.188 -15.078 -3.609 1 97.12 704 THR A C 1
ATOM 5756 O O . THR A 1 704 ? -12.367 -15.406 -3.469 1 97.12 704 THR A O 1
ATOM 5759 N N . ALA A 1 705 ? -10.781 -13.828 -3.668 1 97.88 705 ALA A N 1
ATOM 5760 C CA . ALA A 1 705 ? -11.734 -12.734 -3.52 1 97.88 705 ALA A CA 1
ATOM 5761 C C . ALA A 1 705 ? -12.773 -12.75 -4.633 1 97.88 705 ALA A C 1
ATOM 5763 O O . ALA A 1 705 ? -13.93 -12.383 -4.418 1 97.88 705 ALA A O 1
ATOM 5764 N N . ALA A 1 706 ? -12.383 -13.172 -5.805 1 97.31 706 ALA A N 1
ATOM 5765 C CA . ALA A 1 706 ? -13.273 -13.188 -6.961 1 97.31 706 ALA A CA 1
ATOM 5766 C C . ALA A 1 706 ? -14.43 -14.164 -6.75 1 97.31 706 ALA A C 1
ATOM 5768 O O . ALA A 1 706 ? -15.516 -13.969 -7.293 1 97.31 706 ALA A O 1
ATOM 5769 N N . TYR A 1 707 ? -14.242 -15.172 -5.922 1 97.5 707 TYR A N 1
ATOM 5770 C CA . TYR A 1 707 ? -15.266 -16.188 -5.699 1 97.5 707 TYR A CA 1
ATOM 5771 C C . TYR A 1 707 ? -16.281 -15.719 -4.66 1 97.5 707 TYR A C 1
ATOM 5773 O O . TYR A 1 707 ? -17.281 -16.391 -4.418 1 97.5 707 TYR A O 1
ATOM 5781 N N . ASN A 1 708 ? -16 -14.602 -3.984 1 97.88 708 ASN A N 1
ATOM 5782 C CA . ASN A 1 708 ? -16.953 -14 -3.057 1 97.88 708 ASN A CA 1
ATOM 5783 C C . ASN A 1 708 ? -17.984 -13.156 -3.791 1 97.88 708 ASN A C 1
ATOM 5785 O O . ASN A 1 708 ? -17.719 -12.023 -4.184 1 97.88 708 ASN A O 1
ATOM 5789 N N . PRO A 1 709 ? -19.203 -13.664 -3.953 1 97.12 709 PRO A N 1
ATOM 5790 C CA . PRO A 1 709 ? -20.188 -12.961 -4.777 1 97.12 709 PRO A CA 1
ATOM 5791 C C . PRO A 1 709 ? -20.672 -11.664 -4.137 1 97.12 709 PRO A C 1
ATOM 5793 O O . PRO A 1 709 ? -21.266 -10.828 -4.816 1 97.12 709 PRO A O 1
ATOM 5796 N N . TYR A 1 710 ? -20.359 -11.406 -2.896 1 96.81 710 TYR A N 1
ATOM 5797 C CA . TYR A 1 710 ? -20.875 -10.242 -2.184 1 96.81 710 TYR A CA 1
ATOM 5798 C C . TYR A 1 710 ? -19.891 -9.07 -2.277 1 96.81 710 TYR A C 1
ATOM 5800 O O . TYR A 1 710 ? -20.219 -7.953 -1.871 1 96.81 710 TYR A O 1
ATOM 5808 N N . ALA A 1 711 ? -18.75 -9.289 -2.85 1 97.06 711 ALA A N 1
ATOM 5809 C CA . ALA A 1 711 ? -17.719 -8.25 -2.854 1 97.06 711 ALA A CA 1
ATOM 5810 C C . ALA A 1 711 ? -17.234 -7.961 -4.273 1 97.06 711 ALA A C 1
ATOM 5812 O O . ALA A 1 711 ? -16.172 -7.359 -4.465 1 97.06 711 ALA A O 1
ATOM 5813 N N . LYS A 1 712 ? -17.953 -8.328 -5.289 1 96.81 712 LYS A N 1
ATOM 5814 C CA . LYS A 1 712 ? -17.484 -8.234 -6.672 1 96.81 712 LYS A CA 1
ATOM 5815 C C . LYS A 1 712 ? -17.156 -6.789 -7.047 1 96.81 712 LYS A C 1
ATOM 5817 O O . LYS A 1 712 ? -16.078 -6.508 -7.562 1 96.81 712 LYS A O 1
ATOM 5822 N N . SER A 1 713 ? -18.062 -5.844 -6.734 1 96 713 SER A N 1
ATOM 5823 C CA . SER A 1 713 ? -17.859 -4.445 -7.086 1 96 713 SER A CA 1
ATOM 5824 C C . SER A 1 713 ? -16.672 -3.85 -6.332 1 96 713 SER A C 1
ATOM 5826 O O . SER A 1 713 ? -15.906 -3.062 -6.891 1 96 713 SER A O 1
ATOM 5828 N N . ALA A 1 714 ? -16.547 -4.227 -5.047 1 97.5 714 ALA A N 1
ATOM 5829 C CA . ALA A 1 714 ? -15.43 -3.75 -4.242 1 97.5 714 ALA A CA 1
ATOM 5830 C C . ALA A 1 714 ? -14.102 -4.207 -4.836 1 97.5 714 ALA A C 1
ATOM 5832 O O . ALA A 1 714 ? -13.156 -3.42 -4.945 1 97.5 714 ALA A O 1
ATOM 5833 N N . VAL A 1 715 ? -14.055 -5.484 -5.258 1 98.06 715 VAL A N 1
ATOM 5834 C CA . VAL A 1 715 ? -12.82 -6.066 -5.781 1 98.06 715 VAL A CA 1
ATOM 5835 C C . VAL A 1 715 ? -12.5 -5.457 -7.145 1 98.06 715 VAL A C 1
ATOM 5837 O O . VAL A 1 715 ? -11.352 -5.125 -7.43 1 98.06 715 VAL A O 1
ATOM 5840 N N . LEU A 1 716 ? -13.508 -5.324 -8.008 1 97.75 716 LEU A N 1
ATOM 5841 C CA . LEU A 1 716 ? -13.305 -4.727 -9.32 1 97.75 716 LEU A CA 1
ATOM 5842 C C . LEU A 1 716 ? -12.742 -3.316 -9.203 1 97.75 716 LEU A C 1
ATOM 5844 O O . LEU A 1 716 ? -11.75 -2.98 -9.859 1 97.75 716 LEU A O 1
ATOM 5848 N N . ASN A 1 717 ? -13.328 -2.486 -8.391 1 97.12 717 ASN A N 1
ATOM 5849 C CA . ASN A 1 717 ? -12.852 -1.116 -8.219 1 97.12 717 ASN A CA 1
ATOM 5850 C C . ASN A 1 717 ? -11.469 -1.075 -7.57 1 97.12 717 ASN A C 1
ATOM 5852 O O . ASN A 1 717 ? -10.664 -0.193 -7.871 1 97.12 717 ASN A O 1
ATOM 5856 N N . TRP A 1 718 ? -11.242 -2.008 -6.621 1 97.69 718 TRP A N 1
ATOM 5857 C CA . TRP A 1 718 ? -9.906 -2.098 -6.035 1 97.69 718 TRP A CA 1
ATOM 5858 C C . TRP A 1 718 ? -8.859 -2.363 -7.105 1 97.69 718 TRP A C 1
ATOM 5860 O O . TRP A 1 718 ? -7.805 -1.721 -7.125 1 97.69 718 TRP A O 1
ATOM 5870 N N . ILE A 1 719 ? -9.164 -3.314 -7.992 1 97 719 ILE A N 1
ATOM 5871 C CA . ILE A 1 719 ? -8.242 -3.658 -9.07 1 97 719 ILE A CA 1
ATOM 5872 C C . ILE A 1 719 ? -8.031 -2.447 -9.977 1 97 719 ILE A C 1
ATOM 5874 O O . ILE A 1 719 ? -6.898 -2.129 -10.344 1 97 719 ILE A O 1
ATOM 5878 N N . LYS A 1 720 ? -9.109 -1.77 -10.289 1 95.19 720 LYS A N 1
ATOM 5879 C CA . LYS A 1 720 ? -8.992 -0.576 -11.125 1 95.19 720 LYS A CA 1
ATOM 5880 C C . LYS A 1 720 ? -8.062 0.453 -10.484 1 95.19 720 LYS A C 1
ATOM 5882 O O . LYS A 1 720 ? -7.207 1.025 -11.164 1 95.19 720 LYS A O 1
ATOM 5887 N N . MET A 1 721 ? -8.188 0.624 -9.219 1 95.56 721 MET A N 1
ATOM 5888 C CA . MET A 1 721 ? -7.457 1.669 -8.508 1 95.56 721 MET A CA 1
ATOM 5889 C C . MET A 1 721 ? -5.988 1.295 -8.344 1 95.56 721 MET A C 1
ATOM 5891 O O . MET A 1 721 ? -5.117 2.168 -8.336 1 95.56 721 MET A O 1
ATOM 5895 N N . HIS A 1 722 ? -5.699 -0.05 -8.305 1 95.56 722 HIS A N 1
ATOM 5896 C CA . HIS A 1 722 ? -4.348 -0.423 -7.898 1 95.56 722 HIS A CA 1
ATOM 5897 C C . HIS A 1 722 ? -3.68 -1.304 -8.945 1 95.56 722 HIS A C 1
ATOM 5899 O O . HIS A 1 722 ? -2.711 -2.006 -8.648 1 95.56 722 HIS A O 1
ATOM 5905 N N . ILE A 1 723 ? -4.129 -1.245 -10.164 1 94.81 723 ILE A N 1
ATOM 5906 C CA . ILE A 1 723 ? -3.641 -2.086 -11.25 1 94.81 723 ILE A CA 1
ATOM 5907 C C . ILE A 1 723 ? -2.178 -1.754 -11.539 1 94.81 723 ILE A C 1
ATOM 5909 O O . ILE A 1 723 ? -1.389 -2.641 -11.875 1 94.81 723 ILE A O 1
ATOM 5913 N N . ASN A 1 724 ? -1.781 -0.535 -11.391 1 91.62 724 ASN A N 1
ATOM 5914 C CA . ASN A 1 724 ? -0.409 -0.129 -11.672 1 91.62 724 ASN A CA 1
ATOM 5915 C C . ASN A 1 724 ? 0.571 -0.724 -10.664 1 91.62 724 ASN A C 1
ATOM 5917 O O . ASN A 1 724 ? 1.698 -1.073 -11.016 1 91.62 724 ASN A O 1
ATOM 5921 N N . PHE A 1 725 ? 0.126 -0.751 -9.5 1 92.38 725 PHE A N 1
ATOM 5922 C CA . PHE A 1 725 ? 0.958 -1.372 -8.477 1 92.38 725 PHE A CA 1
ATOM 5923 C C . PHE A 1 725 ? 1.244 -2.828 -8.82 1 92.38 725 PHE A C 1
ATOM 5925 O O . PHE A 1 725 ? 2.393 -3.273 -8.758 1 92.38 725 PHE A O 1
ATOM 5932 N N . MET A 1 726 ? 0.223 -3.543 -9.172 1 92.94 726 MET A N 1
ATOM 5933 C CA . MET A 1 726 ? 0.37 -4.957 -9.492 1 92.94 726 MET A CA 1
ATOM 5934 C C . MET A 1 726 ? 1.207 -5.148 -10.758 1 92.94 726 MET A C 1
ATOM 5936 O O . MET A 1 726 ? 1.994 -6.09 -10.844 1 92.94 726 MET A O 1
ATOM 5940 N N . ARG A 1 727 ? 0.989 -4.277 -11.703 1 91.31 727 ARG A N 1
ATOM 5941 C CA . ARG A 1 727 ? 1.773 -4.332 -12.93 1 91.31 727 ARG A CA 1
ATOM 5942 C C . ARG A 1 727 ? 3.264 -4.211 -12.633 1 91.31 727 ARG A C 1
ATOM 5944 O O . ARG A 1 727 ? 4.074 -4.957 -13.188 1 91.31 727 ARG A O 1
ATOM 5951 N N . GLU A 1 728 ? 3.584 -3.361 -11.75 1 88.88 728 GLU A N 1
ATOM 5952 C CA . GLU A 1 728 ? 4.984 -3.162 -11.383 1 88.88 728 GLU A CA 1
ATOM 5953 C C . GLU A 1 728 ? 5.523 -4.355 -10.602 1 88.88 728 GLU A C 1
ATOM 5955 O O . GLU A 1 728 ? 6.664 -4.773 -10.812 1 88.88 728 GLU A O 1
ATOM 5960 N N . ALA A 1 729 ? 4.715 -4.879 -9.789 1 86.19 729 ALA A N 1
ATOM 5961 C CA . ALA A 1 729 ? 5.129 -6 -8.945 1 86.19 729 ALA A CA 1
ATOM 5962 C C . ALA A 1 729 ? 5.473 -7.223 -9.789 1 86.19 729 ALA A C 1
ATOM 5964 O O . ALA A 1 729 ? 6.34 -8.016 -9.422 1 86.19 729 ALA A O 1
ATOM 5965 N N . TYR A 1 730 ? 4.844 -7.348 -10.906 1 88.56 730 TYR A N 1
ATOM 5966 C CA . TYR A 1 730 ? 5.039 -8.555 -11.703 1 88.56 730 TYR A CA 1
ATOM 5967 C C . TYR A 1 730 ? 5.691 -8.234 -13.039 1 88.56 730 TYR A C 1
ATOM 5969 O O . TYR A 1 730 ? 5.566 -9 -14 1 88.56 730 TYR A O 1
ATOM 5977 N N . LYS A 1 731 ? 6.27 -7.117 -13.094 1 83.12 731 LYS A N 1
ATOM 5978 C CA . LYS A 1 731 ? 6.973 -6.723 -14.312 1 83.12 731 LYS A CA 1
ATOM 5979 C C . LYS A 1 731 ? 7.969 -7.793 -14.742 1 83.12 731 LYS A C 1
ATOM 5981 O O . LYS A 1 731 ? 8.742 -8.297 -13.93 1 83.12 731 LYS A O 1
ATOM 5986 N N . GLY A 1 732 ? 7.906 -8.133 -15.953 1 76 732 GLY A N 1
ATOM 5987 C CA . GLY A 1 732 ? 8.828 -9.117 -16.5 1 76 732 GLY A CA 1
ATOM 5988 C C . GLY A 1 732 ? 8.312 -10.539 -16.375 1 76 732 GLY A C 1
ATOM 5989 O O . GLY A 1 732 ? 8.992 -11.484 -16.797 1 76 732 GLY A O 1
ATOM 5990 N N . THR A 1 733 ? 7.102 -10.625 -15.75 1 80.62 733 THR A N 1
ATOM 5991 C CA . THR A 1 733 ? 6.512 -11.945 -15.602 1 80.62 733 THR A CA 1
ATOM 5992 C C . THR A 1 733 ? 5.168 -12.023 -16.328 1 80.62 733 THR A C 1
ATOM 5994 O O . THR A 1 733 ? 4.66 -11.008 -16.812 1 80.62 733 THR A O 1
ATOM 5997 N N . GLY A 1 734 ? 4.637 -13.164 -16.594 1 83.81 734 GLY A N 1
ATOM 5998 C CA . GLY A 1 734 ? 3.32 -13.359 -17.172 1 83.81 734 GLY A CA 1
ATOM 5999 C C . GLY A 1 734 ? 2.252 -13.664 -16.141 1 83.81 734 GLY A C 1
ATOM 6000 O O . GLY A 1 734 ? 1.111 -13.977 -16.5 1 83.81 734 GLY A O 1
ATOM 6001 N N . ILE A 1 735 ? 2.586 -13.453 -14.914 1 88.19 735 ILE A N 1
ATOM 6002 C CA . ILE A 1 735 ? 1.742 -13.922 -13.82 1 88.19 735 ILE A CA 1
ATOM 6003 C C . ILE A 1 735 ? 0.47 -13.086 -13.75 1 88.19 735 ILE A C 1
ATOM 6005 O O . ILE A 1 735 ? -0.63 -13.625 -13.609 1 88.19 735 ILE A O 1
ATOM 6009 N N . LEU A 1 736 ? 0.574 -11.734 -13.867 1 90.75 736 LEU A N 1
ATOM 6010 C CA . LEU A 1 736 ? -0.583 -10.859 -13.719 1 90.75 736 LEU A CA 1
ATOM 6011 C C . LEU A 1 736 ? -1.624 -11.148 -14.797 1 90.75 736 LEU A C 1
ATOM 6013 O O . LEU A 1 736 ? -2.818 -11.242 -14.5 1 90.75 736 LEU A O 1
ATOM 6017 N N . GLY A 1 737 ? -1.207 -11.297 -16.031 1 90.31 737 GLY A N 1
ATOM 6018 C CA . GLY A 1 737 ? -2.129 -11.609 -17.125 1 90.31 737 GLY A CA 1
ATOM 6019 C C . GLY A 1 737 ? -2.879 -12.906 -16.906 1 90.31 737 GLY A C 1
ATOM 6020 O O . GLY A 1 737 ? -4.094 -12.969 -17.109 1 90.31 737 GLY A O 1
ATOM 6021 N N . ARG A 1 738 ? -2.178 -13.914 -16.516 1 90.25 738 ARG A N 1
ATOM 6022 C CA . ARG A 1 738 ? -2.783 -15.219 -16.281 1 90.25 738 ARG A CA 1
ATOM 6023 C C . ARG A 1 738 ? -3.834 -15.141 -15.18 1 90.25 738 ARG A C 1
ATOM 6025 O O . ARG A 1 738 ? -4.895 -15.766 -15.273 1 90.25 738 ARG A O 1
ATOM 6032 N N . ARG A 1 739 ? -3.496 -14.367 -14.227 1 92.56 739 ARG A N 1
ATOM 6033 C CA . ARG A 1 739 ? -4.406 -14.297 -13.086 1 92.56 739 ARG A CA 1
ATOM 6034 C C . ARG A 1 739 ? -5.637 -13.461 -13.422 1 92.56 739 ARG A C 1
ATOM 6036 O O . ARG A 1 739 ? -6.742 -13.758 -12.969 1 92.56 739 ARG A O 1
ATOM 6043 N N . LEU A 1 740 ? -5.434 -12.422 -14.18 1 94.94 740 LEU A N 1
ATOM 6044 C CA . LEU A 1 740 ? -6.574 -11.617 -14.594 1 94.94 740 LEU A CA 1
ATOM 6045 C C . LEU A 1 740 ? -7.543 -12.438 -15.438 1 94.94 740 LEU A C 1
ATOM 6047 O O . LEU A 1 740 ? -8.758 -12.227 -15.375 1 94.94 740 LEU A O 1
ATOM 6051 N N . ALA A 1 741 ? -7.047 -13.43 -16.188 1 94.31 741 ALA A N 1
ATOM 6052 C CA . ALA A 1 741 ? -7.895 -14.32 -16.969 1 94.31 741 ALA A CA 1
ATOM 6053 C C . ALA A 1 741 ? -8.859 -15.086 -16.078 1 94.31 741 ALA A C 1
ATOM 6055 O O . ALA A 1 741 ? -9.977 -15.406 -16.5 1 94.31 741 ALA A O 1
ATOM 6056 N N . GLU A 1 742 ? -8.422 -15.344 -14.906 1 94.19 742 GLU A N 1
ATOM 6057 C CA . GLU A 1 742 ? -9.211 -16.141 -13.969 1 94.19 742 GLU A CA 1
ATOM 6058 C C . GLU A 1 742 ? -10.141 -15.266 -13.133 1 94.19 742 GLU A C 1
ATOM 6060 O O . GLU A 1 742 ? -11.203 -15.719 -12.695 1 94.19 742 GLU A O 1
ATOM 6065 N N . VAL A 1 743 ? -9.773 -14.031 -12.914 1 97.62 743 VAL A N 1
ATOM 6066 C CA . VAL A 1 743 ? -10.445 -13.156 -11.953 1 97.62 743 VAL A CA 1
ATOM 6067 C C . VAL A 1 743 ? -11.547 -12.359 -12.664 1 97.62 743 VAL A C 1
ATOM 6069 O O . VAL A 1 743 ? -12.656 -12.219 -12.141 1 97.62 743 VAL A O 1
ATOM 6072 N N . ILE A 1 744 ? -11.312 -11.875 -13.859 1 97.75 744 ILE A N 1
ATOM 6073 C CA . ILE A 1 744 ? -12.172 -10.969 -14.602 1 97.75 744 ILE A CA 1
ATOM 6074 C C . ILE A 1 744 ? -13.547 -11.602 -14.805 1 97.75 744 ILE A C 1
ATOM 6076 O O . ILE A 1 744 ? -14.57 -10.953 -14.602 1 97.75 744 ILE A O 1
ATOM 6080 N N . PRO A 1 745 ? -13.625 -12.922 -15.07 1 97.5 745 PRO A N 1
ATOM 6081 C CA . PRO A 1 745 ? -14.93 -13.516 -15.383 1 97.5 745 PRO A CA 1
ATOM 6082 C C . PRO A 1 745 ? -15.914 -13.43 -14.219 1 97.5 745 PRO A C 1
ATOM 6084 O O . PRO A 1 745 ? -17.125 -13.312 -14.438 1 97.5 745 PRO A O 1
ATOM 6087 N N . LEU A 1 746 ? -15.375 -13.516 -13.055 1 97.88 746 LEU A N 1
ATOM 6088 C CA . LEU A 1 746 ? -16.25 -13.516 -11.891 1 97.88 746 LEU A CA 1
ATOM 6089 C C . LEU A 1 746 ? -16.5 -12.094 -11.391 1 97.88 746 LEU A C 1
ATOM 6091 O O . LEU A 1 746 ? -17.641 -11.711 -11.141 1 97.88 746 LEU A O 1
ATOM 6095 N N . ILE A 1 747 ? -15.523 -11.211 -11.312 1 97.44 747 ILE A N 1
ATOM 6096 C CA . ILE A 1 747 ? -15.664 -9.898 -10.68 1 97.44 747 ILE A CA 1
ATOM 6097 C C . ILE A 1 747 ? -16.422 -8.961 -11.609 1 97.44 747 ILE A C 1
ATOM 6099 O O . ILE A 1 747 ? -16.984 -7.949 -11.164 1 97.44 747 ILE A O 1
ATOM 6103 N N . GLY A 1 748 ? -16.406 -9.281 -12.906 1 97.31 748 GLY A N 1
ATOM 6104 C CA . GLY A 1 748 ? -17.062 -8.43 -13.875 1 97.31 748 GLY A CA 1
ATOM 6105 C C . GLY A 1 748 ? -18.562 -8.641 -13.93 1 97.31 748 GLY A C 1
ATOM 6106 O O . GLY A 1 748 ? -19.281 -7.848 -14.547 1 97.31 748 GLY A O 1
ATOM 6107 N N . ILE A 1 749 ? -19.062 -9.758 -13.352 1 97.12 749 ILE A N 1
ATOM 6108 C CA . ILE A 1 749 ? -20.484 -10.078 -13.406 1 97.12 749 ILE A CA 1
ATOM 6109 C C . ILE A 1 749 ? -21.297 -8.93 -12.805 1 97.12 749 ILE A C 1
ATOM 6111 O O . ILE A 1 749 ? -21.031 -8.492 -11.68 1 97.12 749 ILE A O 1
ATOM 6115 N N . GLY A 1 750 ? -22.25 -8.414 -13.484 1 94.25 750 GLY A N 1
ATOM 6116 C CA . GLY A 1 750 ? -23.062 -7.293 -13.047 1 94.25 750 GLY A CA 1
ATOM 6117 C C . GLY A 1 750 ? -22.531 -5.949 -13.523 1 94.25 750 GLY A C 1
ATOM 6118 O O . GLY A 1 750 ? -23.234 -4.938 -13.445 1 94.25 750 GLY A O 1
ATOM 6119 N N . ALA A 1 751 ? -21.312 -5.945 -13.945 1 95.62 751 ALA A N 1
ATOM 6120 C CA . ALA A 1 751 ? -20.672 -4.738 -14.469 1 95.62 751 ALA A CA 1
ATOM 6121 C C . ALA A 1 751 ? -19.922 -5.035 -15.766 1 95.62 751 ALA A C 1
ATOM 6123 O O . ALA A 1 751 ? -18.797 -4.582 -15.953 1 95.62 751 ALA A O 1
ATOM 6124 N N . GLU A 1 752 ? -20.531 -5.836 -16.609 1 96.44 752 GLU A N 1
ATOM 6125 C CA . GLU A 1 752 ? -19.875 -6.359 -17.812 1 96.44 752 GLU A CA 1
ATOM 6126 C C . GLU A 1 752 ? -19.359 -5.23 -18.703 1 96.44 752 GLU A C 1
ATOM 6128 O O . GLU A 1 752 ? -18.219 -5.254 -19.141 1 96.44 752 GLU A O 1
ATOM 6133 N N . ARG A 1 753 ? -20.172 -4.223 -18.938 1 94.06 753 ARG A N 1
ATOM 6134 C CA . ARG A 1 753 ? -19.797 -3.129 -19.844 1 94.06 753 ARG A CA 1
ATOM 6135 C C . ARG A 1 753 ? -18.641 -2.328 -19.266 1 94.06 753 ARG A C 1
ATOM 6137 O O . ARG A 1 753 ? -17.672 -2.033 -19.969 1 94.06 753 ARG A O 1
ATOM 6144 N N . GLU A 1 754 ? -18.75 -2.025 -18 1 93.31 754 GLU A N 1
ATOM 6145 C CA . GLU A 1 754 ? -17.719 -1.254 -17.328 1 93.31 754 GLU A CA 1
ATOM 6146 C C . GLU A 1 754 ? -16.391 -2.021 -17.281 1 93.31 754 GLU A C 1
ATOM 6148 O O . GLU A 1 754 ? -15.32 -1.437 -17.469 1 93.31 754 GLU A O 1
ATOM 6153 N N . THR A 1 755 ? -16.516 -3.311 -17.047 1 96.25 755 THR A N 1
ATOM 6154 C CA . THR A 1 755 ? -15.336 -4.168 -16.969 1 96.25 755 THR A CA 1
ATOM 6155 C C . THR A 1 755 ? -14.641 -4.238 -18.328 1 96.25 755 THR A C 1
ATOM 6157 O O . THR A 1 755 ? -13.422 -4.09 -18.422 1 96.25 755 THR A O 1
ATOM 6160 N N . GLU A 1 756 ? -15.406 -4.438 -19.328 1 96.25 756 GLU A N 1
ATOM 6161 C CA . GLU A 1 756 ? -14.867 -4.504 -20.688 1 96.25 756 GLU A CA 1
ATOM 6162 C C . GLU A 1 756 ? -14.211 -3.184 -21.078 1 96.25 756 GLU A C 1
ATOM 6164 O O . GLU A 1 756 ? -13.109 -3.172 -21.641 1 96.25 756 GLU A O 1
ATOM 6169 N N . GLN A 1 757 ? -14.836 -2.109 -20.766 1 94.69 757 GLN A N 1
ATOM 6170 C CA . GLN A 1 757 ? -14.305 -0.795 -21.109 1 94.69 757 GLN A CA 1
ATOM 6171 C C . GLN A 1 757 ? -12.977 -0.53 -20.406 1 94.69 757 GLN A C 1
ATOM 6173 O O . GLN A 1 757 ? -12.023 -0.052 -21.016 1 94.69 757 GLN A O 1
ATOM 6178 N N . PHE A 1 758 ? -12.938 -0.857 -19.219 1 94.19 758 PHE A N 1
ATOM 6179 C CA . PHE A 1 758 ? -11.734 -0.584 -18.453 1 94.19 758 PHE A CA 1
ATOM 6180 C C . PHE A 1 758 ? -10.562 -1.419 -18.953 1 94.19 758 PHE A C 1
ATOM 6182 O O . PHE A 1 758 ? -9.5 -0.882 -19.266 1 94.19 758 PHE A O 1
ATOM 6189 N N . PHE A 1 759 ? -10.734 -2.709 -19.031 1 95.81 759 PHE A N 1
ATOM 6190 C CA . PHE A 1 759 ? -9.625 -3.613 -19.328 1 95.81 759 PHE A CA 1
ATOM 6191 C C . PHE A 1 759 ? -9.219 -3.516 -20.781 1 95.81 759 PHE A C 1
ATOM 6193 O O . PHE A 1 759 ? -8.055 -3.729 -21.125 1 95.81 759 PHE A O 1
ATOM 6200 N N . SER A 1 760 ? -10.164 -3.176 -21.625 1 92.88 760 SER A N 1
ATOM 6201 C CA . SER A 1 760 ? -9.82 -3.006 -23.031 1 92.88 760 SER A CA 1
ATOM 6202 C C . SER A 1 760 ? -8.984 -1.749 -23.25 1 92.88 760 SER A C 1
ATOM 6204 O O . SER A 1 760 ? -8.203 -1.678 -24.188 1 92.88 760 SER A O 1
ATOM 6206 N N . ASN A 1 761 ? -9.109 -0.792 -22.359 1 90.88 761 ASN A N 1
ATOM 6207 C CA . ASN A 1 761 ? -8.398 0.474 -22.516 1 90.88 761 ASN A CA 1
ATOM 6208 C C . ASN A 1 761 ? -7.082 0.469 -21.734 1 90.88 761 ASN A C 1
ATOM 6210 O O . ASN A 1 761 ? -6.316 1.431 -21.812 1 90.88 761 ASN A O 1
ATOM 6214 N N . LEU A 1 762 ? -6.973 -0.616 -21.062 1 89.19 762 LEU A N 1
ATOM 6215 C CA . LEU A 1 762 ? -5.734 -0.726 -20.297 1 89.19 762 LEU A CA 1
ATOM 6216 C C . LEU A 1 762 ? -4.551 -1.013 -21.219 1 89.19 762 LEU A C 1
ATOM 6218 O O . LEU A 1 762 ? -4.602 -1.934 -22.031 1 89.19 762 LEU A O 1
ATOM 6222 N N . ASN A 1 763 ? -3.646 -0.185 -21.562 1 87.62 763 ASN A N 1
ATOM 6223 C CA . ASN A 1 763 ? -2.443 -0.412 -22.359 1 87.62 763 ASN A CA 1
ATOM 6224 C C . ASN A 1 763 ? -1.431 -1.274 -21.609 1 87.62 763 ASN A C 1
ATOM 6226 O O . ASN A 1 763 ? -0.412 -0.771 -21.125 1 87.62 763 ASN A O 1
ATOM 6230 N N . MET A 1 764 ? -1.694 -2.57 -21.547 1 88.56 764 MET A N 1
ATOM 6231 C CA . MET A 1 764 ? -0.822 -3.557 -20.922 1 88.56 764 MET A CA 1
ATOM 6232 C C . MET A 1 764 ? -0.553 -4.727 -21.859 1 88.56 764 MET A C 1
ATOM 6234 O O . MET A 1 764 ? -1.115 -5.809 -21.703 1 88.56 764 MET A O 1
ATOM 6238 N N . PRO A 1 765 ? 0.386 -4.559 -22.719 1 85.12 765 PRO A N 1
ATOM 6239 C CA . PRO A 1 765 ? 0.662 -5.586 -23.734 1 85.12 765 PRO A CA 1
ATOM 6240 C C . PRO A 1 765 ? 1.079 -6.918 -23.109 1 85.12 765 PRO A C 1
ATOM 6242 O O . PRO A 1 765 ? 0.762 -7.98 -23.656 1 85.12 765 PRO A O 1
ATOM 6245 N N . GLU A 1 766 ? 1.72 -6.855 -22.016 1 84 766 GLU A N 1
ATOM 6246 C CA . GLU A 1 766 ? 2.234 -8.055 -21.359 1 84 766 GLU A CA 1
ATOM 6247 C C . GLU A 1 766 ? 1.101 -8.906 -20.797 1 84 766 GLU A C 1
ATOM 6249 O O . GLU A 1 766 ? 1.302 -10.078 -20.453 1 84 766 GLU A O 1
ATOM 6254 N N . ALA A 1 767 ? -0.135 -8.352 -20.719 1 90.19 767 ALA A N 1
ATOM 6255 C CA . ALA A 1 767 ? -1.258 -9.086 -20.141 1 90.19 767 ALA A CA 1
ATOM 6256 C C . ALA A 1 767 ? -2.424 -9.172 -21.125 1 90.19 767 ALA A C 1
ATOM 6258 O O . ALA A 1 767 ? -3.531 -9.562 -20.75 1 90.19 767 ALA A O 1
ATOM 6259 N N . GLU A 1 768 ? -2.201 -8.766 -22.328 1 89.25 768 GLU A N 1
ATOM 6260 C CA . GLU A 1 768 ? -3.266 -8.641 -23.328 1 89.25 768 GLU A CA 1
ATOM 6261 C C . GLU A 1 768 ? -4.004 -9.961 -23.516 1 89.25 768 GLU A C 1
ATOM 6263 O O . GLU A 1 768 ? -5.234 -9.992 -23.531 1 89.25 768 GLU A O 1
ATOM 6268 N N . ARG A 1 769 ? -3.322 -11.062 -23.656 1 88.56 769 ARG A N 1
ATOM 6269 C CA . ARG A 1 769 ? -3.938 -12.367 -23.875 1 88.56 769 ARG A CA 1
ATOM 6270 C C . ARG A 1 769 ? -4.766 -12.789 -22.656 1 88.56 769 ARG A C 1
ATOM 6272 O O . ARG A 1 769 ? -5.887 -13.273 -22.812 1 88.56 769 ARG A O 1
ATOM 6279 N N . GLY A 1 770 ? -4.16 -12.617 -21.5 1 92.44 770 GLY A N 1
ATOM 6280 C CA . GLY A 1 770 ? -4.883 -12.961 -20.281 1 92.44 770 GLY A CA 1
ATOM 6281 C C . GLY A 1 770 ? -6.164 -12.164 -20.094 1 92.44 770 GLY A C 1
ATOM 6282 O O . GLY A 1 770 ? -7.203 -12.727 -19.75 1 92.44 770 GLY A O 1
ATOM 6283 N N . ILE A 1 771 ? -6.098 -10.852 -20.359 1 95.25 771 ILE A N 1
ATOM 6284 C CA . ILE A 1 771 ? -7.262 -9.977 -20.266 1 95.25 771 ILE A CA 1
ATOM 6285 C C . ILE A 1 771 ? -8.32 -10.406 -21.281 1 95.25 771 ILE A C 1
ATOM 6287 O O . ILE A 1 771 ? -9.5 -10.5 -20.953 1 95.25 771 ILE A O 1
ATOM 6291 N N . GLY A 1 772 ? -7.84 -10.672 -22.484 1 94.19 772 GLY A N 1
ATOM 6292 C CA . GLY A 1 772 ? -8.758 -11.141 -23.5 1 94.19 772 GLY A CA 1
ATOM 6293 C C . GLY A 1 772 ? -9.484 -12.414 -23.109 1 94.19 772 GLY A C 1
ATOM 6294 O O . GLY A 1 772 ? -10.703 -12.516 -23.266 1 94.19 772 GLY A O 1
ATOM 6295 N N . THR A 1 773 ? -8.734 -13.375 -22.594 1 94.31 773 THR A N 1
ATOM 6296 C CA . THR A 1 773 ? -9.312 -14.633 -22.125 1 94.31 773 THR A CA 1
ATOM 6297 C C . THR A 1 773 ? -10.344 -14.375 -21.031 1 94.31 773 THR A C 1
ATOM 6299 O O . THR A 1 773 ? -11.438 -14.953 -21.047 1 94.31 773 THR A O 1
ATOM 6302 N N . GLY A 1 774 ? -9.969 -13.539 -20.125 1 96.38 774 GLY A N 1
ATOM 6303 C CA . GLY A 1 774 ? -10.875 -13.203 -19.031 1 96.38 774 GLY A CA 1
ATOM 6304 C C . GLY A 1 774 ? -12.18 -12.594 -19.531 1 96.38 774 GLY A C 1
ATOM 6305 O O . GLY A 1 774 ? -13.258 -12.93 -19.031 1 96.38 774 GLY A O 1
ATOM 6306 N N . LEU A 1 775 ? -12.109 -11.648 -20.438 1 96.62 775 LEU A N 1
ATOM 6307 C CA . LEU A 1 775 ? -13.289 -10.969 -20.969 1 96.62 775 LEU A CA 1
ATOM 6308 C C . LEU A 1 775 ? -14.18 -11.945 -21.734 1 96.62 775 LEU A C 1
ATOM 6310 O O . LEU A 1 775 ? -15.406 -11.844 -21.688 1 96.62 775 LEU A O 1
ATOM 6314 N N . GLU A 1 776 ? -13.578 -12.938 -22.438 1 95.62 776 GLU A N 1
ATOM 6315 C CA . GLU A 1 776 ? -14.367 -13.953 -23.109 1 95.62 776 GLU A CA 1
ATOM 6316 C C . GLU A 1 776 ? -15.094 -14.852 -22.109 1 95.62 776 GLU A C 1
ATOM 6318 O O . GLU A 1 776 ? -16.266 -15.172 -22.297 1 95.62 776 GLU A O 1
ATOM 6323 N N . LEU A 1 777 ? -14.391 -15.234 -21.172 1 96.62 777 LEU A N 1
ATOM 6324 C CA . LEU A 1 777 ? -15.016 -16.047 -20.141 1 96.62 777 LEU A CA 1
ATOM 6325 C C . LEU A 1 777 ? -16.125 -15.281 -19.422 1 96.62 777 LEU A C 1
ATOM 6327 O O . LEU A 1 777 ? -17.125 -15.859 -19.016 1 96.62 777 LEU A O 1
ATOM 6331 N N . LEU A 1 778 ? -15.859 -13.961 -19.203 1 97.44 778 LEU A N 1
ATOM 6332 C CA . LEU A 1 778 ? -16.891 -13.117 -18.609 1 97.44 778 LEU A CA 1
ATOM 6333 C C . LEU A 1 778 ? -18.172 -13.156 -19.438 1 97.44 778 LEU A C 1
ATOM 6335 O O . LEU A 1 778 ? -19.266 -13.242 -18.875 1 97.44 778 LEU A O 1
ATOM 6339 N N . LYS A 1 779 ? -18.031 -13.117 -20.719 1 95.94 779 LYS A N 1
ATOM 6340 C CA . LYS A 1 779 ? -19.188 -13.203 -21.594 1 95.94 779 LYS A CA 1
ATOM 6341 C C . LYS A 1 779 ? -19.922 -14.531 -21.406 1 95.94 779 LYS A C 1
ATOM 6343 O O . LYS A 1 779 ? -21.156 -14.562 -21.375 1 95.94 779 LYS A O 1
ATOM 6348 N N . ALA A 1 780 ? -19.188 -15.594 -21.297 1 95.94 780 ALA A N 1
ATOM 6349 C CA . ALA A 1 780 ? -19.781 -16.906 -21.078 1 95.94 780 ALA A CA 1
ATOM 6350 C C . ALA A 1 780 ? -20.5 -16.969 -19.734 1 95.94 780 ALA A C 1
ATOM 6352 O O . ALA A 1 780 ? -21.641 -17.422 -19.656 1 95.94 780 ALA A O 1
ATOM 6353 N N . TYR A 1 781 ? -19.844 -16.516 -18.688 1 96.94 781 TYR A N 1
ATOM 6354 C CA . TYR A 1 781 ? -20.422 -16.547 -17.344 1 96.94 781 TYR A CA 1
ATOM 6355 C C . TYR A 1 781 ? -21.641 -15.648 -17.25 1 96.94 781 TYR A C 1
ATOM 6357 O O . TYR A 1 781 ? -22.578 -15.945 -16.5 1 96.94 781 TYR A O 1
ATOM 6365 N N . SER A 1 782 ? -21.609 -14.539 -17.984 1 96.06 782 SER A N 1
ATOM 6366 C CA . SER A 1 782 ? -22.688 -13.555 -17.922 1 96.06 782 SER A CA 1
ATOM 6367 C C . SER A 1 782 ? -24.016 -14.148 -18.375 1 96.06 782 SER A C 1
ATOM 6369 O O . SER A 1 782 ? -25.078 -13.656 -18.016 1 96.06 782 SER A O 1
ATOM 6371 N N . ARG A 1 783 ? -23.953 -15.242 -19.156 1 94.06 783 ARG A N 1
ATOM 6372 C CA . ARG A 1 783 ? -25.172 -15.914 -19.609 1 94.06 783 ARG A CA 1
ATOM 6373 C C . ARG A 1 783 ? -25.891 -16.594 -18.438 1 94.06 783 ARG A C 1
ATOM 6375 O O . ARG A 1 783 ? -27.062 -16.922 -18.531 1 94.06 783 ARG A O 1
ATOM 6382 N N . LEU A 1 784 ? -25.203 -16.781 -17.406 1 95.75 784 LEU A N 1
ATOM 6383 C CA . LEU A 1 784 ? -25.719 -17.516 -16.25 1 95.75 784 LEU A CA 1
ATOM 6384 C C . LEU A 1 784 ? -26.109 -16.562 -15.133 1 95.75 784 LEU A C 1
ATOM 6386 O O . LEU A 1 784 ? -26.5 -16.984 -14.047 1 95.75 784 LEU A O 1
ATOM 6390 N N . LYS A 1 785 ? -26.094 -15.188 -15.406 1 91.81 785 LYS A N 1
ATOM 6391 C CA . LYS A 1 785 ? -26.438 -14.172 -14.422 1 91.81 785 LYS A CA 1
ATOM 6392 C C . LYS A 1 785 ? -27.922 -14.219 -14.07 1 91.81 785 LYS A C 1
ATOM 6394 O O . LYS A 1 785 ? -28.766 -14.445 -14.945 1 91.81 785 LYS A O 1
ATOM 6399 N N . MET B 1 1 ? 31.344 22.719 31.203 1 84.38 1 MET B N 1
ATOM 6400 C CA . MET B 1 1 ? 30.719 23.734 30.359 1 84.38 1 MET B CA 1
ATOM 6401 C C . MET B 1 1 ? 31.172 23.594 28.906 1 84.38 1 MET B C 1
ATOM 6403 O O . MET B 1 1 ? 32.344 23.344 28.641 1 84.38 1 MET B O 1
ATOM 6407 N N . ILE B 1 2 ? 30.328 23.609 28.047 1 92.31 2 ILE B N 1
ATOM 6408 C CA . ILE B 1 2 ? 30.625 23.531 26.625 1 92.31 2 ILE B CA 1
ATOM 6409 C C . ILE B 1 2 ? 30.141 24.781 25.906 1 92.31 2 ILE B C 1
ATOM 6411 O O . ILE B 1 2 ? 29 25.219 26.125 1 92.31 2 ILE B O 1
ATOM 6415 N N . LYS B 1 3 ? 31.031 25.406 25.234 1 94.69 3 LYS B N 1
ATOM 6416 C CA . LYS B 1 3 ? 30.688 26.547 24.391 1 94.69 3 LYS B CA 1
ATOM 6417 C C . LYS B 1 3 ? 31.078 26.297 22.938 1 94.69 3 LYS B C 1
ATOM 6419 O O . LYS B 1 3 ? 32.25 26.016 22.641 1 94.69 3 LYS B O 1
ATOM 6424 N N . VAL B 1 4 ? 30.109 26.422 22.094 1 96.56 4 VAL B N 1
ATOM 6425 C CA . VAL B 1 4 ? 30.344 26.25 20.672 1 96.56 4 VAL B CA 1
ATOM 6426 C C . VAL B 1 4 ? 30.266 27.594 19.953 1 96.56 4 VAL B C 1
ATOM 6428 O O . VAL B 1 4 ? 29.281 28.328 20.125 1 96.56 4 VAL B O 1
ATOM 6431 N N . ASN B 1 5 ? 31.203 27.844 19.094 1 96.81 5 ASN B N 1
ATOM 6432 C CA . ASN B 1 5 ? 31.25 29.156 18.469 1 96.81 5 ASN B CA 1
ATOM 6433 C C . ASN B 1 5 ? 30.922 29.078 16.969 1 96.81 5 ASN B C 1
ATOM 6435 O O . ASN B 1 5 ? 30.359 30.016 16.406 1 96.81 5 ASN B O 1
ATOM 6439 N N . ARG B 1 6 ? 31.438 28.016 16.438 1 97.94 6 ARG B N 1
ATOM 6440 C CA . ARG B 1 6 ? 31.359 28 14.977 1 97.94 6 ARG B CA 1
ATOM 6441 C C . ARG B 1 6 ? 31.453 26.578 14.43 1 97.94 6 ARG B C 1
ATOM 6443 O O . ARG B 1 6 ? 32.25 25.781 14.93 1 97.94 6 ARG B O 1
ATOM 6450 N N . TYR B 1 7 ? 30.625 26.328 13.461 1 98.38 7 TYR B N 1
ATOM 6451 C CA . TYR B 1 7 ? 30.75 25.125 12.641 1 98.38 7 TYR B CA 1
ATOM 6452 C C . TYR B 1 7 ? 31.219 25.469 11.234 1 98.38 7 TYR B C 1
ATOM 6454 O O . TYR B 1 7 ? 30.656 26.359 10.586 1 98.38 7 TYR B O 1
ATOM 6462 N N . GLU B 1 8 ? 32.25 24.859 10.758 1 98.38 8 GLU B N 1
ATOM 6463 C CA . GLU B 1 8 ? 32.625 24.828 9.344 1 98.38 8 GLU B CA 1
ATOM 6464 C C . GLU B 1 8 ? 32.375 23.453 8.734 1 98.38 8 GLU B C 1
ATOM 6466 O O . GLU B 1 8 ? 33.031 22.484 9.094 1 98.38 8 GLU B O 1
ATOM 6471 N N . ILE B 1 9 ? 31.469 23.391 7.812 1 98.62 9 ILE B N 1
ATOM 6472 C CA . ILE B 1 9 ? 30.984 22.109 7.332 1 98.62 9 ILE B CA 1
ATOM 6473 C C . ILE B 1 9 ? 31.266 21.969 5.836 1 98.62 9 ILE B C 1
ATOM 6475 O O . ILE B 1 9 ? 30.922 22.859 5.051 1 98.62 9 ILE B O 1
ATOM 6479 N N . PHE B 1 10 ? 31.906 20.906 5.426 1 98 10 PHE B N 1
ATOM 6480 C CA . PHE B 1 10 ? 32.094 20.547 4.027 1 98 10 PHE B CA 1
ATOM 6481 C C . PHE B 1 10 ? 31.375 19.25 3.701 1 98 10 PHE B C 1
ATOM 6483 O O . PHE B 1 10 ? 31.594 18.219 4.352 1 98 10 PHE B O 1
ATOM 6490 N N . LEU B 1 11 ? 30.547 19.266 2.676 1 98.06 11 LEU B N 1
ATOM 6491 C CA . LEU B 1 11 ? 29.766 18.094 2.303 1 98.06 11 LEU B CA 1
ATOM 6492 C C . LEU B 1 11 ? 29.969 17.75 0.829 1 98.06 11 LEU B C 1
ATOM 6494 O O . LEU B 1 11 ? 29.984 18.656 -0.021 1 98.06 11 LEU B O 1
ATOM 6498 N N . ASP B 1 12 ? 30.141 16.469 0.509 1 96.44 12 ASP B N 1
ATOM 6499 C CA . ASP B 1 12 ? 30.234 15.938 -0.848 1 96.44 12 ASP B CA 1
ATOM 6500 C C . ASP B 1 12 ? 29.109 14.945 -1.135 1 96.44 12 ASP B C 1
ATOM 6502 O O . ASP B 1 12 ? 29.109 13.836 -0.6 1 96.44 12 ASP B O 1
ATOM 6506 N N . PHE B 1 13 ? 28.219 15.352 -2.143 1 94.62 13 PHE B N 1
ATOM 6507 C CA . PHE B 1 13 ? 27.016 14.57 -2.357 1 94.62 13 PHE B CA 1
ATOM 6508 C C . PHE B 1 13 ? 27.094 13.797 -3.666 1 94.62 13 PHE B C 1
ATOM 6510 O O . PHE B 1 13 ? 27.641 14.281 -4.652 1 94.62 13 PHE B O 1
ATOM 6517 N N . SER B 1 14 ? 26.547 12.578 -3.609 1 89.75 14 SER B N 1
ATOM 6518 C CA . SER B 1 14 ? 26.109 11.875 -4.809 1 89.75 14 SER B CA 1
ATOM 6519 C C . SER B 1 14 ? 24.594 11.898 -4.941 1 89.75 14 SER B C 1
ATOM 6521 O O . SER B 1 14 ? 23.891 11.211 -4.199 1 89.75 14 SER B O 1
ATOM 6523 N N . PHE B 1 15 ? 24.156 12.609 -5.949 1 89.56 15 PHE B N 1
ATOM 6524 C CA . PHE B 1 15 ? 22.719 12.805 -6.105 1 89.56 15 PHE B CA 1
ATOM 6525 C C . PHE B 1 15 ? 22.047 11.508 -6.531 1 89.56 15 PHE B C 1
ATOM 6527 O O . PHE B 1 15 ? 20.891 11.258 -6.164 1 89.56 15 PHE B O 1
ATOM 6534 N N . GLN B 1 16 ? 22.781 10.703 -7.211 1 81 16 GLN B N 1
ATOM 6535 C CA . GLN B 1 16 ? 22.234 9.461 -7.742 1 81 16 GLN B CA 1
ATOM 6536 C C . GLN B 1 16 ? 22.016 8.43 -6.633 1 81 16 GLN B C 1
ATOM 6538 O O . GLN B 1 16 ? 20.969 7.777 -6.582 1 81 16 GLN B O 1
ATOM 6543 N N . THR B 1 17 ? 22.938 8.414 -5.727 1 81.19 17 THR B N 1
ATOM 6544 C CA . THR B 1 17 ? 22.875 7.363 -4.715 1 81.19 17 THR B CA 1
ATOM 6545 C C . THR B 1 17 ? 22.297 7.918 -3.408 1 81.19 17 THR B C 1
ATOM 6547 O O . THR B 1 17 ? 21.844 7.156 -2.553 1 81.19 17 THR B O 1
ATOM 6550 N N . GLY B 1 18 ? 22.406 9.203 -3.252 1 89.62 18 GLY B N 1
ATOM 6551 C CA . GLY B 1 18 ? 21.969 9.812 -2.012 1 89.62 18 GLY B CA 1
ATOM 6552 C C . GLY B 1 18 ? 23.016 9.75 -0.909 1 89.62 18 GLY B C 1
ATOM 6553 O O . GLY B 1 18 ? 22.781 10.25 0.196 1 89.62 18 GLY B O 1
ATOM 6554 N N . ASP B 1 19 ? 24.172 9.219 -1.223 1 90.12 19 ASP B N 1
ATOM 6555 C CA . ASP B 1 19 ? 25.266 9.164 -0.254 1 90.12 19 ASP B CA 1
ATOM 6556 C C . ASP B 1 19 ? 26 10.5 -0.187 1 90.12 19 ASP B C 1
ATOM 6558 O O . ASP B 1 19 ? 26.094 11.219 -1.185 1 90.12 19 ASP B O 1
ATOM 6562 N N . TYR B 1 20 ? 26.453 10.773 1.022 1 94.62 20 TYR B N 1
ATOM 6563 C CA . TYR B 1 20 ? 27.328 11.945 1.115 1 94.62 20 TYR B CA 1
ATOM 6564 C C . TYR B 1 20 ? 28.406 11.734 2.164 1 94.62 20 TYR B C 1
ATOM 6566 O O . TYR B 1 20 ? 28.234 10.961 3.107 1 94.62 20 TYR B O 1
ATOM 6574 N N . LYS B 1 21 ? 29.531 12.391 1.957 1 95.75 21 LYS B N 1
ATOM 6575 C CA . LYS B 1 21 ? 30.656 12.461 2.889 1 95.75 21 LYS B CA 1
ATOM 6576 C C . LYS B 1 21 ? 30.797 13.867 3.465 1 95.75 21 LYS B C 1
ATOM 6578 O O . LYS B 1 21 ? 30.578 14.859 2.766 1 95.75 21 LYS B O 1
ATOM 6583 N N . GLY B 1 22 ? 31.125 13.891 4.742 1 97.19 22 GLY B N 1
ATOM 6584 C CA . GLY B 1 22 ? 31.25 15.188 5.387 1 97.19 22 GLY B CA 1
ATOM 6585 C C . GLY B 1 22 ? 32.531 15.328 6.188 1 97.19 22 GLY B C 1
ATOM 6586 O O . GLY B 1 22 ? 33.062 14.344 6.707 1 97.19 22 GLY B O 1
ATOM 6587 N N . TYR B 1 23 ? 33 16.547 6.238 1 97.38 23 TYR B N 1
ATOM 6588 C CA . TYR B 1 23 ? 34.094 17 7.094 1 97.38 23 TYR B CA 1
ATOM 6589 C C . TYR B 1 23 ? 33.719 18.281 7.84 1 97.38 23 TYR B C 1
ATOM 6591 O O . TYR B 1 23 ? 33.312 19.266 7.223 1 97.38 23 TYR B O 1
ATOM 6599 N N . GLU B 1 24 ? 33.812 18.234 9.18 1 97.5 24 GLU B N 1
ATOM 6600 C CA . GLU B 1 24 ? 33.375 19.359 10 1 97.5 24 GLU B CA 1
ATOM 6601 C C . GLU B 1 24 ? 34.5 19.828 10.938 1 97.5 24 GLU B C 1
ATOM 6603 O O . GLU B 1 24 ? 35.219 19.016 11.508 1 97.5 24 GLU B O 1
ATOM 6608 N N . LYS B 1 25 ? 34.594 21.141 11.047 1 98.25 25 LYS B N 1
ATOM 6609 C CA . LYS B 1 25 ? 35.406 21.781 12.07 1 98.25 25 LYS B CA 1
ATOM 6610 C C . LYS B 1 25 ? 34.531 22.562 13.062 1 98.25 25 LYS B C 1
ATOM 6612 O O . LYS B 1 25 ? 33.844 23.5 12.672 1 98.25 25 LYS B O 1
ATOM 6617 N N . ILE B 1 26 ? 34.594 22.156 14.289 1 98.38 26 ILE B N 1
ATOM 6618 C CA . ILE B 1 26 ? 33.812 22.812 15.336 1 98.38 26 ILE B CA 1
ATOM 6619 C C . ILE B 1 26 ? 34.719 23.609 16.25 1 98.38 26 ILE B C 1
ATOM 6621 O O . ILE B 1 26 ? 35.562 23.031 16.969 1 98.38 26 ILE B O 1
ATOM 6625 N N . GLU B 1 27 ? 34.594 24.875 16.156 1 98.25 27 GLU B N 1
ATOM 6626 C CA . GLU B 1 27 ? 35.281 25.734 17.094 1 98.25 27 GLU B CA 1
ATOM 6627 C C . GLU B 1 27 ? 34.562 25.812 18.422 1 98.25 27 GLU B C 1
ATOM 6629 O O . GLU B 1 27 ? 33.438 26.312 18.5 1 98.25 27 GLU B O 1
ATOM 6634 N N . MET B 1 28 ? 35.219 25.375 19.5 1 97.75 28 MET B N 1
ATOM 6635 C CA . MET B 1 28 ? 34.5 25.281 20.75 1 97.75 28 MET B CA 1
ATOM 6636 C C . MET B 1 28 ? 35.438 25.281 21.938 1 97.75 28 MET B C 1
ATOM 6638 O O . MET B 1 28 ? 36.656 25.203 21.766 1 97.75 28 MET B O 1
ATOM 6642 N N . GLU B 1 29 ? 34.844 25.453 23.094 1 96.88 29 GLU B N 1
ATOM 6643 C CA . GLU B 1 29 ? 35.5 25.312 24.391 1 96.88 29 GLU B CA 1
ATOM 6644 C C . GLU B 1 29 ? 34.75 24.297 25.281 1 96.88 29 GLU B C 1
ATOM 6646 O O . GLU B 1 29 ? 33.531 24.297 25.312 1 96.88 29 GLU B O 1
ATOM 6651 N N . SER B 1 30 ? 35.594 23.406 25.797 1 95.94 30 SER B N 1
ATOM 6652 C CA . SER B 1 30 ? 35 22.406 26.672 1 95.94 30 SER B CA 1
ATOM 6653 C C . SER B 1 30 ? 35.875 22.141 27.891 1 95.94 30 SER B C 1
ATOM 6655 O O . SER B 1 30 ? 37.094 22 27.766 1 95.94 30 SER B O 1
ATOM 6657 N N . ASP B 1 31 ? 35.25 22.078 29.031 1 95.31 31 ASP B N 1
ATOM 6658 C CA . ASP B 1 31 ? 35.938 21.672 30.234 1 95.31 31 ASP B CA 1
ATOM 6659 C C . ASP B 1 31 ? 35.594 20.234 30.625 1 95.31 31 ASP B C 1
ATOM 6661 O O . ASP B 1 31 ? 35.938 19.781 31.719 1 95.31 31 ASP B O 1
ATOM 6665 N N . GLU B 1 32 ? 34.938 19.609 29.719 1 94.12 32 GLU B N 1
ATOM 6666 C CA . GLU B 1 32 ? 34.5 18.234 29.984 1 94.12 32 GLU B CA 1
ATOM 6667 C C . GLU B 1 32 ? 35.531 17.219 29.516 1 94.12 32 GLU B C 1
ATOM 6669 O O . GLU B 1 32 ? 36.312 17.484 28.594 1 94.12 32 GLU B O 1
ATOM 6674 N N . GLU B 1 33 ? 35.531 16.094 30.156 1 93.81 33 GLU B N 1
ATOM 6675 C CA . GLU B 1 33 ? 36.406 15 29.766 1 93.81 33 GLU B CA 1
ATOM 6676 C C . GLU B 1 33 ? 36 14.414 28.422 1 93.81 33 GLU B C 1
ATOM 6678 O O . GLU B 1 33 ? 36.875 13.922 27.672 1 93.81 33 GLU B O 1
ATOM 6683 N N . THR B 1 34 ? 34.781 14.375 28.203 1 95.38 34 THR B N 1
ATOM 6684 C CA . THR B 1 34 ? 34.219 13.812 26.984 1 95.38 34 THR B CA 1
ATOM 6685 C C . THR B 1 34 ? 33.219 14.781 26.359 1 95.38 34 THR B C 1
ATOM 6687 O O . THR B 1 34 ? 32.281 15.242 27.016 1 95.38 34 THR B O 1
ATOM 6690 N N . VAL B 1 35 ? 33.469 15.102 25.094 1 96.38 35 VAL B N 1
ATOM 6691 C CA . VAL B 1 35 ? 32.5 15.875 24.328 1 96.38 35 VAL B CA 1
ATOM 6692 C C . VAL B 1 35 ? 31.516 14.93 23.641 1 96.38 35 VAL B C 1
ATOM 6694 O O . VAL B 1 35 ? 31.922 14.023 22.922 1 96.38 35 VAL B O 1
ATOM 6697 N N . VAL B 1 36 ? 30.266 15.125 23.922 1 96.56 36 VAL B N 1
ATOM 6698 C CA . VAL B 1 36 ? 29.219 14.266 23.359 1 96.56 36 VAL B CA 1
ATOM 6699 C C . VAL B 1 36 ? 28.484 15 22.25 1 96.56 36 VAL B C 1
ATOM 6701 O O . VAL B 1 36 ? 27.859 16.031 22.484 1 96.56 36 VAL B O 1
ATOM 6704 N N . LEU B 1 37 ? 28.594 14.516 20.984 1 97.38 37 LEU B N 1
ATOM 6705 C CA . LEU B 1 37 ? 27.859 15.055 19.844 1 97.38 37 LEU B CA 1
ATOM 6706 C C . LEU B 1 37 ? 26.656 14.172 19.5 1 97.38 37 LEU B C 1
ATOM 6708 O O . LEU B 1 37 ? 26.734 12.945 19.594 1 97.38 37 LEU B O 1
ATOM 6712 N N . ASP B 1 38 ? 25.578 14.781 19.109 1 96 38 ASP B N 1
ATOM 6713 C CA . ASP B 1 38 ? 24.453 14.047 18.562 1 96 38 ASP B CA 1
ATOM 6714 C C . ASP B 1 38 ? 24.719 13.602 17.125 1 96 38 ASP B C 1
ATOM 6716 O O . ASP B 1 38 ? 25.25 14.375 16.328 1 96 38 ASP B O 1
ATOM 6720 N N . ALA B 1 39 ? 24.453 12.352 16.828 1 96.88 39 ALA B N 1
ATOM 6721 C CA . ALA B 1 39 ? 24.672 11.797 15.492 1 96.88 39 ALA B CA 1
ATOM 6722 C C . ALA B 1 39 ? 23.797 10.57 15.25 1 96.88 39 ALA B C 1
ATOM 6724 O O . ALA B 1 39 ? 24.047 9.508 15.82 1 96.88 39 ALA B O 1
ATOM 6725 N N . VAL B 1 40 ? 22.828 10.758 14.43 1 93.38 40 VAL B N 1
ATOM 6726 C CA . VAL B 1 40 ? 21.906 9.656 14.141 1 93.38 40 VAL B CA 1
ATOM 6727 C C . VAL B 1 40 ? 22.031 9.266 12.672 1 93.38 40 VAL B C 1
ATOM 6729 O O . VAL B 1 40 ? 21.906 10.109 11.781 1 93.38 40 VAL B O 1
ATOM 6732 N N . GLY B 1 41 ? 22.25 8.023 12.438 1 90.62 41 GLY B N 1
ATOM 6733 C CA . GLY B 1 41 ? 22.328 7.523 11.07 1 90.62 41 GLY B CA 1
ATOM 6734 C C . GLY B 1 41 ? 23.594 7.926 10.352 1 90.62 41 GLY B C 1
ATOM 6735 O O . GLY B 1 41 ? 23.656 7.91 9.117 1 90.62 41 GLY B O 1
ATOM 6736 N N . LEU B 1 42 ? 24.625 8.297 11.07 1 95.75 42 LEU B N 1
ATOM 6737 C CA . LEU B 1 42 ? 25.891 8.742 10.516 1 95.75 42 LEU B CA 1
ATOM 6738 C C . LEU B 1 42 ? 27.016 7.785 10.898 1 95.75 42 LEU B C 1
ATOM 6740 O O . LEU B 1 42 ? 27.031 7.242 12.008 1 95.75 42 LEU B O 1
ATOM 6744 N N . LYS B 1 43 ? 27.859 7.578 10.008 1 93.75 43 LYS B N 1
ATOM 6745 C CA . LYS B 1 43 ? 29.078 6.824 10.297 1 93.75 43 LYS B CA 1
ATOM 6746 C C . LYS B 1 43 ? 30.266 7.758 10.523 1 93.75 43 LYS B C 1
ATOM 6748 O O . LYS B 1 43 ? 30.719 8.438 9.602 1 93.75 43 LYS B O 1
ATOM 6753 N N . ILE B 1 44 ? 30.797 7.746 11.703 1 95.94 44 ILE B N 1
ATOM 6754 C CA . ILE B 1 44 ? 31.953 8.562 12.031 1 95.94 44 ILE B CA 1
ATOM 6755 C C . ILE B 1 44 ? 33.219 7.844 11.602 1 95.94 44 ILE B C 1
ATOM 6757 O O . ILE B 1 44 ? 33.469 6.691 11.984 1 95.94 44 ILE B O 1
ATOM 6761 N N . VAL B 1 45 ? 33.969 8.547 10.859 1 93.88 45 VAL B N 1
ATOM 6762 C CA . VAL B 1 45 ? 35.188 7.934 10.297 1 93.88 45 VAL B CA 1
ATOM 6763 C C . VAL B 1 45 ? 36.375 8.281 11.164 1 93.88 45 VAL B C 1
ATOM 6765 O O . VAL B 1 45 ? 37.219 7.426 11.43 1 93.88 45 VAL B O 1
ATOM 6768 N N . LYS B 1 46 ? 36.5 9.586 11.484 1 95.44 46 LYS B N 1
ATOM 6769 C CA . LYS B 1 46 ? 37.656 10.094 12.188 1 95.44 46 LYS B CA 1
ATOM 6770 C C . LYS B 1 46 ? 37.312 11.328 13.016 1 95.44 46 LYS B C 1
ATOM 6772 O O . LYS B 1 46 ? 36.406 12.094 12.656 1 95.44 46 LYS B O 1
ATOM 6777 N N . ALA B 1 47 ? 38.094 11.539 14.188 1 97.25 47 ALA B N 1
ATOM 6778 C CA . ALA B 1 47 ? 37.969 12.734 15.016 1 97.25 47 ALA B CA 1
ATOM 6779 C C . ALA B 1 47 ? 39.344 13.25 15.43 1 97.25 47 ALA B C 1
ATOM 6781 O O . ALA B 1 47 ? 40.219 12.461 15.742 1 97.25 47 ALA B O 1
ATOM 6782 N N . LYS B 1 48 ? 39.469 14.555 15.406 1 97.44 48 LYS B N 1
ATOM 6783 C CA . LYS B 1 48 ? 40.719 15.203 15.836 1 97.44 48 LYS B CA 1
ATOM 6784 C C . LYS B 1 48 ? 40.406 16.391 16.75 1 97.44 48 LYS B C 1
ATOM 6786 O O . LYS B 1 48 ? 39.406 17.094 16.562 1 97.44 48 LYS B O 1
ATOM 6791 N N . VAL B 1 49 ? 41.281 16.609 17.703 1 96.88 49 VAL B N 1
ATOM 6792 C CA . VAL B 1 49 ? 41.25 17.812 18.531 1 96.88 49 VAL B CA 1
ATOM 6793 C C . VAL B 1 49 ? 42.562 18.578 18.375 1 96.88 49 VAL B C 1
ATOM 6795 O O . VAL B 1 49 ? 43.625 18.031 18.656 1 96.88 49 VAL B O 1
ATOM 6798 N N . ASN B 1 50 ? 42.375 19.734 17.891 1 96.69 50 ASN B N 1
ATOM 6799 C CA . ASN B 1 50 ? 43.562 20.562 17.641 1 96.69 50 ASN B CA 1
ATOM 6800 C C . ASN B 1 50 ? 44.594 19.812 16.828 1 96.69 50 ASN B C 1
ATOM 6802 O O . ASN B 1 50 ? 45.781 19.812 17.188 1 96.69 50 ASN B O 1
ATOM 6806 N N . GLY B 1 51 ? 44.094 19.172 15.875 1 94.94 51 GLY B N 1
ATOM 6807 C CA . GLY B 1 51 ? 44.969 18.547 14.898 1 94.94 51 GLY B CA 1
ATOM 6808 C C . GLY B 1 51 ? 45.406 17.141 15.305 1 94.94 51 GLY B C 1
ATOM 6809 O O . GLY B 1 51 ? 45.969 16.406 14.492 1 94.94 51 GLY B O 1
ATOM 6810 N N . LYS B 1 52 ? 45.062 16.703 16.469 1 95.25 52 LYS B N 1
ATOM 6811 C CA . LYS B 1 52 ? 45.469 15.383 16.953 1 95.25 52 LYS B CA 1
ATOM 6812 C C . LYS B 1 52 ? 44.312 14.406 16.938 1 95.25 52 LYS B C 1
ATOM 6814 O O . LYS B 1 52 ? 43.219 14.711 17.469 1 95.25 52 LYS B O 1
ATOM 6819 N N . GLU B 1 53 ? 44.594 13.32 16.391 1 95.19 53 GLU B N 1
ATOM 6820 C CA . GLU B 1 53 ? 43.562 12.289 16.344 1 95.19 53 GLU B CA 1
ATOM 6821 C C . GLU B 1 53 ? 43.219 11.82 17.75 1 95.19 53 GLU B C 1
ATOM 6823 O O . GLU B 1 53 ? 44.062 11.664 18.609 1 95.19 53 GLU B O 1
ATOM 6828 N N . ILE B 1 54 ? 42 11.586 17.938 1 94.56 54 ILE B N 1
ATOM 6829 C CA . ILE B 1 54 ? 41.5 11.219 19.266 1 94.56 54 ILE B CA 1
ATOM 6830 C C . ILE B 1 54 ? 40.562 10.016 19.156 1 94.56 54 ILE B C 1
ATOM 6832 O O . ILE B 1 54 ? 39.938 9.82 18.125 1 94.56 54 ILE B O 1
ATOM 6836 N N . GLU B 1 55 ? 40.562 9.312 20.234 1 92.38 55 GLU B N 1
ATOM 6837 C CA . GLU B 1 55 ? 39.656 8.18 20.312 1 92.38 55 GLU B CA 1
ATOM 6838 C C . GLU B 1 55 ? 38.219 8.633 20.547 1 92.38 55 GLU B C 1
ATOM 6840 O O . GLU B 1 55 ? 37.969 9.609 21.266 1 92.38 55 GLU B O 1
ATOM 6845 N N . PHE B 1 56 ? 37.281 7.91 19.828 1 95.62 56 PHE B N 1
ATOM 6846 C CA . PHE B 1 56 ? 35.844 8.18 20.016 1 95.62 56 PHE B CA 1
ATOM 6847 C C . PHE B 1 56 ? 35.062 6.883 20.031 1 95.62 56 PHE B C 1
ATOM 6849 O O . PHE B 1 56 ? 35.562 5.836 19.609 1 95.62 56 PHE B O 1
ATOM 6856 N N . SER B 1 57 ? 33.969 6.922 20.688 1 94.12 57 SER B N 1
ATOM 6857 C CA . SER B 1 57 ? 32.969 5.852 20.641 1 94.12 57 SER B CA 1
ATOM 6858 C C . SER B 1 57 ? 31.641 6.355 20.109 1 94.12 57 SER B C 1
ATOM 6860 O O . SER B 1 57 ? 31.328 7.543 20.234 1 94.12 57 SER B O 1
ATOM 6862 N N . GLN B 1 58 ? 30.969 5.504 19.359 1 93.44 58 GLN B N 1
ATOM 6863 C CA . GLN B 1 58 ? 29.688 5.883 18.781 1 93.44 58 GLN B CA 1
ATOM 6864 C C . GLN B 1 58 ? 28.594 4.898 19.156 1 93.44 58 GLN B C 1
ATOM 6866 O O . GLN B 1 58 ? 28.812 3.686 19.172 1 93.44 58 GLN B O 1
ATOM 6871 N N . ASP B 1 59 ? 27.547 5.398 19.625 1 91.81 59 ASP B N 1
ATOM 6872 C CA . ASP B 1 59 ? 26.359 4.578 19.797 1 91.81 59 ASP B CA 1
ATOM 6873 C C . ASP B 1 59 ? 25.297 4.941 18.766 1 91.81 59 ASP B C 1
ATOM 6875 O O . ASP B 1 59 ? 25.609 5.438 17.688 1 91.81 59 ASP B O 1
ATOM 6879 N N . GLU B 1 60 ? 24.078 4.656 19.047 1 87.06 60 GLU B N 1
ATOM 6880 C CA . GLU B 1 60 ? 23.016 4.789 18.062 1 87.06 60 GLU B CA 1
ATOM 6881 C C . GLU B 1 60 ? 22.703 6.254 17.781 1 87.06 60 GLU B C 1
ATOM 6883 O O . GLU B 1 60 ? 22.25 6.598 16.688 1 87.06 60 GLU B O 1
ATOM 6888 N N . SER B 1 61 ? 22.969 7.039 18.75 1 92 61 SER B N 1
ATOM 6889 C CA . SER B 1 61 ? 22.484 8.398 18.578 1 92 61 SER B CA 1
ATOM 6890 C C . SER B 1 61 ? 23.562 9.43 18.906 1 92 61 SER B C 1
ATOM 6892 O O . SER B 1 61 ? 23.359 10.633 18.75 1 92 61 SER B O 1
ATOM 6894 N N . ARG B 1 62 ? 24.812 9.008 19.406 1 94 62 ARG B N 1
ATOM 6895 C CA . ARG B 1 62 ? 25.812 9.945 19.891 1 94 62 ARG B CA 1
ATOM 6896 C C . ARG B 1 62 ? 27.219 9.477 19.531 1 94 62 ARG B C 1
ATOM 6898 O O . ARG B 1 62 ? 27.453 8.289 19.312 1 94 62 ARG B O 1
ATOM 6905 N N . VAL B 1 63 ? 28.016 10.453 19.422 1 96.5 63 VAL B N 1
ATOM 6906 C CA . VAL B 1 63 ? 29.453 10.234 19.312 1 96.5 63 VAL B CA 1
ATOM 6907 C C . VAL B 1 63 ? 30.156 10.812 20.531 1 96.5 63 VAL B C 1
ATOM 6909 O O . VAL B 1 63 ? 29.984 11.992 20.844 1 96.5 63 VAL B O 1
ATOM 6912 N N . ASN B 1 64 ? 30.875 9.961 21.219 1 96.56 64 ASN B N 1
ATOM 6913 C CA . ASN B 1 64 ? 31.625 10.359 22.406 1 96.56 64 ASN B CA 1
ATOM 6914 C C . ASN B 1 64 ? 33.094 10.555 22.078 1 96.56 64 ASN B C 1
ATOM 6916 O O . ASN B 1 64 ? 33.844 9.578 21.875 1 96.56 64 ASN B O 1
ATOM 6920 N N . VAL B 1 65 ? 33.5 11.797 22.172 1 96.06 65 VAL B N 1
ATOM 6921 C CA . VAL B 1 65 ? 34.906 12.125 21.859 1 96.06 65 VAL B CA 1
ATOM 6922 C C . VAL B 1 65 ? 35.656 12.383 23.156 1 96.06 65 VAL B C 1
ATOM 6924 O O . VAL B 1 65 ? 35.375 13.359 23.859 1 96.06 65 VAL B O 1
ATOM 6927 N N . LYS B 1 66 ? 36.625 11.586 23.438 1 94.38 66 LYS B N 1
ATOM 6928 C CA . LYS B 1 66 ? 37.406 11.703 24.672 1 94.38 66 LYS B CA 1
ATOM 6929 C C . LYS B 1 66 ? 38.5 12.773 24.531 1 94.38 66 LYS B C 1
ATOM 6931 O O . LYS B 1 66 ? 39.688 12.469 24.609 1 94.38 66 LYS B O 1
ATOM 6936 N N . SER B 1 67 ? 38.156 13.969 24.547 1 91.38 67 SER B N 1
ATOM 6937 C CA . SER B 1 67 ? 39.062 15.07 24.219 1 91.38 67 SER B CA 1
ATOM 6938 C C . SER B 1 67 ? 39.75 15.617 25.469 1 91.38 67 SER B C 1
ATOM 6940 O O . SER B 1 67 ? 40.812 16.25 25.375 1 91.38 67 SER B O 1
ATOM 6942 N N . GLY B 1 68 ? 39.156 15.375 26.688 1 92.06 68 GLY B N 1
ATOM 6943 C CA . GLY B 1 68 ? 39.562 16.188 27.828 1 92.06 68 GLY B CA 1
ATOM 6944 C C . GLY B 1 68 ? 39.219 17.656 27.672 1 92.06 68 GLY B C 1
ATOM 6945 O O . GLY B 1 68 ? 38.594 18.047 26.688 1 92.06 68 GLY B O 1
ATOM 6946 N N . SER B 1 69 ? 39.594 18.422 28.672 1 94 69 SER B N 1
ATOM 6947 C CA . SER B 1 69 ? 39.375 19.859 28.578 1 94 69 SER B CA 1
ATOM 6948 C C . SER B 1 69 ? 40.219 20.484 27.484 1 94 69 SER B C 1
ATOM 6950 O O . SER B 1 69 ? 41.406 20.172 27.375 1 94 69 SER B O 1
ATOM 6952 N N . PHE B 1 70 ? 39.531 21.25 26.594 1 95.5 70 PHE B N 1
ATOM 6953 C CA . PHE B 1 70 ? 40.281 21.891 25.516 1 95.5 70 PHE B CA 1
ATOM 6954 C C . PHE B 1 70 ? 39.562 23.141 25.031 1 95.5 70 PHE B C 1
ATOM 6956 O O . PHE B 1 70 ? 38.375 23.359 25.328 1 95.5 70 PHE B O 1
ATOM 6963 N N . SER B 1 71 ? 40.344 23.984 24.359 1 96.25 71 SER B N 1
ATOM 6964 C CA . SER B 1 71 ? 39.844 25.125 23.594 1 96.25 71 SER B CA 1
ATOM 6965 C C . SER B 1 71 ? 40.438 25.172 22.203 1 96.25 71 SER B C 1
ATOM 6967 O O . SER B 1 71 ? 41.656 25.109 22.047 1 96.25 71 SER B O 1
ATOM 6969 N N . GLY B 1 72 ? 39.656 25.047 21.234 1 97 72 GLY B N 1
ATOM 6970 C CA . GLY B 1 72 ? 40.125 25.031 19.859 1 97 72 GLY B CA 1
ATOM 6971 C C . GLY B 1 72 ? 39.156 24.375 18.906 1 97 72 GLY B C 1
ATOM 6972 O O . GLY B 1 72 ? 37.969 24.703 18.891 1 97 72 GLY B O 1
ATOM 6973 N N . ILE B 1 73 ? 39.812 23.5 18.078 1 98.06 73 ILE B N 1
ATOM 6974 C CA . ILE B 1 73 ? 39.031 22.984 16.953 1 98.06 73 ILE B CA 1
ATOM 6975 C C . ILE B 1 73 ? 38.844 21.469 17.125 1 98.06 73 ILE B C 1
ATOM 6977 O O . ILE B 1 73 ? 39.844 20.734 17.266 1 98.06 73 ILE B O 1
ATOM 6981 N N . LEU B 1 74 ? 37.625 21.031 17.156 1 98.06 74 LEU B N 1
ATOM 6982 C CA . LEU B 1 74 ? 37.281 19.625 17.016 1 98.06 74 LEU B CA 1
ATOM 6983 C C . LEU B 1 74 ? 36.938 19.297 15.562 1 98.06 74 LEU B C 1
ATOM 6985 O O . LEU B 1 74 ? 36.031 19.875 14.992 1 98.06 74 LEU B O 1
ATOM 6989 N N . GLU B 1 75 ? 37.688 18.391 14.922 1 98.25 75 GLU B N 1
ATOM 6990 C CA . GLU B 1 75 ? 37.438 17.938 13.555 1 98.25 75 GLU B CA 1
ATOM 6991 C C . GLU B 1 75 ? 36.75 16.578 13.539 1 98.25 75 GLU B C 1
ATOM 6993 O O . GLU B 1 75 ? 37.156 15.672 14.273 1 98.25 75 GLU B O 1
ATOM 6998 N N . VAL B 1 76 ? 35.75 16.422 12.695 1 98.06 76 VAL B N 1
ATOM 6999 C CA . VAL B 1 76 ? 35.031 15.156 12.57 1 98.06 76 VAL B CA 1
ATOM 7000 C C . VAL B 1 76 ? 34.812 14.828 11.094 1 98.06 76 VAL B C 1
ATOM 7002 O O . VAL B 1 76 ? 34.281 15.648 10.336 1 98.06 76 VAL B O 1
ATOM 7005 N N . GLU B 1 77 ? 35.281 13.688 10.68 1 97.75 77 GLU B N 1
ATOM 7006 C CA . GLU B 1 77 ? 34.938 13.125 9.375 1 97.75 77 GLU B CA 1
ATOM 7007 C C . GLU B 1 77 ? 33.844 12.086 9.469 1 97.75 77 GLU B C 1
ATOM 7009 O O . GLU B 1 77 ? 33.875 11.211 10.336 1 97.75 77 GLU B O 1
ATOM 7014 N N . PHE B 1 78 ? 32.812 12.188 8.562 1 97 78 PHE B N 1
ATOM 7015 C CA . PHE B 1 78 ? 31.656 11.289 8.695 1 97 78 PHE B CA 1
ATOM 7016 C C . PHE B 1 78 ? 31.031 11.008 7.336 1 97 78 PHE B C 1
ATOM 7018 O O . PHE B 1 78 ? 31.375 11.648 6.34 1 97 78 PHE B O 1
ATOM 7025 N N . GLU B 1 79 ? 30.266 10 7.266 1 95.38 79 GLU B N 1
ATOM 7026 C CA . GLU B 1 79 ? 29.469 9.609 6.105 1 95.38 79 GLU B CA 1
ATOM 7027 C C . GLU B 1 79 ? 27.984 9.523 6.469 1 95.38 79 GLU B C 1
ATOM 7029 O O . GLU B 1 79 ? 27.625 9.086 7.566 1 95.38 79 GLU B O 1
ATOM 7034 N N . GLY B 1 80 ? 27.172 10.094 5.531 1 94.62 80 GLY B N 1
ATOM 7035 C CA . GLY B 1 80 ? 25.719 10.016 5.727 1 94.62 80 GLY B CA 1
ATOM 7036 C C . GLY B 1 80 ? 24.969 9.594 4.477 1 94.62 80 GLY B C 1
ATOM 7037 O O . GLY B 1 80 ? 25.578 9.383 3.426 1 94.62 80 GLY B O 1
ATOM 7038 N N . LYS B 1 81 ? 23.734 9.383 4.609 1 93.31 81 LYS B N 1
ATOM 7039 C CA . LYS B 1 81 ? 22.875 8.969 3.502 1 93.31 81 LYS B CA 1
ATOM 7040 C C . LYS B 1 81 ? 21.547 9.703 3.543 1 93.31 81 LYS B C 1
ATOM 7042 O O . LYS B 1 81 ? 20.922 9.812 4.602 1 93.31 81 LYS B O 1
ATOM 7047 N N . VAL B 1 82 ? 21.094 10.195 2.357 1 94.94 82 VAL B N 1
ATOM 7048 C CA . VAL B 1 82 ? 19.781 10.82 2.207 1 94.94 82 VAL B CA 1
ATOM 7049 C C . VAL B 1 82 ? 18.688 9.766 2.336 1 94.94 82 VAL B C 1
ATOM 7051 O O . VAL B 1 82 ? 18.734 8.727 1.671 1 94.94 82 VAL B O 1
ATOM 7054 N N . THR B 1 83 ? 17.766 10.078 3.207 1 89.12 83 THR B N 1
ATOM 7055 C CA . THR B 1 83 ? 16.719 9.078 3.438 1 89.12 83 THR B CA 1
ATOM 7056 C C . THR B 1 83 ? 15.625 9.18 2.385 1 89.12 83 THR B C 1
ATOM 7058 O O . THR B 1 83 ? 15.359 10.273 1.869 1 89.12 83 THR B O 1
ATOM 7061 N N . GLU B 1 84 ? 15.031 8.094 1.99 1 80.25 84 GLU B N 1
ATOM 7062 C CA . GLU B 1 84 ? 13.977 8.07 0.978 1 80.25 84 GLU B CA 1
ATOM 7063 C C . GLU B 1 84 ? 12.594 8.008 1.62 1 80.25 84 GLU B C 1
ATOM 7065 O O . GLU B 1 84 ? 11.594 8.375 0.994 1 80.25 84 GLU B O 1
ATOM 7070 N N . ARG B 1 85 ? 12.461 7.555 2.764 1 70.5 85 ARG B N 1
ATOM 7071 C CA . ARG B 1 85 ? 11.141 7.234 3.281 1 70.5 85 ARG B CA 1
ATOM 7072 C C . ARG B 1 85 ? 10.805 8.086 4.504 1 70.5 85 ARG B C 1
ATOM 7074 O O . ARG B 1 85 ? 9.812 7.836 5.188 1 70.5 85 ARG B O 1
ATOM 7081 N N . LYS B 1 86 ? 11.547 9.07 4.793 1 82.31 86 LYS B N 1
ATOM 7082 C CA . LYS B 1 86 ? 11.266 9.938 5.934 1 82.31 86 LYS B CA 1
ATOM 7083 C C . LYS B 1 86 ? 10.961 11.359 5.48 1 82.31 86 LYS B C 1
ATOM 7085 O O . LYS B 1 86 ? 11.078 11.68 4.293 1 82.31 86 LYS B O 1
ATOM 7090 N N . LEU B 1 87 ? 10.422 12.125 6.473 1 87.38 87 LEU B N 1
ATOM 7091 C CA . LEU B 1 87 ? 10.117 13.516 6.156 1 87.38 87 LEU B CA 1
ATOM 7092 C C . LEU B 1 87 ? 10.906 14.461 7.051 1 87.38 87 LEU B C 1
ATOM 7094 O O . LEU B 1 87 ? 10.664 15.672 7.047 1 87.38 87 LEU B O 1
ATOM 7098 N N . VAL B 1 88 ? 11.867 13.891 7.797 1 91.56 88 VAL B N 1
ATOM 7099 C CA . VAL B 1 88 ? 12.688 14.711 8.688 1 91.56 88 VAL B CA 1
ATOM 7100 C C . VAL B 1 88 ? 14.164 14.398 8.461 1 91.56 88 VAL B C 1
ATOM 7102 O O . VAL B 1 88 ? 14.508 13.445 7.754 1 91.56 88 VAL B O 1
ATOM 7105 N N . GLY B 1 89 ? 15.055 15.227 9.023 1 94.56 89 GLY B N 1
ATOM 7106 C CA . GLY B 1 89 ? 16.453 15.094 8.688 1 94.56 89 GLY B CA 1
ATOM 7107 C C . GLY B 1 89 ? 16.781 15.539 7.273 1 94.56 89 GLY B C 1
ATOM 7108 O O . GLY B 1 89 ? 16.406 16.641 6.871 1 94.56 89 GLY B O 1
ATOM 7109 N N . ILE B 1 90 ? 17.531 14.773 6.57 1 96.75 90 ILE B N 1
ATOM 7110 C CA . ILE B 1 90 ? 17.797 15 5.152 1 96.75 90 ILE B CA 1
ATOM 7111 C C . ILE B 1 90 ? 17.141 13.891 4.328 1 96.75 90 ILE B C 1
ATOM 7113 O O . ILE B 1 90 ? 17.375 12.703 4.578 1 96.75 90 ILE B O 1
ATOM 7117 N N . TYR B 1 91 ? 16.281 14.266 3.389 1 94.31 91 TYR B N 1
ATOM 7118 C CA . TYR B 1 91 ? 15.461 13.258 2.721 1 94.31 91 TYR B CA 1
ATOM 7119 C C . TYR B 1 91 ? 15.172 13.648 1.278 1 94.31 91 TYR B C 1
ATOM 7121 O O . TYR B 1 91 ? 15.383 14.805 0.891 1 94.31 91 TYR B O 1
ATOM 7129 N N . LYS B 1 92 ? 14.734 12.695 0.513 1 94.75 92 LYS B N 1
ATOM 7130 C CA . LYS B 1 92 ? 14.297 12.922 -0.862 1 94.75 92 LYS B CA 1
ATOM 7131 C C . LYS B 1 92 ? 12.836 13.359 -0.909 1 94.75 92 LYS B C 1
ATOM 7133 O O . LYS B 1 92 ? 11.969 12.703 -0.338 1 94.75 92 LYS B O 1
ATOM 7138 N N . ALA B 1 93 ? 12.594 14.453 -1.474 1 94.56 93 ALA B N 1
ATOM 713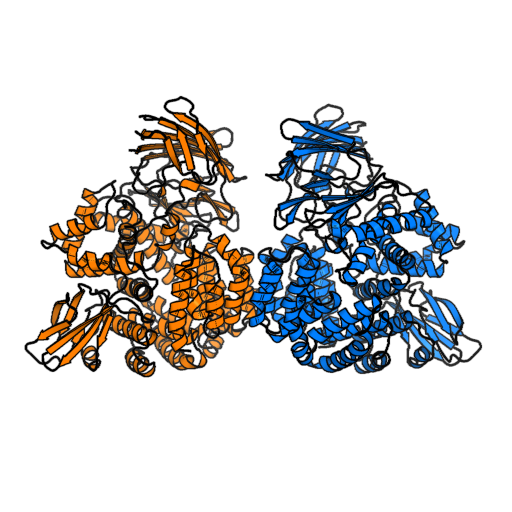9 C CA . ALA B 1 93 ? 11.234 14.914 -1.755 1 94.56 93 ALA B CA 1
ATOM 7140 C C . ALA B 1 93 ? 10.883 14.711 -3.225 1 94.56 93 ALA B C 1
ATOM 7142 O O . ALA B 1 93 ? 11.273 15.508 -4.078 1 94.56 93 ALA B O 1
ATOM 7143 N N . SER B 1 94 ? 10.086 13.75 -3.502 1 90.94 94 SER B N 1
ATOM 7144 C CA . SER B 1 94 ? 9.844 13.312 -4.871 1 90.94 94 SER B CA 1
ATOM 7145 C C . SER B 1 94 ? 8.703 14.094 -5.516 1 90.94 94 SER B C 1
ATOM 7147 O O . SER B 1 94 ? 7.812 14.586 -4.824 1 90.94 94 SER B O 1
ATOM 7149 N N . TYR B 1 95 ? 8.789 14.219 -6.793 1 89.69 95 TYR B N 1
ATOM 7150 C CA . TYR B 1 95 ? 7.723 14.727 -7.652 1 89.69 95 TYR B CA 1
ATOM 7151 C C . TYR B 1 95 ? 7.695 13.984 -8.984 1 89.69 95 TYR B C 1
ATOM 7153 O O . TYR B 1 95 ? 8.477 13.047 -9.195 1 89.69 95 TYR B O 1
ATOM 7161 N N . LYS B 1 96 ? 6.754 14.125 -9.859 1 81.94 96 LYS B N 1
ATOM 7162 C CA . LYS B 1 96 ? 6.453 13.336 -11.047 1 81.94 96 LYS B CA 1
ATOM 7163 C C . LYS B 1 96 ? 7.707 13.109 -11.883 1 81.94 96 LYS B C 1
ATOM 7165 O O . LYS B 1 96 ? 8 11.977 -12.273 1 81.94 96 LYS B O 1
ATOM 7170 N N . ASP B 1 97 ? 8.547 14.156 -12.07 1 83.44 97 ASP B N 1
ATOM 7171 C CA . ASP B 1 97 ? 9.656 14.047 -13.016 1 83.44 97 ASP B CA 1
ATOM 7172 C C . ASP B 1 97 ? 10.992 13.992 -12.281 1 83.44 97 ASP B C 1
ATOM 7174 O O . ASP B 1 97 ? 12.047 14.195 -12.891 1 83.44 97 ASP B O 1
ATOM 7178 N N . GLY B 1 98 ? 10.938 13.766 -11 1 90.19 98 GLY B N 1
ATOM 7179 C CA . GLY B 1 98 ? 12.203 13.75 -10.281 1 90.19 98 GLY B CA 1
ATOM 7180 C C . GLY B 1 98 ? 12.047 13.945 -8.789 1 90.19 98 GLY B C 1
ATOM 7181 O O . GLY B 1 98 ? 11.023 13.578 -8.211 1 90.19 98 GLY B O 1
ATOM 7182 N N . TYR B 1 99 ? 13.125 14.297 -8.148 1 94.19 99 TYR B N 1
ATOM 7183 C CA . TYR B 1 99 ? 13.109 14.586 -6.723 1 94.19 99 TYR B CA 1
ATOM 7184 C C . TYR B 1 99 ? 14.07 15.719 -6.383 1 94.19 99 TYR B C 1
ATOM 7186 O O . TYR B 1 99 ? 14.906 16.094 -7.207 1 94.19 99 TYR B O 1
ATOM 7194 N N . VAL B 1 100 ? 13.93 16.312 -5.258 1 96.44 100 VAL B N 1
ATOM 7195 C CA . VAL B 1 100 ? 14.914 17.203 -4.645 1 96.44 100 VAL B CA 1
ATOM 7196 C C . VAL B 1 100 ? 15.312 16.656 -3.275 1 96.44 100 VAL B C 1
ATOM 7198 O O . VAL B 1 100 ? 14.602 15.844 -2.689 1 96.44 100 VAL B O 1
ATOM 7201 N N . ILE B 1 101 ? 16.5 16.984 -2.863 1 97.38 101 ILE B N 1
ATOM 7202 C CA . ILE B 1 101 ? 16.938 16.703 -1.5 1 97.38 101 ILE B CA 1
ATOM 7203 C C . ILE B 1 101 ? 16.688 17.938 -0.618 1 97.38 101 ILE B C 1
ATOM 7205 O O . ILE B 1 101 ? 16.984 19.062 -1.012 1 97.38 101 ILE B O 1
ATOM 7209 N N . SER B 1 102 ? 16.047 17.75 0.486 1 97 102 SER B N 1
ATOM 7210 C CA . SER B 1 102 ? 15.758 18.828 1.416 1 97 102 SER B CA 1
ATOM 7211 C C . SER B 1 102 ? 15.938 18.391 2.861 1 97 102 SER B C 1
ATOM 7213 O O . SER B 1 102 ? 16.016 17.188 3.141 1 97 102 SER B O 1
ATOM 7215 N N . THR B 1 103 ? 16.047 19.359 3.752 1 97 103 THR B N 1
ATOM 7216 C CA . THR B 1 103 ? 16.203 19.047 5.168 1 97 103 THR B CA 1
ATOM 7217 C C . THR B 1 103 ? 15.023 19.578 5.977 1 97 103 THR B C 1
ATOM 7219 O O . THR B 1 103 ? 14.344 20.516 5.555 1 97 103 THR B O 1
ATOM 7222 N N . GLN B 1 104 ? 14.641 18.984 6.996 1 95.75 104 GLN B N 1
ATOM 7223 C CA . GLN B 1 104 ? 13.719 19.375 8.062 1 95.75 104 GLN B CA 1
ATOM 7224 C C . GLN B 1 104 ? 14.25 18.969 9.43 1 95.75 104 GLN B C 1
ATOM 7226 O O . GLN B 1 104 ? 14.281 17.766 9.758 1 95.75 104 GLN B O 1
ATOM 7231 N N . PHE B 1 105 ? 14.602 20.016 10.312 1 94.94 105 PHE B N 1
ATOM 7232 C CA . PHE B 1 105 ? 15.391 19.672 11.492 1 94.94 105 PHE B CA 1
ATOM 7233 C C . PHE B 1 105 ? 14.578 19.891 12.766 1 94.94 105 PHE B C 1
ATOM 7235 O O . PHE B 1 105 ? 14.766 19.172 13.75 1 94.94 105 PHE B O 1
ATOM 7242 N N . GLU B 1 106 ? 13.812 20.969 12.844 1 91.25 106 GLU B N 1
ATOM 7243 C CA . GLU B 1 106 ? 13.07 21.219 14.07 1 91.25 106 GLU B CA 1
ATOM 7244 C C . GLU B 1 106 ? 12.109 20.078 14.383 1 91.25 106 GLU B C 1
ATOM 7246 O O . GLU B 1 106 ? 11.297 19.703 13.531 1 91.25 106 GLU B O 1
ATOM 7251 N N . ALA B 1 107 ? 12.258 19.484 15.57 1 88.5 107 ALA B N 1
ATOM 7252 C CA . ALA B 1 107 ? 12.938 20.078 16.719 1 88.5 107 ALA B CA 1
ATOM 7253 C C . ALA B 1 107 ? 14.297 19.438 16.953 1 88.5 107 ALA B C 1
ATOM 7255 O O . ALA B 1 107 ? 15.211 20.062 17.484 1 88.5 107 ALA B O 1
ATOM 7256 N N . THR B 1 108 ? 14.438 18.172 16.578 1 91.19 108 THR B N 1
ATOM 7257 C CA . THR B 1 108 ? 15.641 17.453 16.984 1 91.19 108 THR B CA 1
ATOM 7258 C C . THR B 1 108 ? 16.141 16.562 15.852 1 91.19 108 THR B C 1
ATOM 7260 O O . THR B 1 108 ? 16.438 15.391 16.062 1 91.19 108 THR B O 1
ATOM 7263 N N . HIS B 1 109 ? 16.281 17.219 14.664 1 93.62 109 HIS B N 1
ATOM 7264 C CA . HIS B 1 109 ? 16.656 16.328 13.562 1 93.62 109 HIS B CA 1
ATOM 7265 C C . HIS B 1 109 ? 17.891 16.859 12.836 1 93.62 109 HIS B C 1
ATOM 7267 O O . HIS B 1 109 ? 18.25 16.359 11.766 1 93.62 109 HIS B O 1
ATOM 7273 N N . ALA B 1 110 ? 18.484 17.844 13.43 1 96.5 110 ALA B N 1
ATOM 7274 C CA . ALA B 1 110 ? 19.797 18.219 12.898 1 96.5 110 ALA B CA 1
ATOM 7275 C C . ALA B 1 110 ? 20.812 17.078 13.078 1 96.5 110 ALA B C 1
ATOM 7277 O O . ALA B 1 110 ? 21.703 16.906 12.25 1 96.5 110 ALA B O 1
ATOM 7278 N N . ARG B 1 111 ? 20.594 16.312 14.102 1 96.12 111 ARG B N 1
ATOM 7279 C CA . ARG B 1 111 ? 21.422 15.172 14.445 1 96.12 111 ARG B CA 1
ATOM 7280 C C . ARG B 1 111 ? 21.391 14.109 13.352 1 96.12 111 ARG B C 1
ATOM 7282 O O . ARG B 1 111 ? 22.281 13.258 13.281 1 96.12 111 ARG B O 1
ATOM 7289 N N . ASP B 1 112 ? 20.391 14.164 12.484 1 95 112 ASP B N 1
ATOM 7290 C CA . ASP B 1 112 ? 20.25 13.234 11.367 1 95 112 ASP B CA 1
ATOM 7291 C C . ASP B 1 112 ? 21.047 13.703 10.156 1 95 112 ASP B C 1
ATOM 7293 O O . ASP B 1 112 ? 21.078 13.023 9.125 1 95 112 ASP B O 1
ATOM 7297 N N . PHE B 1 113 ? 21.75 14.773 10.242 1 97 113 PHE B N 1
ATOM 7298 C CA . PHE B 1 113 ? 22.375 15.406 9.094 1 97 113 PHE B CA 1
ATOM 7299 C C . PHE B 1 113 ? 23.875 15.547 9.312 1 97 113 PHE B C 1
ATOM 7301 O O . PHE B 1 113 ? 24.672 15.148 8.453 1 97 113 PHE B O 1
ATOM 7308 N N . ILE B 1 114 ? 24.297 16.047 10.406 1 98 114 ILE B N 1
ATOM 7309 C CA . ILE B 1 114 ? 25.688 16.203 10.781 1 98 114 ILE B CA 1
ATOM 7310 C C . ILE B 1 114 ? 25.859 15.891 12.266 1 98 114 ILE B C 1
ATOM 7312 O O . ILE B 1 114 ? 24.922 16 13.047 1 98 114 ILE B O 1
ATOM 7316 N N . PRO B 1 115 ? 27.125 15.492 12.656 1 97.88 115 PRO B N 1
ATOM 7317 C CA . PRO B 1 115 ? 27.391 15.484 14.102 1 97.88 115 PRO B CA 1
ATOM 7318 C C . PRO B 1 115 ? 27.344 16.875 14.719 1 97.88 115 PRO B C 1
ATOM 7320 O O . PRO B 1 115 ? 28.047 17.781 14.25 1 97.88 115 PRO B O 1
ATOM 7323 N N . CYS B 1 116 ? 26.5 17.078 15.734 1 98.06 116 CYS B N 1
ATOM 7324 C CA . CYS B 1 116 ? 26.344 18.422 16.266 1 98.06 116 CYS B CA 1
ATOM 7325 C C . CYS B 1 116 ? 25.734 18.391 17.656 1 98.06 116 CYS B C 1
ATOM 7327 O O . CYS B 1 116 ? 25.438 17.328 18.188 1 98.06 116 CYS B O 1
ATOM 7329 N N . PHE B 1 117 ? 25.75 19.578 18.281 1 96.44 117 PHE B N 1
ATOM 7330 C CA . PHE B 1 117 ? 24.938 19.797 19.469 1 96.44 117 PHE B CA 1
ATOM 7331 C C . PHE B 1 117 ? 23.531 20.234 19.078 1 96.44 117 PHE B C 1
ATOM 7333 O O . PHE B 1 117 ? 23.281 21.422 18.859 1 96.44 117 PHE B O 1
ATOM 7340 N N . ASP B 1 118 ? 22.672 19.312 19.062 1 94.56 118 ASP B N 1
ATOM 7341 C CA . ASP B 1 118 ? 21.297 19.594 18.672 1 94.56 118 ASP B CA 1
ATOM 7342 C C . ASP B 1 118 ? 20.484 20.125 19.844 1 94.56 118 ASP B C 1
ATOM 7344 O O . ASP B 1 118 ? 19.625 19.422 20.391 1 94.56 118 ASP B O 1
ATOM 7348 N N . HIS B 1 119 ? 20.734 21.344 20.156 1 92.75 119 HIS B N 1
ATOM 7349 C CA . HIS B 1 119 ? 20.141 22.031 21.312 1 92.75 119 HIS B CA 1
ATOM 7350 C C . HIS B 1 119 ? 19.812 23.484 20.969 1 92.75 119 HIS B C 1
ATOM 7352 O O . HIS B 1 119 ? 20.656 24.203 20.438 1 92.75 119 HIS B O 1
ATOM 7358 N N . PRO B 1 120 ? 18.594 23.906 21.344 1 92.69 120 PRO B N 1
ATOM 7359 C CA . PRO B 1 120 ? 18.188 25.234 20.891 1 92.69 120 PRO B CA 1
ATOM 7360 C C . PRO B 1 120 ? 19 26.359 21.531 1 92.69 120 PRO B C 1
ATOM 7362 O O . PRO B 1 120 ? 19.156 27.438 20.938 1 92.69 120 PRO B O 1
ATOM 7365 N N . ALA B 1 121 ? 19.578 26.141 22.656 1 93.25 121 ALA B N 1
ATOM 7366 C CA . ALA B 1 121 ? 20.312 27.188 23.359 1 93.25 121 ALA B CA 1
ATOM 7367 C C . ALA B 1 121 ? 21.766 27.219 22.938 1 93.25 121 ALA B C 1
ATOM 7369 O O . ALA B 1 121 ? 22.484 28.172 23.234 1 93.25 121 ALA B O 1
ATOM 7370 N N . MET B 1 122 ? 22.219 26.234 22.281 1 94.69 122 MET B N 1
ATOM 7371 C CA . MET B 1 122 ? 23.609 26.188 21.844 1 94.69 122 MET B CA 1
ATOM 7372 C C . MET B 1 122 ? 23.766 26.781 20.438 1 94.69 122 MET B C 1
ATOM 7374 O O . MET B 1 122 ? 24.141 26.078 19.5 1 94.69 122 MET B O 1
ATOM 7378 N N . LYS B 1 123 ? 23.609 28.047 20.422 1 96.56 123 LYS B N 1
ATOM 7379 C CA . LYS B 1 123 ? 23.688 28.766 19.156 1 96.56 123 LYS B CA 1
ATOM 7380 C C . LYS B 1 123 ? 25.125 28.859 18.656 1 96.56 123 LYS B C 1
ATOM 7382 O O . LYS B 1 123 ? 26.062 28.922 19.469 1 96.56 123 LYS B O 1
ATOM 7387 N N . ALA B 1 124 ? 25.312 28.859 17.328 1 97.81 124 ALA B N 1
ATOM 7388 C CA . ALA B 1 124 ? 26.609 28.969 16.672 1 97.81 124 ALA B CA 1
ATOM 7389 C C . ALA B 1 124 ? 26.5 29.609 15.305 1 97.81 124 ALA B C 1
ATOM 7391 O O . ALA B 1 124 ? 25.391 29.797 14.797 1 97.81 124 ALA B O 1
ATOM 7392 N N . ARG B 1 125 ? 27.656 30 14.797 1 98.12 125 ARG B N 1
ATOM 7393 C CA . ARG B 1 125 ? 27.719 30.406 13.391 1 98.12 125 ARG B CA 1
ATOM 7394 C C . ARG B 1 125 ? 28.031 29.219 12.492 1 98.12 125 ARG B C 1
ATOM 7396 O O . ARG B 1 125 ? 28.703 28.266 12.914 1 98.12 125 ARG B O 1
ATOM 7403 N N . PHE B 1 126 ? 27.531 29.25 11.289 1 98.5 126 PHE B N 1
ATOM 7404 C CA . PHE B 1 126 ? 27.703 28.125 10.367 1 98.5 126 PHE B CA 1
ATOM 7405 C C . PHE B 1 126 ? 28.281 28.609 9.047 1 98.5 126 PHE B C 1
ATOM 7407 O O . PHE B 1 126 ? 27.781 29.562 8.453 1 98.5 126 PHE B O 1
ATOM 7414 N N . LYS B 1 127 ? 29.344 27.984 8.609 1 98.31 127 LYS B N 1
ATOM 7415 C CA . LYS B 1 127 ? 29.906 28.125 7.27 1 98.31 127 LYS B CA 1
ATOM 7416 C C . LYS B 1 127 ? 29.781 26.828 6.48 1 98.31 127 LYS B C 1
ATOM 7418 O O . LYS B 1 127 ? 30.375 25.812 6.848 1 98.31 127 LYS B O 1
ATOM 7423 N N . LEU B 1 128 ? 29.031 26.906 5.406 1 98.31 128 LEU B N 1
ATOM 7424 C CA . LEU B 1 128 ? 28.688 25.688 4.684 1 98.31 128 LEU B CA 1
ATOM 7425 C C . LEU B 1 128 ? 29.281 25.688 3.285 1 98.31 128 LEU B C 1
ATOM 7427 O O . LEU B 1 128 ? 29.203 26.688 2.574 1 98.31 128 LEU B O 1
ATOM 7431 N N . THR B 1 129 ? 29.953 24.625 2.902 1 98.25 129 THR B N 1
ATOM 7432 C CA . THR B 1 129 ? 30.422 24.328 1.55 1 98.25 129 THR B CA 1
ATOM 7433 C C . THR B 1 129 ? 29.891 22.984 1.065 1 98.25 129 THR B C 1
ATOM 7435 O O . THR B 1 129 ? 30.062 21.969 1.739 1 98.25 129 THR B O 1
ATOM 7438 N N . VAL B 1 130 ? 29.297 22.984 -0.116 1 98.19 130 VAL B N 1
ATOM 7439 C CA . VAL B 1 130 ? 28.625 21.781 -0.603 1 98.19 130 VAL B CA 1
ATOM 7440 C C . VAL B 1 130 ? 29.094 21.469 -2.023 1 98.19 130 VAL B C 1
ATOM 7442 O O . VAL B 1 130 ? 29.078 22.344 -2.895 1 98.19 130 VAL B O 1
ATOM 7445 N N . ARG B 1 131 ? 29.531 20.266 -2.258 1 97.44 131 ARG B N 1
ATOM 7446 C CA . ARG B 1 131 ? 29.891 19.75 -3.576 1 97.44 131 ARG B CA 1
ATOM 7447 C C . ARG B 1 131 ? 28.812 18.812 -4.117 1 97.44 131 ARG B C 1
ATOM 7449 O O . ARG B 1 131 ? 28.406 17.875 -3.432 1 97.44 131 ARG B O 1
ATOM 7456 N N . VAL B 1 132 ? 28.344 19.109 -5.32 1 96.69 132 VAL B N 1
ATOM 7457 C CA . VAL B 1 132 ? 27.266 18.297 -5.918 1 96.69 132 VAL B CA 1
ATOM 7458 C C . VAL B 1 132 ? 27.578 18.047 -7.391 1 96.69 132 VAL B C 1
ATOM 7460 O O . VAL B 1 132 ? 28.516 18.641 -7.945 1 96.69 132 VAL B O 1
ATOM 7463 N N . ASP B 1 133 ? 26.844 17.156 -7.984 1 92.06 133 ASP B N 1
ATOM 7464 C CA . ASP B 1 133 ? 26.984 16.859 -9.406 1 92.06 133 ASP B CA 1
ATOM 7465 C C . ASP B 1 133 ? 26.656 18.078 -10.258 1 92.06 133 ASP B C 1
ATOM 7467 O O . ASP B 1 133 ? 25.828 18.906 -9.883 1 92.06 133 ASP B O 1
ATOM 7471 N N . LYS B 1 134 ? 27.281 18.172 -11.43 1 91.38 134 LYS B N 1
ATOM 7472 C CA . LYS B 1 134 ? 27.062 19.297 -12.344 1 91.38 134 LYS B CA 1
ATOM 7473 C C . LYS B 1 134 ? 25.594 19.375 -12.758 1 91.38 134 LYS B C 1
ATOM 7475 O O . LYS B 1 134 ? 24.938 18.359 -12.977 1 91.38 134 LYS B O 1
ATOM 7480 N N . GLY B 1 135 ? 25.125 20.672 -12.805 1 90.81 135 GLY B N 1
ATOM 7481 C CA . GLY B 1 135 ? 23.75 20.891 -13.234 1 90.81 135 GLY B CA 1
ATOM 7482 C C . GLY B 1 135 ? 22.781 21.078 -12.078 1 90.81 135 GLY B C 1
ATOM 7483 O O . GLY B 1 135 ? 21.672 21.562 -12.266 1 90.81 135 GLY B O 1
ATOM 7484 N N . LEU B 1 136 ? 23.219 20.703 -10.883 1 94.81 136 LEU B N 1
ATOM 7485 C CA . LEU B 1 136 ? 22.344 20.828 -9.711 1 94.81 136 LEU B CA 1
ATOM 7486 C C . LEU B 1 136 ? 22.531 22.188 -9.047 1 94.81 136 LEU B C 1
ATOM 7488 O O . LEU B 1 136 ? 23.625 22.766 -9.078 1 94.81 136 LEU B O 1
ATOM 7492 N N . LYS B 1 137 ? 21.422 22.672 -8.5 1 96.12 137 LYS B N 1
ATOM 7493 C CA . LYS B 1 137 ? 21.453 23.875 -7.691 1 96.12 137 LYS B CA 1
ATOM 7494 C C . LYS B 1 137 ? 21.422 23.547 -6.199 1 96.12 137 LYS B C 1
ATOM 7496 O O . LYS B 1 137 ? 20.891 22.516 -5.801 1 96.12 137 LYS B O 1
ATOM 7501 N N . VAL B 1 138 ? 22.062 24.453 -5.43 1 98.19 138 VAL B N 1
ATOM 7502 C CA . VAL B 1 138 ? 22.078 24.297 -3.979 1 98.19 138 VAL B CA 1
ATOM 7503 C C . VAL B 1 138 ? 21.578 25.562 -3.305 1 98.19 138 VAL B C 1
ATOM 7505 O O . VAL B 1 138 ? 21.938 26.672 -3.695 1 98.19 138 VAL B O 1
ATOM 7508 N N . ILE B 1 139 ? 20.594 25.406 -2.357 1 98.5 139 ILE B N 1
ATOM 7509 C CA . ILE B 1 139 ? 20.062 26.5 -1.564 1 98.5 139 ILE B CA 1
ATOM 7510 C C . ILE B 1 139 ? 20.406 26.297 -0.091 1 98.5 139 ILE B C 1
ATOM 7512 O O . ILE B 1 139 ? 20.312 25.172 0.416 1 98.5 139 ILE B O 1
ATOM 7516 N N . SER B 1 140 ? 20.844 27.344 0.583 1 98.56 140 SER B N 1
ATOM 7517 C CA . SER B 1 140 ? 21.062 27.297 2.025 1 98.56 140 SER B CA 1
ATOM 7518 C C . SER B 1 140 ? 20.672 28.625 2.676 1 98.56 140 SER B C 1
ATOM 7520 O O . SER B 1 140 ? 19.984 29.453 2.064 1 98.56 140 SER B O 1
ATOM 7522 N N . ASN B 1 141 ? 21.078 28.859 3.939 1 98.56 141 ASN B N 1
ATOM 7523 C CA . ASN B 1 141 ? 20.656 29.984 4.758 1 98.56 141 ASN B CA 1
ATOM 7524 C C . ASN B 1 141 ? 21.172 31.312 4.188 1 98.56 141 ASN B C 1
ATOM 7526 O O . ASN B 1 141 ? 20.469 32.312 4.219 1 98.56 141 ASN B O 1
ATOM 7530 N N . MET B 1 142 ? 22.344 31.297 3.643 1 98.5 142 MET B N 1
ATOM 7531 C CA . MET B 1 142 ? 23.031 32.531 3.232 1 98.5 142 MET B CA 1
ATOM 7532 C C . MET B 1 142 ? 23.312 32.5 1.734 1 98.5 142 MET B C 1
ATOM 7534 O O . MET B 1 142 ? 23.219 31.469 1.088 1 98.5 142 MET B O 1
ATOM 7538 N N . PRO B 1 143 ? 23.609 33.688 1.129 1 97.06 143 PRO B N 1
ATOM 7539 C CA . PRO B 1 143 ? 23.906 33.719 -0.302 1 97.06 143 PRO B CA 1
ATOM 7540 C C . PRO B 1 143 ? 25.188 32.938 -0.652 1 97.06 143 PRO B C 1
ATOM 7542 O O . PRO B 1 143 ? 26.094 32.844 0.183 1 97.06 143 PRO B O 1
ATOM 7545 N N . VAL B 1 144 ? 25.219 32.469 -1.882 1 97.06 144 VAL B N 1
ATOM 7546 C CA . VAL B 1 144 ? 26.422 31.844 -2.422 1 97.06 144 VAL B CA 1
ATOM 7547 C C . VAL B 1 144 ? 27.5 32.906 -2.621 1 97.06 144 VAL B C 1
ATOM 7549 O O . VAL B 1 144 ? 27.266 33.938 -3.236 1 97.06 144 VAL B O 1
ATOM 7552 N N . VAL B 1 145 ? 28.672 32.656 -2.133 1 97.06 145 VAL B N 1
ATOM 7553 C CA . VAL B 1 145 ? 29.766 33.594 -2.277 1 97.06 145 VAL B CA 1
ATOM 7554 C C . VAL B 1 145 ? 30.734 33.094 -3.34 1 97.06 145 VAL B C 1
ATOM 7556 O O . VAL B 1 145 ? 31.484 33.906 -3.916 1 97.06 145 VAL B O 1
ATOM 7559 N N . ARG B 1 146 ? 30.766 31.812 -3.512 1 96.12 146 ARG B N 1
ATOM 7560 C CA . ARG B 1 146 ? 31.641 31.234 -4.52 1 96.12 146 ARG B CA 1
ATOM 7561 C C . ARG B 1 146 ? 31.016 29.969 -5.117 1 96.12 146 ARG B C 1
ATOM 7563 O O . ARG B 1 146 ? 30.422 29.172 -4.398 1 96.12 146 ARG B O 1
ATOM 7570 N N . GLU B 1 147 ? 31.094 29.906 -6.387 1 94.88 147 GLU B N 1
ATOM 7571 C CA . GLU B 1 147 ? 30.688 28.734 -7.16 1 94.88 147 GLU B CA 1
ATOM 7572 C C . GLU B 1 147 ? 31.797 28.297 -8.117 1 94.88 147 GLU B C 1
ATOM 7574 O O . GLU B 1 147 ? 32.25 29.094 -8.953 1 94.88 147 GLU B O 1
ATOM 7579 N N . LYS B 1 148 ? 32.25 27.031 -7.98 1 94.81 148 LYS B N 1
ATOM 7580 C CA . LYS B 1 148 ? 33.344 26.547 -8.805 1 94.81 148 LYS B CA 1
ATOM 7581 C C . LYS B 1 148 ? 33.062 25.156 -9.352 1 94.81 148 LYS B C 1
ATOM 7583 O O . LYS B 1 148 ? 32.656 24.266 -8.602 1 94.81 148 LYS B O 1
ATOM 7588 N N . GLU B 1 149 ? 33.344 25 -10.594 1 91.12 149 GLU B N 1
ATOM 7589 C CA . GLU B 1 149 ? 33.25 23.688 -11.211 1 91.12 149 GLU B CA 1
ATOM 7590 C C . GLU B 1 149 ? 34.562 22.938 -11.125 1 91.12 149 GLU B C 1
ATOM 7592 O O . GLU B 1 149 ? 35.625 23.5 -11.414 1 91.12 149 GLU B O 1
ATOM 7597 N N . GLU B 1 150 ? 34.5 21.703 -10.602 1 86.44 150 GLU B N 1
ATOM 7598 C CA . GLU B 1 150 ? 35.688 20.875 -10.484 1 86.44 150 GLU B CA 1
ATOM 7599 C C . GLU B 1 150 ? 35.375 19.406 -10.758 1 86.44 150 GLU B C 1
ATOM 7601 O O . GLU B 1 150 ? 34.594 18.797 -10.047 1 86.44 150 GLU B O 1
ATOM 7606 N N . ASN B 1 151 ? 36.094 18.781 -11.711 1 81.38 151 ASN B N 1
ATOM 7607 C CA . ASN B 1 151 ? 36.031 17.344 -11.977 1 81.38 151 ASN B CA 1
ATOM 7608 C C . ASN B 1 151 ? 34.562 16.875 -12.148 1 81.38 151 ASN B C 1
ATOM 7610 O O . ASN B 1 151 ? 34.156 15.922 -11.484 1 81.38 151 ASN B O 1
ATOM 7614 N N . GLY B 1 152 ? 33.781 17.578 -12.906 1 82.88 152 GLY B N 1
ATOM 7615 C CA . GLY B 1 152 ? 32.438 17.156 -13.203 1 82.88 152 GLY B CA 1
ATOM 7616 C C . GLY B 1 152 ? 31.453 17.453 -12.094 1 82.88 152 GLY B C 1
ATOM 7617 O O . GLY B 1 152 ? 30.281 17.078 -12.164 1 82.88 152 GLY B O 1
ATOM 7618 N N . LYS B 1 153 ? 31.938 18.094 -11.039 1 93.19 153 LYS B N 1
ATOM 7619 C CA . LYS B 1 153 ? 31.094 18.531 -9.93 1 93.19 153 LYS B CA 1
ATOM 7620 C C . LYS B 1 153 ? 31.141 20.031 -9.75 1 93.19 153 LYS B C 1
ATOM 7622 O O . LYS B 1 153 ? 31.906 20.719 -10.422 1 93.19 153 LYS B O 1
ATOM 7627 N N . VAL B 1 154 ? 30.25 20.547 -9.039 1 95.06 154 VAL B N 1
ATOM 7628 C CA . VAL B 1 154 ? 30.203 21.969 -8.711 1 95.06 154 VAL B CA 1
ATOM 7629 C C . VAL B 1 154 ? 30.281 22.141 -7.195 1 95.06 154 VAL B C 1
ATOM 7631 O O . VAL B 1 154 ? 29.594 21.453 -6.441 1 95.06 154 VAL B O 1
ATOM 7634 N N . VAL B 1 155 ? 31.141 23.047 -6.762 1 97.12 155 VAL B N 1
ATOM 7635 C CA . VAL B 1 155 ? 31.281 23.375 -5.348 1 97.12 155 VAL B CA 1
ATOM 7636 C C . VAL B 1 155 ? 30.641 24.719 -5.047 1 97.12 155 VAL B C 1
ATOM 7638 O O . VAL B 1 155 ? 30.984 25.734 -5.648 1 97.12 155 VAL B O 1
ATOM 7641 N N . TYR B 1 156 ? 29.688 24.75 -4.16 1 98 156 TYR B N 1
ATOM 7642 C CA . TYR B 1 156 ? 29.031 25.969 -3.68 1 98 156 TYR B CA 1
ATOM 7643 C C . TYR B 1 156 ? 29.547 26.344 -2.299 1 98 156 TYR B C 1
ATOM 7645 O O . TYR B 1 156 ? 29.484 25.547 -1.359 1 98 156 TYR B O 1
ATOM 7653 N N . GLU B 1 157 ? 30.047 27.547 -2.127 1 97.88 157 GLU B N 1
ATOM 7654 C CA . GLU B 1 157 ? 30.422 28.094 -0.833 1 97.88 157 GLU B CA 1
ATOM 7655 C C . GLU B 1 157 ? 29.469 29.219 -0.412 1 97.88 157 GLU B C 1
ATOM 7657 O O . GLU B 1 157 ? 29.25 30.172 -1.163 1 97.88 157 GLU B O 1
ATOM 7662 N N . PHE B 1 158 ? 28.969 29.141 0.764 1 98.62 158 PHE B N 1
ATOM 7663 C CA . PHE B 1 158 ? 28 30.125 1.246 1 98.62 158 PHE B CA 1
ATOM 7664 C C . PHE B 1 158 ? 28.641 31.062 2.256 1 98.62 158 PHE B C 1
ATOM 7666 O O . PHE B 1 158 ? 29.641 30.734 2.881 1 98.62 158 PHE B O 1
ATOM 7673 N N . ASP B 1 159 ? 28.031 32.188 2.389 1 97.94 159 ASP B N 1
ATOM 7674 C CA . ASP B 1 159 ? 28.438 33.125 3.438 1 97.94 159 ASP B CA 1
ATOM 7675 C C . ASP B 1 159 ? 28.141 32.562 4.82 1 97.94 159 ASP B C 1
ATOM 7677 O O . ASP B 1 159 ? 27.344 31.625 4.957 1 97.94 159 ASP B O 1
ATOM 7681 N N . GLU B 1 160 ? 28.859 33.031 5.816 1 97.88 160 GLU B N 1
ATOM 7682 C CA . GLU B 1 160 ? 28.672 32.562 7.191 1 97.88 160 GLU B CA 1
ATOM 7683 C C . GLU B 1 160 ? 27.359 33.125 7.766 1 97.88 160 GLU B C 1
ATOM 7685 O O . GLU B 1 160 ? 27 34.281 7.535 1 97.88 160 GLU B O 1
ATOM 7690 N N . THR B 1 161 ? 26.672 32.344 8.516 1 98.12 161 THR B N 1
ATOM 7691 C CA . THR B 1 161 ? 25.406 32.75 9.117 1 98.12 161 THR B CA 1
ATOM 7692 C C . THR B 1 161 ? 25.641 33.594 10.359 1 98.12 161 THR B C 1
ATOM 7694 O O . THR B 1 161 ? 26.75 33.625 10.898 1 98.12 161 THR B O 1
ATOM 7697 N N . PRO B 1 162 ? 24.594 34.344 10.797 1 97 162 PRO B N 1
ATOM 7698 C CA . PRO B 1 162 ? 24.672 34.812 12.172 1 97 162 PRO B CA 1
ATOM 7699 C C . PRO B 1 162 ? 24.594 33.688 13.203 1 97 162 PRO B C 1
ATOM 7701 O O . PRO B 1 162 ? 24.422 32.531 12.828 1 97 162 PRO B O 1
ATOM 7704 N N . LYS B 1 163 ? 24.812 34.125 14.445 1 97 163 LYS B N 1
ATOM 7705 C CA . LYS B 1 163 ? 24.641 33.156 15.508 1 97 163 LYS B CA 1
ATOM 7706 C C . LYS B 1 163 ? 23.219 32.625 15.555 1 97 163 LYS B C 1
ATOM 7708 O O . LYS B 1 163 ? 22.266 33.406 15.695 1 97 163 LYS B O 1
ATOM 7713 N N . MET B 1 164 ? 23 31.359 15.383 1 97.12 164 MET B N 1
ATOM 7714 C CA . MET B 1 164 ? 21.656 30.781 15.352 1 97.12 164 MET B CA 1
ATOM 7715 C C . MET B 1 164 ? 21.672 29.344 15.875 1 97.12 164 MET B C 1
ATOM 7717 O O . MET B 1 164 ? 22.734 28.766 16.047 1 97.12 164 MET B O 1
ATOM 7721 N N . SER B 1 165 ? 20.5 28.844 16.203 1 96.5 165 SER B N 1
ATOM 7722 C CA . SER B 1 165 ? 20.375 27.469 16.672 1 96.5 165 SER B CA 1
ATOM 7723 C C . SER B 1 165 ? 20.641 26.469 15.562 1 96.5 165 SER B C 1
ATOM 7725 O O . SER B 1 165 ? 20.391 26.75 14.391 1 96.5 165 SER B O 1
ATOM 7727 N N . THR B 1 166 ? 21.062 25.281 15.906 1 96.56 166 THR B N 1
ATOM 7728 C CA . THR B 1 166 ? 21.484 24.25 14.961 1 96.56 166 THR B CA 1
ATOM 7729 C C . THR B 1 166 ? 20.297 23.781 14.117 1 96.56 166 THR B C 1
ATOM 7731 O O . THR B 1 166 ? 20.453 23.453 12.938 1 96.56 166 THR B O 1
ATOM 7734 N N . TYR B 1 167 ? 19.062 23.781 14.703 1 95.44 167 TYR B N 1
ATOM 7735 C CA . TYR B 1 167 ? 17.906 23.25 13.992 1 95.44 167 TYR B CA 1
ATOM 7736 C C . TYR B 1 167 ? 17.469 24.203 12.883 1 95.44 167 TYR B C 1
ATOM 7738 O O . TYR B 1 167 ? 16.672 23.828 12.023 1 95.44 167 TYR B O 1
ATOM 7746 N N . LEU B 1 168 ? 18.062 25.375 12.75 1 97.75 168 LEU B N 1
ATOM 7747 C CA . LEU B 1 168 ? 17.672 26.375 11.758 1 97.75 168 LEU B CA 1
ATOM 7748 C C . LEU B 1 168 ? 18.516 26.234 10.492 1 97.75 168 LEU B C 1
ATOM 7750 O O . LEU B 1 168 ? 18.25 26.891 9.484 1 97.75 168 LEU B O 1
ATOM 7754 N N . LEU B 1 169 ? 19.484 25.375 10.516 1 97.88 169 LEU B N 1
ATOM 7755 C CA . LEU B 1 169 ? 20.297 25.109 9.328 1 97.88 169 LEU B CA 1
ATOM 7756 C C . LEU B 1 169 ? 19.438 24.484 8.227 1 97.88 169 LEU B C 1
ATOM 7758 O O . LEU B 1 169 ? 18.562 23.656 8.508 1 97.88 169 LEU B O 1
ATOM 7762 N N . TYR B 1 170 ? 19.719 24.922 6.957 1 98.19 170 TYR B N 1
ATOM 7763 C CA . TYR B 1 170 ? 18.953 24.375 5.848 1 98.19 170 TYR B CA 1
ATOM 7764 C C . TYR B 1 170 ? 19.859 24.016 4.68 1 98.19 170 TYR B C 1
ATOM 7766 O O . TYR B 1 170 ? 20.828 24.719 4.398 1 98.19 170 TYR B O 1
ATOM 7774 N N . LEU B 1 171 ? 19.531 22.938 4.035 1 98.56 171 LEU B N 1
ATOM 7775 C CA . LEU B 1 171 ? 20.172 22.547 2.779 1 98.56 171 LEU B CA 1
ATOM 7776 C C . LEU B 1 171 ? 19.156 21.984 1.801 1 98.56 171 LEU B C 1
ATOM 7778 O O . LEU B 1 171 ? 18.375 21.094 2.156 1 98.56 171 LEU B O 1
ATOM 7782 N N . GLY B 1 172 ? 19.109 22.5 0.617 1 98.19 172 GLY B N 1
ATOM 7783 C CA . GLY B 1 172 ? 18.344 21.984 -0.502 1 98.19 172 GLY B CA 1
ATOM 7784 C C . GLY B 1 172 ? 19.172 21.766 -1.749 1 98.19 172 GLY B C 1
ATOM 7785 O O . GLY B 1 172 ? 20.016 22.594 -2.092 1 98.19 172 GLY B O 1
ATOM 7786 N N . ILE B 1 173 ? 19.031 20.609 -2.373 1 98.31 173 ILE B N 1
ATOM 7787 C CA . ILE B 1 173 ? 19.75 20.281 -3.6 1 98.31 173 ILE B CA 1
ATOM 7788 C C . ILE B 1 173 ? 18.766 19.797 -4.66 1 98.31 173 ILE B C 1
ATOM 7790 O O . ILE B 1 173 ? 17.953 18.906 -4.398 1 98.31 173 ILE B O 1
ATOM 7794 N N . GLY B 1 174 ? 18.812 20.344 -5.828 1 96.94 174 GLY B N 1
ATOM 7795 C CA . GLY B 1 174 ? 17.969 19.859 -6.914 1 96.94 174 GLY B CA 1
ATOM 7796 C C . GLY B 1 174 ? 17.797 20.859 -8.039 1 96.94 174 GLY B C 1
ATOM 7797 O O . GLY B 1 174 ? 18.531 21.859 -8.102 1 96.94 174 GLY B O 1
ATOM 7798 N N . ASN B 1 175 ? 16.969 20.547 -8.977 1 95.12 175 ASN B N 1
ATOM 7799 C CA . ASN B 1 175 ? 16.625 21.453 -10.07 1 95.12 175 ASN B CA 1
ATOM 7800 C C . ASN B 1 175 ? 15.562 22.469 -9.633 1 95.12 175 ASN B C 1
ATOM 7802 O O . ASN B 1 175 ? 14.367 22.266 -9.852 1 95.12 175 ASN B O 1
ATOM 7806 N N . PHE B 1 176 ? 16.016 23.641 -9.156 1 97 176 PHE B N 1
ATOM 7807 C CA . PHE B 1 176 ? 15.102 24.672 -8.664 1 97 176 PHE B CA 1
ATOM 7808 C C . PHE B 1 176 ? 14.93 25.766 -9.711 1 97 176 PHE B C 1
ATOM 7810 O O . PHE B 1 176 ? 15.883 26.141 -10.398 1 97 176 PHE B O 1
ATOM 7817 N N . GLU B 1 177 ? 13.727 26.188 -9.859 1 97.06 177 GLU B N 1
ATOM 7818 C CA . GLU B 1 177 ? 13.398 27.422 -10.547 1 97.06 177 GLU B CA 1
ATOM 7819 C C . GLU B 1 177 ? 13.164 28.562 -9.547 1 97.06 177 GLU B C 1
ATOM 7821 O O . GLU B 1 177 ? 12.562 28.344 -8.492 1 97.06 177 GLU B O 1
ATOM 7826 N N . GLU B 1 178 ? 13.688 29.719 -9.891 1 97.38 178 GLU B N 1
ATOM 7827 C CA . GLU B 1 178 ? 13.602 30.812 -8.922 1 97.38 178 GLU B CA 1
ATOM 7828 C C . GLU B 1 178 ? 13.078 32.094 -9.578 1 97.38 178 GLU B C 1
ATOM 7830 O O . GLU B 1 178 ? 13.312 32.312 -10.758 1 97.38 178 GLU B O 1
ATOM 7835 N N . ILE B 1 179 ? 12.281 32.781 -8.828 1 97 179 ILE B N 1
ATOM 7836 C CA . ILE B 1 179 ? 11.992 34.188 -9.117 1 97 179 ILE B CA 1
ATOM 7837 C C . ILE B 1 179 ? 12.469 35.062 -7.961 1 97 179 ILE B C 1
ATOM 7839 O O . ILE B 1 179 ? 12.477 34.625 -6.805 1 97 179 ILE B O 1
ATOM 7843 N N . ARG B 1 180 ? 12.906 36.25 -8.266 1 95.88 180 ARG B N 1
ATOM 7844 C CA . ARG B 1 180 ? 13.555 37.125 -7.273 1 95.88 180 ARG B CA 1
ATOM 7845 C C . ARG B 1 180 ? 12.945 38.531 -7.289 1 95.88 180 ARG B C 1
ATOM 7847 O O . ARG B 1 180 ? 12.602 39.031 -8.352 1 95.88 180 ARG B O 1
ATOM 7854 N N . ASP B 1 181 ? 12.609 39 -6.113 1 93.75 181 ASP B N 1
ATOM 7855 C CA . ASP B 1 181 ? 12.32 40.406 -5.926 1 93.75 181 ASP B CA 1
ATOM 7856 C C . ASP B 1 181 ? 13.602 41.219 -5.707 1 93.75 181 ASP B C 1
ATOM 7858 O O . ASP B 1 181 ? 13.984 41.5 -4.566 1 93.75 181 ASP B O 1
ATOM 7862 N N . GLU B 1 182 ? 14.156 41.719 -6.805 1 85.31 182 GLU B N 1
ATOM 7863 C CA . GLU B 1 182 ? 15.461 42.344 -6.766 1 85.31 182 GLU B CA 1
ATOM 7864 C C . GLU B 1 182 ? 15.328 43.844 -6.406 1 85.31 182 GLU B C 1
ATOM 7866 O O . GLU B 1 182 ? 14.266 44.438 -6.582 1 85.31 182 GLU B O 1
ATOM 7871 N N . GLY B 1 183 ? 16.375 44.469 -5.902 1 81.62 183 GLY B N 1
ATOM 7872 C CA . GLY B 1 183 ? 16.453 45.906 -5.688 1 81.62 183 GLY B CA 1
ATOM 7873 C C . GLY B 1 183 ? 16.188 46.312 -4.25 1 81.62 183 GLY B C 1
ATOM 7874 O O . GLY B 1 183 ? 16.391 47.469 -3.873 1 81.62 183 GLY B O 1
ATOM 7875 N N . LYS B 1 184 ? 15.664 45.375 -3.455 1 88.12 184 LYS B N 1
ATOM 7876 C CA . LYS B 1 184 ? 15.445 45.688 -2.043 1 88.12 184 LYS B CA 1
ATOM 7877 C C . LYS B 1 184 ? 16.109 44.656 -1.147 1 88.12 184 LYS B C 1
ATOM 7879 O O . LYS B 1 184 ? 16.359 43.5 -1.572 1 88.12 184 LYS B O 1
ATOM 7884 N N . ILE B 1 185 ? 16.5 45.125 -0.04 1 91.5 185 ILE B N 1
ATOM 7885 C CA . ILE B 1 185 ? 17.047 44.219 0.963 1 91.5 185 ILE B CA 1
ATOM 7886 C C . ILE B 1 185 ? 16.016 43.969 2.057 1 91.5 185 ILE B C 1
ATOM 7888 O O . ILE B 1 185 ? 15.43 44.906 2.592 1 91.5 185 ILE B O 1
ATOM 7892 N N . PRO B 1 186 ? 15.859 42.781 2.512 1 96.81 186 PRO B N 1
ATOM 7893 C CA . PRO B 1 186 ? 16.484 41.594 1.943 1 96.81 186 PRO B CA 1
ATOM 7894 C C . PRO B 1 186 ? 15.93 41.25 0.561 1 96.81 186 PRO B C 1
ATOM 7896 O O . PRO B 1 186 ? 14.789 41.562 0.246 1 96.81 186 PRO B O 1
ATOM 7899 N N . THR B 1 187 ? 16.781 40.625 -0.235 1 97.44 187 THR B N 1
ATOM 7900 C CA . THR B 1 187 ? 16.281 40.031 -1.47 1 97.44 187 THR B CA 1
ATOM 7901 C C . THR B 1 187 ? 15.367 38.844 -1.17 1 97.44 187 THR B C 1
ATOM 7903 O O . THR B 1 187 ? 15.75 37.938 -0.429 1 97.44 187 THR B O 1
ATOM 7906 N N . ILE B 1 188 ? 14.148 38.906 -1.688 1 98.25 188 ILE B N 1
ATOM 7907 C CA . ILE B 1 188 ? 13.219 37.812 -1.517 1 98.25 188 ILE B CA 1
ATOM 7908 C C . ILE B 1 188 ? 13.266 36.906 -2.744 1 98.25 188 ILE B C 1
ATOM 7910 O O . ILE B 1 188 ? 13.117 37.375 -3.875 1 98.25 188 ILE B O 1
ATOM 7914 N N . ILE B 1 189 ? 13.508 35.656 -2.566 1 98.38 189 ILE B N 1
ATOM 7915 C CA . ILE B 1 189 ? 13.625 34.656 -3.641 1 98.38 189 ILE B CA 1
ATOM 7916 C C . ILE B 1 189 ? 12.609 33.562 -3.428 1 98.38 189 ILE B C 1
ATOM 7918 O O . ILE B 1 189 ? 12.539 32.969 -2.344 1 98.38 189 ILE B O 1
ATOM 7922 N N . VAL B 1 190 ? 11.742 33.312 -4.387 1 98.5 190 VAL B N 1
ATOM 7923 C CA . VAL B 1 190 ? 10.867 32.156 -4.344 1 98.5 190 VAL B CA 1
ATOM 7924 C C . VAL B 1 190 ? 11.445 31.016 -5.207 1 98.5 190 VAL B C 1
ATOM 7926 O O . VAL B 1 190 ? 11.812 31.25 -6.359 1 98.5 190 VAL B O 1
ATOM 7929 N N . ALA B 1 191 ? 11.547 29.844 -4.629 1 98.56 191 ALA B N 1
ATOM 7930 C CA . ALA B 1 191 ? 12.094 28.688 -5.34 1 98.56 191 ALA B CA 1
ATOM 7931 C C . ALA B 1 191 ? 11.094 27.547 -5.359 1 98.56 191 ALA B C 1
ATOM 7933 O O . ALA B 1 191 ? 10.438 27.266 -4.355 1 98.56 191 ALA B O 1
ATOM 7934 N N . THR B 1 192 ? 10.906 26.953 -6.504 1 97.56 192 THR B N 1
ATOM 7935 C CA . THR B 1 192 ? 10.062 25.781 -6.688 1 97.56 192 THR B CA 1
ATOM 7936 C C . THR B 1 192 ? 10.758 24.75 -7.574 1 97.56 192 THR B C 1
ATOM 7938 O O . THR B 1 192 ? 11.812 25.031 -8.156 1 97.56 192 THR B O 1
ATOM 7941 N N . ILE B 1 193 ? 10.234 23.562 -7.574 1 95.56 193 ILE B N 1
ATOM 7942 C CA . ILE B 1 193 ? 10.578 22.656 -8.664 1 95.56 193 ILE B CA 1
ATOM 7943 C C . ILE B 1 193 ? 10.117 23.25 -9.992 1 95.56 193 ILE B C 1
ATOM 7945 O O . ILE B 1 193 ? 9.32 24.188 -10.016 1 95.56 193 ILE B O 1
ATOM 7949 N N . PRO B 1 194 ? 10.586 22.703 -11.164 1 94.19 194 PRO B N 1
ATOM 7950 C CA . PRO B 1 194 ? 10.305 23.328 -12.461 1 94.19 194 PRO B CA 1
ATOM 7951 C C . PRO B 1 194 ? 8.82 23.375 -12.797 1 94.19 194 PRO B C 1
ATOM 7953 O O . PRO B 1 194 ? 8.094 22.406 -12.531 1 94.19 194 PRO B O 1
ATOM 7956 N N . GLY B 1 195 ? 8.414 24.547 -13.273 1 93.69 195 GLY B N 1
ATOM 7957 C CA . GLY B 1 195 ? 7.09 24.656 -13.852 1 93.69 195 GLY B CA 1
ATOM 7958 C C . GLY B 1 195 ? 6.078 25.297 -12.914 1 93.69 195 GLY B C 1
ATOM 7959 O O . GLY B 1 195 ? 4.918 25.484 -13.289 1 93.69 195 GLY B O 1
ATOM 7960 N N . LYS B 1 196 ? 6.48 25.766 -11.688 1 94.88 196 LYS B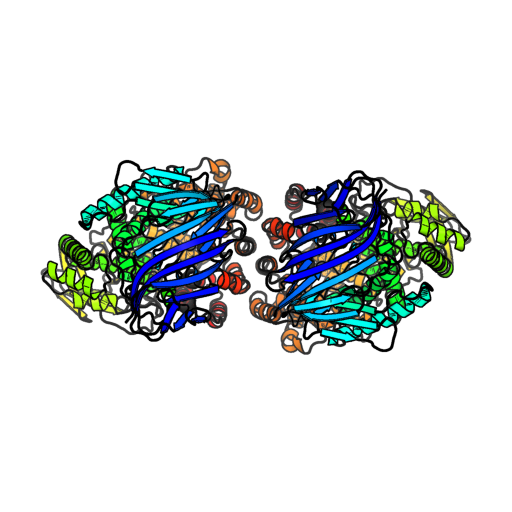 N 1
ATOM 7961 C CA . LYS B 1 196 ? 5.48 26.203 -10.719 1 94.88 196 LYS B CA 1
ATOM 7962 C C . LYS B 1 196 ? 5.812 27.594 -10.18 1 94.88 196 LYS B C 1
ATOM 7964 O O . LYS B 1 196 ? 5.004 28.203 -9.477 1 94.88 196 LYS B O 1
ATOM 7969 N N . VAL B 1 197 ? 6.902 28.141 -10.516 1 95.19 197 VAL B N 1
ATOM 7970 C CA . VAL B 1 197 ? 7.5 29.281 -9.805 1 95.19 197 VAL B CA 1
ATOM 7971 C C . VAL B 1 197 ? 6.621 30.516 -9.969 1 95.19 197 VAL B C 1
ATOM 7973 O O . VAL B 1 197 ? 6.586 31.375 -9.094 1 95.19 197 VAL B O 1
ATOM 7976 N N . GLN B 1 198 ? 5.812 30.594 -11.07 1 94.5 198 GLN B N 1
ATOM 7977 C CA . GLN B 1 198 ? 4.984 31.766 -11.305 1 94.5 198 GLN B CA 1
ATOM 7978 C C . GLN B 1 198 ? 3.92 31.906 -10.219 1 94.5 198 GLN B C 1
ATOM 7980 O O . GLN B 1 198 ? 3.523 33.031 -9.875 1 94.5 198 GLN B O 1
ATOM 7985 N N . LYS B 1 199 ? 3.543 30.891 -9.602 1 95.62 199 LYS B N 1
ATOM 7986 C CA . LYS B 1 199 ? 2.539 30.922 -8.547 1 95.62 199 LYS B CA 1
ATOM 7987 C C . LYS B 1 199 ? 3.137 31.422 -7.234 1 95.62 199 LYS B C 1
ATOM 7989 O O . LYS B 1 199 ? 2.414 31.625 -6.258 1 95.62 199 LYS B O 1
ATOM 7994 N N . GLY B 1 200 ? 4.414 31.641 -7.273 1 97.38 200 GLY B N 1
ATOM 7995 C CA . GLY B 1 200 ? 5.102 32.125 -6.094 1 97.38 200 GLY B CA 1
ATOM 7996 C C . GLY B 1 200 ? 5.086 33.656 -5.984 1 97.38 200 GLY B C 1
ATOM 7997 O O . GLY B 1 200 ? 5.52 34.219 -4.977 1 97.38 200 GLY B O 1
ATOM 7998 N N . ARG B 1 201 ? 4.543 34.344 -6.961 1 97 201 ARG B N 1
ATOM 7999 C CA . ARG B 1 201 ? 4.543 35.812 -6.961 1 97 201 ARG B CA 1
ATOM 8000 C C . ARG B 1 201 ? 3.674 36.344 -5.832 1 97 201 ARG B C 1
ATOM 8002 O O . ARG B 1 201 ? 4 37.375 -5.238 1 97 201 ARG B O 1
ATOM 8009 N N . PHE B 1 202 ? 2.557 35.688 -5.602 1 96.69 202 PHE B N 1
ATOM 8010 C CA . PHE B 1 202 ? 1.679 36.125 -4.516 1 96.69 202 PHE B CA 1
ATOM 8011 C C . PHE B 1 202 ? 2.404 36.062 -3.178 1 96.69 202 PHE B C 1
ATOM 8013 O O . PHE B 1 202 ? 2.379 37 -2.406 1 96.69 202 PHE B O 1
ATOM 8020 N N . SER B 1 203 ? 3.08 34.969 -2.92 1 97.94 203 SER B N 1
ATOM 8021 C CA . SER B 1 203 ? 3.803 34.812 -1.662 1 97.94 203 SER B CA 1
ATOM 8022 C C . SER B 1 203 ? 4.973 35.781 -1.566 1 97.94 203 SER B C 1
ATOM 8024 O O . SER B 1 203 ? 5.316 36.25 -0.475 1 97.94 203 SER B O 1
ATOM 8026 N N . MET B 1 204 ? 5.559 36.062 -2.689 1 97.69 204 MET B N 1
ATOM 8027 C CA . MET B 1 204 ? 6.637 37.062 -2.713 1 97.69 204 MET B CA 1
ATOM 8028 C C . MET B 1 204 ? 6.137 38.406 -2.252 1 97.69 204 MET B C 1
ATOM 8030 O O . MET B 1 204 ? 6.789 39.094 -1.451 1 97.69 204 MET B O 1
ATOM 8034 N N . GLN B 1 205 ? 5.023 38.781 -2.711 1 96.69 205 GLN B N 1
ATOM 8035 C CA . GLN B 1 205 ? 4.434 40.062 -2.33 1 96.69 205 GLN B CA 1
ATOM 8036 C C . GLN B 1 205 ? 4.051 40.062 -0.853 1 96.69 205 GLN B C 1
ATOM 8038 O O . GLN B 1 205 ? 4.312 41.031 -0.144 1 96.69 205 GLN B O 1
ATOM 8043 N N . ILE B 1 206 ? 3.398 39 -0.426 1 97.75 206 ILE B N 1
ATOM 8044 C CA . ILE B 1 206 ? 3.025 38.906 0.979 1 97.75 206 ILE B CA 1
ATOM 8045 C C . ILE B 1 206 ? 4.273 39 1.854 1 97.75 206 ILE B C 1
ATOM 8047 O O . ILE B 1 206 ? 4.242 39.594 2.924 1 97.75 206 ILE B O 1
ATOM 8051 N N . SER B 1 207 ? 5.348 38.406 1.374 1 98.19 207 SER B N 1
ATOM 8052 C CA . SER B 1 207 ? 6.594 38.375 2.131 1 98.19 207 SER B CA 1
ATOM 8053 C C . SER B 1 207 ? 7.156 39.812 2.287 1 98.19 207 SER B C 1
ATOM 8055 O O . SER B 1 207 ? 7.559 40.188 3.383 1 98.19 207 SER B O 1
ATOM 8057 N N . ARG B 1 208 ? 7.211 40.5 1.214 1 97.88 208 ARG B N 1
ATOM 8058 C CA . ARG B 1 208 ? 7.699 41.875 1.263 1 97.88 208 ARG B CA 1
ATOM 8059 C C . ARG B 1 208 ? 6.879 42.719 2.234 1 97.88 208 ARG B C 1
ATOM 8061 O O . ARG B 1 208 ? 7.434 43.406 3.107 1 97.88 208 ARG B O 1
ATOM 8068 N N . ASN B 1 209 ? 5.578 42.625 2.1 1 97.75 209 ASN B N 1
ATOM 8069 C CA . ASN B 1 209 ? 4.68 43.406 2.957 1 97.75 209 ASN B CA 1
ATOM 8070 C C . ASN B 1 209 ? 4.824 43 4.422 1 97.75 209 ASN B C 1
ATOM 8072 O O . ASN B 1 209 ? 4.801 43.875 5.309 1 97.75 209 ASN B O 1
ATOM 8076 N N . SER B 1 210 ? 4.965 41.781 4.672 1 98.19 210 SER B N 1
ATOM 8077 C CA . SER B 1 210 ? 5.082 41.25 6.035 1 98.19 210 SER B CA 1
ATOM 8078 C C . SER B 1 210 ? 6.398 41.688 6.676 1 98.19 210 SER B C 1
ATOM 8080 O O . SER B 1 210 ? 6.422 42.125 7.836 1 98.19 210 SER B O 1
ATOM 8082 N N . ILE B 1 211 ? 7.488 41.562 5.926 1 98.06 211 ILE B N 1
ATOM 8083 C CA . ILE B 1 211 ? 8.789 41.969 6.449 1 98.06 211 ILE B CA 1
ATOM 8084 C C . ILE B 1 211 ? 8.758 43.438 6.809 1 98.06 211 ILE B C 1
ATOM 8086 O O . ILE B 1 211 ? 9.219 43.844 7.887 1 98.06 211 ILE B O 1
ATOM 8090 N N . GLU B 1 212 ? 8.211 44.25 5.98 1 97.44 212 GLU B N 1
ATOM 8091 C CA . GLU B 1 212 ? 8.117 45.688 6.238 1 97.44 212 GLU B CA 1
ATOM 8092 C C . GLU B 1 212 ? 7.262 45.969 7.469 1 97.44 212 GLU B C 1
ATOM 8094 O O . GLU B 1 212 ? 7.598 46.844 8.281 1 97.44 212 GLU B O 1
ATOM 8099 N N . PHE B 1 213 ? 6.199 45.281 7.57 1 98 213 PHE B N 1
ATOM 8100 C CA . PHE B 1 213 ? 5.34 45.438 8.742 1 98 213 PHE B CA 1
ATOM 8101 C C . PHE B 1 213 ? 6.098 45.062 10.008 1 98 213 PHE B C 1
ATOM 8103 O O . PHE B 1 213 ? 6.051 45.812 11 1 98 213 PHE B O 1
ATOM 8110 N N . TYR B 1 214 ? 6.77 43.938 10.023 1 98.31 214 TYR B N 1
ATOM 8111 C CA . TYR B 1 214 ? 7.461 43.469 11.211 1 98.31 214 TYR B CA 1
ATOM 8112 C C . TYR B 1 214 ? 8.633 44.375 11.57 1 98.31 214 TYR B C 1
ATOM 8114 O O . TYR B 1 214 ? 8.898 44.594 12.75 1 98.31 214 TYR B O 1
ATOM 8122 N N . GLU B 1 215 ? 9.359 44.875 10.539 1 97.94 215 GLU B N 1
ATOM 8123 C CA . GLU B 1 215 ? 10.445 45.812 10.797 1 97.94 215 GLU B CA 1
ATOM 8124 C C . GLU B 1 215 ? 9.93 47.031 11.531 1 97.94 215 GLU B C 1
ATOM 8126 O O . GLU B 1 215 ? 10.57 47.531 12.469 1 97.94 215 GLU B O 1
ATOM 8131 N N . LYS B 1 216 ? 8.852 47.469 11.102 1 97.62 216 LYS B N 1
ATOM 8132 C CA . LYS B 1 216 ? 8.266 48.656 11.719 1 97.62 216 LYS B CA 1
ATOM 8133 C C . LYS B 1 216 ? 7.707 48.344 13.102 1 97.62 216 LYS B C 1
ATOM 8135 O O . LYS B 1 216 ? 7.93 49.094 14.055 1 97.62 216 LYS B O 1
ATOM 8140 N N . TYR B 1 217 ? 6.98 47.281 13.219 1 97.56 217 TYR B N 1
ATOM 8141 C CA . TYR B 1 217 ? 6.312 46.906 14.461 1 97.56 217 TYR B CA 1
ATOM 8142 C C . TYR B 1 217 ? 7.328 46.625 15.562 1 97.56 217 TYR B C 1
ATOM 8144 O O . TYR B 1 217 ? 7.152 47.062 16.703 1 97.56 217 TYR B O 1
ATOM 8152 N N . PHE B 1 218 ? 8.414 45.906 15.234 1 97.88 218 PHE B N 1
ATOM 8153 C CA . PHE B 1 218 ? 9.391 45.438 16.234 1 97.88 218 PHE B CA 1
ATOM 8154 C C . PHE B 1 218 ? 10.531 46.469 16.359 1 97.88 218 PHE B C 1
ATOM 8156 O O . PHE B 1 218 ? 11.336 46.375 17.281 1 97.88 218 PHE B O 1
ATOM 8163 N N . GLU B 1 219 ? 10.656 47.344 15.391 1 97.88 219 GLU B N 1
ATOM 8164 C CA . GLU B 1 219 ? 11.727 48.312 15.344 1 97.88 219 GLU B CA 1
ATOM 8165 C C . GLU B 1 219 ? 13.094 47.656 15.258 1 97.88 219 GLU B C 1
ATOM 8167 O O . GLU B 1 219 ? 14.047 48.062 15.906 1 97.88 219 GLU B O 1
ATOM 8172 N N . ILE B 1 220 ? 13.141 46.594 14.609 1 97.94 220 ILE B N 1
ATOM 8173 C CA . ILE B 1 220 ? 14.344 45.812 14.32 1 97.94 220 ILE B CA 1
ATOM 8174 C C . ILE B 1 220 ? 14.344 45.375 12.852 1 97.94 220 ILE B C 1
ATOM 8176 O O . ILE B 1 220 ? 13.438 44.688 12.406 1 97.94 220 ILE B O 1
ATOM 8180 N N . PRO B 1 221 ? 15.312 45.781 12.062 1 96.62 221 PRO B N 1
ATOM 8181 C CA . PRO B 1 221 ? 15.344 45.375 10.656 1 96.62 221 PRO B CA 1
ATOM 8182 C C . PRO B 1 221 ? 15.586 43.875 10.5 1 96.62 221 PRO B C 1
ATOM 8184 O O . PRO B 1 221 ? 16.172 43.25 11.391 1 96.62 221 PRO B O 1
ATOM 8187 N N . TYR B 1 222 ? 15.086 43.344 9.352 1 97.12 222 TYR B N 1
ATOM 8188 C CA . TYR B 1 222 ? 15.406 41.969 9.023 1 97.12 222 TYR B CA 1
ATOM 8189 C C . TYR B 1 222 ? 16.906 41.75 8.992 1 97.12 222 TYR B C 1
ATOM 8191 O O . TYR B 1 222 ? 17.656 42.562 8.422 1 97.12 222 TYR B O 1
ATOM 8199 N N . GLN B 1 223 ? 17.453 40.688 9.453 1 96.19 223 GLN B N 1
ATOM 8200 C CA . GLN B 1 223 ? 18.844 40.594 9.844 1 96.19 223 GLN B CA 1
ATOM 8201 C C . GLN B 1 223 ? 19.688 40.031 8.703 1 96.19 223 GLN B C 1
ATOM 8203 O O . GLN B 1 223 ? 20.922 40.156 8.711 1 96.19 223 GLN B O 1
ATOM 8208 N N . LEU B 1 224 ? 19.156 39.344 7.77 1 97.38 224 LEU B N 1
ATOM 8209 C CA . LEU B 1 224 ? 19.922 38.656 6.73 1 97.38 224 LEU B CA 1
ATOM 8210 C C . LEU B 1 224 ? 19.766 39.375 5.387 1 97.38 224 LEU B C 1
ATOM 8212 O O . LEU B 1 224 ? 18.797 40.094 5.172 1 97.38 224 LEU B O 1
ATOM 8216 N N . PRO B 1 225 ? 20.703 39.125 4.41 1 96.81 225 PRO B N 1
ATOM 8217 C CA . PRO B 1 225 ? 20.656 39.812 3.125 1 96.81 225 PRO B CA 1
ATOM 8218 C C . PRO B 1 225 ? 19.594 39.25 2.18 1 96.81 225 PRO B C 1
ATOM 8220 O O . PRO B 1 225 ? 19.219 39.938 1.209 1 96.81 225 PRO B O 1
ATOM 8223 N N . LYS B 1 226 ? 19.172 38.094 2.439 1 97.31 226 LYS B N 1
ATOM 8224 C CA . LYS B 1 226 ? 18.172 37.5 1.583 1 97.31 226 LYS B CA 1
ATOM 8225 C C . LYS B 1 226 ? 17.266 36.531 2.381 1 97.31 226 LYS B C 1
ATOM 8227 O O . LYS B 1 226 ? 17.609 36.156 3.5 1 97.31 226 LYS B O 1
ATOM 8232 N N . VAL B 1 227 ? 16.156 36.219 1.811 1 97.94 227 VAL B N 1
ATOM 8233 C CA . VAL B 1 227 ? 15.305 35.156 2.33 1 97.94 227 VAL B CA 1
ATOM 8234 C C . VAL B 1 227 ? 14.734 34.344 1.172 1 97.94 227 VAL B C 1
ATOM 8236 O O . VAL B 1 227 ? 14.141 34.906 0.244 1 97.94 227 VAL B O 1
ATOM 8239 N N . HIS B 1 228 ? 15.047 33.062 1.142 1 98.44 228 HIS B N 1
ATOM 8240 C CA . HIS B 1 228 ? 14.438 32.125 0.225 1 98.44 228 HIS B CA 1
ATOM 8241 C C . HIS B 1 228 ? 13.102 31.609 0.762 1 98.44 228 HIS B C 1
ATOM 8243 O O . HIS B 1 228 ? 12.984 31.297 1.949 1 98.44 228 HIS B O 1
ATOM 8249 N N . LEU B 1 229 ? 12.086 31.625 -0.027 1 98.69 229 LEU B N 1
ATOM 8250 C CA . LEU B 1 229 ? 10.844 30.875 0.169 1 98.69 229 LEU B CA 1
ATOM 8251 C C . LEU B 1 229 ? 10.797 29.672 -0.752 1 98.69 229 LEU B C 1
ATOM 8253 O O . LEU B 1 229 ? 10.562 29.797 -1.955 1 98.69 229 LEU B O 1
ATOM 8257 N N . ILE B 1 230 ? 10.891 28.422 -0.188 1 98.69 230 ILE B N 1
ATOM 8258 C CA . ILE B 1 230 ? 11.133 27.234 -1.006 1 98.69 230 ILE B CA 1
ATOM 8259 C C . ILE B 1 230 ? 9.922 26.312 -0.927 1 98.69 230 ILE B C 1
ATOM 8261 O O . ILE B 1 230 ? 9.57 25.828 0.153 1 98.69 230 ILE B O 1
ATOM 8265 N N . ALA B 1 231 ? 9.289 26.078 -2.039 1 98.06 231 ALA B N 1
ATOM 8266 C CA . ALA B 1 231 ? 8.219 25.078 -2.113 1 98.06 231 ALA B CA 1
ATOM 8267 C C . ALA B 1 231 ? 8.797 23.672 -2.244 1 98.06 231 ALA B C 1
ATOM 8269 O O . ALA B 1 231 ? 9.43 23.344 -3.25 1 98.06 231 ALA B O 1
ATOM 8270 N N . ILE B 1 232 ? 8.578 22.875 -1.241 1 96.88 232 ILE B N 1
ATOM 8271 C CA . ILE B 1 232 ? 9.055 21.484 -1.262 1 96.88 232 ILE B CA 1
ATOM 8272 C C . ILE B 1 232 ? 7.914 20.562 -1.682 1 96.88 232 ILE B C 1
ATOM 8274 O O . ILE B 1 232 ? 6.832 20.594 -1.094 1 96.88 232 ILE B O 1
ATOM 8278 N N . PRO B 1 233 ? 8.117 19.719 -2.65 1 94.12 233 PRO B N 1
ATOM 8279 C CA . PRO B 1 233 ? 7.023 18.906 -3.188 1 94.12 233 PRO B CA 1
ATOM 8280 C C . PRO B 1 233 ? 6.484 17.891 -2.172 1 94.12 233 PRO B C 1
ATOM 8282 O O . PRO B 1 233 ? 5.32 17.5 -2.252 1 94.12 233 PRO B O 1
ATOM 8285 N N . GLU B 1 234 ? 7.219 17.469 -1.252 1 91.69 234 GLU B N 1
ATOM 8286 C CA . GLU B 1 234 ? 6.793 16.609 -0.147 1 91.69 234 GLU B CA 1
ATOM 8287 C C . GLU B 1 234 ? 7.383 17.094 1.178 1 91.69 234 GLU B C 1
ATOM 8289 O O . GLU B 1 234 ? 8.602 17.062 1.367 1 91.69 234 GLU B O 1
ATOM 8294 N N . PHE B 1 235 ? 6.492 17.516 2.021 1 91.62 235 PHE B N 1
ATOM 8295 C CA . PHE B 1 235 ? 6.898 18.141 3.277 1 91.62 235 PHE B CA 1
ATOM 8296 C C . PHE B 1 235 ? 5.91 17.812 4.387 1 91.62 235 PHE B C 1
ATOM 8298 O O . PHE B 1 235 ? 4.699 17.984 4.219 1 91.62 235 PHE B O 1
ATOM 8305 N N . ALA B 1 236 ? 6.34 17.234 5.496 1 82.94 236 ALA B N 1
ATOM 8306 C CA . ALA B 1 236 ? 5.496 16.703 6.562 1 82.94 236 ALA B CA 1
ATOM 8307 C C . ALA B 1 236 ? 4.691 17.812 7.227 1 82.94 236 ALA B C 1
ATOM 8309 O O . ALA B 1 236 ? 3.578 17.594 7.707 1 82.94 236 ALA B O 1
ATOM 8310 N N . TYR B 1 237 ? 5.219 19.078 7.273 1 87.94 237 TYR B N 1
ATOM 8311 C CA . TYR B 1 237 ? 4.621 20.188 7.996 1 87.94 237 TYR B CA 1
ATOM 8312 C C . TYR B 1 237 ? 4.082 21.234 7.031 1 87.94 237 TYR B C 1
ATOM 8314 O O . TYR B 1 237 ? 3.934 20.984 5.836 1 87.94 237 TYR B O 1
ATOM 8322 N N . GLY B 1 238 ? 3.617 22.328 7.59 1 91.06 238 GLY B N 1
ATOM 8323 C CA . GLY B 1 238 ? 3.213 23.438 6.746 1 91.06 238 GLY B CA 1
ATOM 8324 C C . GLY B 1 238 ? 4.387 24.219 6.18 1 91.06 238 GLY B C 1
ATOM 8325 O O . GLY B 1 238 ? 4.43 24.516 4.984 1 91.06 238 GLY B O 1
ATOM 8326 N N . ALA B 1 239 ? 5.203 24.453 7.074 1 96.5 239 ALA B N 1
ATOM 8327 C CA . ALA B 1 239 ? 6.41 25.203 6.75 1 96.5 239 ALA B CA 1
ATOM 8328 C C . ALA B 1 239 ? 7.438 25.109 7.875 1 96.5 239 ALA B C 1
ATOM 8330 O O . ALA B 1 239 ? 7.184 24.469 8.898 1 96.5 239 ALA B O 1
ATOM 8331 N N . MET B 1 240 ? 8.602 25.531 7.594 1 96.81 240 MET B N 1
ATOM 8332 C CA . MET B 1 240 ? 9.688 25.594 8.57 1 96.81 240 MET B CA 1
ATOM 8333 C C . MET B 1 240 ? 10.477 26.891 8.406 1 96.81 240 MET B C 1
ATOM 8335 O O . MET B 1 240 ? 10.859 27.266 7.297 1 96.81 240 MET B O 1
ATOM 8339 N N . GLU B 1 241 ? 10.797 27.578 9.477 1 97.31 241 GLU B N 1
ATOM 8340 C CA . GLU B 1 241 ? 11.289 28.953 9.5 1 97.31 241 GLU B CA 1
ATOM 8341 C C . GLU B 1 241 ? 12.805 29 9.391 1 97.31 241 GLU B C 1
ATOM 8343 O O . GLU B 1 241 ? 13.445 29.922 9.883 1 97.31 241 GLU B O 1
ATOM 8348 N N . ASN B 1 242 ? 13.453 28.047 8.773 1 97.75 242 ASN B N 1
ATOM 8349 C CA . ASN B 1 242 ? 14.898 28.109 8.633 1 97.75 242 ASN B CA 1
ATOM 8350 C C . ASN B 1 242 ? 15.367 29.531 8.297 1 97.75 242 ASN B C 1
ATOM 8352 O O . ASN B 1 242 ? 14.844 30.156 7.375 1 97.75 242 ASN B O 1
ATOM 8356 N N . TRP B 1 243 ? 16.359 29.984 9.086 1 97.5 243 TRP B N 1
ATOM 8357 C CA . TRP B 1 243 ? 16.766 31.375 8.961 1 97.5 243 TRP B CA 1
ATOM 8358 C C . TRP B 1 243 ? 17.344 31.656 7.578 1 97.5 243 TRP B C 1
ATOM 8360 O O . TRP B 1 243 ? 18.359 31.094 7.191 1 97.5 243 TRP B O 1
ATOM 8370 N N . GLY B 1 244 ? 16.703 32.5 6.82 1 97.94 244 GLY B N 1
ATOM 8371 C CA . GLY B 1 244 ? 17.141 32.875 5.492 1 97.94 244 GLY B CA 1
ATOM 8372 C C . GLY B 1 244 ? 16.703 31.922 4.406 1 97.94 244 GLY B C 1
ATOM 8373 O O . GLY B 1 244 ? 16.938 32.156 3.221 1 97.94 244 GLY B O 1
ATOM 8374 N N . ALA B 1 245 ? 16.125 30.828 4.707 1 98.5 245 ALA B N 1
ATOM 8375 C CA . ALA B 1 245 ? 15.68 29.797 3.77 1 98.5 245 ALA B CA 1
ATOM 8376 C C . ALA B 1 245 ? 14.461 29.062 4.305 1 98.5 245 ALA B C 1
ATOM 8378 O O . ALA B 1 245 ? 14.555 27.906 4.727 1 98.5 245 ALA B O 1
ATOM 8379 N N . ILE B 1 246 ? 13.328 29.625 4.152 1 98.62 246 ILE B N 1
ATOM 8380 C CA . ILE B 1 246 ? 12.094 29.094 4.73 1 98.62 246 ILE B CA 1
ATOM 8381 C C . ILE B 1 246 ? 11.492 28.047 3.791 1 98.62 246 ILE B C 1
ATOM 8383 O O . ILE B 1 246 ? 11.344 28.297 2.592 1 98.62 246 ILE B O 1
ATOM 8387 N N . THR B 1 247 ? 11.203 26.844 4.293 1 98.25 247 THR B N 1
ATOM 8388 C CA . THR B 1 247 ? 10.594 25.781 3.49 1 98.25 247 THR B CA 1
ATOM 8389 C C . THR B 1 247 ? 9.086 25.734 3.709 1 98.25 247 THR B C 1
ATOM 8391 O O . THR B 1 247 ? 8.602 25.984 4.816 1 98.25 247 THR B O 1
ATOM 8394 N N . PHE B 1 248 ? 8.344 25.438 2.611 1 97.94 248 PHE B N 1
ATOM 8395 C CA . PHE B 1 248 ? 6.887 25.391 2.625 1 97.94 248 PHE B CA 1
ATOM 8396 C C . PHE B 1 248 ? 6.391 24.141 1.883 1 97.94 248 PHE B C 1
ATOM 8398 O O . PHE B 1 248 ? 6.984 23.734 0.884 1 97.94 248 PHE B O 1
ATOM 8405 N N . ARG B 1 249 ? 5.301 23.625 2.414 1 95.94 249 ARG B N 1
ATOM 8406 C CA . ARG B 1 249 ? 4.484 22.828 1.503 1 95.94 249 ARG B CA 1
ATOM 8407 C C . ARG B 1 249 ? 4.016 23.672 0.316 1 95.94 249 ARG B C 1
ATOM 8409 O O . ARG B 1 249 ? 3.74 24.859 0.46 1 95.94 249 ARG B O 1
ATOM 8416 N N . GLU B 1 250 ? 3.83 23 -0.785 1 95 250 GLU B N 1
ATOM 8417 C CA . GLU B 1 250 ? 3.414 23.75 -1.971 1 95 250 GLU B CA 1
ATOM 8418 C C . GLU B 1 250 ? 2.088 24.469 -1.734 1 95 250 GLU B C 1
ATOM 8420 O O . GLU B 1 250 ? 1.921 25.625 -2.131 1 95 250 GLU B O 1
ATOM 8425 N N . THR B 1 251 ? 1.215 23.875 -0.972 1 94.75 251 THR B N 1
ATOM 8426 C CA . THR B 1 251 ? -0.105 24.438 -0.724 1 94.75 251 THR B CA 1
ATOM 8427 C C . THR B 1 251 ? -0.021 25.594 0.285 1 94.75 251 THR B C 1
ATOM 8429 O O . THR B 1 251 ? -0.976 26.344 0.449 1 94.75 251 THR B O 1
ATOM 8432 N N . ALA B 1 252 ? 1.117 25.766 0.878 1 97.38 252 ALA B N 1
ATOM 8433 C CA . ALA B 1 252 ? 1.307 26.828 1.856 1 97.38 252 ALA B CA 1
ATOM 8434 C C . ALA B 1 252 ? 2.109 27.984 1.262 1 97.38 252 ALA B C 1
ATOM 8436 O O . ALA B 1 252 ? 2.348 29 1.93 1 97.38 252 ALA B O 1
ATOM 8437 N N . LEU B 1 253 ? 2.498 27.859 0.029 1 98.12 253 LEU B N 1
ATOM 8438 C CA . LEU B 1 253 ? 3.352 28.891 -0.546 1 98.12 253 LEU B CA 1
ATOM 8439 C C . LEU B 1 253 ? 2.818 29.344 -1.901 1 98.12 253 LEU B C 1
ATOM 8441 O O . LEU B 1 253 ? 2.996 30.5 -2.287 1 98.12 253 LEU B O 1
ATOM 8445 N N . LEU B 1 254 ? 2.191 28.438 -2.623 1 97.31 254 LEU B N 1
ATOM 8446 C CA . LEU B 1 254 ? 1.866 28.719 -4.016 1 97.31 254 LEU B CA 1
ATOM 8447 C C . LEU B 1 254 ? 0.388 29.062 -4.172 1 97.31 254 LEU B C 1
ATOM 8449 O O . LEU B 1 254 ? -0.479 28.297 -3.754 1 97.31 254 LEU B O 1
ATOM 8453 N N . ALA B 1 255 ? 0.135 30.203 -4.707 1 96.5 255 ALA B N 1
ATOM 8454 C CA . ALA B 1 255 ? -1.209 30.672 -5.031 1 96.5 255 ALA B CA 1
ATOM 8455 C C . ALA B 1 255 ? -1.17 31.75 -6.121 1 96.5 255 ALA B C 1
ATOM 8457 O O . ALA B 1 255 ? -0.171 32.438 -6.273 1 96.5 255 ALA B O 1
ATOM 8458 N N . ASP B 1 256 ? -2.166 31.797 -6.926 1 93.81 256 ASP B N 1
ATOM 8459 C CA . ASP B 1 256 ? -2.338 32.844 -7.914 1 93.81 256 ASP B CA 1
ATOM 8460 C C . ASP B 1 256 ? -3.809 33.25 -8.055 1 93.81 256 ASP B C 1
ATOM 8462 O O . ASP B 1 256 ? -4.617 32.969 -7.164 1 93.81 256 ASP B O 1
ATOM 8466 N N . ASP B 1 257 ? -4.113 33.938 -9.078 1 90.62 257 ASP B N 1
ATOM 8467 C CA . ASP B 1 257 ? -5.461 34.5 -9.234 1 90.62 257 ASP B CA 1
ATOM 8468 C C . ASP B 1 257 ? -6.473 33.375 -9.484 1 90.62 257 ASP B C 1
ATOM 8470 O O . ASP B 1 257 ? -7.668 33.562 -9.234 1 90.62 257 ASP B O 1
ATOM 8474 N N . SER B 1 258 ? -5.992 32.312 -9.898 1 90.56 258 SER B N 1
ATOM 8475 C CA . SER B 1 258 ? -6.891 31.188 -10.188 1 90.56 258 SER B CA 1
ATOM 8476 C C . SER B 1 258 ? -7.098 30.312 -8.953 1 90.56 258 SER B C 1
ATOM 8478 O O . SER B 1 258 ? -7.934 29.406 -8.969 1 90.56 258 SER B O 1
ATOM 8480 N N . SER B 1 259 ? -6.371 30.609 -7.895 1 93 259 SER B N 1
ATOM 8481 C CA . SER B 1 259 ? -6.496 29.828 -6.672 1 93 259 SER B CA 1
ATOM 8482 C C . SER B 1 259 ? -7.734 30.234 -5.879 1 93 259 SER B C 1
ATOM 8484 O O . SER B 1 259 ? -8.258 31.328 -6.051 1 93 259 SER B O 1
ATOM 8486 N N . SER B 1 260 ? -8.266 29.312 -5.098 1 93.56 260 SER B N 1
ATOM 8487 C CA . SER B 1 260 ? -9.383 29.625 -4.211 1 93.56 260 SER B CA 1
ATOM 8488 C C . SER B 1 260 ? -8.984 30.641 -3.152 1 93.56 260 SER B C 1
ATOM 8490 O O . SER B 1 260 ? -7.793 30.859 -2.902 1 93.56 260 SER B O 1
ATOM 8492 N N . VAL B 1 261 ? -9.977 31.266 -2.605 1 93.94 261 VAL B N 1
ATOM 8493 C CA . VAL B 1 261 ? -9.727 32.219 -1.542 1 93.94 261 VAL B CA 1
ATOM 8494 C C . VAL B 1 261 ? -9.094 31.531 -0.342 1 93.94 261 VAL B C 1
ATOM 8496 O O . VAL B 1 261 ? -8.188 32.062 0.29 1 93.94 261 VAL B O 1
ATOM 8499 N N . TYR B 1 262 ? -9.531 30.375 -0.054 1 93.94 262 TYR B N 1
ATOM 8500 C CA . TYR B 1 262 ? -8.938 29.594 1.035 1 93.94 262 TYR B CA 1
ATOM 8501 C C . TYR B 1 262 ? -7.438 29.438 0.833 1 93.94 262 TYR B C 1
ATOM 8503 O O . TYR B 1 262 ? -6.656 29.609 1.771 1 93.94 262 TYR B O 1
ATOM 8511 N N . GLN B 1 263 ? -7.105 29.109 -0.355 1 94.31 263 GLN B N 1
ATOM 8512 C CA . GLN B 1 263 ? -5.695 28.906 -0.673 1 94.31 263 GLN B CA 1
ATOM 8513 C C . GLN B 1 263 ? -4.91 30.203 -0.496 1 94.31 263 GLN B C 1
ATOM 8515 O O . GLN B 1 263 ? -3.791 30.188 0.021 1 94.31 263 GLN B O 1
ATOM 8520 N N . LYS B 1 264 ? -5.453 31.25 -0.933 1 95.62 264 LYS B N 1
ATOM 8521 C CA . LYS B 1 264 ? -4.801 32.531 -0.776 1 95.62 264 LYS B CA 1
ATOM 8522 C C . LYS B 1 264 ? -4.641 32.906 0.699 1 95.62 264 LYS B C 1
ATOM 8524 O O . LYS B 1 264 ? -3.586 33.375 1.113 1 95.62 264 LYS B O 1
ATOM 8529 N N . PHE B 1 265 ? -5.707 32.656 1.481 1 95.69 265 PHE B N 1
ATOM 8530 C CA . PHE B 1 265 ? -5.645 32.906 2.916 1 95.69 265 PHE B CA 1
ATOM 8531 C C . PHE B 1 265 ? -4.559 32.062 3.566 1 95.69 265 PHE B C 1
ATOM 8533 O O . PHE B 1 265 ? -3.777 32.562 4.383 1 95.69 265 PHE B O 1
ATOM 8540 N N . ARG B 1 266 ? -4.523 30.859 3.191 1 95.88 266 ARG B N 1
ATOM 8541 C CA . ARG B 1 266 ? -3.557 29.938 3.771 1 95.88 266 ARG B CA 1
ATOM 8542 C C . ARG B 1 266 ? -2.127 30.375 3.467 1 95.88 266 ARG B C 1
ATOM 8544 O O . ARG B 1 266 ? -1.279 30.406 4.359 1 95.88 266 ARG B O 1
ATOM 8551 N N . VAL B 1 267 ? -1.898 30.703 2.229 1 97.62 267 VAL B N 1
ATOM 8552 C CA . VAL B 1 267 ? -0.567 31.141 1.81 1 97.62 267 VAL B CA 1
ATOM 8553 C C . VAL B 1 267 ? -0.17 32.406 2.562 1 97.62 267 VAL B C 1
ATOM 8555 O O . VAL B 1 267 ? 0.932 32.5 3.109 1 97.62 267 VAL B O 1
ATOM 8558 N N . ALA B 1 268 ? -1.055 33.312 2.604 1 98.06 268 ALA B N 1
ATOM 8559 C CA . ALA B 1 268 ? -0.763 34.594 3.273 1 98.06 268 ALA B CA 1
ATOM 8560 C C . ALA B 1 268 ? -0.447 34.375 4.75 1 98.06 268 ALA B C 1
ATOM 8562 O O . ALA B 1 268 ? 0.528 34.906 5.27 1 98.06 268 ALA B O 1
ATOM 8563 N N . GLU B 1 269 ? -1.239 33.594 5.375 1 97.88 269 GLU B N 1
ATOM 8564 C CA . GLU B 1 269 ? -1.082 33.344 6.805 1 97.88 269 GLU B CA 1
ATOM 8565 C C . GLU B 1 269 ? 0.228 32.625 7.094 1 97.88 269 GLU B C 1
ATOM 8567 O O . GLU B 1 269 ? 0.984 33 7.98 1 97.88 269 GLU B O 1
ATOM 8572 N N . VAL B 1 270 ? 0.528 31.547 6.348 1 98.12 270 VAL B N 1
ATOM 8573 C CA . VAL B 1 270 ? 1.696 30.719 6.625 1 98.12 270 VAL B CA 1
ATOM 8574 C C . VAL B 1 270 ? 2.971 31.516 6.328 1 98.12 270 VAL B C 1
ATOM 8576 O O . VAL B 1 270 ? 3.939 31.453 7.09 1 98.12 270 VAL B O 1
ATOM 8579 N N . VAL B 1 271 ? 2.945 32.25 5.246 1 98.56 271 VAL B N 1
ATOM 8580 C CA . VAL B 1 271 ? 4.109 33.031 4.902 1 98.56 271 VAL B CA 1
ATOM 8581 C C . VAL B 1 271 ? 4.367 34.062 6.004 1 98.56 271 VAL B C 1
ATOM 8583 O O . VAL B 1 271 ? 5.5 34.219 6.477 1 98.56 271 VAL B O 1
ATOM 8586 N N . ALA B 1 272 ? 3.307 34.75 6.426 1 98.62 272 ALA B N 1
ATOM 8587 C CA . ALA B 1 272 ? 3.453 35.75 7.488 1 98.62 272 ALA B CA 1
ATOM 8588 C C . ALA B 1 272 ? 3.918 35.094 8.789 1 98.62 272 ALA B C 1
ATOM 8590 O O . ALA B 1 272 ? 4.73 35.656 9.516 1 98.62 272 ALA B O 1
ATOM 8591 N N . HIS B 1 273 ? 3.367 33.969 9.102 1 98.25 273 HIS B N 1
ATOM 8592 C CA . HIS B 1 273 ? 3.721 33.188 10.297 1 98.25 273 HIS B CA 1
ATOM 8593 C C . HIS B 1 273 ? 5.207 32.844 10.312 1 98.25 273 HIS B C 1
ATOM 8595 O O . HIS B 1 273 ? 5.898 33.125 11.305 1 98.25 273 HIS B O 1
ATOM 8601 N N . GLU B 1 274 ? 5.66 32.312 9.211 1 98.25 274 GLU B N 1
ATOM 8602 C CA . GLU B 1 274 ? 7.059 31.891 9.125 1 98.25 274 GLU B CA 1
ATOM 8603 C C . GLU B 1 274 ? 8 33.094 9.188 1 98.25 274 GLU B C 1
ATOM 8605 O O . GLU B 1 274 ? 9.102 33 9.734 1 98.25 274 GLU B O 1
ATOM 8610 N N . LEU B 1 275 ? 7.602 34.125 8.609 1 98.5 275 LEU B N 1
ATOM 8611 C CA . LEU B 1 275 ? 8.438 35.344 8.641 1 98.5 275 LEU B CA 1
ATOM 8612 C C . LEU B 1 275 ? 8.469 35.938 10.039 1 98.5 275 LEU B C 1
ATOM 8614 O O . LEU B 1 275 ? 9.469 36.531 10.445 1 98.5 275 LEU B O 1
ATOM 8618 N N . ALA B 1 276 ? 7.391 35.812 10.82 1 98.31 276 ALA B N 1
ATOM 8619 C CA . ALA B 1 276 ? 7.391 36.281 12.195 1 98.31 276 ALA B CA 1
ATOM 8620 C C . ALA B 1 276 ? 8.453 35.562 13.023 1 98.31 276 ALA B C 1
ATOM 8622 O O . ALA B 1 276 ? 9.07 36.156 13.914 1 98.31 276 ALA B O 1
ATOM 8623 N N . HIS B 1 277 ? 8.688 34.375 12.719 1 97.81 277 HIS B N 1
ATOM 8624 C CA . HIS B 1 277 ? 9.68 33.562 13.422 1 97.81 277 HIS B CA 1
ATOM 8625 C C . HIS B 1 277 ? 11.07 34.156 13.297 1 97.81 277 HIS B C 1
ATOM 8627 O O . HIS B 1 277 ? 11.945 33.906 14.133 1 97.81 277 HIS B O 1
ATOM 8633 N N . GLN B 1 278 ? 11.328 34.906 12.25 1 97.69 278 GLN B N 1
ATOM 8634 C CA . GLN B 1 278 ? 12.648 35.5 12.078 1 97.69 278 GLN B CA 1
ATOM 8635 C C . GLN B 1 278 ? 13.031 36.375 13.281 1 97.69 278 GLN B C 1
ATOM 8637 O O . GLN B 1 278 ? 14.211 36.5 13.609 1 97.69 278 GLN B O 1
ATOM 8642 N N . TRP B 1 279 ? 12.078 36.938 13.953 1 97.31 279 TRP B N 1
ATOM 8643 C CA . TRP B 1 279 ? 12.289 37.656 15.203 1 97.31 279 TRP B CA 1
ATOM 8644 C C . TRP B 1 279 ? 12.023 36.781 16.406 1 97.31 279 TRP B C 1
ATOM 8646 O O . TRP B 1 279 ? 12.867 36.656 17.312 1 97.31 279 TRP B O 1
ATOM 8656 N N . PHE B 1 280 ? 10.844 36.188 16.406 1 94.69 280 PHE B N 1
ATOM 8657 C CA . PHE B 1 280 ? 10.453 35.281 17.469 1 94.69 280 PHE B CA 1
ATOM 8658 C C . PHE B 1 280 ? 10.812 33.844 17.109 1 94.69 280 PHE B C 1
ATOM 8660 O O . PHE B 1 280 ? 10.062 33.156 16.391 1 94.69 280 PHE B O 1
ATOM 8667 N N . GLY B 1 281 ? 11.906 33.25 17.672 1 92.19 281 GLY B N 1
ATOM 8668 C CA . GLY B 1 281 ? 12.305 31.906 17.359 1 92.19 281 GLY B CA 1
ATOM 8669 C C . GLY B 1 281 ? 13.672 31.828 16.703 1 92.19 281 GLY B C 1
ATOM 8670 O O . GLY B 1 281 ? 14.344 30.781 16.781 1 92.19 281 GLY B O 1
ATOM 8671 N N . ASN B 1 282 ? 13.969 32.906 15.883 1 97 282 ASN B N 1
ATOM 8672 C CA . ASN B 1 282 ? 15.289 32.906 15.25 1 97 282 ASN B CA 1
ATOM 8673 C C . ASN B 1 282 ? 16.219 33.906 15.93 1 97 282 ASN B C 1
ATOM 8675 O O . ASN B 1 282 ? 17.234 33.531 16.516 1 97 282 ASN B O 1
ATOM 8679 N N . LEU B 1 283 ? 15.867 35.188 15.898 1 97.44 283 LEU B N 1
ATOM 8680 C CA . LEU B 1 283 ? 16.656 36.219 16.578 1 97.44 283 LEU B CA 1
ATOM 8681 C C . LEU B 1 283 ? 16.734 35.938 18.078 1 97.44 283 LEU B C 1
ATOM 8683 O O . LEU B 1 283 ? 17.828 35.938 18.656 1 97.44 283 LEU B O 1
ATOM 8687 N N . VAL B 1 284 ? 15.617 35.75 18.672 1 96.69 284 VAL B N 1
ATOM 8688 C CA . VAL B 1 284 ? 15.516 35.312 20.062 1 96.69 284 VAL B CA 1
ATOM 8689 C C . VAL B 1 284 ? 14.938 33.906 20.125 1 96.69 284 VAL B C 1
ATOM 8691 O O . VAL B 1 284 ? 13.836 33.656 19.625 1 96.69 284 VAL B O 1
ATOM 8694 N N . THR B 1 285 ? 15.68 33 20.656 1 94.56 285 THR B N 1
ATOM 8695 C CA . THR B 1 285 ? 15.242 31.594 20.719 1 94.56 285 THR B CA 1
ATOM 8696 C C . THR B 1 285 ? 15.008 31.188 22.172 1 94.56 285 THR B C 1
ATOM 8698 O O . THR B 1 285 ? 15.547 31.797 23.094 1 94.56 285 THR B O 1
ATOM 8701 N N . LEU B 1 286 ? 14.203 30.125 22.375 1 93.12 286 LEU B N 1
ATOM 8702 C CA . LEU B 1 286 ? 13.945 29.594 23.703 1 93.12 286 LEU B CA 1
ATOM 8703 C C . LEU B 1 286 ? 15.188 28.906 24.266 1 93.12 286 LEU B C 1
ATOM 8705 O O . LEU B 1 286 ? 16.016 28.406 23.5 1 93.12 286 LEU B O 1
ATOM 8709 N N . LYS B 1 287 ? 15.227 28.859 25.547 1 91.38 287 LYS B N 1
ATOM 8710 C CA . LYS B 1 287 ? 16.328 28.156 26.203 1 91.38 287 LYS B CA 1
ATOM 8711 C C . LYS B 1 287 ? 16.172 26.641 26.078 1 91.38 287 LYS B C 1
ATOM 8713 O O . LYS B 1 287 ? 17.156 25.922 25.969 1 91.38 287 LYS B O 1
ATOM 8718 N N . TRP B 1 288 ? 14.984 26.25 26.25 1 90.19 288 TRP B N 1
ATOM 8719 C CA . TRP B 1 288 ? 14.586 24.859 26.078 1 90.19 288 TRP B CA 1
ATOM 8720 C C . TRP B 1 288 ? 13.156 24.75 25.562 1 90.19 288 TRP B C 1
ATOM 8722 O O . TRP B 1 288 ? 12.445 25.75 25.5 1 90.19 288 TRP B O 1
ATOM 8732 N N . TRP B 1 289 ? 12.797 23.641 25.141 1 89.44 289 TRP B N 1
ATOM 8733 C CA . TRP B 1 289 ? 11.539 23.438 24.422 1 89.44 289 TRP B CA 1
ATOM 8734 C C . TRP B 1 289 ? 10.344 23.609 25.344 1 89.44 289 TRP B C 1
ATOM 8736 O O . TRP B 1 289 ? 9.203 23.703 24.891 1 89.44 289 TRP B O 1
ATOM 8746 N N . ASP B 1 290 ? 10.562 23.812 26.625 1 87.94 290 ASP B N 1
ATOM 8747 C CA . ASP B 1 290 ? 9.492 24.125 27.578 1 87.94 290 ASP B CA 1
ATOM 8748 C C . ASP B 1 290 ? 8.773 25.406 27.172 1 87.94 290 ASP B C 1
ATOM 8750 O O . ASP B 1 290 ? 7.582 25.562 27.469 1 87.94 290 ASP B O 1
ATOM 8754 N N . ASP B 1 291 ? 9.5 26.25 26.531 1 89.69 291 ASP B N 1
ATOM 8755 C CA . ASP B 1 291 ? 8.969 27.562 26.188 1 89.69 291 ASP B CA 1
ATOM 8756 C C . ASP B 1 291 ? 8.688 27.672 24.688 1 89.69 291 ASP B C 1
ATOM 8758 O O . ASP B 1 291 ? 8.836 28.75 24.094 1 89.69 291 ASP B O 1
ATOM 8762 N N . LEU B 1 292 ? 8.281 26.562 24.141 1 89.81 292 LEU B N 1
ATOM 8763 C CA . LEU B 1 292 ? 7.996 26.516 22.719 1 89.81 292 LEU B CA 1
ATOM 8764 C C . LEU B 1 292 ? 6.98 27.594 22.344 1 89.81 292 LEU B C 1
ATOM 8766 O O . LEU B 1 292 ? 7.027 28.141 21.234 1 89.81 292 LEU B O 1
ATOM 8770 N N . TRP B 1 293 ? 6.117 27.984 23.219 1 90.56 293 TRP B N 1
ATOM 8771 C CA . TRP B 1 293 ? 5.051 28.938 22.969 1 90.56 293 TRP B CA 1
ATOM 8772 C C . TRP B 1 293 ? 5.621 30.312 22.641 1 90.56 293 TRP B C 1
ATOM 8774 O O . TRP B 1 293 ? 4.992 31.094 21.922 1 90.56 293 TRP B O 1
ATOM 8784 N N . LEU B 1 294 ? 6.863 30.641 23.047 1 92.31 294 LEU B N 1
ATOM 8785 C CA . LEU B 1 294 ? 7.516 31.906 22.734 1 92.31 294 LEU B CA 1
ATOM 8786 C C . LEU B 1 294 ? 7.797 32.031 21.234 1 92.31 294 LEU B C 1
ATOM 8788 O O . LEU B 1 294 ? 7.949 33.125 20.719 1 92.31 294 LEU B O 1
ATOM 8792 N N . ASN B 1 295 ? 7.824 30.859 20.641 1 93.56 295 ASN B N 1
ATOM 8793 C CA . ASN B 1 295 ? 7.996 30.797 19.203 1 93.56 295 ASN B CA 1
ATOM 8794 C C . ASN B 1 295 ? 6.656 30.703 18.484 1 93.56 295 ASN B C 1
ATOM 8796 O O . ASN B 1 295 ? 6.289 31.609 17.719 1 93.56 295 ASN B O 1
ATOM 8800 N N . GLU B 1 296 ? 5.922 29.734 18.828 1 94 296 GLU B N 1
ATOM 8801 C CA . GLU B 1 296 ? 4.762 29.359 18.031 1 94 296 GLU B CA 1
ATOM 8802 C C . GLU B 1 296 ? 3.562 30.25 18.312 1 94 296 GLU B C 1
ATOM 8804 O O . GLU B 1 296 ? 2.814 30.609 17.406 1 94 296 GLU B O 1
ATOM 8809 N N . SER B 1 297 ? 3.359 30.562 19.562 1 95.06 297 SER B N 1
ATOM 8810 C CA . SER B 1 297 ? 2.232 31.422 19.906 1 95.06 297 SER B CA 1
ATOM 8811 C C . SER B 1 297 ? 2.408 32.812 19.344 1 95.06 297 SER B C 1
ATOM 8813 O O . SER B 1 297 ? 1.46 33.406 18.812 1 95.06 297 SER B O 1
ATOM 8815 N N . PHE B 1 298 ? 3.58 33.312 19.438 1 95.06 298 PHE B N 1
ATOM 8816 C CA . PHE B 1 298 ? 3.84 34.656 18.953 1 95.06 298 PHE B CA 1
ATOM 8817 C C . PHE B 1 298 ? 3.748 34.719 17.422 1 95.06 298 PHE B C 1
ATOM 8819 O O . PHE B 1 298 ? 3.201 35.688 16.875 1 95.06 298 PHE B O 1
ATOM 8826 N N . ALA B 1 299 ? 4.395 33.719 16.797 1 96.81 299 ALA B N 1
ATOM 8827 C CA . ALA B 1 299 ? 4.301 33.688 15.344 1 96.81 299 ALA B CA 1
ATOM 8828 C C . ALA B 1 299 ? 2.846 33.594 14.891 1 96.81 299 ALA B C 1
ATOM 8830 O O . ALA B 1 299 ? 2.459 34.25 13.906 1 96.81 299 ALA B O 1
ATOM 8831 N N . THR B 1 300 ? 2.047 32.844 15.609 1 97.31 300 THR B N 1
ATOM 8832 C CA . THR B 1 300 ? 0.631 32.719 15.289 1 97.31 300 THR B CA 1
ATOM 8833 C C . THR B 1 300 ? -0.099 34.031 15.508 1 97.31 300 THR B C 1
ATOM 8835 O O . THR B 1 300 ? -0.83 34.5 14.633 1 97.31 300 THR B O 1
ATOM 8838 N N . PHE B 1 301 ? 0.125 34.688 16.578 1 97.12 301 PHE B N 1
ATOM 8839 C CA . PHE B 1 301 ? -0.493 35.969 16.922 1 97.12 301 PHE B CA 1
ATOM 8840 C C . PHE B 1 301 ? -0.086 37.031 15.938 1 97.12 301 PHE B C 1
ATOM 8842 O O . PHE B 1 301 ? -0.94 37.75 15.398 1 97.12 301 PHE B O 1
ATOM 8849 N N . MET B 1 302 ? 1.167 37.125 15.617 1 97.56 302 MET B N 1
ATOM 8850 C CA . MET B 1 302 ? 1.699 38.188 14.789 1 97.56 302 MET B CA 1
ATOM 8851 C C . MET B 1 302 ? 1.28 38 13.328 1 97.56 302 MET B C 1
ATOM 8853 O O . MET B 1 302 ? 1.052 39 12.625 1 97.56 302 MET B O 1
ATOM 8857 N N . SER B 1 303 ? 1.27 36.781 12.883 1 98 303 SER B N 1
ATOM 8858 C CA . SER B 1 303 ? 0.851 36.562 11.508 1 98 303 SER B CA 1
ATOM 8859 C C . SER B 1 303 ? -0.569 37.062 11.273 1 98 303 SER B C 1
ATOM 8861 O O . SER B 1 303 ? -0.845 37.688 10.258 1 98 303 SER B O 1
ATOM 8863 N N . HIS B 1 304 ? -1.454 36.812 12.227 1 97.31 304 HIS B N 1
ATOM 8864 C CA . HIS B 1 304 ? -2.828 37.281 12.086 1 97.31 304 HIS B CA 1
ATOM 8865 C C . HIS B 1 304 ? -2.91 38.781 12.234 1 97.31 304 HIS B C 1
ATOM 8867 O O . HIS B 1 304 ? -3.701 39.438 11.555 1 97.31 304 HIS B O 1
ATOM 8873 N N . LYS B 1 305 ? -2.131 39.344 13.07 1 96.81 305 LYS B N 1
ATOM 8874 C CA . LYS B 1 305 ? -2.07 40.781 13.203 1 96.81 305 LYS B CA 1
ATOM 8875 C C . LYS B 1 305 ? -1.567 41.438 11.922 1 96.81 305 LYS B C 1
ATOM 8877 O O . LYS B 1 305 ? -2.145 42.438 11.453 1 96.81 305 LYS B O 1
ATOM 8882 N N . ALA B 1 306 ? -0.534 40.844 11.367 1 97.88 306 ALA B N 1
ATOM 8883 C CA . ALA B 1 306 ? 0.05 41.406 10.141 1 97.88 306 ALA B CA 1
ATOM 8884 C C . ALA B 1 306 ? -0.953 41.344 8.992 1 97.88 306 ALA B C 1
ATOM 8886 O O . ALA B 1 306 ? -1.175 42.344 8.312 1 97.88 306 ALA B O 1
ATOM 8887 N N . ILE B 1 307 ? -1.539 40.219 8.789 1 97.62 307 ILE B N 1
ATOM 8888 C CA . ILE B 1 307 ? -2.451 40.062 7.656 1 97.62 307 ILE B CA 1
ATOM 8889 C C . ILE B 1 307 ? -3.682 40.938 7.859 1 97.62 307 ILE B C 1
ATOM 8891 O O . ILE B 1 307 ? -4.227 41.469 6.895 1 97.62 307 ILE B O 1
ATOM 8895 N N . SER B 1 308 ? -4.141 41.062 9.125 1 95.81 308 SER B N 1
ATOM 8896 C CA . SER B 1 308 ? -5.27 41.938 9.414 1 95.81 308 SER B CA 1
ATOM 8897 C C . SER B 1 308 ? -4.961 43.375 9.039 1 95.81 308 SER B C 1
ATOM 8899 O O . SER B 1 308 ? -5.848 44.125 8.594 1 95.81 308 SER B O 1
ATOM 8901 N N . GLN B 1 309 ? -3.787 43.781 9.219 1 94.94 309 GLN B N 1
ATOM 8902 C CA . GLN B 1 309 ? -3.389 45.125 8.883 1 94.94 309 GLN B CA 1
ATOM 8903 C C . GLN B 1 309 ? -3.154 45.312 7.387 1 94.94 309 GLN B C 1
ATOM 8905 O O . GLN B 1 309 ? -3.498 46.344 6.805 1 94.94 309 GLN B O 1
ATOM 8910 N N . LEU B 1 310 ? -2.566 44.312 6.797 1 95.12 310 LEU B N 1
ATOM 8911 C CA . LEU B 1 310 ? -2.232 44.344 5.379 1 95.12 310 LEU B CA 1
ATOM 8912 C C . LEU B 1 310 ? -3.486 44.25 4.52 1 95.12 310 LEU B C 1
ATOM 8914 O O . LEU B 1 310 ? -3.566 44.844 3.447 1 95.12 310 LEU B O 1
ATOM 8918 N N . PHE B 1 311 ? -4.414 43.438 4.973 1 95.12 311 PHE B N 1
ATOM 8919 C CA . PHE B 1 311 ? -5.668 43.219 4.262 1 95.12 311 PHE B CA 1
ATOM 8920 C C . PHE B 1 311 ? -6.855 43.375 5.199 1 95.12 311 PHE B C 1
ATOM 8922 O O . PHE B 1 311 ? -7.52 42.406 5.551 1 95.12 311 PHE B O 1
ATOM 8929 N N . PRO B 1 312 ? -7.25 44.531 5.422 1 93.88 312 PRO B N 1
ATOM 8930 C CA . PRO B 1 312 ? -8.312 44.781 6.398 1 93.88 312 PRO B CA 1
ATOM 8931 C C . PRO B 1 312 ? -9.641 44.156 6.004 1 93.88 312 PRO B C 1
ATOM 8933 O O . PRO B 1 312 ? -10.406 43.719 6.871 1 93.88 312 PRO B O 1
ATOM 8936 N N . SER B 1 313 ? -9.883 44.031 4.73 1 92.75 313 SER B N 1
ATOM 8937 C CA . SER B 1 313 ? -11.156 43.5 4.258 1 92.75 313 SER B CA 1
ATOM 8938 C C . SER B 1 313 ? -11.25 42 4.52 1 92.75 313 SER B C 1
ATOM 8940 O O . SER B 1 313 ? -12.336 41.438 4.469 1 92.75 313 SER B O 1
ATOM 8942 N N . TRP B 1 314 ? -10.164 41.375 4.824 1 94.19 314 TRP B N 1
ATOM 8943 C CA . TRP B 1 314 ? -10.148 39.938 5.039 1 94.19 314 TRP B CA 1
ATOM 8944 C C . TRP B 1 314 ? -10.594 39.594 6.457 1 94.19 314 TRP B C 1
ATOM 8946 O O . TRP B 1 314 ? -10.914 38.438 6.75 1 94.19 314 TRP B O 1
ATOM 8956 N N . ASN B 1 315 ? -10.703 40.562 7.324 1 92.5 315 ASN B N 1
ATOM 8957 C CA . ASN B 1 315 ? -11.109 40.344 8.711 1 92.5 315 ASN B CA 1
ATOM 8958 C C . ASN B 1 315 ? -10.414 39.156 9.336 1 92.5 315 ASN B C 1
ATOM 8960 O O . ASN B 1 315 ? -11.078 38.25 9.844 1 92.5 315 ASN B O 1
ATOM 8964 N N . PHE B 1 316 ? -9.117 39.156 9.375 1 93.75 316 PHE B N 1
ATOM 8965 C CA . PHE B 1 316 ? -8.32 37.969 9.703 1 93.75 316 PHE B CA 1
ATOM 8966 C C . PHE B 1 316 ? -8.391 37.656 11.188 1 93.75 316 PHE B C 1
ATOM 8968 O O . PHE B 1 316 ? -8.055 36.562 11.617 1 93.75 316 PHE B O 1
ATOM 8975 N N . TRP B 1 317 ? -8.812 38.562 12.023 1 92.44 317 TRP B N 1
ATOM 8976 C CA . TRP B 1 317 ? -9.016 38.219 13.43 1 92.44 317 TRP B CA 1
ATOM 8977 C C . TRP B 1 317 ? -10.203 37.281 13.617 1 92.44 317 TRP B C 1
ATOM 8979 O O . TRP B 1 317 ? -10.203 36.438 14.5 1 92.44 317 TRP B O 1
ATOM 8989 N N . ASP B 1 318 ? -11.273 37.531 12.781 1 93.62 318 ASP B N 1
ATOM 8990 C CA . ASP B 1 318 ? -12.359 36.562 12.773 1 93.62 318 ASP B CA 1
ATOM 8991 C C . ASP B 1 318 ? -11.852 35.156 12.383 1 93.62 318 ASP B C 1
ATOM 8993 O O . ASP B 1 318 ? -12.273 34.156 12.977 1 93.62 318 ASP B O 1
ATOM 8997 N N . TYR B 1 319 ? -11 35.219 11.43 1 92.25 319 TYR B N 1
ATOM 8998 C CA . TYR B 1 319 ? -10.406 33.969 10.977 1 92.25 319 TYR B CA 1
ATOM 8999 C C . TYR B 1 319 ? -9.578 33.312 12.078 1 92.25 319 TYR B C 1
ATOM 9001 O O . TYR B 1 319 ? -9.578 32.094 12.242 1 92.25 319 TYR B O 1
ATOM 9009 N N . PHE B 1 320 ? -8.891 34.094 12.867 1 94.81 320 PHE B N 1
ATOM 9010 C CA . PHE B 1 320 ? -8.102 33.656 14.008 1 94.81 320 PHE B CA 1
ATOM 9011 C C . PHE B 1 320 ? -8.977 32.969 15.047 1 94.81 320 PHE B C 1
ATOM 9013 O O . PHE B 1 320 ? -8.664 31.859 15.5 1 94.81 320 PHE B O 1
ATOM 9020 N N . VAL B 1 321 ? -10.016 33.594 15.367 1 95.62 321 VAL B N 1
ATOM 9021 C CA . VAL B 1 321 ? -10.898 33.062 16.406 1 95.62 321 VAL B CA 1
ATOM 9022 C C . VAL B 1 321 ? -11.531 31.766 15.938 1 95.62 321 VAL B C 1
ATOM 9024 O O . VAL B 1 321 ? -11.648 30.812 16.703 1 95.62 321 VAL B O 1
ATOM 9027 N N . LEU B 1 322 ? -11.875 31.688 14.68 1 94.44 322 LEU B N 1
ATOM 9028 C CA . LEU B 1 322 ? -12.523 30.531 14.094 1 94.44 322 LEU B CA 1
ATOM 9029 C C . LEU B 1 322 ? -11.578 29.328 14.062 1 94.44 322 LEU B C 1
ATOM 9031 O O . LEU B 1 322 ? -11.992 28.203 14.305 1 94.44 322 LEU B O 1
ATOM 9035 N N . ASN B 1 323 ? -10.328 29.609 13.805 1 93.5 323 ASN B N 1
ATOM 9036 C CA . ASN B 1 323 ? -9.445 28.5 13.477 1 93.5 323 ASN B CA 1
ATOM 9037 C C . ASN B 1 323 ? -8.445 28.219 14.594 1 93.5 323 ASN B C 1
ATOM 9039 O O . ASN B 1 323 ? -7.914 27.109 14.703 1 93.5 323 ASN B O 1
ATOM 9043 N N . GLN B 1 324 ? -8.109 29.172 15.375 1 95.38 324 GLN B N 1
ATOM 9044 C CA . GLN B 1 324 ? -7.105 29.016 16.422 1 95.38 324 GLN B CA 1
ATOM 9045 C C . GLN B 1 324 ? -7.758 28.938 17.797 1 95.38 324 GLN B C 1
ATOM 9047 O O . GLN B 1 324 ? -7.648 27.922 18.484 1 95.38 324 GLN B O 1
ATOM 9052 N N . THR B 1 325 ? -8.547 29.938 18.094 1 96.56 325 THR B N 1
ATOM 9053 C CA . THR B 1 325 ? -9.148 30.016 19.422 1 96.56 325 THR B CA 1
ATOM 9054 C C . THR B 1 325 ? -10.133 28.859 19.625 1 96.56 325 THR B C 1
ATOM 9056 O O . THR B 1 325 ? -10.125 28.219 20.672 1 96.56 325 THR B O 1
ATOM 9059 N N . SER B 1 326 ? -10.961 28.672 18.641 1 96.25 326 SER B N 1
ATOM 9060 C CA . SER B 1 326 ? -11.969 27.625 18.734 1 96.25 326 SER B CA 1
ATOM 9061 C C . SER B 1 326 ? -11.328 26.25 18.969 1 96.25 326 SER B C 1
ATOM 9063 O O . SER B 1 326 ? -11.742 25.516 19.859 1 96.25 326 SER B O 1
ATOM 9065 N N . ARG B 1 327 ? -10.344 25.969 18.219 1 94.31 327 ARG B N 1
ATOM 9066 C CA . ARG B 1 327 ? -9.672 24.688 18.328 1 94.31 327 ARG B CA 1
ATOM 9067 C C . ARG B 1 327 ? -8.953 24.547 19.656 1 94.31 327 ARG B C 1
ATOM 9069 O O . ARG B 1 327 ? -8.945 23.469 20.25 1 94.31 327 ARG B O 1
ATOM 9076 N N . ALA B 1 328 ? -8.336 25.562 20.062 1 96 328 ALA B N 1
ATOM 9077 C CA . ALA B 1 328 ? -7.633 25.547 21.344 1 96 328 ALA B CA 1
ATOM 9078 C C . ALA B 1 328 ? -8.602 25.312 22.5 1 96 328 ALA B C 1
ATOM 9080 O O . ALA B 1 328 ? -8.297 24.562 23.422 1 96 328 ALA B O 1
ATOM 9081 N N . LEU B 1 329 ? -9.75 25.984 22.422 1 97.06 329 LEU B N 1
ATOM 9082 C CA . LEU B 1 329 ? -10.758 25.797 23.469 1 97.06 329 LEU B CA 1
ATOM 9083 C C . LEU B 1 329 ? -11.219 24.344 23.531 1 97.06 329 LEU B C 1
ATOM 9085 O O . LEU B 1 329 ? -11.398 23.797 24.625 1 97.06 329 LEU B O 1
ATOM 9089 N N . GLU B 1 330 ? -11.406 23.812 22.422 1 94.62 330 GLU B N 1
ATOM 9090 C CA . GLU B 1 330 ? -11.836 22.422 22.375 1 94.62 330 GLU B CA 1
ATOM 9091 C C . GLU B 1 330 ? -10.766 21.5 22.938 1 94.62 330 GLU B C 1
ATOM 9093 O O . GLU B 1 330 ? -11.047 20.672 23.797 1 94.62 330 GLU B O 1
ATOM 9098 N N . LYS B 1 331 ? -9.578 21.641 22.516 1 93.25 331 LYS B N 1
ATOM 9099 C CA . LYS B 1 331 ? -8.484 20.75 22.906 1 93.25 331 LYS B CA 1
ATOM 9100 C C . LYS B 1 331 ? -8.148 20.922 24.375 1 93.25 331 LYS B C 1
ATOM 9102 O O . LYS B 1 331 ? -7.754 19.953 25.047 1 93.25 331 LYS B O 1
ATOM 9107 N N . ASP B 1 332 ? -8.32 22.094 24.844 1 95.31 332 ASP B N 1
ATOM 9108 C CA . ASP B 1 332 ? -7.961 22.375 26.234 1 95.31 332 ASP B CA 1
ATOM 9109 C C . ASP B 1 332 ? -9.07 21.953 27.188 1 95.31 332 ASP B C 1
ATOM 9111 O O . ASP B 1 332 ? -8.914 22.047 28.406 1 95.31 332 ASP B O 1
ATOM 9115 N N . SER B 1 333 ? -10.133 21.516 26.672 1 95.69 333 SER B N 1
ATOM 9116 C CA . SER B 1 333 ? -11.273 21.125 27.5 1 95.69 333 SER B CA 1
ATOM 9117 C C . SER B 1 333 ? -11.195 19.656 27.891 1 95.69 333 SER B C 1
ATOM 9119 O O . SER B 1 333 ? -12.023 19.156 28.656 1 95.69 333 SER B O 1
ATOM 9121 N N . VAL B 1 334 ? -10.25 18.938 27.344 1 94.5 334 VAL B N 1
ATOM 9122 C CA . VAL B 1 334 ? -10.141 17.516 27.625 1 94.5 334 VAL B CA 1
ATOM 9123 C C . VAL B 1 334 ? -9.094 17.266 28.703 1 94.5 334 VAL B C 1
ATOM 9125 O O . VAL B 1 334 ? -8.227 18.109 28.938 1 94.5 334 VAL B O 1
ATOM 9128 N N . SER B 1 335 ? -9.141 16.047 29.328 1 93.25 335 SER B N 1
ATOM 9129 C CA . SER B 1 335 ? -8.289 15.742 30.469 1 93.25 335 SER B CA 1
ATOM 9130 C C . SER B 1 335 ? -6.844 15.5 30.031 1 93.25 335 SER B C 1
ATOM 9132 O O . SER B 1 335 ? -5.918 15.625 30.828 1 93.25 335 SER B O 1
ATOM 9134 N N . THR B 1 336 ? -6.641 15.211 28.797 1 89.38 336 THR B N 1
ATOM 9135 C CA . THR B 1 336 ? -5.312 14.898 28.281 1 89.38 336 THR B CA 1
ATOM 9136 C C . THR B 1 336 ? -4.555 16.172 27.922 1 89.38 336 THR B C 1
ATOM 9138 O O . THR B 1 336 ? -3.414 16.109 27.453 1 89.38 336 THR B O 1
ATOM 9141 N N . THR B 1 337 ? -5.207 17.312 28.078 1 92.38 337 THR B N 1
ATOM 9142 C CA . THR B 1 337 ? -4.57 18.594 27.75 1 92.38 337 THR B CA 1
ATOM 9143 C C . THR B 1 337 ? -3.354 18.828 28.641 1 92.38 337 THR B C 1
ATOM 9145 O O . THR B 1 337 ? -3.01 17.984 29.469 1 92.38 337 THR B O 1
ATOM 9148 N N . HIS B 1 338 ? -2.602 19.875 28.406 1 89.25 338 HIS B N 1
ATOM 9149 C CA . HIS B 1 338 ? -1.418 20.266 29.156 1 89.25 338 HIS B CA 1
ATOM 9150 C C . HIS B 1 338 ? -1.283 21.797 29.188 1 89.25 338 HIS B C 1
ATOM 9152 O O . HIS B 1 338 ? -1.887 22.5 28.375 1 89.25 338 HIS B O 1
ATOM 9158 N N . PRO B 1 339 ? -0.526 22.281 30.125 1 92.69 339 PRO B N 1
ATOM 9159 C CA . PRO B 1 339 ? -0.257 23.719 30.125 1 92.69 339 PRO B CA 1
ATOM 9160 C C . PRO B 1 339 ? 0.534 24.188 28.906 1 92.69 339 PRO B C 1
ATOM 9162 O O . PRO B 1 339 ? 1.122 23.359 28.203 1 92.69 339 PRO B O 1
ATOM 9165 N N . ILE B 1 340 ? 0.456 25.438 28.656 1 91.19 340 ILE B N 1
ATOM 9166 C CA . ILE B 1 340 ? 1.241 26.016 27.578 1 91.19 340 ILE B CA 1
ATOM 9167 C C . ILE B 1 340 ? 2.727 25.75 27.828 1 91.19 340 ILE B C 1
ATOM 9169 O O . ILE B 1 340 ? 3.445 25.328 26.922 1 91.19 340 ILE B O 1
ATOM 9173 N N . GLU B 1 341 ? 3.166 26.078 29.016 1 86.69 341 GLU B N 1
ATOM 9174 C CA . GLU B 1 341 ? 4.527 25.75 29.422 1 86.69 341 GLU B CA 1
ATOM 9175 C C . GLU B 1 341 ? 4.625 24.328 29.953 1 86.69 341 GLU B C 1
ATOM 9177 O O . GLU B 1 341 ? 4.344 24.078 31.125 1 86.69 341 GLU B O 1
ATOM 9182 N N . ALA B 1 342 ? 4.938 23.406 29.109 1 79.69 342 ALA B N 1
ATOM 9183 C CA . ALA B 1 342 ? 5.008 22 29.5 1 79.69 342 ALA B CA 1
ATOM 9184 C C . ALA B 1 342 ? 6.453 21.547 29.688 1 79.69 342 ALA B C 1
ATOM 9186 O O . ALA B 1 342 ? 7.336 21.953 28.938 1 79.69 342 ALA B O 1
ATOM 9187 N N . HIS B 1 343 ? 6.617 20.859 30.672 1 80.38 343 HIS B N 1
ATOM 9188 C CA . HIS B 1 343 ? 7.961 20.344 30.922 1 80.38 343 HIS B CA 1
ATOM 9189 C C . HIS B 1 343 ? 8.32 19.234 29.938 1 80.38 343 HIS B C 1
ATOM 9191 O O . HIS B 1 343 ? 7.652 18.203 29.891 1 80.38 343 HIS B O 1
ATOM 9197 N N . VAL B 1 344 ? 9.242 19.531 29.125 1 80.88 344 VAL B N 1
ATOM 9198 C CA . VAL B 1 344 ? 9.719 18.562 28.141 1 80.88 344 VAL B CA 1
ATOM 9199 C C . VAL B 1 344 ? 10.953 17.844 28.688 1 80.88 344 VAL B C 1
ATOM 9201 O O . VAL B 1 344 ? 11.945 18.484 29.047 1 80.88 344 VAL B O 1
ATOM 9204 N N . ARG B 1 345 ? 11.047 16.312 28.953 1 71.62 345 ARG B N 1
ATOM 9205 C CA . ARG B 1 345 ? 12.141 15.531 29.516 1 71.62 345 ARG B CA 1
ATOM 9206 C C . ARG B 1 345 ? 13.047 15 28.406 1 71.62 345 ARG B C 1
ATOM 9208 O O . ARG B 1 345 ? 14.273 14.961 28.562 1 71.62 345 ARG B O 1
ATOM 9215 N N . ASP B 1 346 ? 12.211 14.648 27.266 1 74.25 346 ASP B N 1
ATOM 9216 C CA . ASP B 1 346 ? 12.992 14.031 26.188 1 74.25 346 ASP B CA 1
ATOM 9217 C C . ASP B 1 346 ? 12.586 14.602 24.828 1 74.25 346 ASP B C 1
ATOM 9219 O O . ASP B 1 346 ? 11.438 15.016 24.641 1 74.25 346 ASP B O 1
ATOM 9223 N N . PRO B 1 347 ? 13.641 14.609 24 1 69.44 347 PRO B N 1
ATOM 9224 C CA . PRO B 1 347 ? 13.398 15.172 22.672 1 69.44 347 PRO B CA 1
ATOM 9225 C C . PRO B 1 347 ? 12.211 14.531 21.953 1 69.44 347 PRO B C 1
ATOM 9227 O O . PRO B 1 347 ? 11.531 15.18 21.156 1 69.44 347 PRO B O 1
ATOM 9230 N N . ASN B 1 348 ? 11.883 13.359 22.312 1 67.69 348 ASN B N 1
ATOM 9231 C CA . ASN B 1 348 ? 10.766 12.688 21.656 1 67.69 348 ASN B CA 1
ATOM 9232 C C . ASN B 1 348 ? 9.43 13.289 22.094 1 67.69 348 ASN B C 1
ATOM 9234 O O . ASN B 1 348 ? 8.445 13.227 21.344 1 67.69 348 ASN B O 1
ATOM 9238 N N . GLU B 1 349 ? 9.461 13.938 23.172 1 76.56 349 GLU B N 1
ATOM 9239 C CA . GLU B 1 349 ? 8.242 14.531 23.703 1 76.56 349 GLU B CA 1
ATOM 9240 C C . GLU B 1 349 ? 7.965 15.883 23.062 1 76.56 349 GLU B C 1
ATOM 9242 O O . GLU B 1 349 ? 6.824 16.359 23.062 1 76.56 349 GLU B O 1
ATOM 9247 N N . VAL B 1 350 ? 9.023 16.391 22.516 1 80.31 350 VAL B N 1
ATOM 9248 C CA . VAL B 1 350 ? 8.914 17.734 21.953 1 80.31 350 VAL B CA 1
ATOM 9249 C C . VAL B 1 350 ? 7.918 17.734 20.797 1 80.31 350 VAL B C 1
ATOM 9251 O O . VAL B 1 350 ? 7.121 18.672 20.656 1 80.31 350 VAL B O 1
ATOM 9254 N N . GLU B 1 351 ? 7.906 16.672 20.078 1 79.5 351 GLU B N 1
ATOM 9255 C CA . GLU B 1 351 ? 7.066 16.609 18.891 1 79.5 351 GLU B CA 1
ATOM 9256 C C . GLU B 1 351 ? 5.586 16.609 19.25 1 79.5 351 GLU B C 1
ATOM 9258 O O . GLU B 1 351 ? 4.754 17.109 18.484 1 79.5 351 GLU B O 1
ATOM 9263 N N . GLN B 1 352 ? 5.273 16.188 20.406 1 76.75 352 GLN B N 1
ATOM 9264 C CA . GLN B 1 352 ? 3.885 16.094 20.859 1 76.75 352 GLN B CA 1
ATOM 9265 C C . GLN B 1 352 ? 3.373 17.453 21.344 1 76.75 352 GLN B C 1
ATOM 9267 O O . GLN B 1 352 ? 2.164 17.656 21.469 1 76.75 352 GLN B O 1
ATOM 9272 N N . MET B 1 353 ? 4.289 18.344 21.484 1 78 353 MET B N 1
ATOM 9273 C CA . MET B 1 353 ? 3.926 19.641 22.047 1 78 353 MET B CA 1
ATOM 9274 C C . MET B 1 353 ? 3.523 20.609 20.953 1 78 353 MET B C 1
ATOM 9276 O O . MET B 1 353 ? 3.008 21.703 21.234 1 78 353 MET B O 1
ATOM 9280 N N . PHE B 1 354 ? 3.74 20.234 19.719 1 77.12 354 PHE B N 1
ATOM 9281 C CA . PHE B 1 354 ? 3.309 21.062 18.609 1 77.12 354 PHE B CA 1
ATOM 9282 C C . PHE B 1 354 ? 1.825 20.859 18.328 1 77.12 354 PHE B C 1
ATOM 9284 O O . PHE B 1 354 ? 1.458 20.125 17.406 1 77.12 354 PHE B O 1
ATOM 9291 N N . ASP B 1 355 ? 0.991 21.453 19.188 1 79.88 355 ASP B N 1
ATOM 9292 C CA . ASP B 1 355 ? -0.445 21.219 19.094 1 79.88 355 ASP B CA 1
ATOM 9293 C C . ASP B 1 355 ? -1.234 22.516 19.234 1 79.88 355 ASP B C 1
ATOM 9295 O O . ASP B 1 355 ? -0.671 23.609 19.141 1 79.88 355 ASP B O 1
ATOM 9299 N N . ASP B 1 356 ? -2.457 22.391 19.391 1 82.44 356 ASP B N 1
ATOM 9300 C CA . ASP B 1 356 ? -3.369 23.516 19.422 1 82.44 356 ASP B CA 1
ATOM 9301 C C . ASP B 1 356 ? -3.137 24.375 20.672 1 82.44 356 ASP B C 1
ATOM 9303 O O . ASP B 1 356 ? -3.523 25.547 20.719 1 82.44 356 ASP B O 1
ATOM 9307 N N . ILE B 1 357 ? -2.527 23.844 21.641 1 87.5 357 ILE B N 1
ATOM 9308 C CA . ILE B 1 357 ? -2.252 24.562 22.875 1 87.5 357 ILE B CA 1
ATOM 9309 C C . ILE B 1 357 ? -1.067 25.516 22.672 1 87.5 357 ILE B C 1
ATOM 9311 O O . ILE B 1 357 ? -1.152 26.703 22.969 1 87.5 357 ILE B O 1
ATOM 9315 N N . SER B 1 358 ? -0.051 24.984 22.078 1 86.75 358 SER B N 1
ATOM 9316 C CA . SER B 1 358 ? 1.154 25.781 21.875 1 86.75 358 SER B CA 1
ATOM 9317 C C . SER B 1 358 ? 0.944 26.828 20.797 1 86.75 358 SER B C 1
ATOM 9319 O O . SER B 1 358 ? 1.675 27.828 20.734 1 86.75 358 SER B O 1
ATOM 9321 N N . TYR B 1 359 ? -0.047 26.625 19.953 1 91.06 359 TYR B N 1
ATOM 9322 C CA . TYR B 1 359 ? -0.347 27.594 18.891 1 91.06 359 TYR B CA 1
ATOM 9323 C C . TYR B 1 359 ? -1.527 28.469 19.281 1 91.06 359 TYR B C 1
ATOM 9325 O O . TYR B 1 359 ? -1.342 29.594 19.75 1 91.06 359 TYR B O 1
ATOM 9333 N N . GLY B 1 360 ? -2.691 27.828 19.25 1 93.81 360 GLY B N 1
ATOM 9334 C CA . GLY B 1 360 ? -3.934 28.578 19.375 1 93.81 360 GLY B CA 1
ATOM 9335 C C . GLY B 1 360 ? -4.145 29.141 20.766 1 93.81 360 GLY B C 1
ATOM 9336 O O . GLY B 1 360 ? -4.5 30.312 20.922 1 93.81 360 GLY B O 1
ATOM 9337 N N . LYS B 1 361 ? -4.008 28.344 21.766 1 95.69 361 LYS B N 1
ATOM 9338 C CA . LYS B 1 361 ? -4.219 28.844 23.125 1 95.69 361 LYS B CA 1
ATOM 9339 C C . LYS B 1 361 ? -3.221 29.938 23.469 1 95.69 361 LYS B C 1
ATOM 9341 O O . LYS B 1 361 ? -3.602 31 23.984 1 95.69 361 LYS B O 1
ATOM 9346 N N . GLY B 1 362 ? -1.949 29.641 23.203 1 95.31 362 GLY B N 1
ATOM 9347 C CA . GLY B 1 362 ? -0.934 3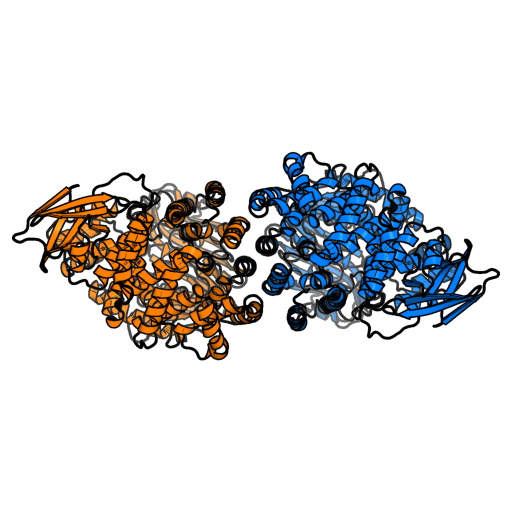0.641 23.469 1 95.31 362 GLY B CA 1
ATOM 9348 C C . GLY B 1 362 ? -1.199 31.953 22.75 1 95.31 362 GLY B C 1
ATOM 9349 O O . GLY B 1 362 ? -1.074 33.031 23.359 1 95.31 362 GLY B O 1
ATOM 9350 N N . ALA B 1 363 ? -1.511 31.859 21.531 1 96.69 363 ALA B N 1
ATOM 9351 C CA . ALA B 1 363 ? -1.795 33.062 20.766 1 96.69 363 ALA B CA 1
ATOM 9352 C C . ALA B 1 363 ? -3.021 33.781 21.297 1 96.69 363 ALA B C 1
ATOM 9354 O O . ALA B 1 363 ? -3.072 35.031 21.297 1 96.69 363 ALA B O 1
ATOM 9355 N N . SER B 1 364 ? -3.982 33.062 21.719 1 96.94 364 SER B N 1
ATOM 9356 C CA . SER B 1 364 ? -5.191 33.625 22.281 1 96.94 364 SER B CA 1
ATOM 9357 C C . SER B 1 364 ? -4.891 34.344 23.594 1 96.94 364 SER B C 1
ATOM 9359 O O . SER B 1 364 ? -5.488 35.375 23.891 1 96.94 364 SER B O 1
ATOM 9361 N N . ILE B 1 365 ? -4 33.812 24.359 1 95.69 365 ILE B N 1
ATOM 9362 C CA . ILE B 1 365 ? -3.602 34.438 25.609 1 95.69 365 ILE B CA 1
ATOM 9363 C C . ILE B 1 365 ? -2.852 35.719 25.328 1 95.69 365 ILE B C 1
ATOM 9365 O O . ILE B 1 365 ? -3.031 36.719 26.047 1 95.69 365 ILE B O 1
ATOM 9369 N N . LEU B 1 366 ? -2.002 35.719 24.328 1 95.12 366 LEU B N 1
ATOM 9370 C CA . LEU B 1 366 ? -1.313 36.938 23.938 1 95.12 366 LEU B CA 1
ATOM 9371 C C . LEU B 1 366 ? -2.314 38 23.531 1 95.12 366 LEU B C 1
ATOM 9373 O O . LEU B 1 366 ? -2.146 39.188 23.891 1 95.12 366 LEU B O 1
ATOM 9377 N N . ARG B 1 367 ? -3.314 37.625 22.766 1 95.12 367 ARG B N 1
ATOM 9378 C CA . ARG B 1 367 ? -4.367 38.562 22.375 1 95.12 367 ARG B CA 1
ATOM 9379 C C . ARG B 1 367 ? -5.086 39.125 23.609 1 95.12 367 ARG B C 1
ATOM 9381 O O . ARG B 1 367 ? -5.387 40.312 23.672 1 95.12 367 ARG B O 1
ATOM 9388 N N . MET B 1 368 ? -5.379 38.25 24.578 1 94.5 368 MET B N 1
ATOM 9389 C CA . MET B 1 368 ? -6.055 38.625 25.812 1 94.5 368 MET B CA 1
ATOM 9390 C C . MET B 1 368 ? -5.211 39.625 26.609 1 94.5 368 MET B C 1
ATOM 9392 O O . MET B 1 368 ? -5.723 40.656 27.062 1 94.5 368 MET B O 1
ATOM 9396 N N . ILE B 1 369 ? -3.934 39.406 26.688 1 92.81 369 ILE B N 1
ATOM 9397 C CA . ILE B 1 369 ? -3.059 40.25 27.469 1 92.81 369 ILE B CA 1
ATOM 9398 C C . ILE B 1 369 ? -2.859 41.594 26.766 1 92.81 369 ILE B C 1
ATOM 9400 O O . ILE B 1 369 ? -2.779 42.656 27.406 1 92.81 369 ILE B O 1
ATOM 9404 N N . GLU B 1 370 ? -2.646 41.562 25.469 1 93.69 370 GLU B N 1
ATOM 9405 C CA . GLU B 1 370 ? -2.561 42.812 24.719 1 93.69 370 GLU B CA 1
ATOM 9406 C C . GLU B 1 370 ? -3.779 43.688 24.984 1 93.69 370 GLU B C 1
ATOM 9408 O O . GLU B 1 370 ? -3.646 44.906 25.172 1 93.69 370 GLU B O 1
ATOM 9413 N N . ALA B 1 371 ? -4.949 43.062 24.938 1 90.31 371 ALA B N 1
ATOM 9414 C CA . ALA B 1 371 ? -6.176 43.812 25.188 1 90.31 371 ALA B CA 1
ATOM 9415 C C . ALA B 1 371 ? -6.195 44.375 26.609 1 90.31 371 ALA B C 1
ATOM 9417 O O . ALA B 1 371 ? -6.723 45.438 26.859 1 90.31 371 ALA B O 1
ATOM 9418 N N . TYR B 1 372 ? -5.684 43.625 27.484 1 88.44 372 TYR B N 1
ATOM 9419 C CA . TYR B 1 372 ? -5.711 44 28.891 1 88.44 372 TYR B CA 1
ATOM 9420 C C . TYR B 1 372 ? -4.746 45.125 29.188 1 88.44 372 TYR B C 1
ATOM 9422 O O . TYR B 1 372 ? -5.109 46.094 29.859 1 88.44 372 TYR B O 1
ATOM 9430 N N . VAL B 1 373 ? -3.49 45.094 28.719 1 92 373 VAL B N 1
ATOM 9431 C CA . VAL B 1 373 ? -2.463 46.062 29.047 1 92 373 VAL B CA 1
ATOM 9432 C C . VAL B 1 373 ? -2.498 47.219 28.062 1 92 373 VAL B C 1
ATOM 9434 O O . VAL B 1 373 ? -1.91 48.281 28.297 1 92 373 VAL B O 1
ATOM 9437 N N . GLY B 1 374 ? -3.152 47.031 26.953 1 91.25 374 GLY B N 1
ATOM 9438 C CA . GLY B 1 374 ? -3.158 48 25.875 1 91.25 374 GLY B CA 1
ATOM 9439 C C . GLY B 1 374 ? -2.168 47.688 24.766 1 91.25 374 GLY B C 1
ATOM 9440 O O . GLY B 1 374 ? -1.073 47.188 25.031 1 91.25 374 GLY B O 1
ATOM 9441 N N . GLU B 1 375 ? -2.498 47.969 23.594 1 94.38 375 GLU B N 1
ATOM 9442 C CA . GLU B 1 375 ? -1.722 47.625 22.422 1 94.38 375 GLU B CA 1
ATOM 9443 C C . GLU B 1 375 ? -0.332 48.25 22.453 1 94.38 375 GLU B C 1
ATOM 9445 O O . GLU B 1 375 ? 0.664 47.594 22.156 1 94.38 375 GLU B O 1
ATOM 9450 N N . GLU B 1 376 ? -0.27 49.469 22.781 1 96.12 376 GLU B N 1
ATOM 9451 C CA . GLU B 1 376 ? 1.011 50.188 22.75 1 96.12 376 GLU B CA 1
ATOM 9452 C C . GLU B 1 376 ? 1.944 49.656 23.844 1 96.12 376 GLU B C 1
ATOM 9454 O O . GLU B 1 376 ? 3.145 49.5 23.609 1 96.12 376 GLU B O 1
ATOM 9459 N N . ASN B 1 377 ? 1.428 49.469 25.031 1 95.5 377 ASN B N 1
ATOM 9460 C CA . ASN B 1 377 ? 2.24 48.906 26.109 1 95.5 377 ASN B CA 1
ATOM 9461 C C . ASN B 1 377 ? 2.764 47.531 25.75 1 95.5 377 ASN B C 1
ATOM 9463 O O . ASN B 1 377 ? 3.926 47.219 26 1 95.5 377 ASN B O 1
ATOM 9467 N N . PHE B 1 378 ? 1.864 46.781 25.234 1 96 378 PHE B N 1
ATOM 9468 C CA . PHE B 1 378 ? 2.242 45.438 24.812 1 96 378 PHE B CA 1
ATOM 9469 C C . PHE B 1 378 ? 3.359 45.5 23.781 1 96 378 PHE B C 1
ATOM 9471 O O . PHE B 1 378 ? 4.387 44.844 23.922 1 96 378 PHE B O 1
ATOM 9478 N N . ARG B 1 379 ? 3.189 46.281 22.719 1 97.62 379 ARG B N 1
ATOM 9479 C CA . ARG B 1 379 ? 4.168 46.375 21.641 1 97.62 379 ARG B CA 1
ATOM 9480 C C . ARG B 1 379 ? 5.523 46.844 22.172 1 97.62 379 ARG B C 1
ATOM 9482 O O . ARG B 1 379 ? 6.555 46.25 21.828 1 97.62 379 ARG B O 1
ATOM 9489 N N . ARG B 1 380 ? 5.527 47.844 23 1 97.75 380 ARG B N 1
ATOM 9490 C CA . ARG B 1 380 ? 6.77 48.375 23.547 1 97.75 380 ARG B CA 1
ATOM 9491 C C . ARG B 1 380 ? 7.477 47.312 24.406 1 97.75 380 ARG B C 1
ATOM 9493 O O . ARG B 1 380 ? 8.703 47.219 24.375 1 97.75 380 ARG B O 1
ATOM 9500 N N . GLY B 1 381 ? 6.699 46.688 25.188 1 97.31 381 GLY B N 1
ATOM 9501 C CA . GLY B 1 381 ? 7.27 45.594 25.969 1 97.31 381 GLY B CA 1
ATOM 9502 C C . GLY B 1 381 ? 7.93 44.531 25.109 1 97.31 381 GLY B C 1
ATOM 9503 O O . GLY B 1 381 ? 9.008 44.031 25.438 1 97.31 381 GLY B O 1
ATOM 9504 N N . VAL B 1 382 ? 7.293 44.156 24.031 1 97.25 382 VAL B N 1
ATOM 9505 C CA . VAL B 1 382 ? 7.805 43.156 23.109 1 97.25 382 VAL B CA 1
ATOM 9506 C C . VAL B 1 382 ? 9.078 43.656 22.438 1 97.25 382 VAL B C 1
ATOM 9508 O O . VAL B 1 382 ? 10.047 42.906 22.281 1 97.25 382 VAL B O 1
ATOM 9511 N N . VAL B 1 383 ? 9.055 44.938 22.016 1 97.81 383 VAL B N 1
ATOM 9512 C CA . VAL B 1 383 ? 10.219 45.531 21.391 1 97.81 383 VAL B CA 1
ATOM 9513 C C . VAL B 1 383 ? 11.406 45.5 22.344 1 97.81 383 VAL B C 1
ATOM 9515 O O . VAL B 1 383 ? 12.516 45.125 21.953 1 97.81 383 VAL B O 1
ATOM 9518 N N . ASN B 1 384 ? 11.156 45.812 23.562 1 97.75 384 ASN B N 1
ATOM 9519 C CA . ASN B 1 384 ? 12.211 45.781 24.578 1 97.75 384 ASN B CA 1
ATOM 9520 C C . ASN B 1 384 ? 12.758 44.375 24.797 1 97.75 384 ASN B C 1
ATOM 9522 O O . ASN B 1 384 ? 13.961 44.188 24.938 1 97.75 384 ASN B O 1
ATOM 9526 N N . TYR B 1 385 ? 11.875 43.469 24.891 1 96.81 385 TYR B N 1
ATOM 9527 C CA . TYR B 1 385 ? 12.227 42.062 25.047 1 96.81 385 TYR B CA 1
ATOM 9528 C C . TYR B 1 385 ? 13.109 41.594 23.906 1 96.81 385 TYR B C 1
ATOM 9530 O O . TYR B 1 385 ? 14.156 41 24.141 1 96.81 385 TYR B O 1
ATOM 9538 N N . LEU B 1 386 ? 12.781 41.875 22.625 1 97.75 386 LEU B N 1
ATOM 9539 C CA . LEU B 1 386 ? 13.531 41.406 21.453 1 97.75 386 LEU B CA 1
ATOM 9540 C C . LEU B 1 386 ? 14.898 42.094 21.406 1 97.75 386 LEU B C 1
ATOM 9542 O O . LEU B 1 386 ? 15.891 41.438 21.062 1 97.75 386 LEU B O 1
ATOM 9546 N N . LYS B 1 387 ? 14.922 43.344 21.672 1 97.56 387 LYS B N 1
ATOM 9547 C CA . LYS B 1 387 ? 16.188 44.062 21.656 1 97.56 387 LYS B CA 1
ATOM 9548 C C . LYS B 1 387 ? 17.125 43.562 22.75 1 97.56 387 LYS B C 1
ATOM 9550 O O . LYS B 1 387 ? 18.312 43.344 22.5 1 97.56 387 LYS B O 1
ATOM 9555 N N . LYS B 1 388 ? 16.625 43.312 23.891 1 97.31 388 LYS B N 1
ATOM 9556 C CA . LYS B 1 388 ? 17.406 42.875 25.031 1 97.31 388 LYS B CA 1
ATOM 9557 C C . LYS B 1 388 ? 18 41.5 24.797 1 97.31 388 LYS B C 1
ATOM 9559 O O . LYS B 1 388 ? 19.141 41.219 25.188 1 97.31 388 LYS B O 1
ATOM 9564 N N . PHE B 1 389 ? 17.312 40.656 24.188 1 97.31 389 PHE B N 1
ATOM 9565 C CA . PHE B 1 389 ? 17.719 39.25 24.094 1 97.31 389 PHE B CA 1
ATOM 9566 C C . PHE B 1 389 ? 18.109 38.906 22.656 1 97.31 389 PHE B C 1
ATOM 9568 O O . PHE B 1 389 ? 18.172 37.719 22.297 1 97.31 389 PHE B O 1
ATOM 9575 N N . SER B 1 390 ? 18.406 39.844 21.812 1 97.19 390 SER B N 1
ATOM 9576 C CA . SER B 1 390 ? 18.844 39.594 20.438 1 97.19 390 SER B CA 1
ATOM 9577 C C . SER B 1 390 ? 20.031 38.656 20.391 1 97.19 390 SER B C 1
ATOM 9579 O O . SER B 1 390 ? 21.016 38.844 21.109 1 97.19 390 SER B O 1
ATOM 9581 N N . TYR B 1 391 ? 19.922 37.594 19.484 1 96.38 391 TYR B N 1
ATOM 9582 C CA . TYR B 1 391 ? 20.922 36.562 19.234 1 96.38 391 TYR B CA 1
ATOM 9583 C C . TYR B 1 391 ? 21.188 35.719 20.484 1 96.38 391 TYR B C 1
ATOM 9585 O O . TYR B 1 391 ? 22.219 35.062 20.578 1 96.38 391 TYR B O 1
ATOM 9593 N N . SER B 1 392 ? 20.219 35.812 21.391 1 95.81 392 SER B N 1
ATOM 9594 C CA . SER B 1 392 ? 20.344 35.031 22.609 1 95.81 392 SER B CA 1
ATOM 9595 C C . SER B 1 392 ? 19.094 34.188 22.859 1 95.81 392 SER B C 1
ATOM 9597 O O . SER B 1 392 ? 18.312 33.969 21.938 1 95.81 392 SER B O 1
ATOM 9599 N N . ASN B 1 393 ? 19.016 33.594 24.094 1 95.75 393 ASN B N 1
ATOM 9600 C CA . ASN B 1 393 ? 17.891 32.75 24.484 1 95.75 393 ASN B CA 1
ATOM 9601 C C . ASN B 1 393 ? 17.094 33.375 25.625 1 95.75 393 ASN B C 1
ATOM 9603 O O . ASN B 1 393 ? 17.641 34.125 26.438 1 95.75 393 ASN B O 1
ATOM 9607 N N . ALA B 1 394 ? 15.883 33.094 25.578 1 94.62 394 ALA B N 1
ATOM 9608 C CA . ALA B 1 394 ? 15.023 33.656 26.609 1 94.62 394 ALA B CA 1
ATOM 9609 C C . ALA B 1 394 ? 14 32.625 27.109 1 94.62 394 ALA B C 1
ATOM 9611 O O . ALA B 1 394 ? 13.898 31.547 26.562 1 94.62 394 ALA B O 1
ATOM 9612 N N . GLN B 1 395 ? 13.336 33 28.266 1 92.12 395 GLN B N 1
ATOM 9613 C CA . GLN B 1 395 ? 12.234 32.219 28.828 1 92.12 395 GLN B CA 1
ATOM 9614 C C . GLN B 1 395 ? 10.984 33.062 28.984 1 92.12 395 GLN B C 1
ATOM 9616 O O . GLN B 1 395 ? 11.023 34.281 28.734 1 92.12 395 GLN B O 1
ATOM 9621 N N . GLY B 1 396 ? 9.914 32.5 29.344 1 89.62 396 GLY B N 1
ATOM 9622 C CA . GLY B 1 396 ? 8.633 33.188 29.453 1 89.62 396 GLY B CA 1
ATOM 9623 C C . GLY B 1 396 ? 8.672 34.375 30.391 1 89.62 396 GLY B C 1
ATOM 9624 O O . GLY B 1 396 ? 8.133 35.438 30.078 1 89.62 396 GLY B O 1
ATOM 9625 N N . SER B 1 397 ? 9.32 34.219 31.453 1 91.38 397 SER B N 1
ATOM 9626 C CA . SER B 1 397 ? 9.383 35.281 32.469 1 91.38 397 SER B CA 1
ATOM 9627 C C . SER B 1 397 ? 10.062 36.531 31.906 1 91.38 397 SER B C 1
ATOM 9629 O O . SER B 1 397 ? 9.727 37.656 32.312 1 91.38 397 SER B O 1
ATOM 9631 N N . ASP B 1 398 ? 10.953 36.312 31 1 94.31 398 ASP B N 1
ATOM 9632 C CA . ASP B 1 398 ? 11.641 37.438 30.406 1 94.31 398 ASP B CA 1
ATOM 9633 C C . ASP B 1 398 ? 10.672 38.312 29.641 1 94.31 398 ASP B C 1
ATOM 9635 O O . ASP B 1 398 ? 10.781 39.562 29.672 1 94.31 398 ASP B O 1
ATOM 9639 N N . LEU B 1 399 ? 9.805 37.75 29.031 1 93.5 399 LEU B N 1
ATOM 9640 C CA . LEU B 1 399 ? 8.82 38.5 28.234 1 93.5 399 LEU B CA 1
ATOM 9641 C C . LEU B 1 399 ? 7.852 39.25 29.141 1 93.5 399 LEU B C 1
ATOM 9643 O O . LEU B 1 399 ? 7.617 40.438 28.938 1 93.5 399 LEU B O 1
ATOM 9647 N N . TRP B 1 400 ? 7.207 38.625 30.156 1 92.25 400 TRP B N 1
ATOM 9648 C CA . TRP B 1 400 ? 6.203 39.281 30.984 1 92.25 400 TRP B CA 1
ATOM 9649 C C . TRP B 1 400 ? 6.832 40.375 31.812 1 92.25 400 TRP B C 1
ATOM 9651 O O . TRP B 1 400 ? 6.195 41.406 32.062 1 92.25 400 TRP B O 1
ATOM 9661 N N . ASN B 1 401 ? 8.07 40.094 32.156 1 94.88 401 ASN B N 1
ATOM 9662 C CA . ASN B 1 401 ? 8.773 41.156 32.875 1 94.88 401 ASN B CA 1
ATOM 9663 C C . ASN B 1 401 ? 8.953 42.406 32 1 94.88 401 ASN B C 1
ATOM 9665 O O . ASN B 1 401 ? 8.773 43.531 32.469 1 94.88 401 ASN B O 1
ATOM 9669 N N . SER B 1 402 ? 9.32 42.156 30.812 1 96.06 402 SER B N 1
ATOM 9670 C CA . SER B 1 402 ? 9.5 43.281 29.891 1 96.06 402 SER B CA 1
ATOM 9671 C C . SER B 1 402 ? 8.195 44.031 29.672 1 96.06 402 SER B C 1
ATOM 9673 O O . SER B 1 402 ? 8.188 45.25 29.578 1 96.06 402 SER B O 1
ATOM 9675 N N . ILE B 1 403 ? 7.094 43.406 29.547 1 95.81 403 ILE B N 1
ATOM 9676 C CA . ILE B 1 403 ? 5.789 44.031 29.359 1 95.81 403 ILE B CA 1
ATOM 9677 C C . ILE B 1 403 ? 5.367 44.75 30.641 1 95.81 403 ILE B C 1
ATOM 9679 O O . ILE B 1 403 ? 4.828 45.875 30.594 1 95.81 403 ILE B O 1
ATOM 9683 N N . SER B 1 404 ? 5.691 44.125 31.766 1 95.94 404 SER B N 1
ATOM 9684 C CA . SER B 1 404 ? 5.363 44.719 33.062 1 95.94 404 SER B CA 1
ATOM 9685 C C . SER B 1 404 ? 6.066 46.062 33.25 1 95.94 404 SER B C 1
ATOM 9687 O O . SER B 1 404 ? 5.473 47 33.75 1 95.94 404 SER B O 1
ATOM 9689 N N . GLU B 1 405 ? 7.191 46.062 32.844 1 96.81 405 GLU B N 1
ATOM 9690 C CA . GLU B 1 405 ? 7.996 47.281 33 1 96.81 405 GLU B CA 1
ATOM 9691 C C . GLU B 1 405 ? 7.367 48.438 32.25 1 96.81 405 GLU B C 1
ATOM 9693 O O . GLU B 1 405 ? 7.309 49.562 32.781 1 96.81 405 GLU B O 1
ATOM 9698 N N . VAL B 1 406 ? 6.918 48.219 31.109 1 96.5 406 VAL B N 1
ATOM 9699 C CA . VAL B 1 406 ? 6.328 49.281 30.281 1 96.5 406 VAL B CA 1
ATOM 9700 C C . VAL B 1 406 ? 4.93 49.625 30.812 1 96.5 406 VAL B C 1
ATOM 9702 O O . VAL B 1 406 ? 4.551 50.781 30.875 1 96.5 406 VAL B O 1
ATOM 9705 N N . TYR B 1 407 ? 4.184 48.625 31.156 1 94 407 TYR B N 1
ATOM 9706 C CA . TYR B 1 407 ? 2.803 48.75 31.594 1 94 407 TYR B CA 1
ATOM 9707 C C . TYR B 1 407 ? 2.734 49.438 32.938 1 94 407 TYR B C 1
ATOM 9709 O O . TYR B 1 407 ? 1.76 50.125 33.25 1 94 407 TYR B O 1
ATOM 9717 N N . GLY B 1 408 ? 3.711 49.312 33.781 1 94.44 408 GLY B N 1
ATOM 9718 C CA . GLY B 1 408 ? 3.768 49.938 35.094 1 94.44 408 GLY B CA 1
ATOM 9719 C C . GLY B 1 408 ? 3.164 49.094 36.188 1 94.44 408 GLY B C 1
ATOM 9720 O O . GLY B 1 408 ? 3.125 49.5 37.375 1 94.44 408 GLY B O 1
ATOM 9721 N N . SER B 1 409 ? 2.65 48.031 35.844 1 92.38 409 SER B N 1
ATOM 9722 C CA . SER B 1 409 ? 2.139 47.062 36.812 1 92.38 409 SER B CA 1
ATOM 9723 C C . SER B 1 409 ? 2.584 45.625 36.469 1 92.38 409 SER B C 1
ATOM 9725 O O . SER B 1 409 ? 2.643 45.281 35.281 1 92.38 409 SER B O 1
ATOM 9727 N N . ASP B 1 410 ? 2.734 44.875 37.5 1 93 410 ASP B N 1
ATOM 9728 C CA . ASP B 1 410 ? 3.219 43.531 37.344 1 93 410 ASP B CA 1
ATOM 9729 C C . ASP B 1 410 ? 2.104 42.594 36.844 1 93 410 ASP B C 1
ATOM 9731 O O . ASP B 1 410 ? 1.119 42.375 37.562 1 93 410 ASP B O 1
ATOM 9735 N N . ILE B 1 411 ? 2.254 42.031 35.688 1 92.38 411 ILE B N 1
ATOM 9736 C CA . ILE B 1 411 ? 1.222 41.156 35.156 1 92.38 411 ILE B CA 1
ATOM 9737 C C . ILE B 1 411 ? 1.613 39.688 35.375 1 92.38 411 ILE B C 1
ATOM 9739 O O . ILE B 1 411 ? 0.894 38.781 34.938 1 92.38 411 ILE B O 1
ATOM 9743 N N . SER B 1 412 ? 2.707 39.406 35.969 1 91.56 412 SER B N 1
ATOM 9744 C CA . SER B 1 412 ? 3.266 38.094 36.156 1 91.56 412 SER B CA 1
ATOM 9745 C C . SER B 1 412 ? 2.281 37.156 36.875 1 91.56 412 SER B C 1
ATOM 9747 O O . SER B 1 412 ? 2.146 36 36.5 1 91.56 412 SER B O 1
ATOM 9749 N N . PRO B 1 413 ? 1.569 37.656 37.812 1 90.69 413 PRO B N 1
ATOM 9750 C CA . PRO B 1 413 ? 0.634 36.75 38.5 1 90.69 413 PRO B CA 1
ATOM 9751 C C . PRO B 1 413 ? -0.498 36.312 37.562 1 90.69 413 PRO B C 1
ATOM 9753 O O . PRO B 1 413 ? -0.984 35.188 37.719 1 90.69 413 PRO B O 1
ATOM 9756 N N . ILE B 1 414 ? -0.942 37.125 36.719 1 91.62 414 ILE B N 1
ATOM 9757 C CA . ILE B 1 414 ? -1.979 36.75 35.75 1 91.62 414 ILE B CA 1
ATOM 9758 C C . ILE B 1 414 ? -1.426 35.75 34.75 1 91.62 414 ILE B C 1
ATOM 9760 O O . ILE B 1 414 ? -2.033 34.688 34.531 1 91.62 414 ILE B O 1
ATOM 9764 N N . MET B 1 415 ? -0.245 36.031 34.25 1 91.75 415 MET B N 1
ATOM 9765 C CA . MET B 1 415 ? 0.346 35.188 33.219 1 91.75 415 MET B CA 1
ATOM 9766 C C . MET B 1 415 ? 0.722 33.844 33.781 1 91.75 415 MET B C 1
ATOM 9768 O O . MET B 1 415 ? 0.62 32.812 33.094 1 91.75 415 MET B O 1
ATOM 9772 N N . ALA B 1 416 ? 1.115 33.781 34.969 1 89.81 416 ALA B N 1
ATOM 9773 C CA . ALA B 1 416 ? 1.508 32.531 35.594 1 89.81 416 ALA B CA 1
ATOM 9774 C C . ALA B 1 416 ? 0.362 31.516 35.562 1 89.81 416 ALA B C 1
ATOM 9776 O O . ALA B 1 416 ? 0.57 30.344 35.281 1 89.81 416 ALA B O 1
ATOM 9777 N N . ASP B 1 417 ? -0.829 31.922 35.875 1 91.94 417 ASP B N 1
ATOM 9778 C CA . ASP B 1 417 ? -1.986 31.047 35.875 1 91.94 417 ASP B CA 1
ATOM 9779 C C . ASP B 1 417 ? -2.248 30.516 34.469 1 91.94 417 ASP B C 1
ATOM 9781 O O . ASP B 1 417 ? -2.523 29.328 34.281 1 91.94 417 ASP B O 1
ATOM 9785 N N . TRP B 1 418 ? -2.154 31.375 33.5 1 93.75 418 TRP B N 1
ATOM 9786 C CA . TRP B 1 418 ? -2.57 31.047 32.125 1 93.75 418 TRP B CA 1
ATOM 9787 C C . TRP B 1 418 ? -1.497 30.234 31.422 1 93.75 418 TRP B C 1
ATOM 9789 O O . TRP B 1 418 ? -1.79 29.516 30.453 1 93.75 418 TRP B O 1
ATOM 9799 N N . ILE B 1 419 ? -0.259 30.312 31.859 1 90.94 419 ILE B N 1
ATOM 9800 C CA . ILE B 1 419 ? 0.826 29.625 31.172 1 90.94 419 ILE B CA 1
ATOM 9801 C C . ILE B 1 419 ? 1.135 28.297 31.859 1 90.94 419 ILE B C 1
ATOM 9803 O O . ILE B 1 419 ? 1.627 27.359 31.234 1 90.94 419 ILE B O 1
ATOM 9807 N N . THR B 1 420 ? 0.873 28.141 33.125 1 92 420 THR B N 1
ATOM 9808 C CA . THR B 1 420 ? 1.349 26.969 33.875 1 92 420 THR B CA 1
ATOM 9809 C C . THR B 1 420 ? 0.195 26.031 34.188 1 92 420 THR B C 1
ATOM 9811 O O . THR B 1 420 ? 0.416 24.875 34.531 1 92 420 THR B O 1
ATOM 9814 N N . LYS B 1 421 ? -1.024 26.484 34.094 1 93.94 421 LYS B N 1
ATOM 9815 C CA . LYS B 1 421 ? -2.168 25.625 34.406 1 93.94 421 LYS B CA 1
ATOM 9816 C C . LYS B 1 421 ? -2.795 25.062 33.125 1 93.94 421 LYS B C 1
ATOM 9818 O O . LYS B 1 421 ? -2.875 25.75 32.125 1 93.94 421 LYS B O 1
ATOM 9823 N N . PRO B 1 422 ? -3.186 23.766 33.219 1 93.81 422 PRO B N 1
ATOM 9824 C CA . PRO B 1 422 ? -3.969 23.234 32.094 1 93.81 422 PRO B CA 1
ATOM 9825 C C . PRO B 1 422 ? -5.426 23.688 32.125 1 93.81 422 PRO B C 1
ATOM 9827 O O . PRO B 1 422 ? -5.953 24.016 33.188 1 93.81 422 PRO B O 1
ATOM 9830 N N . GLY B 1 423 ? -6.047 23.688 30.984 1 95.5 423 GLY B N 1
ATOM 9831 C CA . GLY B 1 423 ? -7.465 24 30.891 1 95.5 423 GLY B CA 1
ATOM 9832 C C . GLY B 1 423 ? -7.754 25.484 30.891 1 95.5 423 GLY B C 1
ATOM 9833 O O . GLY B 1 423 ? -6.852 26.297 30.688 1 95.5 423 GLY B O 1
ATOM 9834 N N . TYR B 1 424 ? -9.039 25.828 31.031 1 96.94 424 TYR B N 1
ATOM 9835 C CA . TYR B 1 424 ? -9.547 27.203 31.078 1 96.94 424 TYR B CA 1
ATOM 9836 C C . TYR B 1 424 ? -10.859 27.266 31.828 1 96.94 424 TYR B C 1
ATOM 9838 O O . TYR B 1 424 ? -11.547 26.25 32 1 96.94 424 TYR B O 1
ATOM 9846 N N . PRO B 1 425 ? -11.188 28.422 32.312 1 97.19 425 PRO B N 1
ATOM 9847 C CA . PRO B 1 425 ? -12.383 28.516 33.156 1 97.19 425 PRO B CA 1
ATOM 9848 C C . PRO B 1 425 ? -13.656 28.75 32.344 1 97.19 425 PRO B C 1
ATOM 9850 O O . PRO B 1 425 ? -13.586 29.25 31.203 1 97.19 425 PRO B O 1
ATOM 9853 N N . MET B 1 426 ? -14.766 28.344 32.844 1 97.5 426 MET B N 1
ATOM 9854 C CA . MET B 1 426 ? -16.109 28.797 32.5 1 97.5 426 MET B CA 1
ATOM 9855 C C . MET B 1 426 ? -16.656 29.75 33.594 1 97.5 426 MET B C 1
ATOM 9857 O O . MET B 1 426 ? -16.516 29.484 34.781 1 97.5 426 MET B O 1
ATOM 9861 N N . VAL B 1 427 ? -17.141 30.812 33.188 1 97.56 427 VAL B N 1
ATOM 9862 C CA . VAL B 1 427 ? -17.719 31.781 34.125 1 97.56 427 VAL B CA 1
ATOM 9863 C C . VAL B 1 427 ? -19.25 31.688 34.062 1 97.56 427 VAL B C 1
ATOM 9865 O O . VAL B 1 427 ? -19.859 32 33.031 1 97.56 427 VAL B O 1
ATOM 9868 N N . ARG B 1 428 ? -19.797 31.297 35.094 1 96.75 428 ARG B N 1
ATOM 9869 C CA . ARG B 1 428 ? -21.25 31.312 35.219 1 96.75 428 ARG B CA 1
ATOM 9870 C C . ARG B 1 428 ? -21.734 32.656 35.688 1 96.75 428 ARG B C 1
ATOM 9872 O O . ARG B 1 428 ? -21.25 33.219 36.688 1 96.75 428 ARG B O 1
ATOM 9879 N N . VAL B 1 429 ? -22.703 33.188 34.969 1 96.75 429 VAL B N 1
ATOM 9880 C CA . VAL B 1 429 ? -23.188 34.562 35.25 1 96.75 429 VAL B CA 1
ATOM 9881 C C . VAL B 1 429 ? -24.672 34.5 35.656 1 96.75 429 VAL B C 1
ATOM 9883 O O . VAL B 1 429 ? -25.484 33.906 34.938 1 96.75 429 VAL B O 1
ATOM 9886 N N . SER B 1 430 ? -24.969 35.125 36.719 1 95.06 430 SER B N 1
ATOM 9887 C CA . SER B 1 430 ? -26.344 35.281 37.188 1 95.06 430 SER B CA 1
ATOM 9888 C C . SER B 1 430 ? -26.656 36.75 37.5 1 95.06 430 SER B C 1
ATOM 9890 O O . SER B 1 430 ? -25.812 37.469 38.031 1 95.06 430 SER B O 1
ATOM 9892 N N . VAL B 1 431 ? -27.906 37.156 37.125 1 95.69 431 VAL B N 1
ATOM 9893 C CA . VAL B 1 431 ? -28.281 38.562 37.281 1 95.69 431 VAL B CA 1
ATOM 9894 C C . VAL B 1 431 ? -29.547 38.656 38.156 1 95.69 431 VAL B C 1
ATOM 9896 O O . VAL B 1 431 ? -30.5 37.875 37.938 1 95.69 431 VAL B O 1
ATOM 9899 N N . SER B 1 432 ? -29.516 39.5 39.188 1 93.5 432 SER B N 1
ATOM 9900 C CA . SER B 1 432 ? -30.672 39.844 40 1 93.5 432 SER B CA 1
ATOM 9901 C C . SER B 1 432 ? -30.781 41.344 40.219 1 93.5 432 SER B C 1
ATOM 9903 O O . SER B 1 432 ? -30.125 41.906 41.094 1 93.5 432 SER B O 1
ATOM 9905 N N . GLY B 1 433 ? -31.641 41.969 39.5 1 93.12 433 GLY B N 1
ATOM 9906 C CA . GLY B 1 433 ? -31.766 43.406 39.531 1 93.12 433 GLY B CA 1
ATOM 9907 C C . GLY B 1 433 ? -30.484 44.125 39.125 1 93.12 433 GLY B C 1
ATOM 9908 O O . GLY B 1 433 ? -30.078 44.062 37.969 1 93.12 433 GLY B O 1
ATOM 9909 N N . LYS B 1 434 ? -29.875 44.719 40.156 1 94.62 434 LYS B N 1
ATOM 9910 C CA . LYS B 1 434 ? -28.672 45.5 39.906 1 94.62 434 LYS B CA 1
ATOM 9911 C C . LYS B 1 434 ? -27.422 44.656 40.188 1 94.62 434 LYS B C 1
ATOM 9913 O O . LYS B 1 434 ? -26.297 45.156 40 1 94.62 434 LYS B O 1
ATOM 9918 N N . ARG B 1 435 ? -27.672 43.406 40.531 1 95.38 435 ARG B N 1
ATOM 9919 C CA . ARG B 1 435 ? -26.562 42.562 40.969 1 95.38 435 ARG B CA 1
ATOM 9920 C C . ARG B 1 435 ? -26.203 41.531 39.906 1 95.38 435 ARG B C 1
ATOM 9922 O O . ARG B 1 435 ? -27.078 40.844 39.406 1 95.38 435 ARG B O 1
ATOM 9929 N N . VAL B 1 436 ? -24.891 41.5 39.531 1 96.06 436 VAL B N 1
ATOM 9930 C CA . VAL B 1 436 ? -24.344 40.469 38.688 1 96.06 436 VAL B CA 1
ATOM 9931 C C . VAL B 1 436 ? -23.406 39.562 39.469 1 96.06 436 VAL B C 1
ATOM 9933 O O . VAL B 1 436 ? -22.406 40.031 40.031 1 96.06 436 VAL B O 1
ATOM 9936 N N . SER B 1 437 ? -23.766 38.312 39.594 1 96.38 437 SER B N 1
ATOM 9937 C CA . SER B 1 437 ? -22.938 37.312 40.281 1 96.38 437 SER B CA 1
ATOM 9938 C C . SER B 1 437 ? -22.125 36.5 39.281 1 96.38 437 SER B C 1
ATOM 9940 O O . SER B 1 437 ? -22.656 36.031 38.281 1 96.38 437 SER B O 1
ATOM 9942 N N . LEU B 1 438 ? -20.812 36.406 39.562 1 97.12 438 LEU B N 1
ATOM 9943 C CA . LEU B 1 438 ? -19.859 35.656 38.719 1 97.12 438 LEU B CA 1
ATOM 9944 C C . LEU B 1 438 ? -19.25 34.5 39.5 1 97.12 438 LEU B C 1
ATOM 9946 O O . LEU B 1 438 ? -18.828 34.656 40.625 1 97.12 438 LEU B O 1
ATOM 9950 N N . GLU B 1 439 ? -19.328 33.344 38.938 1 97.19 439 GLU B N 1
ATOM 9951 C CA . GLU B 1 439 ? -18.688 32.156 39.469 1 97.19 439 GLU B CA 1
ATOM 9952 C C . GLU B 1 439 ? -17.844 31.438 38.438 1 97.19 439 GLU B C 1
ATOM 9954 O O . GLU B 1 439 ? -18.312 31.172 37.312 1 97.19 439 GLU B O 1
ATOM 9959 N N . GLN B 1 440 ? -16.562 31.141 38.75 1 97.44 440 GLN B N 1
ATOM 9960 C CA . GLN B 1 440 ? -15.711 30.469 37.781 1 97.44 440 GLN B CA 1
ATOM 9961 C C . GLN B 1 440 ? -15.43 29.031 38.188 1 97.44 440 GLN B C 1
ATOM 9963 O O . GLN B 1 440 ? -15.367 28.734 39.375 1 97.44 440 GLN B O 1
ATOM 9968 N N . GLU B 1 441 ? -15.32 28.141 37.281 1 96 441 GLU B N 1
ATOM 9969 C CA . GLU B 1 441 ? -14.859 26.766 37.438 1 96 441 GLU B CA 1
ATOM 9970 C C . GLU B 1 441 ? -14.094 26.312 36.188 1 96 441 GLU B C 1
ATOM 9972 O O . GLU B 1 441 ? -14.328 26.812 35.094 1 96 441 GLU B O 1
ATOM 9977 N N . ARG B 1 442 ? -13.172 25.406 36.344 1 96.56 442 ARG B N 1
ATOM 9978 C CA . ARG B 1 442 ? -12.484 24.875 35.188 1 96.56 442 ARG B CA 1
ATOM 9979 C C . ARG B 1 442 ? -13.453 24.109 34.281 1 96.56 442 ARG B C 1
ATOM 9981 O O . ARG B 1 442 ? -14.156 23.219 34.75 1 96.56 442 ARG B O 1
ATOM 9988 N N . PHE B 1 443 ? -13.547 24.438 33.031 1 96.88 443 PHE B N 1
ATOM 9989 C CA . PHE B 1 443 ? -14.422 23.781 32.094 1 96.88 443 PHE B CA 1
ATOM 9990 C C . PHE B 1 443 ? -13.828 22.438 31.641 1 96.88 443 PHE B C 1
ATOM 9992 O O . PHE B 1 443 ? -12.617 22.328 31.438 1 96.88 443 PHE B O 1
ATOM 9999 N N . SER B 1 444 ? -14.641 21.406 31.484 1 95.88 444 SER B N 1
ATOM 10000 C CA . SER B 1 444 ? -14.25 20.094 31 1 95.88 444 SER B CA 1
ATOM 10001 C C . SER B 1 444 ? -15.391 19.422 30.25 1 95.88 444 SER B C 1
ATOM 10003 O O . SER B 1 444 ? -16.547 19.531 30.641 1 95.88 444 SER B O 1
ATOM 10005 N N . LEU B 1 445 ? -15.062 18.734 29.203 1 94.44 445 LEU B N 1
ATOM 10006 C CA . LEU B 1 445 ? -16.078 18.062 28.391 1 94.44 445 LEU B CA 1
ATOM 10007 C C . LEU B 1 445 ? -16.625 16.844 29.125 1 94.44 445 LEU B C 1
ATOM 10009 O O . LEU B 1 445 ? -17.812 16.516 28.984 1 94.44 445 LEU B O 1
ATOM 10013 N N . ILE B 1 446 ? -15.75 15.984 29.719 1 90.25 446 ILE B N 1
ATOM 10014 C CA . ILE B 1 446 ? -16.188 14.711 30.281 1 90.25 446 ILE B CA 1
ATOM 10015 C C . ILE B 1 446 ? -16.219 14.805 31.812 1 90.25 446 ILE B C 1
ATOM 10017 O O . ILE B 1 446 ? -16.75 13.922 32.469 1 90.25 446 ILE B O 1
ATOM 10021 N N . GLY B 1 447 ? -15.797 15.617 32.219 1 81.25 447 GLY B N 1
ATOM 10022 C CA . GLY B 1 447 ? -15.797 15.734 33.688 1 81.25 447 GLY B CA 1
ATOM 10023 C C . GLY B 1 447 ? -14.664 14.969 34.344 1 81.25 447 GLY B C 1
ATOM 10024 O O . GLY B 1 447 ? -13.82 14.391 33.656 1 81.25 447 GLY B O 1
ATOM 10025 N N . ASN B 1 448 ? -14.125 15.25 35.438 1 80.44 448 ASN B N 1
ATOM 10026 C CA . ASN B 1 448 ? -13.148 14.523 36.25 1 80.44 448 ASN B CA 1
ATOM 10027 C C . ASN B 1 448 ? -11.789 15.219 36.219 1 80.44 448 ASN B C 1
ATOM 10029 O O . ASN B 1 448 ? -10.75 14.562 36.062 1 80.44 448 ASN B O 1
ATOM 10033 N N . VAL B 1 449 ? -11.93 16.391 36.062 1 89.12 449 VAL B N 1
ATOM 10034 C CA . VAL B 1 449 ? -10.68 17.141 36.125 1 89.12 449 VAL B CA 1
ATOM 10035 C C . VAL B 1 449 ? -10.617 17.938 37.438 1 89.12 449 VAL B C 1
ATOM 10037 O O . VAL B 1 449 ? -11.656 18.25 38.031 1 89.12 449 VAL B O 1
ATOM 10040 N N . GLU B 1 450 ? -9.453 18.188 37.906 1 91.44 450 GLU B N 1
ATOM 10041 C CA . GLU B 1 450 ? -9.266 19.047 39.062 1 91.44 450 GLU B CA 1
ATOM 10042 C C . GLU B 1 450 ? -9.742 20.469 38.781 1 91.44 450 GLU B C 1
ATOM 10044 O O . GLU B 1 450 ? -9.422 21.047 37.75 1 91.44 450 GLU B O 1
ATOM 10049 N N . ASN B 1 451 ? -10.555 20.891 39.688 1 93.25 451 ASN B N 1
ATOM 10050 C CA . ASN B 1 451 ? -10.977 22.281 39.562 1 93.25 451 ASN B CA 1
ATOM 10051 C C . ASN B 1 451 ? -9.844 23.25 39.906 1 93.25 451 ASN B C 1
ATOM 10053 O O . ASN B 1 451 ? -9.18 23.094 40.938 1 93.25 451 ASN B O 1
ATOM 10057 N N . LEU B 1 452 ? -9.523 24.172 39.062 1 94.25 452 LEU B N 1
ATOM 10058 C CA . LEU B 1 452 ? -8.484 25.172 39.25 1 94.25 452 LEU B CA 1
ATOM 10059 C C . LEU B 1 452 ? -9.07 26.578 39.156 1 94.25 452 LEU B C 1
ATOM 10061 O O . LEU B 1 452 ? -10.055 26.797 38.438 1 94.25 452 LEU B O 1
ATOM 10065 N N . LEU B 1 453 ? -8.484 27.484 39.906 1 95.31 453 LEU B N 1
ATOM 10066 C CA . LEU B 1 453 ? -8.859 28.891 39.812 1 95.31 453 LEU B CA 1
ATOM 10067 C C . LEU B 1 453 ? -7.906 29.656 38.906 1 95.31 453 LEU B C 1
ATOM 10069 O O . LEU B 1 453 ? -6.695 29.422 38.938 1 95.31 453 LEU B O 1
ATOM 10073 N N . TYR B 1 454 ? -8.469 30.531 38.125 1 96.38 454 TYR B N 1
ATOM 10074 C CA . TYR B 1 454 ? -7.688 31.391 37.25 1 96.38 454 TYR B CA 1
ATOM 10075 C C . TYR B 1 454 ? -7.902 32.844 37.562 1 96.38 454 TYR B C 1
ATOM 10077 O O . TYR B 1 454 ? -8.961 33.25 38.062 1 96.38 454 TYR B O 1
ATOM 10085 N N . LYS B 1 455 ? -6.879 33.625 37.375 1 96.38 455 LYS B N 1
ATOM 10086 C CA . LYS B 1 455 ? -7.078 35.062 37.344 1 96.38 455 LYS B CA 1
ATOM 10087 C C . LYS B 1 455 ? -7.586 35.531 36 1 96.38 455 LYS B C 1
ATOM 10089 O O . LYS B 1 455 ? -6.801 35.688 35.062 1 96.38 455 LYS B O 1
ATOM 10094 N N . ILE B 1 456 ? -8.891 35.875 35.938 1 96.31 456 ILE B N 1
ATOM 10095 C CA . ILE B 1 456 ? -9.547 36.125 34.688 1 96.31 456 ILE B CA 1
ATOM 10096 C C . ILE B 1 456 ? -9.695 37.625 34.469 1 96.31 456 ILE B C 1
ATOM 10098 O O . ILE B 1 456 ? -10.438 38.312 35.219 1 96.31 456 ILE B O 1
ATOM 10102 N N . PRO B 1 457 ? -8.93 38.219 33.469 1 93 457 PRO B N 1
ATOM 10103 C CA . PRO B 1 457 ? -9.258 39.594 33.062 1 93 457 PRO B CA 1
ATOM 10104 C C . PRO B 1 457 ? -10.602 39.688 32.375 1 93 457 PRO B C 1
ATOM 10106 O O . PRO B 1 457 ? -10.656 39.781 31.141 1 93 457 PRO B O 1
ATOM 10109 N N . LEU B 1 458 ? -11.641 39.906 33.125 1 93.94 458 LEU B N 1
ATOM 10110 C CA . LEU B 1 458 ? -13.016 39.844 32.625 1 93.94 458 LEU B CA 1
ATOM 10111 C C . LEU B 1 458 ? -13.438 41.188 32.031 1 93.94 458 LEU B C 1
ATOM 10113 O O . LEU B 1 458 ? -13.125 42.25 32.594 1 93.94 458 LEU B O 1
ATOM 10117 N N . THR B 1 459 ? -14.062 41.094 30.891 1 92.5 459 THR B N 1
ATOM 10118 C CA . THR B 1 459 ? -14.703 42.25 30.266 1 92.5 459 THR B CA 1
ATOM 10119 C C . THR B 1 459 ? -16.203 42.031 30.141 1 92.5 459 THR B C 1
ATOM 10121 O O . THR B 1 459 ? -16.656 40.906 29.859 1 92.5 459 THR B O 1
ATOM 10124 N N . MET B 1 460 ? -17 43.062 30.391 1 94.31 460 MET B N 1
ATOM 10125 C CA . MET B 1 460 ? -18.453 43 30.266 1 94.31 460 MET B CA 1
ATOM 10126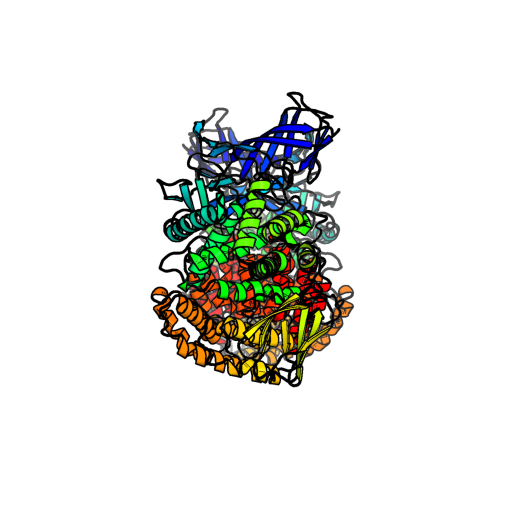 C C . MET B 1 460 ? -19.016 44.281 29.719 1 94.31 460 MET B C 1
ATOM 10128 O O . MET B 1 460 ? -18.422 45.344 29.891 1 94.31 460 MET B O 1
ATOM 10132 N N . GLU B 1 461 ? -20.047 44.125 28.984 1 95.44 461 GLU B N 1
ATOM 10133 C CA . GLU B 1 461 ? -20.891 45.281 28.641 1 95.44 461 GLU B CA 1
ATOM 10134 C C . GLU B 1 461 ? -22.219 45.219 29.391 1 95.44 461 GLU B C 1
ATOM 10136 O O . GLU B 1 461 ? -23 44.281 29.203 1 95.44 461 GLU B O 1
ATOM 10141 N N . VAL B 1 462 ? -22.469 46.156 30.266 1 95.19 462 VAL B N 1
ATOM 10142 C CA . VAL B 1 462 ? -23.688 46.25 31.047 1 95.19 462 VAL B CA 1
ATOM 10143 C C . VAL B 1 462 ? -24.469 47.5 30.672 1 95.19 462 VAL B C 1
ATOM 10145 O O . VAL B 1 462 ? -23.969 48.625 30.828 1 95.19 462 VAL B O 1
ATOM 10148 N N . ASN B 1 463 ? -25.609 47.312 30.188 1 95.44 463 ASN B N 1
ATOM 10149 C CA . ASN B 1 463 ? -26.453 48.438 29.75 1 95.44 463 ASN B CA 1
ATOM 10150 C C . ASN B 1 463 ? -25.719 49.344 28.781 1 95.44 463 ASN B C 1
ATOM 10152 O O . ASN B 1 463 ? -25.781 50.562 28.906 1 95.44 463 ASN B O 1
ATOM 10156 N N . GLY B 1 464 ? -24.875 48.75 27.938 1 93.25 464 GLY B N 1
ATOM 10157 C CA . GLY B 1 464 ? -24.219 49.469 26.875 1 93.25 464 GLY B CA 1
ATOM 10158 C C . GLY B 1 464 ? -22.859 50 27.266 1 93.25 464 GLY B C 1
ATOM 10159 O O . GLY B 1 464 ? -22.125 50.531 26.422 1 93.25 464 GLY B O 1
ATOM 10160 N N . LYS B 1 465 ? -22.5 49.844 28.547 1 93.5 465 LYS B N 1
ATOM 10161 C CA . LYS B 1 465 ? -21.219 50.344 29.016 1 93.5 465 LYS B CA 1
ATOM 10162 C C . LYS B 1 465 ? -20.25 49.219 29.312 1 93.5 465 LYS B C 1
ATOM 10164 O O . LYS B 1 465 ? -20.609 48.25 30 1 93.5 465 LYS B O 1
ATOM 10169 N N . VAL B 1 466 ? -19.062 49.375 28.75 1 92.69 466 VAL B N 1
ATOM 10170 C CA . VAL B 1 466 ? -18.062 48.344 28.922 1 92.69 466 VAL B CA 1
ATOM 10171 C C . VAL B 1 466 ? -17.375 48.531 30.281 1 92.69 466 VAL B C 1
ATOM 10173 O O . VAL B 1 466 ? -16.984 49.656 30.641 1 92.69 466 VAL B O 1
ATOM 10176 N N . VAL B 1 467 ? -17.25 47.531 31.062 1 91 467 VAL B N 1
ATOM 10177 C CA . VAL B 1 467 ? -16.562 47.5 32.344 1 91 467 VAL B CA 1
ATOM 10178 C C . VAL B 1 467 ? -15.594 46.344 32.406 1 91 467 VAL B C 1
ATOM 10180 O O . VAL B 1 467 ? -15.828 45.312 31.766 1 91 467 VAL B O 1
ATOM 10183 N N . THR B 1 468 ? -14.438 46.5 33 1 89.81 468 THR B N 1
ATOM 10184 C CA . THR B 1 468 ? -13.461 45.438 33.219 1 89.81 468 THR B CA 1
ATOM 10185 C C . THR B 1 468 ? -13.398 45.062 34.688 1 89.81 468 THR B C 1
ATOM 10187 O O . THR B 1 468 ? -13.688 45.875 35.562 1 89.81 468 THR B O 1
ATOM 10190 N N . HIS B 1 469 ? -13.148 43.812 34.906 1 90.81 469 HIS B N 1
ATOM 10191 C CA . HIS B 1 469 ? -13.062 43.281 36.25 1 90.81 469 HIS B CA 1
ATOM 10192 C C . HIS B 1 469 ? -12.094 42.094 36.312 1 90.81 469 HIS B C 1
ATOM 10194 O O . HIS B 1 469 ? -12.125 41.219 35.438 1 90.81 469 HIS B O 1
ATOM 10200 N N . LEU B 1 470 ? -11.125 42.125 37.281 1 93.19 470 LEU B N 1
ATOM 10201 C CA . LEU B 1 470 ? -10.289 40.938 37.469 1 93.19 470 LEU B CA 1
ATOM 10202 C C . LEU B 1 470 ? -10.969 39.969 38.406 1 93.19 470 LEU B C 1
ATOM 10204 O O . LEU B 1 470 ? -11.086 40.219 39.625 1 93.19 470 LEU B O 1
ATOM 10208 N N . LEU B 1 471 ? -11.5 38.906 37.906 1 95.75 471 LEU B N 1
ATOM 10209 C CA . LEU B 1 471 ? -12.055 37.844 38.719 1 95.75 471 LEU B CA 1
ATOM 10210 C C . LEU B 1 471 ? -10.945 36.906 39.188 1 95.75 471 LEU B C 1
ATOM 10212 O O . LEU B 1 471 ? -10.461 36.062 38.438 1 95.75 471 LEU B O 1
ATOM 10216 N N . ASP B 1 472 ? -10.477 37 40.406 1 94.06 472 ASP B N 1
ATOM 10217 C CA . ASP B 1 472 ? -9.359 36.219 40.906 1 94.06 472 ASP B CA 1
ATOM 10218 C C . ASP B 1 472 ? -9.805 35.281 42.031 1 94.06 472 ASP B C 1
ATOM 10220 O O . ASP B 1 472 ? -8.977 34.625 42.688 1 94.06 472 ASP B O 1
ATOM 10224 N N . LYS B 1 473 ? -11.164 35.281 42.281 1 95.88 473 LYS B N 1
ATOM 10225 C CA . LYS B 1 473 ? -11.75 34.375 43.25 1 95.88 473 LYS B CA 1
ATOM 10226 C C . LYS B 1 473 ? -12.789 33.469 42.594 1 95.88 473 LYS B C 1
ATOM 10228 O O . LYS B 1 473 ? -13.141 33.656 41.438 1 95.88 473 LYS B O 1
ATOM 10233 N N . GLU B 1 474 ? -13.172 32.5 43.344 1 96.75 474 GLU B N 1
ATOM 10234 C CA . GLU B 1 474 ? -14.164 31.547 42.844 1 96.75 474 GLU B CA 1
ATOM 10235 C C . GLU B 1 474 ? -15.492 32.25 42.531 1 96.75 474 GLU B C 1
ATOM 10237 O O . GLU B 1 474 ? -16.172 31.906 41.562 1 96.75 474 GLU B O 1
ATOM 10242 N N . ARG B 1 475 ? -15.828 33.094 43.406 1 97.38 475 ARG B N 1
ATOM 10243 C CA . ARG B 1 475 ? -17.062 33.875 43.281 1 97.38 475 ARG B CA 1
ATOM 10244 C C . ARG B 1 475 ? -16.828 35.344 43.531 1 97.38 475 ARG B C 1
ATOM 10246 O O . ARG B 1 475 ? -15.953 35.719 44.312 1 97.38 475 ARG B O 1
ATOM 10253 N N . ASP B 1 476 ? -17.516 36.094 42.781 1 96.88 476 ASP B N 1
ATOM 10254 C CA . ASP B 1 476 ? -17.5 37.562 42.938 1 96.88 476 ASP B CA 1
ATOM 10255 C C . ASP B 1 476 ? -18.828 38.156 42.531 1 96.88 476 ASP B C 1
ATOM 10257 O O . ASP B 1 476 ? -19.625 37.531 41.844 1 96.88 476 ASP B O 1
ATOM 10261 N N . THR B 1 477 ? -19.172 39.312 43.125 1 96.56 477 THR B N 1
ATOM 10262 C CA . THR B 1 477 ? -20.422 40 42.812 1 96.56 477 THR B CA 1
ATOM 10263 C C . THR B 1 477 ? -20.156 41.469 42.5 1 96.56 477 THR B C 1
ATOM 10265 O O . THR B 1 477 ? -19.359 42.125 43.156 1 96.56 477 THR B O 1
ATOM 10268 N N . MET B 1 478 ? -20.797 41.875 41.438 1 96 478 MET B N 1
ATOM 10269 C CA . MET B 1 478 ? -20.734 43.281 41.062 1 96 478 MET B CA 1
ATOM 10270 C C . MET B 1 478 ? -22.109 43.938 41.156 1 96 478 MET B C 1
ATOM 10272 O O . MET B 1 478 ? -23.125 43.344 40.812 1 96 478 MET B O 1
ATOM 10276 N N . VAL B 1 479 ? -22.141 45.156 41.719 1 95.94 479 VAL B N 1
ATOM 10277 C CA . VAL B 1 479 ? -23.391 45.875 41.844 1 95.94 479 VAL B CA 1
ATOM 10278 C C . VAL B 1 479 ? -23.359 47.125 40.969 1 95.94 479 VAL B C 1
ATOM 10280 O O . VAL B 1 479 ? -22.391 47.906 41.031 1 95.94 479 VAL B O 1
ATOM 10283 N N . PHE B 1 480 ? -24.422 47.281 40.219 1 95.44 480 PHE B N 1
ATOM 10284 C CA . PHE B 1 480 ? -24.5 48.438 39.312 1 95.44 480 PHE B CA 1
ATOM 10285 C C . PHE B 1 480 ? -25.531 49.438 39.781 1 95.44 480 PHE B C 1
ATOM 10287 O O . PHE B 1 480 ? -26.297 49.156 40.719 1 95.44 480 PHE B O 1
ATOM 10294 N N . GLU B 1 481 ? -25.531 50.656 39.219 1 94 481 GLU B N 1
ATOM 10295 C CA . GLU B 1 481 ? -26.391 51.75 39.656 1 94 481 GLU B CA 1
ATOM 10296 C C . GLU B 1 481 ? -27.844 51.5 39.25 1 94 481 GLU B C 1
ATOM 10298 O O . GLU B 1 481 ? -28.766 51.938 39.938 1 94 481 GLU B O 1
ATOM 10303 N N . GLU B 1 482 ? -28 50.906 38.094 1 95.12 482 GLU B N 1
ATOM 10304 C CA . GLU B 1 482 ? -29.344 50.656 37.562 1 95.12 482 GLU B CA 1
ATOM 10305 C C . GLU B 1 482 ? -29.547 49.156 37.312 1 95.12 482 GLU B C 1
ATOM 10307 O O . GLU B 1 482 ? -28.578 48.375 37.344 1 95.12 482 GLU B O 1
ATOM 10312 N N . ASP B 1 483 ? -30.812 48.844 37.156 1 95 483 ASP B N 1
ATOM 10313 C CA . ASP B 1 483 ? -31.125 47.469 36.844 1 95 483 ASP B CA 1
ATOM 10314 C C . ASP B 1 483 ? -30.438 47.031 35.531 1 95 483 ASP B C 1
ATOM 10316 O O . ASP B 1 483 ? -30.375 47.812 34.594 1 95 483 ASP B O 1
ATOM 10320 N N . VAL B 1 484 ? -29.922 45.75 35.469 1 95.44 484 VAL B N 1
ATOM 10321 C CA . VAL B 1 484 ? -29.25 45.188 34.312 1 95.44 484 VAL B CA 1
ATOM 10322 C C . VAL B 1 484 ? -30.281 44.812 33.25 1 95.44 484 VAL B C 1
ATOM 10324 O O . VAL B 1 484 ? -31.094 43.906 33.469 1 95.44 484 VAL B O 1
ATOM 10327 N N . LYS B 1 485 ? -30.328 45.469 32.156 1 94.62 485 LYS B N 1
ATOM 10328 C CA . LYS B 1 485 ? -31.266 45.219 31.062 1 94.62 485 LYS B CA 1
ATOM 10329 C C . LYS B 1 485 ? -30.594 44.5 29.906 1 94.62 485 LYS B C 1
ATOM 10331 O O . LYS B 1 485 ? -31.266 43.844 29.094 1 94.62 485 LYS B O 1
ATOM 10336 N N . SER B 1 486 ? -29.344 44.688 29.812 1 95.56 486 SER B N 1
ATOM 10337 C CA . SER B 1 486 ? -28.516 44.031 28.812 1 95.56 486 SER B CA 1
ATOM 10338 C C . SER B 1 486 ? -27.141 43.688 29.375 1 95.56 486 SER B C 1
ATOM 10340 O O . SER B 1 486 ? -26.578 44.469 30.156 1 95.56 486 SER B O 1
ATOM 10342 N N . LEU B 1 487 ? -26.656 42.531 29.109 1 95 487 LEU B N 1
ATOM 10343 C CA . LEU B 1 487 ? -25.391 42.062 29.641 1 95 487 LEU B CA 1
ATOM 10344 C C . LEU B 1 487 ? -24.656 41.188 28.625 1 95 487 LEU B C 1
ATOM 10346 O O . LEU B 1 487 ? -25.234 40.25 28.078 1 95 487 LEU B O 1
ATOM 10350 N N . LYS B 1 488 ? -23.516 41.594 28.312 1 94.44 488 LYS B N 1
ATOM 10351 C CA . LYS B 1 488 ? -22.578 40.781 27.516 1 94.44 488 LYS B CA 1
ATOM 10352 C C . LYS B 1 488 ? -21.25 40.594 28.25 1 94.44 488 LYS B C 1
ATOM 10354 O O . LYS B 1 488 ? -20.609 41.594 28.625 1 94.44 488 LYS B O 1
ATOM 10359 N N . VAL B 1 489 ? -20.922 39.344 28.516 1 95.06 489 VAL B N 1
ATOM 10360 C CA . VAL B 1 489 ? -19.656 39.031 29.172 1 95.06 489 VAL B CA 1
ATOM 10361 C C . VAL B 1 489 ? -18.656 38.5 28.156 1 95.06 489 VAL B C 1
ATOM 10363 O O . VAL B 1 489 ? -19.031 37.812 27.203 1 95.06 489 VAL B O 1
ATOM 10366 N N . ASN B 1 490 ? -17.344 38.875 28.312 1 95.88 490 ASN B N 1
ATOM 10367 C CA . ASN B 1 490 ? -16.25 38.562 27.406 1 95.88 490 ASN B CA 1
ATOM 10368 C C . ASN B 1 490 ? -16.375 39.344 26.094 1 95.88 490 ASN B C 1
ATOM 10370 O O . ASN B 1 490 ? -16.469 38.75 25.016 1 95.88 490 ASN B O 1
ATOM 10374 N N . VAL B 1 491 ? -16.344 40.625 26.234 1 93.88 491 VAL B N 1
ATOM 10375 C CA . VAL B 1 491 ? -16.594 41.562 25.125 1 93.88 491 VAL B CA 1
ATOM 10376 C C . VAL B 1 491 ? -15.594 41.281 24 1 93.88 491 VAL B C 1
ATOM 10378 O O . VAL B 1 491 ? -14.391 41.188 24.234 1 93.88 491 VAL B O 1
ATOM 10381 N N . ASN B 1 492 ? -16.125 41.031 22.812 1 91.38 492 ASN B N 1
ATOM 10382 C CA . ASN B 1 492 ? -15.359 40.812 21.594 1 91.38 492 ASN B CA 1
ATOM 10383 C C . ASN B 1 492 ? -14.531 39.531 21.688 1 91.38 492 ASN B C 1
ATOM 10385 O O . ASN B 1 492 ? -13.617 39.312 20.891 1 91.38 492 ASN B O 1
ATOM 10389 N N . ARG B 1 493 ? -14.789 38.781 22.734 1 93.88 493 ARG B N 1
ATOM 10390 C CA . ARG B 1 493 ? -14.195 37.469 22.938 1 93.88 493 ARG B CA 1
ATOM 10391 C C . ARG B 1 493 ? -12.672 37.531 22.969 1 93.88 493 ARG B C 1
ATOM 10393 O O . ARG B 1 493 ? -11.984 36.75 22.328 1 93.88 493 ARG B O 1
ATOM 10400 N N . THR B 1 494 ? -12.172 38.5 23.641 1 93.06 494 THR B N 1
ATOM 10401 C CA . THR B 1 494 ? -10.734 38.656 23.828 1 93.06 494 THR B CA 1
ATOM 10402 C C . THR B 1 494 ? -10.234 37.719 24.938 1 93.06 494 THR B C 1
ATOM 10404 O O . THR B 1 494 ? -9.047 37.406 25 1 93.06 494 THR B O 1
ATOM 10407 N N . GLY B 1 495 ? -11.094 37.344 25.797 1 95.31 495 GLY B N 1
ATOM 10408 C CA . GLY B 1 495 ? -10.727 36.438 26.875 1 95.31 495 GLY B CA 1
ATOM 10409 C C . GLY B 1 495 ? -10.781 34.969 26.469 1 95.31 495 GLY B C 1
ATOM 10410 O O . GLY B 1 495 ? -11.609 34.594 25.641 1 95.31 495 GLY B O 1
ATOM 10411 N N . PHE B 1 496 ? -9.914 34.188 27.047 1 97 496 PHE B N 1
ATOM 10412 C CA . PHE B 1 496 ? -9.867 32.75 26.797 1 97 496 PHE B CA 1
ATOM 10413 C C . PHE B 1 496 ? -10.633 31.984 27.875 1 97 496 PHE B C 1
ATOM 10415 O O . PHE B 1 496 ? -10.047 31.234 28.656 1 97 496 PHE B O 1
ATOM 10422 N N . TYR B 1 497 ? -11.922 32.125 27.969 1 97.12 497 TYR B N 1
ATOM 10423 C CA . TYR B 1 497 ? -12.836 31.469 28.891 1 97.12 497 TYR B CA 1
ATOM 10424 C C . TYR B 1 497 ? -14.242 31.391 28.297 1 97.12 497 TYR B C 1
ATOM 10426 O O . TYR B 1 497 ? -14.539 32.062 27.312 1 97.12 497 TYR B O 1
ATOM 10434 N N . ARG B 1 498 ? -15.078 30.562 28.844 1 97.69 498 ARG B N 1
ATOM 10435 C CA . ARG B 1 498 ? -16.453 30.422 28.406 1 97.69 498 ARG B CA 1
ATOM 10436 C C . ARG B 1 498 ? -17.422 31.109 29.359 1 97.69 498 ARG B C 1
ATOM 10438 O O . ARG B 1 498 ? -17.109 31.281 30.547 1 97.69 498 ARG B O 1
ATOM 10445 N N . VAL B 1 499 ? -18.516 31.5 28.828 1 97.38 499 VAL B N 1
ATOM 10446 C CA . VAL B 1 499 ? -19.516 32.188 29.625 1 97.38 499 VAL B CA 1
ATOM 10447 C C . VAL B 1 499 ? -20.828 31.391 29.609 1 97.38 499 VAL B C 1
ATOM 10449 O O . VAL B 1 499 ? -21.359 31.094 28.547 1 97.38 499 VAL B O 1
ATOM 10452 N N . PHE B 1 500 ? -21.312 31.062 30.719 1 96.44 500 PHE B N 1
ATOM 10453 C CA . PHE B 1 500 ? -22.594 30.375 30.859 1 96.44 500 PHE B CA 1
ATOM 10454 C C . PHE B 1 500 ? -23.609 31.297 31.531 1 96.44 500 PHE B C 1
ATOM 10456 O O . PHE B 1 500 ? -23.531 31.562 32.719 1 96.44 500 PHE B O 1
ATOM 10463 N N . TYR B 1 501 ? -24.594 31.766 30.734 1 94.19 501 TYR B N 1
ATOM 10464 C CA . TYR B 1 501 ? -25.656 32.594 31.281 1 94.19 501 TYR B CA 1
ATOM 10465 C C . TYR B 1 501 ? -26.719 31.766 31.984 1 94.19 501 TYR B C 1
ATOM 10467 O O . TYR B 1 501 ? -27.594 31.188 31.328 1 94.19 501 TYR B O 1
ATOM 10475 N N . TYR B 1 502 ? -26.672 31.781 33.25 1 88.69 502 TYR B N 1
ATOM 10476 C CA . TYR B 1 502 ? -27.609 30.969 34.031 1 88.69 502 TYR B CA 1
ATOM 10477 C C . TYR B 1 502 ? -28.969 31.672 34.156 1 88.69 502 TYR B C 1
ATOM 10479 O O . TYR B 1 502 ? -29.094 32.656 34.875 1 88.69 502 TYR B O 1
ATOM 10487 N N . ASN B 1 503 ? -30.094 31.25 33.625 1 77.25 503 ASN B N 1
ATOM 10488 C CA . ASN B 1 503 ? -31.469 31.703 33.688 1 77.25 503 ASN B CA 1
ATOM 10489 C C . ASN B 1 503 ? -31.625 33.125 33.188 1 77.25 503 ASN B C 1
ATOM 10491 O O . ASN B 1 503 ? -32.5 33.875 33.656 1 77.25 503 ASN B O 1
ATOM 10495 N N . ASN B 1 504 ? -30.734 33.531 32.406 1 74.31 504 ASN B N 1
ATOM 10496 C CA . ASN B 1 504 ? -30.766 34.938 31.953 1 74.31 504 ASN B CA 1
ATOM 10497 C C . ASN B 1 504 ? -30.25 35.062 30.531 1 74.31 504 ASN B C 1
ATOM 10499 O O . ASN B 1 504 ? -29.609 36.062 30.172 1 74.31 504 ASN B O 1
ATOM 10503 N N . SER B 1 505 ? -30.469 34.094 29.781 1 74.31 505 SER B N 1
ATOM 10504 C CA . SER B 1 505 ? -29.891 34.094 28.453 1 74.31 505 SER B CA 1
ATOM 10505 C C . SER B 1 505 ? -30.5 35.188 27.594 1 74.31 505 SER B C 1
ATOM 10507 O O . SER B 1 505 ? -29.875 35.656 26.625 1 74.31 505 SER B O 1
ATOM 10509 N N . ASP B 1 506 ? -31.562 35.656 27.938 1 84.31 506 ASP B N 1
ATOM 10510 C CA . ASP B 1 506 ? -32.219 36.688 27.156 1 84.31 506 ASP B CA 1
ATOM 10511 C C . ASP B 1 506 ? -31.5 38.031 27.266 1 84.31 506 ASP B C 1
ATOM 10513 O O . ASP B 1 506 ? -31.578 38.844 26.359 1 84.31 506 ASP B O 1
ATOM 10517 N N . LEU B 1 507 ? -30.828 38.219 28.422 1 89.56 507 LEU B N 1
ATOM 10518 C CA . LEU B 1 507 ? -30.125 39.469 28.656 1 89.56 507 LEU B CA 1
ATOM 10519 C C . LEU B 1 507 ? -29.031 39.688 27.609 1 89.56 507 LEU B C 1
ATOM 10521 O O . LEU B 1 507 ? -28.734 40.812 27.25 1 89.56 507 LEU B O 1
ATOM 10525 N N . VAL B 1 508 ? -28.391 38.594 27.203 1 91.75 508 VAL B N 1
ATOM 10526 C CA . VAL B 1 508 ? -27.297 38.719 26.25 1 91.75 508 VAL B CA 1
ATOM 10527 C C . VAL B 1 508 ? -27.844 39.156 24.891 1 91.75 508 VAL B C 1
ATOM 10529 O O . VAL B 1 508 ? -27.203 39.906 24.172 1 91.75 508 VAL B O 1
ATOM 10532 N N . PHE B 1 509 ? -29.062 38.719 24.516 1 92.88 509 PHE B N 1
ATOM 10533 C CA . PHE B 1 509 ? -29.641 39.031 23.203 1 92.88 509 PHE B CA 1
ATOM 10534 C C . PHE B 1 509 ? -30.203 40.438 23.172 1 92.88 509 PHE B C 1
ATOM 10536 O O . PHE B 1 509 ? -30.516 40.938 22.094 1 92.88 509 PHE B O 1
ATOM 10543 N N . ASN B 1 510 ? -30.25 41.031 24.312 1 92.62 510 ASN B N 1
ATOM 10544 C CA . ASN B 1 510 ? -30.656 42.438 24.391 1 92.62 510 ASN B CA 1
ATOM 10545 C C . ASN B 1 510 ? -29.469 43.375 24.156 1 92.62 510 ASN B C 1
ATOM 10547 O O . ASN B 1 510 ? -29.656 44.594 24.047 1 92.62 510 ASN B O 1
ATOM 10551 N N . SER B 1 511 ? -28.328 42.812 24.094 1 92.56 511 SER B N 1
ATOM 10552 C CA . SER B 1 511 ? -27.125 43.594 23.875 1 92.56 511 SER B CA 1
ATOM 10553 C C . SER B 1 511 ? -26.812 43.719 22.375 1 92.56 511 SER B C 1
ATOM 10555 O O . SER B 1 511 ? -27.359 42.969 21.562 1 92.56 511 SER B O 1
ATOM 10557 N N . ASN B 1 512 ? -26.094 44.781 22.047 1 89.81 512 ASN B N 1
ATOM 10558 C CA . ASN B 1 512 ? -25.547 44.844 20.703 1 89.81 512 ASN B CA 1
ATOM 10559 C C . ASN B 1 512 ? -24.406 43.875 20.5 1 89.81 512 ASN B C 1
ATOM 10561 O O . ASN B 1 512 ? -23.297 44.094 20.969 1 89.81 512 ASN B O 1
ATOM 10565 N N . LEU B 1 513 ? -24.703 42.875 19.75 1 94.56 513 LEU B N 1
ATOM 10566 C CA . LEU B 1 513 ? -23.734 41.781 19.609 1 94.56 513 LEU B CA 1
ATOM 10567 C C . LEU B 1 513 ? -22.875 41.969 18.359 1 94.56 513 LEU B C 1
ATOM 10569 O O . LEU B 1 513 ? -23.406 42.094 17.25 1 94.56 513 LEU B O 1
ATOM 10573 N N . SER B 1 514 ? -21.578 42.094 18.516 1 94.5 514 SER B N 1
ATOM 10574 C CA . SER B 1 514 ? -20.656 42.031 17.391 1 94.5 514 SER B CA 1
ATOM 10575 C C . SER B 1 514 ? -20.578 40.625 16.812 1 94.5 514 SER B C 1
ATOM 10577 O O . SER B 1 514 ? -21.125 39.688 17.391 1 94.5 514 SER B O 1
ATOM 10579 N N . GLU B 1 515 ? -19.984 40.438 15.656 1 95.44 515 GLU B N 1
ATOM 10580 C CA . GLU B 1 515 ? -19.797 39.125 15.07 1 95.44 515 GLU B CA 1
ATOM 10581 C C . GLU B 1 515 ? -19 38.219 16 1 95.44 515 GLU B C 1
ATOM 10583 O O . GLU B 1 515 ? -19.25 37 16.062 1 95.44 515 GLU B O 1
ATOM 10588 N N . LEU B 1 516 ? -18.047 38.781 16.766 1 96.25 516 LEU B N 1
ATOM 10589 C CA . LEU B 1 516 ? -17.25 38 17.719 1 96.25 516 LEU B CA 1
ATOM 10590 C C . LEU B 1 516 ? -18.109 37.562 18.891 1 96.25 516 LEU B C 1
ATOM 10592 O O . LEU B 1 516 ? -17.969 36.438 19.375 1 96.25 516 LEU B O 1
ATOM 10596 N N . ASP B 1 517 ? -19 38.406 19.297 1 95.56 517 ASP B N 1
ATOM 10597 C CA . ASP B 1 517 ? -19.922 38.062 20.375 1 95.56 517 ASP B CA 1
ATOM 10598 C C . ASP B 1 517 ? -20.844 36.938 19.969 1 95.56 517 ASP B C 1
ATOM 10600 O O . ASP B 1 517 ? -21.094 36 20.75 1 95.56 517 ASP B O 1
ATOM 10604 N N . LYS B 1 518 ? -21.422 37.062 18.75 1 96.94 518 LYS B N 1
ATOM 10605 C CA . LYS B 1 518 ? -22.297 36.031 18.219 1 96.94 518 LYS B CA 1
ATOM 10606 C C . LYS B 1 518 ? -21.578 34.688 18.172 1 96.94 518 LYS B C 1
ATOM 10608 O O . LYS B 1 518 ? -22.125 33.656 18.609 1 96.94 518 LYS B O 1
ATOM 10613 N N . TRP B 1 519 ? -20.359 34.688 17.625 1 97.44 519 TRP B N 1
ATOM 10614 C CA . TRP B 1 519 ? -19.547 33.5 17.562 1 97.44 519 TRP B CA 1
ATOM 10615 C C . TRP B 1 519 ? -19.359 32.906 18.953 1 97.44 519 TRP B C 1
ATOM 10617 O O . TRP B 1 519 ? -19.469 31.672 19.141 1 97.44 519 TRP B O 1
ATOM 10627 N N . GLY B 1 520 ? -19 33.719 19.922 1 96.88 520 GLY B N 1
ATOM 10628 C CA . GLY B 1 520 ? -18.766 33.25 21.281 1 96.88 520 GLY B CA 1
ATOM 10629 C C . GLY B 1 520 ? -19.953 32.5 21.875 1 96.88 520 GLY B C 1
ATOM 10630 O O . GLY B 1 520 ? -19.781 31.5 22.547 1 96.88 520 GLY B O 1
ATOM 10631 N N . ILE B 1 521 ? -21.141 33.062 21.641 1 96.12 521 ILE B N 1
ATOM 10632 C CA . ILE B 1 521 ? -22.359 32.438 22.141 1 96.12 521 ILE B CA 1
ATOM 10633 C C . ILE B 1 521 ? -22.531 31.062 21.484 1 96.12 521 ILE B C 1
ATOM 10635 O O . ILE B 1 521 ? -22.75 30.078 22.172 1 96.12 521 ILE B O 1
ATOM 10639 N N . ILE B 1 522 ? -22.406 31 20.156 1 97.69 522 ILE B N 1
ATOM 10640 C CA . ILE B 1 522 ? -22.594 29.766 19.406 1 97.69 522 ILE B CA 1
ATOM 10641 C C . ILE B 1 522 ? -21.562 28.734 19.875 1 97.69 522 ILE B C 1
ATOM 10643 O O . ILE B 1 522 ? -21.922 27.578 20.141 1 97.69 522 ILE B O 1
ATOM 10647 N N . ASN B 1 523 ? -20.312 29.141 20 1 98.12 523 ASN B N 1
ATOM 10648 C CA . ASN B 1 523 ? -19.219 28.234 20.375 1 98.12 523 ASN B CA 1
ATOM 10649 C C . ASN B 1 523 ? -19.391 27.734 21.797 1 98.12 523 ASN B C 1
ATOM 10651 O O . ASN B 1 523 ? -19.141 26.547 22.078 1 98.12 523 ASN B O 1
ATOM 10655 N N . ASP B 1 524 ? -19.766 28.594 22.703 1 97.69 524 ASP B N 1
ATOM 10656 C CA . ASP B 1 524 ? -20 28.203 24.094 1 97.69 524 ASP B CA 1
ATOM 10657 C C . ASP B 1 524 ? -21.109 27.172 24.188 1 97.69 524 ASP B C 1
ATOM 10659 O O . ASP B 1 524 ? -20.969 26.156 24.859 1 97.69 524 ASP B O 1
ATOM 10663 N N . TYR B 1 525 ? -22.203 27.406 23.547 1 97.12 525 TYR B N 1
ATOM 10664 C CA . TYR B 1 525 ? -23.328 26.5 23.656 1 97.12 525 TYR B CA 1
ATOM 10665 C C . TYR B 1 525 ? -23.016 25.156 23.016 1 97.12 525 TYR B C 1
ATOM 10667 O O . TYR B 1 525 ? -23.516 24.109 23.453 1 97.12 525 TYR B O 1
ATOM 10675 N N . TRP B 1 526 ? -22.266 25.141 21.922 1 98.06 526 TRP B N 1
ATOM 10676 C CA . TRP B 1 526 ? -21.75 23.891 21.359 1 98.06 526 TRP B CA 1
ATOM 10677 C C . TRP B 1 526 ? -20.969 23.109 22.406 1 98.06 526 TRP B C 1
ATOM 10679 O O . TRP B 1 526 ? -21.188 21.922 22.594 1 98.06 526 TRP B O 1
ATOM 10689 N N . ALA B 1 527 ? -20.031 23.812 23.094 1 97.81 527 ALA B N 1
ATOM 10690 C CA . ALA B 1 527 ? -19.219 23.172 24.125 1 97.81 527 ALA B CA 1
ATOM 10691 C C . ALA B 1 527 ? -20.094 22.641 25.266 1 97.81 527 ALA B C 1
ATOM 10693 O O . ALA B 1 527 ? -19.844 21.562 25.797 1 97.81 527 ALA B O 1
ATOM 10694 N N . PHE B 1 528 ? -21.125 23.422 25.672 1 97.12 528 PHE B N 1
ATOM 10695 C CA . PHE B 1 528 ? -22.031 23 26.719 1 97.12 528 PHE B CA 1
ATOM 10696 C C . PHE B 1 528 ? -22.812 21.766 26.297 1 97.12 528 PHE B C 1
ATOM 10698 O O . PHE B 1 528 ? -23.078 20.875 27.125 1 97.12 528 PHE B O 1
ATOM 10705 N N . LEU B 1 529 ? -23.203 21.703 25.016 1 97.5 529 LEU B N 1
ATOM 10706 C CA . LEU B 1 529 ? -23.875 20.531 24.484 1 97.5 529 LEU B CA 1
ATOM 10707 C C . LEU B 1 529 ? -22.984 19.297 24.562 1 97.5 529 LEU B C 1
ATOM 10709 O O . LEU B 1 529 ? -23.391 18.25 25.047 1 97.5 529 LEU B O 1
ATOM 10713 N N . LEU B 1 530 ? -21.734 19.422 24.125 1 96.88 530 LEU B N 1
ATOM 10714 C CA . LEU B 1 530 ? -20.781 18.328 24.125 1 96.88 530 LEU B CA 1
ATOM 10715 C C . LEU B 1 530 ? -20.484 17.859 25.547 1 96.88 530 LEU B C 1
ATOM 10717 O O . LEU B 1 530 ? -20.25 16.672 25.781 1 96.88 530 LEU B O 1
ATOM 10721 N N . ALA B 1 531 ? -20.516 18.812 26.469 1 96.38 531 ALA B N 1
ATOM 10722 C CA . ALA B 1 531 ? -20.188 18.5 27.859 1 96.38 531 ALA B CA 1
ATOM 10723 C C . ALA B 1 531 ? -21.406 17.922 28.578 1 96.38 531 ALA B C 1
ATOM 10725 O O . ALA B 1 531 ? -21.297 17.469 29.719 1 96.38 531 ALA B O 1
ATOM 10726 N N . GLY B 1 532 ? -22.578 17.938 27.938 1 95.19 532 GLY B N 1
ATOM 10727 C CA . GLY B 1 532 ? -23.797 17.422 28.562 1 95.19 532 GLY B CA 1
ATOM 10728 C C . GLY B 1 532 ? -24.406 18.391 29.562 1 95.19 532 GLY B C 1
ATOM 10729 O O . GLY B 1 532 ? -25.219 17.984 30.391 1 95.19 532 GLY B O 1
ATOM 10730 N N . LYS B 1 533 ? -23.984 19.625 29.484 1 94.38 533 LYS B N 1
ATOM 10731 C CA . LYS B 1 533 ? -24.516 20.625 30.391 1 94.38 533 LYS B CA 1
ATOM 10732 C C . LYS B 1 533 ? -25.875 21.125 29.938 1 94.38 533 LYS B C 1
ATOM 10734 O O . LYS B 1 533 ? -26.672 21.625 30.734 1 94.38 533 LYS B O 1
ATOM 10739 N N . ILE B 1 534 ? -26.109 21.078 28.641 1 95.25 534 ILE B N 1
ATOM 10740 C CA . ILE B 1 534 ? -27.422 21.391 28.078 1 95.25 534 ILE B CA 1
ATOM 10741 C C . ILE B 1 534 ? -27.828 20.281 27.109 1 95.25 534 ILE B C 1
ATOM 10743 O O . ILE B 1 534 ? -27 19.484 26.656 1 95.25 534 ILE B O 1
ATOM 10747 N N . GLY B 1 535 ? -29.141 20.203 26.875 1 95.5 535 GLY B N 1
ATOM 10748 C CA . GLY B 1 535 ? -29.625 19.266 25.859 1 95.5 535 GLY B CA 1
ATOM 10749 C C . GLY B 1 535 ? -29.656 19.875 24.469 1 95.5 535 GLY B C 1
ATOM 10750 O O . GLY B 1 535 ? -29.453 21.078 24.297 1 95.5 535 GLY B O 1
ATOM 10751 N N . PHE B 1 536 ? -29.922 19.016 23.5 1 97.06 536 PHE B N 1
ATOM 10752 C CA . PHE B 1 536 ? -29.922 19.453 22.109 1 97.06 536 PHE B CA 1
ATOM 10753 C C . PHE B 1 536 ? -31.016 20.5 21.875 1 97.06 536 PHE B C 1
ATOM 10755 O O . PHE B 1 536 ? -30.844 21.422 21.078 1 97.06 536 PHE B O 1
ATOM 10762 N N . LYS B 1 537 ? -32.125 20.391 22.516 1 96.25 537 LYS B N 1
ATOM 10763 C CA . LYS B 1 537 ? -33.25 21.328 22.328 1 96.25 537 LYS B CA 1
ATOM 10764 C C . LYS B 1 537 ? -32.844 22.734 22.719 1 96.25 537 LYS B C 1
ATOM 10766 O O . LYS B 1 537 ? -33.188 23.703 22.047 1 96.25 537 LYS B O 1
ATOM 10771 N N . GLU B 1 538 ? -32.156 22.859 23.859 1 95.19 538 GLU B N 1
ATOM 10772 C CA . GLU B 1 538 ? -31.672 24.172 24.281 1 95.19 538 GLU B CA 1
ATOM 10773 C C . GLU B 1 538 ? -30.625 24.719 23.312 1 95.19 538 GLU B C 1
ATOM 10775 O O . GLU B 1 538 ? -30.625 25.906 23 1 95.19 538 GLU B O 1
ATOM 10780 N N . TYR B 1 539 ? -29.734 23.859 22.859 1 97.12 539 TYR B N 1
ATOM 10781 C CA . TYR B 1 539 ? -28.75 24.234 21.844 1 97.12 539 TYR B CA 1
ATOM 10782 C C . TYR B 1 539 ? -29.438 24.75 20.578 1 97.12 539 TYR B C 1
ATOM 10784 O O . TYR B 1 539 ? -29.109 25.812 20.078 1 97.12 539 TYR B O 1
ATOM 10792 N N . GLU B 1 540 ? -30.391 23.969 20.094 1 97.38 540 GLU B N 1
ATOM 10793 C CA . GLU B 1 540 ? -31.141 24.328 18.891 1 97.38 540 GLU B CA 1
ATOM 10794 C C . GLU B 1 540 ? -31.859 25.656 19.062 1 97.38 540 GLU B C 1
ATOM 10796 O O . GLU B 1 540 ? -31.875 26.469 18.125 1 97.38 540 GLU B O 1
ATOM 10801 N N . ARG B 1 541 ? -32.406 25.891 20.188 1 95.12 541 ARG B N 1
ATOM 10802 C CA . ARG B 1 541 ? -33.125 27.141 20.484 1 95.12 541 ARG B CA 1
ATOM 10803 C C . ARG B 1 541 ? -32.188 28.344 20.312 1 95.12 541 ARG B C 1
ATOM 10805 O O . ARG B 1 541 ? -32.562 29.359 19.75 1 95.12 541 ARG B O 1
ATOM 10812 N N . VAL B 1 542 ? -31.016 28.25 20.781 1 95.25 542 VAL B N 1
ATOM 10813 C CA . VAL B 1 542 ? -30.047 29.344 20.766 1 95.25 542 VAL B CA 1
ATOM 10814 C C . VAL B 1 542 ? -29.531 29.562 19.344 1 95.25 542 VAL B C 1
ATOM 10816 O O . VAL B 1 542 ? -29.562 30.672 18.828 1 95.25 542 VAL B O 1
ATOM 10819 N N . ILE B 1 543 ? -29.141 28.469 18.656 1 96.94 543 ILE B N 1
ATOM 10820 C CA . ILE B 1 543 ? -28.438 28.625 17.391 1 96.94 543 ILE B CA 1
ATOM 10821 C C . ILE B 1 543 ? -29.422 29.047 16.297 1 96.94 543 ILE B C 1
ATOM 10823 O O . ILE B 1 543 ? -29.047 29.688 15.32 1 96.94 543 ILE B O 1
ATOM 10827 N N . SER B 1 544 ? -30.688 28.688 16.438 1 96.25 544 SER B N 1
ATOM 10828 C CA . SER B 1 544 ? -31.703 29.047 15.453 1 96.25 544 SER B CA 1
ATOM 10829 C C . SER B 1 544 ? -31.812 30.562 15.297 1 96.25 544 SER B C 1
ATOM 10831 O O . SER B 1 544 ? -32.219 31.062 14.242 1 96.25 544 SER B O 1
ATOM 10833 N N . LYS B 1 545 ? -31.422 31.297 16.297 1 94.94 545 LYS B N 1
ATOM 10834 C CA . LYS B 1 545 ? -31.438 32.75 16.25 1 94.94 545 LYS B CA 1
ATOM 10835 C C . LYS B 1 545 ? -30.422 33.281 15.25 1 94.94 545 LYS B C 1
ATOM 10837 O O . LYS B 1 545 ? -30.5 34.438 14.828 1 94.94 545 LYS B O 1
ATOM 10842 N N . PHE B 1 546 ? -29.5 32.438 14.844 1 97.06 546 PHE B N 1
ATOM 10843 C CA . PHE B 1 546 ? -28.406 32.906 14 1 97.06 546 PHE B CA 1
ATOM 10844 C C . PHE B 1 546 ? -28.484 32.281 12.617 1 97.06 546 PHE B C 1
ATOM 10846 O O . PHE B 1 546 ? -27.531 32.344 11.836 1 97.06 546 PHE B O 1
ATOM 10853 N N . PHE B 1 547 ? -29.578 31.656 12.195 1 97.25 547 PHE B N 1
ATOM 10854 C CA . PHE B 1 547 ? -29.703 30.953 10.93 1 97.25 547 PHE B CA 1
ATOM 10855 C C . PHE B 1 547 ? -29.656 31.922 9.758 1 97.25 547 PHE B C 1
ATOM 10857 O O . PHE B 1 547 ? -29.234 31.578 8.664 1 97.25 547 PHE B O 1
ATOM 10864 N N . ASN B 1 548 ? -30 33.188 10.039 1 95.88 548 ASN B N 1
ATOM 10865 C CA . ASN B 1 548 ? -30.031 34.156 8.961 1 95.88 548 ASN B CA 1
ATOM 10866 C C . ASN B 1 548 ? -28.922 35.188 9.117 1 95.88 548 ASN B C 1
ATOM 10868 O O . ASN B 1 548 ? -28.969 36.25 8.516 1 95.88 548 ASN B O 1
ATOM 10872 N N . ASP B 1 549 ? -28 34.812 9.977 1 96.19 549 ASP B N 1
ATOM 10873 C CA . ASP B 1 549 ? -26.875 35.75 10.172 1 96.19 549 ASP B CA 1
ATOM 10874 C C . ASP B 1 549 ? -26.109 35.938 8.875 1 96.19 549 ASP B C 1
ATOM 10876 O O . ASP B 1 549 ? -26.047 35.031 8.031 1 96.19 549 ASP B O 1
ATOM 10880 N N . LYS B 1 550 ? -25.5 37.062 8.719 1 94.06 550 LYS B N 1
ATOM 10881 C CA . LYS B 1 550 ? -24.828 37.375 7.461 1 94.06 550 LYS B CA 1
ATOM 10882 C C . LYS B 1 550 ? -23.344 37.656 7.688 1 94.06 550 LYS B C 1
ATOM 10884 O O . LYS B 1 550 ? -22.641 38.094 6.777 1 94.06 550 LYS B O 1
ATOM 10889 N N . ASP B 1 551 ? -22.922 37.406 8.898 1 94.75 551 ASP B N 1
ATOM 10890 C CA . ASP B 1 551 ? -21.5 37.594 9.211 1 94.75 551 ASP B CA 1
ATOM 10891 C C . ASP B 1 551 ? -20.734 36.281 8.992 1 94.75 551 ASP B C 1
ATOM 10893 O O . ASP B 1 551 ? -21.234 35.219 9.328 1 94.75 551 ASP B O 1
ATOM 10897 N N . PHE B 1 552 ? -19.547 36.438 8.406 1 93.94 552 PHE B N 1
ATOM 10898 C CA . PHE B 1 552 ? -18.672 35.312 8.086 1 93.94 552 PHE B CA 1
ATOM 10899 C C . PHE B 1 552 ? -18.469 34.438 9.297 1 93.94 552 PHE B C 1
ATOM 10901 O O . PHE B 1 552 ? -18.656 33.219 9.211 1 93.94 552 PHE B O 1
ATOM 10908 N N . LEU B 1 553 ? -18.125 34.938 10.398 1 96.31 553 LEU B N 1
ATOM 10909 C CA . LEU B 1 553 ? -17.625 34.188 11.57 1 96.31 553 LEU B CA 1
ATOM 10910 C C . LEU B 1 553 ? -18.719 33.344 12.172 1 96.31 553 LEU B C 1
ATOM 10912 O O . LEU B 1 553 ? -18.578 32.125 12.281 1 96.31 553 LEU B O 1
ATOM 10916 N N . PRO B 1 554 ? -19.938 33.875 12.539 1 97.31 554 PRO B N 1
ATOM 10917 C CA . PRO B 1 554 ? -21 33.031 13.086 1 97.31 554 PRO B CA 1
ATOM 10918 C C . PRO B 1 554 ? -21.484 31.984 12.086 1 97.31 554 PRO B C 1
ATOM 10920 O O . PRO B 1 554 ? -21.766 30.844 12.469 1 97.31 554 PRO B O 1
ATOM 10923 N N . VAL B 1 555 ? -21.562 32.344 10.828 1 98.06 555 VAL B N 1
ATOM 10924 C CA . VAL B 1 555 ? -22.078 31.438 9.805 1 98.06 555 VAL B CA 1
ATOM 10925 C C . VAL B 1 555 ? -21.156 30.234 9.648 1 98.06 555 VAL B C 1
ATOM 10927 O O . VAL B 1 555 ? -21.609 29.094 9.609 1 98.06 555 VAL B O 1
ATOM 10930 N N . ASN B 1 556 ? -19.859 30.453 9.578 1 97.44 556 ASN B N 1
ATOM 10931 C CA . ASN B 1 556 ? -18.938 29.344 9.383 1 97.44 556 ASN B CA 1
ATOM 10932 C C . ASN B 1 556 ? -18.828 28.484 10.641 1 97.44 556 ASN B C 1
ATOM 10934 O O . ASN B 1 556 ? -18.641 27.266 10.539 1 97.44 556 ASN B O 1
ATOM 10938 N N . GLU B 1 557 ? -18.906 29.094 11.805 1 97.75 557 GLU B N 1
ATOM 10939 C CA . GLU B 1 557 ? -18.938 28.312 13.039 1 97.75 557 GLU B CA 1
ATOM 10940 C C . GLU B 1 557 ? -20.141 27.375 13.055 1 97.75 557 GLU B C 1
ATOM 10942 O O . GLU B 1 557 ? -19.984 26.172 13.328 1 97.75 557 GLU B O 1
ATOM 10947 N N . LEU B 1 558 ? -21.328 27.922 12.773 1 98.25 558 LEU B N 1
ATOM 10948 C CA . LEU B 1 558 ? -22.531 27.109 12.766 1 98.25 558 LEU B CA 1
ATOM 10949 C C . LEU B 1 558 ? -22.469 26.031 11.695 1 98.25 558 LEU B C 1
ATOM 10951 O O . LEU B 1 558 ? -22.922 24.906 11.906 1 98.25 558 LEU B O 1
ATOM 10955 N N . SER B 1 559 ? -22.016 26.438 10.539 1 98.25 559 SER B N 1
ATOM 10956 C CA . SER B 1 559 ? -21.844 25.484 9.445 1 98.25 559 SER B CA 1
ATOM 10957 C C . SER B 1 559 ? -21 24.281 9.875 1 98.25 559 SER B C 1
ATOM 10959 O O . SER B 1 559 ? -21.344 23.141 9.602 1 98.25 559 SER B O 1
ATOM 10961 N N . ASN B 1 560 ? -19.891 24.562 10.547 1 97.75 560 ASN B N 1
ATOM 10962 C CA . ASN B 1 560 ? -18.984 23.5 11.008 1 97.75 560 ASN B CA 1
ATOM 10963 C C . ASN B 1 560 ? -19.672 22.609 12.055 1 97.75 560 ASN B C 1
ATOM 10965 O O . ASN B 1 560 ? -19.531 21.391 12.016 1 97.75 560 ASN B O 1
ATOM 10969 N N . GLU B 1 561 ? -20.344 23.219 12.992 1 98.31 561 GLU B N 1
ATOM 10970 C CA . GLU B 1 561 ? -21 22.484 14.055 1 98.31 561 GLU B CA 1
ATOM 10971 C C . GLU B 1 561 ? -22.094 21.562 13.5 1 98.31 561 GLU B C 1
ATOM 10973 O O . GLU B 1 561 ? -22.188 20.406 13.875 1 98.31 561 GLU B O 1
ATOM 10978 N N . LEU B 1 562 ? -22.891 22.078 12.594 1 98.62 562 LEU B N 1
ATOM 10979 C CA . LEU B 1 562 ? -23.984 21.297 12.023 1 98.62 562 LEU B CA 1
ATOM 10980 C C . LEU B 1 562 ? -23.453 20.188 11.117 1 98.62 562 LEU B C 1
ATOM 10982 O O . LEU B 1 562 ? -24.047 19.109 11.031 1 98.62 562 LEU B O 1
ATOM 10986 N N . PHE B 1 563 ? -22.391 20.5 10.422 1 98.19 563 PHE B N 1
ATOM 10987 C CA . PHE B 1 563 ? -21.734 19.469 9.625 1 98.19 563 PHE B CA 1
ATOM 10988 C C . PHE B 1 563 ? -21.219 18.344 10.508 1 98.19 563 PHE B C 1
ATOM 10990 O O . PHE B 1 563 ? -21.344 17.172 10.156 1 98.19 563 PHE B O 1
ATOM 10997 N N . THR B 1 564 ? -20.672 18.656 11.648 1 98.19 564 THR B N 1
ATOM 10998 C CA . THR B 1 564 ? -20.188 17.672 12.609 1 98.19 564 THR B CA 1
ATOM 10999 C C . THR B 1 564 ? -21.344 16.844 13.172 1 98.19 564 THR B C 1
ATOM 11001 O O . THR B 1 564 ? -21.234 15.625 13.297 1 98.19 564 THR B O 1
ATOM 11004 N N . LEU B 1 565 ? -22.438 17.516 13.508 1 98.44 565 LEU B N 1
ATOM 11005 C CA . LEU B 1 565 ? -23.609 16.797 13.992 1 98.44 565 LEU B CA 1
ATOM 11006 C C . LEU B 1 565 ? -24.109 15.805 12.953 1 98.44 565 LEU B C 1
ATOM 11008 O O . LEU B 1 565 ? -24.469 14.672 13.289 1 98.44 565 LEU B O 1
ATOM 11012 N N . HIS B 1 566 ? -24.094 16.281 11.695 1 98.25 566 HIS B N 1
ATOM 11013 C CA . HIS B 1 566 ? -24.453 15.375 10.617 1 98.25 566 HIS B CA 1
ATOM 11014 C C . HIS B 1 566 ? -23.5 14.18 10.555 1 98.25 566 HIS B C 1
ATOM 11016 O O . HIS B 1 566 ? -23.938 13.047 10.359 1 98.25 566 HIS B O 1
ATOM 11022 N N . ALA B 1 567 ? -22.234 14.422 10.664 1 97.88 567 ALA B N 1
ATOM 11023 C CA . ALA B 1 567 ? -21.234 13.352 10.648 1 97.88 567 ALA B CA 1
ATOM 11024 C C . ALA B 1 567 ? -21.453 12.383 11.797 1 97.88 567 ALA B C 1
ATOM 11026 O O . ALA B 1 567 ? -21.203 11.18 11.664 1 97.88 567 ALA B O 1
ATOM 11027 N N . ILE B 1 568 ? -21.953 12.867 12.914 1 97.94 568 ILE B N 1
ATOM 11028 C CA . ILE B 1 568 ? -22.172 12.039 14.094 1 97.94 568 ILE B CA 1
ATOM 11029 C C . ILE B 1 568 ? -23.406 11.148 13.875 1 97.94 568 ILE B C 1
ATOM 11031 O O . ILE B 1 568 ? -23.344 9.938 14.109 1 97.94 568 ILE B O 1
ATOM 11035 N N . ASN B 1 569 ? -24.516 11.711 13.43 1 97.56 569 ASN B N 1
ATOM 11036 C CA . ASN B 1 569 ? -25.766 10.992 13.242 1 97.56 569 ASN B CA 1
ATOM 11037 C C . ASN B 1 569 ? -26.625 11.641 12.164 1 97.56 569 ASN B C 1
ATOM 11039 O O . ASN B 1 569 ? -27.484 12.461 12.469 1 97.56 569 ASN B O 1
ATOM 11043 N N . PRO B 1 570 ? -26.438 11.25 10.945 1 96.75 570 PRO B N 1
ATOM 11044 C CA . PRO B 1 570 ? -27.188 11.883 9.859 1 96.75 570 PRO B CA 1
ATOM 11045 C C . PRO B 1 570 ? -28.688 11.75 10.023 1 96.75 570 PRO B C 1
ATOM 11047 O O . PRO B 1 570 ? -29.438 12.688 9.711 1 96.75 570 PRO B O 1
ATOM 11050 N N . ASP B 1 571 ? -29.203 10.609 10.461 1 95.94 571 ASP B N 1
ATOM 11051 C CA . ASP B 1 571 ? -30.641 10.383 10.594 1 95.94 571 ASP B CA 1
ATOM 11052 C C . ASP B 1 571 ? -31.266 11.406 11.539 1 95.94 571 ASP B C 1
ATOM 11054 O O . ASP B 1 571 ? -32.375 11.867 11.305 1 95.94 571 ASP B O 1
ATOM 11058 N N . LYS B 1 572 ? -30.531 11.797 12.516 1 96.75 572 LYS B N 1
ATOM 11059 C CA . LYS B 1 572 ? -31.062 12.68 13.555 1 96.75 572 LYS B CA 1
ATOM 11060 C C . LYS B 1 572 ? -30.891 14.141 13.164 1 96.75 572 LYS B C 1
ATOM 11062 O O . LYS B 1 572 ? -31.75 14.977 13.469 1 96.75 572 LYS B O 1
ATOM 11067 N N . TYR B 1 573 ? -29.797 14.523 12.484 1 97.94 573 TYR B N 1
ATOM 11068 C CA . TYR B 1 573 ? -29.422 15.938 12.422 1 97.94 573 TYR B CA 1
ATOM 11069 C C . TYR B 1 573 ? -29.453 16.453 10.984 1 97.94 573 TYR B C 1
ATOM 11071 O O . TYR B 1 573 ? -29.266 17.641 10.742 1 97.94 573 TYR B O 1
ATOM 11079 N N . GLN B 1 574 ? -29.641 15.578 9.992 1 96.56 574 GLN B N 1
ATOM 11080 C CA . GLN B 1 574 ? -29.578 16.016 8.594 1 96.56 574 GLN B CA 1
ATOM 11081 C C . GLN B 1 574 ? -30.609 17.094 8.312 1 96.56 574 GLN B C 1
ATOM 11083 O O . GLN B 1 574 ? -30.344 18 7.512 1 96.56 574 GLN B O 1
ATOM 11088 N N . GLY B 1 575 ? -31.781 17 8.922 1 97.25 575 GLY B N 1
ATOM 11089 C CA . GLY B 1 575 ? -32.812 17.984 8.688 1 97.25 575 GLY B CA 1
ATOM 11090 C C . GLY B 1 575 ? -32.406 19.406 9.023 1 97.25 575 GLY B C 1
ATOM 11091 O O . GLY B 1 575 ? -32.469 20.297 8.188 1 97.25 575 GLY B O 1
ATOM 11092 N N . ILE B 1 576 ? -31.922 19.641 10.242 1 98.06 576 ILE B N 1
ATOM 11093 C CA . ILE B 1 576 ? -31.531 20.969 10.703 1 98.06 576 ILE B CA 1
ATOM 11094 C C . ILE B 1 576 ? -30.297 21.422 9.938 1 98.06 576 ILE B C 1
ATOM 11096 O O . ILE B 1 576 ? -30.156 22.625 9.648 1 98.06 576 ILE B O 1
ATOM 11100 N N . ALA B 1 577 ? -29.359 20.547 9.602 1 98.44 577 ALA B N 1
ATOM 11101 C CA . ALA B 1 577 ? -28.156 20.891 8.844 1 98.44 577 ALA B CA 1
ATOM 11102 C C . ALA B 1 577 ? -28.516 21.359 7.43 1 98.44 577 ALA B C 1
ATOM 11104 O O . ALA B 1 577 ? -27.969 22.359 6.949 1 98.44 577 ALA B O 1
ATOM 11105 N N . LYS B 1 578 ? -29.469 20.656 6.762 1 98.25 578 LYS B N 1
ATOM 11106 C CA . LYS B 1 578 ? -29.922 21.047 5.43 1 98.25 578 LYS B CA 1
ATOM 11107 C C . LYS B 1 578 ? -30.578 22.422 5.457 1 98.25 578 LYS B C 1
ATOM 11109 O O . LYS B 1 578 ? -30.312 23.266 4.602 1 98.25 578 LYS B O 1
ATOM 11114 N N . GLU B 1 579 ? -31.406 22.562 6.434 1 98.06 579 GLU B N 1
ATOM 11115 C CA . GLU B 1 579 ? -32.125 23.828 6.535 1 98.06 579 GLU B CA 1
ATOM 11116 C C . GLU B 1 579 ? -31.188 25.016 6.605 1 98.06 579 GLU B C 1
ATOM 11118 O O . GLU B 1 579 ? -31.297 25.953 5.809 1 98.06 579 GLU B O 1
ATOM 11123 N N . PHE B 1 580 ? -30.266 25.016 7.539 1 98.25 580 PHE B N 1
ATOM 11124 C CA . PHE B 1 580 ? -29.328 26.109 7.719 1 98.25 580 PHE B CA 1
ATOM 11125 C C . PHE B 1 580 ? -28.516 26.344 6.449 1 98.25 580 PHE B C 1
ATOM 11127 O O . PHE B 1 580 ? -28.391 27.484 5.984 1 98.25 580 PHE B O 1
ATOM 11134 N N . HIS B 1 581 ? -27.922 25.25 5.859 1 98.62 581 HIS B N 1
ATOM 11135 C CA . HIS B 1 581 ? -27.016 25.391 4.734 1 98.62 581 HIS B CA 1
ATOM 11136 C C . HIS B 1 581 ? -27.75 25.859 3.484 1 98.62 581 HIS B C 1
ATOM 11138 O O . HIS B 1 581 ? -27.188 26.594 2.668 1 98.62 581 HIS B O 1
ATOM 11144 N N . ARG B 1 582 ? -29 25.5 3.32 1 98.25 582 ARG B N 1
ATOM 11145 C CA . ARG B 1 582 ? -29.781 25.984 2.189 1 98.25 582 ARG B CA 1
ATOM 11146 C C . ARG B 1 582 ? -30.062 27.469 2.307 1 98.25 582 ARG B C 1
ATOM 11148 O O . ARG B 1 582 ? -29.969 28.203 1.318 1 98.25 582 ARG B O 1
ATOM 11155 N N . ILE B 1 583 ? -30.375 27.906 3.516 1 98.12 583 ILE B N 1
ATOM 11156 C CA . ILE B 1 583 ? -30.594 29.328 3.754 1 98.12 583 ILE B CA 1
ATOM 11157 C C . ILE B 1 583 ? -29.328 30.109 3.434 1 98.12 583 ILE B C 1
ATOM 11159 O O . ILE B 1 583 ? -29.375 31.109 2.719 1 98.12 583 ILE B O 1
ATOM 11163 N N . GLN B 1 584 ? -28.266 29.609 3.947 1 98.25 584 GLN B N 1
ATOM 11164 C CA . GLN B 1 584 ? -27.016 30.344 3.824 1 98.25 584 GLN B CA 1
ATOM 11165 C C . GLN B 1 584 ? -26.469 30.281 2.396 1 98.25 584 GLN B C 1
ATOM 11167 O O . GLN B 1 584 ? -25.797 31.219 1.938 1 98.25 584 GLN B O 1
ATOM 11172 N N . LEU B 1 585 ? -26.734 29.156 1.676 1 97.75 585 LEU B N 1
ATOM 11173 C CA . LEU B 1 585 ? -26.344 29.094 0.273 1 97.75 585 LEU B CA 1
ATOM 11174 C C . LEU B 1 585 ? -26.953 30.25 -0.518 1 97.75 585 LEU B C 1
ATOM 11176 O O . LEU B 1 585 ? -26.266 30.875 -1.339 1 97.75 585 LEU B O 1
ATOM 11180 N N . LYS B 1 586 ? -28.172 30.547 -0.294 1 96.69 586 LYS B N 1
ATOM 11181 C CA . LYS B 1 586 ? -28.875 31.641 -0.971 1 96.69 586 LYS B CA 1
ATOM 11182 C C . LYS B 1 586 ? -28.266 33 -0.588 1 96.69 586 LYS B C 1
ATOM 11184 O O . LYS B 1 586 ? -28.156 33.875 -1.43 1 96.69 586 LYS B O 1
ATOM 11189 N N . ASN B 1 587 ? -27.875 33.125 0.623 1 96.5 587 ASN B N 1
ATOM 11190 C CA . ASN B 1 587 ? -27.359 34.406 1.131 1 96.5 587 ASN B CA 1
ATOM 11191 C C . ASN B 1 587 ? -26 34.75 0.538 1 96.5 587 ASN B C 1
ATOM 11193 O O . ASN B 1 587 ? -25.656 35.906 0.364 1 96.5 587 ASN B O 1
ATOM 11197 N N . TRP B 1 588 ? -25.234 33.719 0.225 1 96.62 588 TRP B N 1
ATOM 11198 C CA . TRP B 1 588 ? -23.828 33.969 -0.092 1 96.62 588 TRP B CA 1
ATOM 11199 C C . TRP B 1 588 ? -23.531 33.688 -1.561 1 96.62 588 TRP B C 1
ATOM 11201 O O . TRP B 1 588 ? -22.438 33.938 -2.045 1 96.62 588 TRP B O 1
ATOM 11211 N N . ARG B 1 589 ? -24.375 33.188 -2.346 1 93.88 589 ARG B N 1
ATOM 11212 C CA . ARG B 1 589 ? -24.156 32.719 -3.701 1 93.88 589 ARG B CA 1
ATOM 11213 C C . ARG B 1 589 ? -23.641 33.812 -4.609 1 93.88 589 ARG B C 1
ATOM 11215 O O . ARG B 1 589 ? -22.891 33.562 -5.555 1 93.88 589 ARG B O 1
ATOM 11222 N N . ASN B 1 590 ? -23.953 35.094 -4.336 1 92.88 590 ASN B N 1
ATOM 11223 C CA . ASN B 1 590 ? -23.578 36.188 -5.227 1 92.88 590 ASN B CA 1
ATOM 11224 C C . ASN B 1 590 ? -22.484 37.062 -4.613 1 92.88 590 ASN B C 1
ATOM 11226 O O . ASN B 1 590 ? -22.219 38.156 -5.098 1 92.88 590 ASN B O 1
ATOM 11230 N N . SER B 1 591 ? -21.875 36.562 -3.57 1 93 591 SER B N 1
ATOM 11231 C CA . SER B 1 591 ? -20.828 37.344 -2.92 1 93 591 SER B CA 1
ATOM 11232 C C . SER B 1 591 ? -19.625 37.5 -3.832 1 93 591 SER B C 1
ATOM 11234 O O . SER B 1 591 ? -19.219 36.562 -4.512 1 93 591 SER B O 1
ATOM 11236 N N . LYS B 1 592 ? -19.062 38.719 -3.811 1 91.06 592 LYS B N 1
ATOM 11237 C CA . LYS B 1 592 ? -17.938 39.031 -4.684 1 91.06 592 LYS B CA 1
ATOM 11238 C C . LYS B 1 592 ? -16.656 39.25 -3.869 1 91.06 592 LYS B C 1
ATOM 11240 O O . LYS B 1 592 ? -15.555 39.156 -4.398 1 91.06 592 LYS B O 1
ATOM 11245 N N . ASP B 1 593 ? -16.875 39.594 -2.633 1 91.62 593 ASP B N 1
ATOM 11246 C CA . ASP B 1 593 ? -15.695 39.812 -1.806 1 91.62 593 ASP B CA 1
ATOM 11247 C C . ASP B 1 593 ? -15.086 38.5 -1.355 1 91.62 593 ASP B C 1
ATOM 11249 O O . ASP B 1 593 ? -15.734 37.469 -1.431 1 91.62 593 ASP B O 1
ATOM 11253 N N . GLU B 1 594 ? -13.859 38.469 -0.95 1 91.62 594 GLU B N 1
ATOM 11254 C CA . GLU B 1 594 ? -13.102 37.281 -0.637 1 91.62 594 GLU B CA 1
ATOM 11255 C C . GLU B 1 594 ? -13.766 36.469 0.487 1 91.62 594 GLU B C 1
ATOM 11257 O O . GLU B 1 594 ? -13.938 35.25 0.383 1 91.62 594 GLU B O 1
ATOM 11262 N N . LEU B 1 595 ? -14.188 37.125 1.502 1 92.94 595 LEU B N 1
ATOM 11263 C CA . LEU B 1 595 ? -14.789 36.469 2.645 1 92.94 595 LEU B CA 1
ATOM 11264 C C . LEU B 1 595 ? -16.109 35.812 2.254 1 92.94 595 LEU B C 1
ATOM 11266 O O . LEU B 1 595 ? -16.406 34.688 2.697 1 92.94 595 LEU B O 1
ATOM 11270 N N . GLY B 1 596 ? -16.891 36.594 1.537 1 93.94 596 GLY B N 1
ATOM 11271 C CA . GLY B 1 596 ? -18.156 36.031 1.053 1 93.94 596 GLY B CA 1
ATOM 11272 C C . GLY B 1 596 ? -17.969 34.812 0.162 1 93.94 596 GLY B C 1
ATOM 11273 O O . GLY B 1 596 ? -18.703 33.844 0.278 1 93.94 596 GLY B O 1
ATOM 11274 N N . ARG B 1 597 ? -17 34.844 -0.7 1 94.88 597 ARG B N 1
ATOM 11275 C CA . ARG B 1 597 ? -16.703 33.719 -1.589 1 94.88 597 ARG B CA 1
ATOM 11276 C C . ARG B 1 597 ? -16.234 32.5 -0.801 1 94.88 597 ARG B C 1
ATOM 11278 O O . ARG B 1 597 ? -16.594 31.375 -1.115 1 94.88 597 ARG B O 1
ATOM 11285 N N . LEU B 1 598 ? -15.375 32.75 0.14 1 95.31 598 LEU B N 1
ATOM 11286 C CA . LEU B 1 598 ? -14.922 31.672 1.015 1 95.31 598 LEU B CA 1
ATOM 11287 C C . LEU B 1 598 ? -16.109 31.016 1.729 1 95.31 598 LEU B C 1
ATOM 11289 O O . LEU B 1 598 ? -16.188 29.781 1.812 1 95.31 598 LEU B O 1
ATOM 11293 N N . THR B 1 599 ? -16.969 31.828 2.277 1 96.88 599 THR B N 1
ATOM 11294 C CA . THR B 1 599 ? -18.156 31.328 2.982 1 96.88 599 THR B CA 1
ATOM 11295 C C . THR B 1 599 ? -19.031 30.516 2.045 1 96.88 599 THR B C 1
ATOM 11297 O O . THR B 1 599 ? -19.5 29.422 2.408 1 96.88 599 THR B O 1
ATOM 11300 N N . TYR B 1 600 ? -19.25 31.031 0.85 1 97.31 600 TYR B N 1
ATOM 11301 C CA . TYR B 1 600 ? -20.031 30.328 -0.155 1 97.31 600 TYR B CA 1
ATOM 11302 C C . TYR B 1 600 ? -19.422 28.953 -0.45 1 97.31 600 TYR B C 1
ATOM 11304 O O . TYR B 1 600 ? -20.141 27.953 -0.505 1 97.31 600 TYR B O 1
ATOM 11312 N N . SER B 1 601 ? -18.156 28.938 -0.701 1 97.06 601 SER B N 1
ATOM 11313 C CA . SER B 1 601 ? -17.438 27.688 -1.003 1 97.06 601 SER B CA 1
ATOM 11314 C C . SER B 1 601 ? -17.656 26.656 0.09 1 97.06 601 SER B C 1
ATOM 11316 O O . SER B 1 601 ? -17.953 25.484 -0.201 1 97.06 601 SER B O 1
ATOM 11318 N N . ASN B 1 602 ? -17.516 27.078 1.363 1 97.38 602 ASN B N 1
ATOM 11319 C CA . ASN B 1 602 ? -17.703 26.172 2.498 1 97.38 602 ASN B CA 1
ATOM 11320 C C . ASN B 1 602 ? -19.125 25.641 2.572 1 97.38 602 ASN B C 1
ATOM 11322 O O . ASN B 1 602 ? -19.328 24.438 2.793 1 97.38 602 ASN B O 1
ATOM 11326 N N . ILE B 1 603 ? -20.078 26.562 2.404 1 98.25 603 ILE B N 1
ATOM 11327 C CA . ILE B 1 603 ? -21.5 26.188 2.471 1 98.25 603 ILE B CA 1
ATOM 11328 C C . ILE B 1 603 ? -21.828 25.219 1.344 1 98.25 603 ILE B C 1
ATOM 11330 O O . ILE B 1 603 ? -22.516 24.219 1.565 1 98.25 603 ILE B O 1
ATOM 11334 N N . LEU B 1 604 ? -21.328 25.484 0.133 1 98.12 604 LEU B N 1
ATOM 11335 C CA . LEU B 1 604 ? -21.594 24.656 -1.039 1 98.12 604 LEU B CA 1
ATOM 11336 C C . LEU B 1 604 ? -21.047 23.234 -0.84 1 98.12 604 LEU B C 1
ATOM 11338 O O . LEU B 1 604 ? -21.766 22.266 -1.099 1 98.12 604 LEU B O 1
ATOM 11342 N N . TYR B 1 605 ? -19.859 23.141 -0.397 1 97.12 605 TYR B N 1
ATOM 11343 C CA . TYR B 1 605 ? -19.188 21.875 -0.146 1 97.12 605 TYR B CA 1
ATOM 11344 C C . TYR B 1 605 ? -19.953 21.047 0.885 1 97.12 605 TYR B C 1
ATOM 11346 O O . TYR B 1 605 ? -20.25 19.875 0.649 1 97.12 605 TYR B O 1
ATOM 11354 N N . ARG B 1 606 ? -20.266 21.641 2.016 1 98.5 606 ARG B N 1
ATOM 11355 C CA . ARG B 1 606 ? -20.906 20.906 3.111 1 98.5 606 ARG B CA 1
ATOM 11356 C C . ARG B 1 606 ? -22.328 20.531 2.762 1 98.5 606 ARG B C 1
ATOM 11358 O O . ARG B 1 606 ? -22.781 19.422 3.092 1 98.5 606 ARG B O 1
ATOM 11365 N N . LEU B 1 607 ? -23.016 21.438 2.051 1 98.62 607 LEU B N 1
ATOM 11366 C CA . LEU B 1 607 ? -24.375 21.094 1.615 1 98.62 607 LEU B CA 1
ATOM 11367 C C . LEU B 1 607 ? -24.344 19.922 0.628 1 98.62 607 LEU B C 1
ATOM 11369 O O . LEU B 1 607 ? -25.188 19.031 0.682 1 98.62 607 LEU B O 1
ATOM 11373 N N . ALA B 1 608 ? -23.359 19.922 -0.291 1 98.56 608 ALA B N 1
ATOM 11374 C CA . ALA B 1 608 ? -23.203 18.797 -1.221 1 98.56 608 ALA B CA 1
ATOM 11375 C C . ALA B 1 608 ? -22.984 17.484 -0.472 1 98.56 608 ALA B C 1
ATOM 11377 O O . ALA B 1 608 ? -23.531 16.453 -0.854 1 98.56 608 ALA B O 1
ATOM 11378 N N . ALA B 1 609 ? -22.219 17.516 0.595 1 98.12 609 ALA B N 1
ATOM 11379 C CA . ALA B 1 609 ? -21.891 16.328 1.377 1 98.12 609 ALA B CA 1
ATOM 11380 C C . ALA B 1 609 ? -23.094 15.852 2.186 1 98.12 609 ALA B C 1
ATOM 11382 O O . ALA B 1 609 ? -23.234 14.664 2.473 1 98.12 609 ALA B O 1
ATOM 11383 N N . ILE B 1 610 ? -24.047 16.766 2.516 1 98.25 610 ILE B N 1
ATOM 11384 C CA . ILE B 1 610 ? -25.141 16.469 3.424 1 98.25 610 ILE B CA 1
ATOM 11385 C C . ILE B 1 610 ? -26.375 16.047 2.621 1 98.25 610 ILE B C 1
ATOM 11387 O O . ILE B 1 610 ? -27.094 15.133 3.014 1 98.25 610 ILE B O 1
ATOM 11391 N N . ASP B 1 611 ? -26.625 16.703 1.474 1 97.56 611 ASP B N 1
ATOM 11392 C CA . ASP B 1 611 ? -27.906 16.641 0.791 1 97.56 611 ASP B CA 1
ATOM 11393 C C . ASP B 1 611 ? -27.781 15.93 -0.556 1 97.56 611 ASP B C 1
ATOM 11395 O O . ASP B 1 611 ? -27.438 16.547 -1.561 1 97.56 611 ASP B O 1
ATOM 11399 N N . ASP B 1 612 ? -28.359 14.742 -0.646 1 96.5 612 ASP B N 1
ATOM 11400 C CA . ASP B 1 612 ? -28.234 13.922 -1.85 1 96.5 612 ASP B CA 1
ATOM 11401 C C . ASP B 1 612 ? -29.016 14.539 -3.01 1 96.5 612 ASP B C 1
ATOM 11403 O O . ASP B 1 612 ? -28.594 14.461 -4.164 1 96.5 612 ASP B O 1
ATOM 11407 N N . GLU B 1 613 ? -30.109 15.094 -2.734 1 96.88 613 GLU B N 1
ATOM 11408 C CA . GLU B 1 613 ? -30.906 15.727 -3.781 1 96.88 613 GLU B CA 1
ATOM 11409 C C . GLU B 1 613 ? -30.188 16.938 -4.367 1 96.88 613 GLU B C 1
ATOM 11411 O O . GLU B 1 613 ? -30.172 17.141 -5.582 1 96.88 613 GLU B O 1
ATOM 11416 N N . PHE B 1 614 ? -29.672 17.719 -3.469 1 97.88 614 PHE B N 1
ATOM 11417 C CA . PHE B 1 614 ? -28.875 18.859 -3.922 1 97.88 614 PHE B CA 1
ATOM 11418 C C . PHE B 1 614 ? -27.688 18.406 -4.762 1 97.88 614 PHE B C 1
ATOM 11420 O O . PHE B 1 614 ? -27.391 19.016 -5.793 1 97.88 614 PHE B O 1
ATOM 11427 N N . SER B 1 615 ? -27.047 17.344 -4.391 1 97.69 615 SER B N 1
ATOM 11428 C CA . SER B 1 615 ? -25.891 16.797 -5.086 1 97.69 615 SER B CA 1
ATOM 11429 C C . SER B 1 615 ? -26.25 16.328 -6.492 1 97.69 615 SER B C 1
ATOM 11431 O O . SER B 1 615 ? -25.453 16.469 -7.426 1 97.69 615 SER B O 1
ATOM 11433 N N . LEU B 1 616 ? -27.391 15.758 -6.598 1 97.88 616 LEU B N 1
ATOM 11434 C CA . LEU B 1 616 ? -27.844 15.312 -7.91 1 97.88 616 LEU B CA 1
ATOM 11435 C C . LEU B 1 616 ? -27.859 16.469 -8.906 1 97.88 616 LEU B C 1
ATOM 11437 O O . LEU B 1 616 ? -27.359 16.344 -10.023 1 97.88 616 LEU B O 1
ATOM 11441 N N . GLY B 1 617 ? -28.422 17.578 -8.477 1 97.75 617 GLY B N 1
ATOM 11442 C CA . GLY B 1 617 ? -28.453 18.75 -9.328 1 97.75 617 GLY B CA 1
ATOM 11443 C C . GLY B 1 617 ? -27.094 19.359 -9.562 1 97.75 617 GLY B C 1
ATOM 11444 O O . GLY B 1 617 ? -26.719 19.672 -10.695 1 97.75 617 GLY B O 1
ATOM 11445 N N . LEU B 1 618 ? -26.328 19.516 -8.492 1 98.19 618 LEU B N 1
ATOM 11446 C CA . LEU B 1 618 ? -25.016 20.156 -8.547 1 98.19 618 LEU B CA 1
ATOM 11447 C C . LEU B 1 618 ? -24.047 19.344 -9.383 1 98.19 618 LEU B C 1
ATOM 11449 O O . LEU B 1 618 ? -23.156 19.906 -10.023 1 98.19 618 LEU B O 1
ATOM 11453 N N . SER B 1 619 ? -24.172 18 -9.414 1 98.38 619 SER B N 1
ATOM 11454 C CA . SER B 1 619 ? -23.25 17.094 -10.094 1 98.38 619 SER B CA 1
ATOM 11455 C C . SER B 1 619 ? -23.219 17.359 -11.602 1 98.38 619 SER B C 1
ATOM 11457 O O . SER B 1 619 ? -22.234 17.047 -12.273 1 98.38 619 SER B O 1
ATOM 11459 N N . GLU B 1 620 ? -24.219 17.906 -12.156 1 97.81 620 GLU B N 1
ATOM 11460 C CA . GLU B 1 620 ? -24.312 18.188 -13.578 1 97.81 620 GLU B CA 1
ATOM 11461 C C . GLU B 1 620 ? -23.266 19.219 -14.008 1 97.81 620 GLU B C 1
ATOM 11463 O O . GLU B 1 620 ? -22.844 19.25 -15.172 1 97.81 620 GLU B O 1
ATOM 11468 N N . LEU B 1 621 ? -22.875 19.984 -13.07 1 97.94 621 LEU B N 1
ATOM 11469 C CA . LEU B 1 621 ? -21.922 21.031 -13.367 1 97.94 621 LEU B CA 1
ATOM 11470 C C . LEU B 1 621 ? -20.531 20.469 -13.57 1 97.94 621 LEU B C 1
ATOM 11472 O O . LEU B 1 621 ? -19.641 21.156 -14.078 1 97.94 621 LEU B O 1
ATOM 11476 N N . PHE B 1 622 ? -20.328 19.188 -13.25 1 98.12 622 PHE B N 1
ATOM 11477 C CA . PHE B 1 622 ? -19 18.578 -13.359 1 98.12 622 PHE B CA 1
ATOM 11478 C C . PHE B 1 622 ? -18.531 18.562 -14.812 1 98.12 622 PHE B C 1
ATOM 11480 O O . PHE B 1 622 ? -17.344 18.641 -15.086 1 98.12 622 PHE B O 1
ATOM 11487 N N . ARG B 1 623 ? -19.422 18.5 -15.766 1 96.38 623 ARG B N 1
ATOM 11488 C CA . ARG B 1 623 ? -19.078 18.516 -17.188 1 96.38 623 ARG B CA 1
ATOM 11489 C C . ARG B 1 623 ? -18.344 19.812 -17.547 1 96.38 623 ARG B C 1
ATOM 11491 O O . ARG B 1 623 ? -17.594 19.844 -18.531 1 96.38 623 ARG B O 1
ATOM 11498 N N . PHE B 1 624 ? -18.578 20.875 -16.719 1 96.44 624 PHE B N 1
ATOM 11499 C CA . PHE B 1 624 ? -17.953 22.172 -16.938 1 96.44 624 PHE B CA 1
ATOM 11500 C C . PHE B 1 624 ? -16.859 22.438 -15.906 1 96.44 624 PHE B C 1
ATOM 11502 O O . PHE B 1 624 ? -16.531 23.578 -15.633 1 96.44 624 PHE B O 1
ATOM 11509 N N . TYR B 1 625 ? -16.375 21.438 -15.289 1 96.31 625 TYR B N 1
ATOM 11510 C CA . TYR B 1 625 ? -15.516 21.547 -14.117 1 96.31 625 TYR B CA 1
ATOM 11511 C C . TYR B 1 625 ? -14.359 22.5 -14.375 1 96.31 625 TYR B C 1
ATOM 11513 O O . TYR B 1 625 ? -14.047 23.344 -13.539 1 96.31 625 TYR B O 1
ATOM 11521 N N . GLY B 1 626 ? -13.703 22.438 -15.531 1 93 626 GLY B N 1
ATOM 11522 C CA . GLY B 1 626 ? -12.523 23.219 -15.859 1 93 626 GLY B CA 1
ATOM 11523 C C . GLY B 1 626 ? -12.805 24.719 -15.945 1 93 626 GLY B C 1
ATOM 11524 O O . GLY B 1 626 ? -11.906 25.531 -15.734 1 93 626 GLY B O 1
ATOM 11525 N N . SER B 1 627 ? -14.07 25.047 -16.188 1 94.69 627 SER B N 1
ATOM 11526 C CA . SER B 1 627 ? -14.43 26.438 -16.391 1 94.69 627 SER B CA 1
ATOM 11527 C C . SER B 1 627 ? -15.047 27.031 -15.125 1 94.69 627 SER B C 1
ATOM 11529 O O . SER B 1 627 ? -15.312 28.234 -15.062 1 94.69 627 SER B O 1
ATOM 11531 N N . LEU B 1 628 ? -15.188 26.281 -14.133 1 95.81 628 LEU B N 1
ATOM 11532 C CA . LEU B 1 628 ? -15.82 26.75 -12.906 1 95.81 628 LEU B CA 1
ATOM 11533 C C . LEU B 1 628 ? -14.852 27.594 -12.086 1 95.81 628 LEU B C 1
ATOM 11535 O O . LEU B 1 628 ? -13.633 27.406 -12.164 1 95.81 628 LEU B O 1
ATOM 11539 N N . ASP B 1 629 ? -15.555 28.469 -11.367 1 93.5 629 ASP B N 1
ATOM 11540 C CA . ASP B 1 629 ? -14.773 29.172 -10.359 1 93.5 629 ASP B CA 1
ATOM 11541 C C . ASP B 1 629 ? -14.156 28.203 -9.352 1 93.5 629 ASP B C 1
ATOM 11543 O O . ASP B 1 629 ? -14.805 27.25 -8.938 1 93.5 629 ASP B O 1
ATOM 11547 N N . SER B 1 630 ? -12.922 28.469 -8.945 1 92.69 630 SER B N 1
ATOM 11548 C CA . SER B 1 630 ? -12.188 27.594 -8.047 1 92.69 630 SER B CA 1
ATOM 11549 C C . SER B 1 630 ? -12.961 27.344 -6.754 1 92.69 630 SER B C 1
ATOM 11551 O O . SER B 1 630 ? -12.867 26.281 -6.156 1 92.69 630 SER B O 1
ATOM 11553 N N . ASP B 1 631 ? -13.742 28.312 -6.273 1 94.56 631 ASP B N 1
ATOM 11554 C CA . ASP B 1 631 ? -14.461 28.203 -5.008 1 94.56 631 ASP B CA 1
ATOM 11555 C C . ASP B 1 631 ? -15.695 27.328 -5.145 1 94.56 631 ASP B C 1
ATOM 11557 O O . ASP B 1 631 ? -16.281 26.906 -4.141 1 94.56 631 ASP B O 1
ATOM 11561 N N . THR B 1 632 ? -16.047 26.969 -6.363 1 96.19 632 THR B N 1
ATOM 11562 C CA . THR B 1 632 ? -17.203 26.125 -6.625 1 96.19 632 THR B CA 1
ATOM 11563 C C . THR B 1 632 ? -16.781 24.672 -6.883 1 96.19 632 THR B C 1
ATOM 11565 O O . THR B 1 632 ? -17.578 23.75 -6.727 1 96.19 632 THR B O 1
ATOM 11568 N N . ARG B 1 633 ? -15.578 24.484 -7.18 1 97.06 633 ARG B N 1
ATOM 11569 C CA . ARG B 1 633 ? -15.086 23.219 -7.723 1 97.06 633 ARG B CA 1
ATOM 11570 C C . ARG B 1 633 ? -15.18 22.109 -6.688 1 97.06 633 ARG B C 1
ATOM 11572 O O . ARG B 1 633 ? -15.57 20.984 -7.012 1 97.06 633 ARG B O 1
ATOM 11579 N N . GLN B 1 634 ? -14.82 22.438 -5.465 1 97 634 GLN B N 1
ATOM 11580 C CA . GLN B 1 634 ? -14.828 21.391 -4.441 1 97 634 GLN B CA 1
ATOM 11581 C C . GLN B 1 634 ? -16.234 20.812 -4.258 1 97 634 GLN B C 1
ATOM 11583 O O . GLN B 1 634 ? -16.406 19.594 -4.207 1 97 634 GLN B O 1
ATOM 11588 N N . GLY B 1 635 ? -17.266 21.703 -4.129 1 98.12 635 GLY B N 1
ATOM 11589 C CA . GLY B 1 635 ? -18.641 21.25 -3.986 1 98.12 635 GLY B CA 1
ATOM 11590 C C . GLY B 1 635 ? -19.109 20.406 -5.156 1 98.12 635 GLY B C 1
ATOM 11591 O O . GLY B 1 635 ? -19.766 19.375 -4.969 1 98.12 635 GLY B O 1
ATOM 11592 N N . VAL B 1 636 ? -18.719 20.781 -6.328 1 98.62 636 VAL B N 1
ATOM 11593 C CA . VAL B 1 636 ? -19.156 20.094 -7.547 1 98.62 636 VAL B CA 1
ATOM 11594 C C . VAL B 1 636 ? -18.5 18.719 -7.617 1 98.62 636 VAL B C 1
ATOM 11596 O O . VAL B 1 636 ? -19.156 17.734 -7.965 1 98.62 636 VAL B O 1
ATOM 11599 N N . ALA B 1 637 ? -17.203 18.641 -7.32 1 98.62 637 ALA B N 1
ATOM 11600 C CA . ALA B 1 637 ? -16.516 17.359 -7.348 1 98.62 637 ALA B CA 1
ATOM 11601 C C . ALA B 1 637 ? -17.109 16.375 -6.344 1 98.62 637 ALA B C 1
ATOM 11603 O O . ALA B 1 637 ? -17.328 15.203 -6.66 1 98.62 637 ALA B O 1
ATOM 11604 N N . VAL B 1 638 ? -17.406 16.844 -5.16 1 98.69 638 VAL B N 1
ATOM 11605 C CA . VAL B 1 638 ? -18 16.016 -4.121 1 98.69 638 VAL B CA 1
ATOM 11606 C C . VAL B 1 638 ? -19.391 15.547 -4.562 1 98.69 638 VAL B C 1
ATOM 11608 O O . VAL B 1 638 ? -19.734 14.367 -4.426 1 98.69 638 VAL B O 1
ATOM 11611 N N . ALA B 1 639 ? -20.172 16.422 -5.141 1 98.75 639 ALA B N 1
ATOM 11612 C CA . ALA B 1 639 ? -21.5 16.078 -5.645 1 98.75 639 ALA B CA 1
ATOM 11613 C C . ALA B 1 639 ? -21.406 15.008 -6.723 1 98.75 639 ALA B C 1
ATOM 11615 O O . ALA B 1 639 ? -22.219 14.078 -6.75 1 98.75 639 ALA B O 1
ATOM 11616 N N . TYR B 1 640 ? -20.406 15.102 -7.586 1 98.75 640 TYR B N 1
ATOM 11617 C CA . TYR B 1 640 ? -20.203 14.141 -8.664 1 98.75 640 TYR B CA 1
ATOM 11618 C C . TYR B 1 640 ? -19.891 12.758 -8.109 1 98.75 640 TYR B C 1
ATOM 11620 O O . TYR B 1 640 ? -20.453 11.758 -8.555 1 98.75 640 TYR B O 1
ATOM 11628 N N . ALA B 1 641 ? -19.016 12.672 -7.195 1 98.62 641 ALA B N 1
ATOM 11629 C CA . ALA B 1 641 ? -18.625 11.406 -6.57 1 98.62 641 ALA B CA 1
ATOM 11630 C C . ALA B 1 641 ? -19.828 10.75 -5.883 1 98.62 641 ALA B C 1
ATOM 11632 O O . ALA B 1 641 ? -20.062 9.555 -6.059 1 98.62 641 ALA B O 1
ATOM 11633 N N . ILE B 1 642 ? -20.578 11.586 -5.109 1 98.38 642 ILE B N 1
ATOM 11634 C CA . ILE B 1 642 ? -21.703 11.086 -4.336 1 98.38 642 ILE B CA 1
ATOM 11635 C C . ILE B 1 642 ? -22.797 10.578 -5.281 1 98.38 642 ILE B C 1
ATOM 11637 O O . ILE B 1 642 ? -23.375 9.516 -5.055 1 98.38 642 ILE B O 1
ATOM 11641 N N . THR B 1 643 ? -23.062 11.289 -6.34 1 98.38 643 THR B N 1
ATOM 11642 C CA . THR B 1 643 ? -24.156 10.992 -7.254 1 98.38 643 THR B CA 1
ATOM 11643 C C . THR B 1 643 ? -23.859 9.742 -8.078 1 98.38 643 THR B C 1
ATOM 11645 O O . THR B 1 643 ? -24.719 8.883 -8.258 1 98.38 643 THR B O 1
ATOM 11648 N N . TYR B 1 644 ? -22.625 9.555 -8.578 1 97.19 644 TYR B N 1
ATOM 11649 C CA . TYR B 1 644 ? -22.344 8.539 -9.586 1 97.19 644 TYR B CA 1
ATOM 11650 C C . TYR B 1 644 ? -21.594 7.359 -8.984 1 97.19 644 TYR B C 1
ATOM 11652 O O . TYR B 1 644 ? -21.5 6.293 -9.594 1 97.19 644 TYR B O 1
ATOM 11660 N N . GLU B 1 645 ? -21.031 7.48 -7.875 1 96.56 645 GLU B N 1
ATOM 11661 C CA . GLU B 1 645 ? -20.406 6.402 -7.109 1 96.56 645 GLU B CA 1
ATOM 11662 C C . GLU B 1 645 ? -19.453 5.594 -7.977 1 96.56 645 GLU B C 1
ATOM 11664 O O . GLU B 1 645 ? -18.516 6.145 -8.555 1 96.56 645 GLU B O 1
ATOM 11669 N N . ASP B 1 646 ? -19.688 4.281 -8.242 1 95.25 646 ASP B N 1
ATOM 11670 C CA . ASP B 1 646 ? -18.812 3.391 -9.008 1 95.25 646 ASP B CA 1
ATOM 11671 C C . ASP B 1 646 ? -18.5 3.971 -10.383 1 95.25 646 ASP B C 1
ATOM 11673 O O . ASP B 1 646 ? -17.391 3.832 -10.883 1 95.25 646 ASP B O 1
ATOM 11677 N N . ASN B 1 647 ? -19.453 4.648 -10.922 1 94.5 647 ASN B N 1
ATOM 11678 C CA . ASN B 1 647 ? -19.344 5.125 -12.297 1 94.5 647 ASN B CA 1
ATOM 11679 C C . ASN B 1 647 ? -18.469 6.375 -12.391 1 94.5 647 ASN B C 1
ATOM 11681 O O . ASN B 1 647 ? -18.109 6.805 -13.492 1 94.5 647 ASN B O 1
ATOM 11685 N N . SER B 1 648 ? -18.109 6.965 -11.25 1 96.19 648 SER B N 1
ATOM 11686 C CA . SER B 1 648 ? -17.297 8.18 -11.273 1 96.19 648 SER B CA 1
ATOM 11687 C C . SER B 1 648 ? -15.836 7.879 -10.984 1 96.19 648 SER B C 1
ATOM 11689 O O . SER B 1 648 ? -14.969 8.727 -11.195 1 96.19 648 SER B O 1
ATOM 11691 N N . VAL B 1 649 ? -15.523 6.645 -10.57 1 96.06 649 VAL B N 1
ATOM 11692 C CA . VAL B 1 649 ? -14.219 6.293 -10.023 1 96.06 649 VAL B CA 1
ATOM 11693 C C . VAL B 1 649 ? -13.141 6.477 -11.102 1 96.06 649 VAL B C 1
ATOM 11695 O O . VAL B 1 649 ? -12.125 7.133 -10.859 1 96.06 649 VAL B O 1
ATOM 11698 N N . ASP B 1 650 ? -13.344 5.965 -12.289 1 94.19 650 ASP B N 1
ATOM 11699 C CA . ASP B 1 650 ? -12.336 5.996 -13.336 1 94.19 650 ASP B CA 1
ATOM 11700 C C . ASP B 1 650 ? -11.969 7.434 -13.711 1 94.19 650 ASP B C 1
ATOM 11702 O O . ASP B 1 650 ? -10.789 7.773 -13.812 1 94.19 650 ASP B O 1
ATOM 11706 N N . GLU B 1 651 ? -12.969 8.203 -13.836 1 95.44 651 GLU B N 1
ATOM 11707 C CA . GLU B 1 651 ? -12.75 9.594 -14.234 1 95.44 651 GLU B CA 1
ATOM 11708 C C . GLU B 1 651 ? -12.047 10.383 -13.141 1 95.44 651 GLU B C 1
ATOM 11710 O O . GLU B 1 651 ? -11.086 11.109 -13.414 1 95.44 651 GLU B O 1
ATOM 11715 N N . LEU B 1 652 ? -12.484 10.305 -11.906 1 97.5 652 LEU B N 1
ATOM 11716 C CA . LEU B 1 652 ? -11.891 11.031 -10.797 1 97.5 652 LEU B CA 1
ATOM 11717 C C . LEU B 1 652 ? -10.445 10.594 -10.57 1 97.5 652 LEU B C 1
ATOM 11719 O O . LEU B 1 652 ? -9.57 11.43 -10.32 1 97.5 652 LEU B O 1
ATOM 11723 N N . LEU B 1 653 ? -10.227 9.305 -10.719 1 96 653 LEU B N 1
ATOM 11724 C CA . LEU B 1 653 ? -8.891 8.766 -10.523 1 96 653 LEU B CA 1
ATOM 11725 C C . LEU B 1 653 ? -7.949 9.25 -11.625 1 96 653 LEU B C 1
ATOM 11727 O O . LEU B 1 653 ? -6.789 9.578 -11.359 1 96 653 LEU B O 1
ATOM 11731 N N . GLU B 1 654 ? -8.398 9.234 -12.82 1 95.25 654 GLU B N 1
ATOM 11732 C CA . GLU B 1 654 ? -7.594 9.719 -13.938 1 95.25 654 GLU B CA 1
ATOM 11733 C C . GLU B 1 654 ? -7.203 11.18 -13.742 1 95.25 654 GLU B C 1
ATOM 11735 O O . GLU B 1 654 ? -6.043 11.555 -13.945 1 95.25 654 GLU B O 1
ATOM 11740 N N . ARG B 1 655 ? -8.102 12.008 -13.336 1 96.44 655 ARG B N 1
ATOM 11741 C CA . ARG B 1 655 ? -7.84 13.43 -13.102 1 96.44 655 ARG B CA 1
ATOM 11742 C C . ARG B 1 655 ? -6.883 13.617 -11.93 1 96.44 655 ARG B C 1
ATOM 11744 O O . ARG B 1 655 ? -5.973 14.453 -12 1 96.44 655 ARG B O 1
ATOM 11751 N N . PHE B 1 656 ? -7.109 12.883 -10.992 1 96.31 656 PHE B N 1
ATOM 11752 C CA . PHE B 1 656 ? -6.234 12.906 -9.82 1 96.31 656 PHE B CA 1
ATOM 11753 C C . PHE B 1 656 ? -4.797 12.602 -10.219 1 96.31 656 PHE B C 1
ATOM 11755 O O . PHE B 1 656 ? -3.873 13.32 -9.82 1 96.31 656 PHE B O 1
ATOM 11762 N N . ARG B 1 657 ? -4.605 11.562 -10.969 1 94.69 657 ARG B N 1
ATOM 11763 C CA . ARG B 1 657 ? -3.27 11.094 -11.328 1 94.69 657 ARG B CA 1
ATOM 11764 C C . ARG B 1 657 ? -2.602 12.055 -12.305 1 94.69 657 ARG B C 1
ATOM 11766 O O . ARG B 1 657 ? -1.382 12.234 -12.273 1 94.69 657 ARG B O 1
ATOM 11773 N N . LYS B 1 658 ? -3.367 12.68 -13.125 1 94.06 658 LYS B N 1
ATOM 11774 C CA . LYS B 1 658 ? -2.828 13.555 -14.156 1 94.06 658 LYS B CA 1
ATOM 11775 C C . LYS B 1 658 ? -2.52 14.945 -13.594 1 94.06 658 LYS B C 1
ATOM 11777 O O . LYS B 1 658 ? -1.691 15.672 -14.148 1 94.06 658 LYS B O 1
ATOM 11782 N N . GLU B 1 659 ? -3.133 15.281 -12.469 1 92.88 659 GLU B N 1
ATOM 11783 C CA . GLU B 1 659 ? -3.02 16.625 -11.914 1 92.88 659 GLU B CA 1
ATOM 11784 C C . GLU B 1 659 ? -1.635 16.859 -11.32 1 92.88 659 GLU B C 1
ATOM 11786 O O . GLU B 1 659 ? -1.063 15.969 -10.695 1 92.88 659 GLU B O 1
ATOM 11791 N N . THR B 1 660 ? -1.063 18.125 -11.586 1 89 660 THR B N 1
ATOM 11792 C CA . THR B 1 660 ? 0.279 18.438 -11.109 1 89 660 THR B CA 1
ATOM 11793 C C . THR B 1 660 ? 0.225 19.438 -9.969 1 89 660 THR B C 1
ATOM 11795 O O . THR B 1 660 ? 1.206 19.625 -9.242 1 89 660 THR B O 1
ATOM 11798 N N . PHE B 1 661 ? -0.906 20.125 -9.805 1 89.75 661 PHE B N 1
ATOM 11799 C CA . PHE B 1 661 ? -1.036 21.094 -8.727 1 89.75 661 PHE B CA 1
ATOM 11800 C C . PHE B 1 661 ? -1.722 20.484 -7.516 1 89.75 661 PHE B C 1
ATOM 11802 O O . PHE B 1 661 ? -2.832 19.953 -7.625 1 89.75 661 PHE B O 1
ATOM 11809 N N . ASP B 1 662 ? -1.146 20.609 -6.375 1 90.69 662 ASP B N 1
ATOM 11810 C CA . ASP B 1 662 ? -1.576 19.922 -5.16 1 90.69 662 ASP B CA 1
ATOM 11811 C C . ASP B 1 662 ? -2.979 20.359 -4.746 1 90.69 662 ASP B C 1
ATOM 11813 O O . ASP B 1 662 ? -3.771 19.562 -4.262 1 90.69 662 ASP B O 1
ATOM 11817 N N . GLU B 1 663 ? -3.316 21.641 -4.891 1 91.25 663 GLU B N 1
ATOM 11818 C CA . GLU B 1 663 ? -4.641 22.125 -4.504 1 91.25 663 GLU B CA 1
ATOM 11819 C C . GLU B 1 663 ? -5.738 21.359 -5.238 1 91.25 663 GLU B C 1
ATOM 11821 O O . GLU B 1 663 ? -6.707 20.906 -4.617 1 91.25 663 GLU B O 1
ATOM 11826 N N . GLU B 1 664 ? -5.57 21.234 -6.52 1 93.38 664 GLU B N 1
ATOM 11827 C CA . GLU B 1 664 ? -6.559 20.562 -7.352 1 93.38 664 GLU B CA 1
ATOM 11828 C C . GLU B 1 664 ? -6.562 19.047 -7.098 1 93.38 664 GLU B C 1
ATOM 11830 O O . GLU B 1 664 ? -7.621 18.422 -7.094 1 93.38 664 GLU B O 1
ATOM 11835 N N . LYS B 1 665 ? -5.41 18.516 -6.926 1 94.69 665 LYS B N 1
ATOM 11836 C CA . LYS B 1 665 ? -5.289 17.094 -6.598 1 94.69 665 LYS B CA 1
ATOM 11837 C C . LYS B 1 665 ? -6.074 16.75 -5.332 1 94.69 665 LYS B C 1
ATOM 11839 O O . LYS B 1 665 ? -6.758 15.727 -5.277 1 94.69 665 LYS B O 1
ATOM 11844 N N . LEU B 1 666 ? -6.012 17.578 -4.395 1 94.62 666 LEU B N 1
ATOM 11845 C CA . LEU B 1 666 ? -6.66 17.344 -3.109 1 94.62 666 LEU B CA 1
ATOM 11846 C C . LEU B 1 666 ? -8.18 17.469 -3.236 1 94.62 666 LEU B C 1
ATOM 11848 O O . LEU B 1 666 ? -8.922 16.797 -2.51 1 94.62 666 LEU B O 1
ATOM 11852 N N . ARG B 1 667 ? -8.68 18.281 -4.199 1 96.31 667 ARG B N 1
ATOM 11853 C CA . ARG B 1 667 ? -10.117 18.375 -4.434 1 96.31 667 ARG B CA 1
ATOM 11854 C C . ARG B 1 667 ? -10.688 17.047 -4.914 1 96.31 667 ARG B C 1
ATOM 11856 O O . ARG B 1 667 ? -11.734 16.594 -4.43 1 96.31 667 ARG B O 1
ATOM 11863 N N . TYR B 1 668 ? -9.969 16.422 -5.855 1 97.81 668 TYR B N 1
ATOM 11864 C CA . TYR B 1 668 ? -10.414 15.133 -6.367 1 97.81 668 TYR B CA 1
ATOM 11865 C C . TYR B 1 668 ? -10.359 14.07 -5.273 1 97.81 668 TYR B C 1
ATOM 11867 O O . TYR B 1 668 ? -11.266 13.242 -5.16 1 97.81 668 TYR B O 1
ATOM 11875 N N . LEU B 1 669 ? -9.305 14.078 -4.5 1 97.5 669 LEU B N 1
ATOM 11876 C CA . LEU B 1 669 ? -9.172 13.125 -3.404 1 97.5 669 LEU B CA 1
ATOM 11877 C C . LEU B 1 669 ? -10.312 13.273 -2.41 1 97.5 669 LEU B C 1
ATOM 11879 O O . LEU B 1 669 ? -10.922 12.281 -1.997 1 97.5 669 LEU B O 1
ATOM 11883 N N . THR B 1 670 ? -10.625 14.477 -2.039 1 97.81 670 THR B N 1
ATOM 11884 C CA . THR B 1 670 ? -11.719 14.742 -1.116 1 97.81 670 THR B CA 1
ATOM 11885 C C . THR B 1 670 ? -13.031 14.195 -1.663 1 97.81 670 THR B C 1
ATOM 11887 O O . THR B 1 670 ? -13.805 13.578 -0.93 1 97.81 670 THR B O 1
ATOM 11890 N N . ALA B 1 671 ? -13.242 14.445 -2.924 1 98.56 671 ALA B N 1
ATOM 11891 C CA . ALA B 1 671 ? -14.461 13.953 -3.559 1 98.56 671 ALA B CA 1
ATOM 11892 C C . ALA B 1 671 ? -14.586 12.438 -3.396 1 98.56 671 ALA B C 1
ATOM 11894 O O . ALA B 1 671 ? -15.641 11.93 -3.004 1 98.56 671 ALA B O 1
ATOM 11895 N N . MET B 1 672 ? -13.516 11.703 -3.611 1 98.31 672 MET B N 1
ATOM 11896 C CA . MET B 1 672 ? -13.531 10.242 -3.568 1 98.31 672 MET B CA 1
ATOM 11897 C C . MET B 1 672 ? -13.688 9.742 -2.135 1 98.31 672 MET B C 1
ATOM 11899 O O . MET B 1 672 ? -14.055 8.586 -1.912 1 98.31 672 MET B O 1
ATOM 11903 N N . LEU B 1 673 ? -13.422 10.562 -1.151 1 98.44 673 LEU B N 1
ATOM 11904 C CA . LEU B 1 673 ? -13.523 10.164 0.25 1 98.44 673 LEU B CA 1
ATOM 11905 C C . LEU B 1 673 ? -14.938 10.383 0.777 1 98.44 673 LEU B C 1
ATOM 11907 O O . LEU B 1 673 ? -15.25 9.992 1.902 1 98.44 673 LEU B O 1
ATOM 11911 N N . PHE B 1 674 ? -15.82 10.953 -0.094 1 98.31 674 PHE B N 1
ATOM 11912 C CA . PHE B 1 674 ? -17.188 11.211 0.351 1 98.31 674 PHE B CA 1
ATOM 11913 C C . PHE B 1 674 ? -18.172 10.297 -0.37 1 98.31 674 PHE B C 1
ATOM 11915 O O . PHE B 1 674 ? -19.375 10.523 -0.331 1 98.31 674 PHE B O 1
ATOM 11922 N N . PHE B 1 675 ? -17.672 9.234 -1.074 1 98.31 675 PHE B N 1
ATOM 11923 C CA . PHE B 1 675 ? -18.578 8.227 -1.61 1 98.31 675 PHE B CA 1
ATOM 11924 C C . PHE B 1 675 ? -19.531 7.73 -0.53 1 98.31 675 PHE B C 1
ATOM 11926 O O . PHE B 1 675 ? -19.188 7.715 0.653 1 98.31 675 PHE B O 1
ATOM 11933 N N . ARG B 1 676 ? -20.781 7.305 -0.986 1 97.94 676 ARG B N 1
ATOM 11934 C CA . ARG B 1 676 ? -21.75 6.727 -0.05 1 97.94 676 ARG B CA 1
ATOM 11935 C C . ARG B 1 676 ? -21.453 5.25 0.192 1 97.94 676 ARG B C 1
ATOM 11937 O O . ARG B 1 676 ? -21.688 4.738 1.288 1 97.94 676 ARG B O 1
ATOM 11944 N N . LYS B 1 677 ? -20.922 4.527 -0.818 1 97.62 677 LYS B N 1
ATOM 11945 C CA . LYS B 1 677 ? -20.562 3.121 -0.666 1 97.62 677 LYS B CA 1
ATOM 11946 C C . LYS B 1 677 ? -19.234 2.977 0.087 1 97.62 677 LYS B C 1
ATOM 11948 O O . LYS B 1 677 ? -18.188 3.385 -0.409 1 97.62 677 LYS B O 1
ATOM 11953 N N . PRO B 1 678 ? -19.234 2.268 1.238 1 97.88 678 PRO B N 1
ATOM 11954 C CA . PRO B 1 678 ? -18.062 2.268 2.129 1 97.88 678 PRO B CA 1
ATOM 11955 C C . PRO B 1 678 ? -16.828 1.647 1.482 1 97.88 678 PRO B C 1
ATOM 11957 O O . PRO B 1 678 ? -15.703 2.068 1.767 1 97.88 678 PRO B O 1
ATOM 11960 N N . TYR B 1 679 ? -17 0.628 0.618 1 97.75 679 TYR B N 1
ATOM 11961 C CA . TYR B 1 679 ? -15.844 -0.044 0.042 1 97.75 679 TYR B CA 1
ATOM 11962 C C . TYR B 1 679 ? -15.078 0.893 -0.88 1 97.75 679 TYR B C 1
ATOM 11964 O O . TYR B 1 679 ? -13.859 0.761 -1.033 1 97.75 679 TYR B O 1
ATOM 11972 N N . LEU B 1 680 ? -15.797 1.909 -1.526 1 98.31 680 LEU B N 1
ATOM 11973 C CA . LEU B 1 680 ? -15.109 2.871 -2.381 1 98.31 680 LEU B CA 1
ATOM 11974 C C . LEU B 1 680 ? -14.188 3.771 -1.558 1 98.31 680 LEU B C 1
ATOM 11976 O O . LEU B 1 680 ? -13.094 4.121 -2.002 1 98.31 680 LEU B O 1
ATOM 11980 N N . VAL B 1 681 ? -14.641 4.109 -0.338 1 98.38 681 VAL B N 1
ATOM 11981 C CA . VAL B 1 681 ? -13.844 4.945 0.555 1 98.38 681 VAL B CA 1
ATOM 11982 C C . VAL B 1 681 ? -12.609 4.176 1.027 1 98.38 681 VAL B C 1
ATOM 11984 O O . VAL B 1 681 ? -11.492 4.691 0.978 1 98.38 681 VAL B O 1
ATOM 11987 N N . GLY B 1 682 ? -12.812 2.9 1.462 1 97.62 682 GLY B N 1
ATOM 11988 C CA . GLY B 1 682 ? -11.695 2.068 1.869 1 97.62 682 GLY B CA 1
ATOM 11989 C C . GLY B 1 682 ? -10.672 1.866 0.768 1 97.62 682 GLY B C 1
ATOM 11990 O O . GLY B 1 682 ? -9.469 1.964 1.007 1 97.62 682 GLY B O 1
ATOM 11991 N N . ASN B 1 683 ? -11.148 1.572 -0.429 1 97.69 683 ASN B N 1
ATOM 11992 C CA . ASN B 1 683 ? -10.266 1.4 -1.575 1 97.69 683 ASN B CA 1
ATOM 11993 C C . ASN B 1 683 ? -9.477 2.676 -1.876 1 97.69 683 ASN B C 1
ATOM 11995 O O . ASN B 1 683 ? -8.297 2.617 -2.23 1 97.69 683 ASN B O 1
ATOM 11999 N N . THR B 1 684 ? -10.148 3.832 -1.741 1 97.88 684 THR B N 1
ATOM 12000 C CA . THR B 1 684 ? -9.492 5.117 -1.958 1 97.88 684 THR B CA 1
ATOM 12001 C C . THR B 1 684 ? -8.398 5.348 -0.921 1 97.88 684 THR B C 1
ATOM 12003 O O . THR B 1 684 ? -7.281 5.754 -1.265 1 97.88 684 THR B O 1
ATOM 12006 N N . LEU B 1 685 ? -8.727 5.055 0.333 1 97.88 685 LEU B N 1
ATOM 12007 C CA . LEU B 1 685 ? -7.75 5.199 1.402 1 97.88 685 LEU B CA 1
ATOM 12008 C C . LEU B 1 685 ? -6.496 4.387 1.103 1 97.88 685 LEU B C 1
ATOM 12010 O O . LEU B 1 685 ? -5.387 4.785 1.469 1 97.88 685 LEU B O 1
ATOM 12014 N N . SER B 1 686 ? -6.676 3.336 0.43 1 97.5 686 SER B N 1
ATOM 12015 C CA . SER B 1 686 ? -5.578 2.4 0.216 1 97.5 686 SER B CA 1
ATOM 12016 C C . SER B 1 686 ? -4.574 2.945 -0.794 1 97.5 686 SER B C 1
ATOM 12018 O O . SER B 1 686 ? -3.469 2.416 -0.929 1 97.5 686 SER B O 1
ATOM 12020 N N . LEU B 1 687 ? -4.891 4.039 -1.479 1 96.75 687 LEU B N 1
ATOM 12021 C CA . LEU B 1 687 ? -3.914 4.754 -2.293 1 96.75 687 LEU B CA 1
ATOM 12022 C C . LEU B 1 687 ? -2.773 5.281 -1.433 1 96.75 687 LEU B C 1
ATOM 12024 O O . LEU B 1 687 ? -1.695 5.59 -1.945 1 96.75 687 LEU B O 1
ATOM 12028 N N . ILE B 1 688 ? -3.01 5.379 -0.126 1 96 688 ILE B N 1
ATOM 12029 C CA . ILE B 1 688 ? -1.967 5.727 0.833 1 96 688 ILE B CA 1
ATOM 12030 C C . ILE B 1 688 ? -0.866 4.668 0.803 1 96 688 ILE B C 1
ATOM 12032 O O . ILE B 1 688 ? 0.321 5 0.757 1 96 688 ILE B O 1
ATOM 12036 N N . LEU B 1 689 ? -1.259 3.457 0.747 1 95.69 689 LEU B N 1
ATOM 12037 C CA . LEU B 1 689 ? -0.347 2.326 0.884 1 95.69 689 LEU B CA 1
ATOM 12038 C C . LEU B 1 689 ? 0.497 2.152 -0.374 1 95.69 689 LEU B C 1
ATOM 12040 O O . LEU B 1 689 ? 1.632 1.675 -0.304 1 95.69 689 LEU B O 1
ATOM 12044 N N . SER B 1 690 ? -0.024 2.564 -1.52 1 92 690 SER B N 1
ATOM 12045 C CA . SER B 1 690 ? 0.718 2.467 -2.773 1 92 690 SER B CA 1
ATOM 12046 C C . SER B 1 690 ? 1.614 3.684 -2.98 1 92 690 SER B C 1
ATOM 12048 O O . SER B 1 690 ? 2.42 3.717 -3.912 1 92 690 SER B O 1
ATOM 12050 N N . GLY B 1 691 ? 1.462 4.699 -2.188 1 90.75 691 GLY B N 1
ATOM 12051 C CA . GLY B 1 691 ? 2.273 5.902 -2.291 1 90.75 691 GLY B CA 1
ATOM 12052 C C . GLY B 1 691 ? 1.699 6.93 -3.25 1 90.75 691 GLY B C 1
ATOM 12053 O O . GLY B 1 691 ? 2.303 7.98 -3.477 1 90.75 691 GLY B O 1
ATOM 12054 N N . GLU B 1 692 ? 0.534 6.625 -3.805 1 92.62 692 GLU B N 1
ATOM 12055 C CA . GLU B 1 692 ? -0.078 7.598 -4.707 1 92.62 692 GLU B CA 1
ATOM 12056 C C . GLU B 1 692 ? -0.589 8.812 -3.945 1 92.62 692 GLU B C 1
ATOM 12058 O O . GLU B 1 692 ? -0.617 9.922 -4.48 1 92.62 692 GLU B O 1
ATOM 12063 N N . ILE B 1 693 ? -1.029 8.555 -2.734 1 93.81 693 ILE B N 1
ATOM 12064 C CA . ILE B 1 693 ? -1.232 9.656 -1.798 1 93.81 693 ILE B CA 1
ATOM 12065 C C . ILE B 1 693 ? 0.052 9.914 -1.013 1 93.81 693 ILE B C 1
ATOM 12067 O O . ILE B 1 693 ? 0.556 9.016 -0.329 1 93.81 693 ILE B O 1
ATOM 12071 N N . LYS B 1 694 ? 0.576 11.164 -1.131 1 91.19 694 LYS B N 1
ATOM 12072 C CA . LYS B 1 694 ? 1.822 11.508 -0.458 1 91.19 694 LYS B CA 1
ATOM 12073 C C . LYS B 1 694 ? 1.684 11.391 1.058 1 91.19 694 LYS B C 1
ATOM 12075 O O . LYS B 1 694 ? 0.602 11.609 1.606 1 91.19 694 LYS B O 1
ATOM 12080 N N . LYS B 1 695 ? 2.771 11.094 1.715 1 89.88 695 LYS B N 1
ATOM 12081 C CA . LYS B 1 695 ? 2.771 10.953 3.168 1 89.88 695 LYS B CA 1
ATOM 12082 C C . LYS B 1 695 ? 2.252 12.227 3.84 1 89.88 695 LYS B C 1
ATOM 12084 O O . LYS B 1 695 ? 1.546 12.156 4.848 1 89.88 695 LYS B O 1
ATOM 12089 N N . GLN B 1 696 ? 2.543 13.328 3.234 1 91.38 696 GLN B N 1
ATOM 12090 C CA . GLN B 1 696 ? 2.137 14.609 3.807 1 91.38 696 GLN B CA 1
ATOM 12091 C C . GLN B 1 696 ? 0.619 14.773 3.775 1 91.38 696 GLN B C 1
ATOM 12093 O O . GLN B 1 696 ? 0.06 15.586 4.516 1 91.38 696 GLN B O 1
ATOM 12098 N N . ASP B 1 697 ? -0.08 14.023 2.965 1 93.69 697 ASP B N 1
ATOM 12099 C CA . ASP B 1 697 ? -1.514 14.211 2.762 1 93.69 697 ASP B CA 1
ATOM 12100 C C . ASP B 1 697 ? -2.316 13.156 3.523 1 93.69 697 ASP B C 1
ATOM 12102 O O . ASP B 1 697 ? -3.547 13.219 3.568 1 93.69 697 ASP B O 1
ATOM 12106 N N . ILE B 1 698 ? -1.716 12.188 4.18 1 93.62 698 ILE B N 1
ATOM 12107 C CA . ILE B 1 698 ? -2.385 11.109 4.906 1 93.62 698 ILE B CA 1
ATOM 12108 C C . ILE B 1 698 ? -3.264 11.703 6.008 1 93.62 698 ILE B C 1
ATOM 12110 O O . ILE B 1 698 ? -4.43 11.32 6.148 1 93.62 698 ILE B O 1
ATOM 12114 N N . PRO B 1 699 ? -2.822 12.734 6.754 1 91.88 699 PRO B N 1
ATOM 12115 C CA . PRO B 1 699 ? -3.652 13.289 7.824 1 91.88 699 PRO B CA 1
ATOM 12116 C C . PRO B 1 699 ? -4.953 13.898 7.301 1 91.88 699 PRO B C 1
ATOM 12118 O O . PRO B 1 699 ? -6.031 13.594 7.82 1 91.88 699 PRO B O 1
ATOM 12121 N N . LEU B 1 700 ? -4.828 14.711 6.301 1 92.12 700 LEU B N 1
ATOM 12122 C CA . LEU B 1 700 ? -6.023 15.32 5.727 1 92.12 700 LEU B CA 1
ATOM 12123 C C . LEU B 1 700 ? -6.965 14.25 5.18 1 92.12 700 LEU B C 1
ATOM 12125 O O . LEU B 1 700 ? -8.188 14.367 5.309 1 92.12 700 LEU B O 1
ATOM 12129 N N . THR B 1 701 ? -6.434 13.195 4.559 1 96.31 701 THR B N 1
ATOM 12130 C CA . THR B 1 701 ? -7.207 12.102 3.982 1 96.31 701 THR B CA 1
ATOM 12131 C C . THR B 1 701 ? -8.031 11.398 5.055 1 96.31 701 THR B C 1
ATOM 12133 O O . THR B 1 701 ? -9.242 11.203 4.887 1 96.31 701 THR B O 1
ATOM 12136 N N . LEU B 1 702 ? -7.438 11.117 6.176 1 96.31 702 LEU B N 1
ATOM 12137 C CA . LEU B 1 702 ? -8.117 10.422 7.262 1 96.31 702 LEU B CA 1
ATOM 12138 C C . LEU B 1 702 ? -9.18 11.32 7.895 1 96.31 702 LEU B C 1
ATOM 12140 O O . LEU B 1 702 ? -10.281 10.859 8.203 1 96.31 702 LEU B O 1
ATOM 12144 N N . SER B 1 703 ? -8.883 12.586 8.078 1 95.75 703 SER B N 1
ATOM 12145 C CA . SER B 1 703 ? -9.836 13.516 8.672 1 95.75 703 SER B CA 1
ATOM 12146 C C . SER B 1 703 ? -11.062 13.695 7.785 1 95.75 703 SER B C 1
ATOM 12148 O O . SER B 1 703 ? -12.188 13.734 8.281 1 95.75 703 SER B O 1
ATOM 12150 N N . THR B 1 704 ? -10.766 13.82 6.508 1 97.12 704 THR B N 1
ATOM 12151 C CA . THR B 1 704 ? -11.859 13.977 5.559 1 97.12 704 THR B CA 1
ATOM 12152 C C . THR B 1 704 ? -12.766 12.75 5.555 1 97.12 704 THR B C 1
ATOM 12154 O O . THR B 1 704 ? -13.984 12.867 5.617 1 97.12 704 THR B O 1
ATOM 12157 N N . ALA B 1 705 ? -12.164 11.586 5.523 1 97.88 705 ALA B N 1
ATOM 12158 C CA . ALA B 1 705 ? -12.922 10.336 5.516 1 97.88 705 ALA B CA 1
ATOM 12159 C C . ALA B 1 705 ? -13.758 10.195 6.789 1 97.88 705 ALA B C 1
ATOM 12161 O O . ALA B 1 705 ? -14.852 9.633 6.762 1 97.88 705 ALA B O 1
ATOM 12162 N N . ALA B 1 706 ? -13.242 10.695 7.883 1 97.25 706 ALA B N 1
ATOM 12163 C CA . ALA B 1 706 ? -13.922 10.578 9.172 1 97.25 706 ALA B CA 1
ATOM 12164 C C . ALA B 1 706 ? -15.242 11.336 9.172 1 97.25 706 ALA B C 1
ATOM 12166 O O . ALA B 1 706 ? -16.172 10.969 9.883 1 97.25 706 ALA B O 1
ATOM 12167 N N . TYR B 1 707 ? -15.367 12.352 8.344 1 97.5 707 TYR B N 1
ATOM 12168 C CA . TYR B 1 707 ? -16.578 13.172 8.312 1 97.5 707 TYR B CA 1
ATOM 12169 C C . TYR B 1 707 ? -17.656 12.531 7.449 1 97.5 707 TYR B C 1
ATOM 12171 O O . TYR B 1 707 ? -18.781 13.016 7.391 1 97.5 707 TYR B O 1
ATOM 12179 N N . ASN B 1 708 ? -17.297 11.469 6.715 1 97.88 708 ASN B N 1
ATOM 12180 C CA . ASN B 1 708 ? -18.281 10.711 5.949 1 97.88 708 ASN B CA 1
ATOM 12181 C C . ASN B 1 708 ? -19.031 9.711 6.832 1 97.88 708 ASN B C 1
ATOM 12183 O O . ASN B 1 708 ? -18.5 8.648 7.156 1 97.88 708 ASN B O 1
ATOM 12187 N N . PRO B 1 709 ? -20.266 10.008 7.207 1 97.12 709 PRO B N 1
ATOM 12188 C CA . PRO B 1 709 ? -20.969 9.156 8.172 1 97.12 709 PRO B CA 1
ATOM 12189 C C . PRO B 1 709 ? -21.328 7.789 7.602 1 97.12 709 PRO B C 1
ATOM 12191 O O . PRO B 1 709 ? -21.641 6.867 8.359 1 97.12 709 PRO B O 1
ATOM 12194 N N . TYR B 1 710 ? -21.203 7.57 6.32 1 96.88 710 TYR B N 1
ATOM 12195 C CA . TYR B 1 710 ? -21.625 6.328 5.688 1 96.88 710 TYR B CA 1
ATOM 12196 C C . TYR B 1 710 ? -20.453 5.34 5.598 1 96.88 710 TYR B C 1
ATOM 12198 O O . TYR B 1 710 ? -20.656 4.176 5.246 1 96.88 710 TYR B O 1
ATOM 12206 N N . ALA B 1 711 ? -19.281 5.758 5.965 1 97.06 711 ALA B N 1
ATOM 12207 C CA . ALA B 1 711 ? -18.094 4.91 5.777 1 97.06 711 ALA B CA 1
ATOM 12208 C C . ALA B 1 711 ? -17.344 4.719 7.094 1 97.06 711 ALA B C 1
ATOM 12210 O O . ALA B 1 711 ? -16.188 4.301 7.098 1 97.06 711 ALA B O 1
ATOM 12211 N N . LYS B 1 712 ? -17.938 4.977 8.219 1 96.88 712 LYS B N 1
ATOM 12212 C CA . LYS B 1 712 ? -17.234 4.977 9.508 1 96.88 712 LYS B CA 1
ATOM 12213 C C . LYS B 1 712 ? -16.609 3.615 9.797 1 96.88 712 LYS B C 1
ATOM 12215 O O . LYS B 1 712 ? -15.43 3.525 10.117 1 96.88 712 LYS B O 1
ATOM 12220 N N . SER B 1 713 ? -17.375 2.527 9.617 1 96.06 713 SER B N 1
ATOM 12221 C CA . SER B 1 713 ? -16.891 1.187 9.914 1 96.06 713 SER B CA 1
ATOM 12222 C C . SER B 1 713 ? -15.766 0.79 8.961 1 96.06 713 SER B C 1
ATOM 12224 O O . SER B 1 713 ? -14.789 0.149 9.367 1 96.06 713 SER B O 1
ATOM 12226 N N . ALA B 1 714 ? -15.93 1.164 7.68 1 97.56 714 ALA B N 1
ATOM 12227 C CA . ALA B 1 714 ? -14.891 0.875 6.695 1 97.56 714 ALA B CA 1
ATOM 12228 C C . ALA B 1 714 ? -13.578 1.559 7.062 1 97.56 714 ALA B C 1
ATOM 12230 O O . ALA B 1 714 ? -12.516 0.942 7.004 1 97.56 714 ALA B O 1
ATOM 12231 N N . VAL B 1 715 ? -13.672 2.824 7.488 1 98.06 715 VAL B N 1
ATOM 12232 C CA . VAL B 1 715 ? -12.484 3.611 7.805 1 98.06 715 VAL B CA 1
ATOM 12233 C C . VAL B 1 715 ? -11.844 3.086 9.086 1 98.06 715 VAL B C 1
ATOM 12235 O O . VAL B 1 715 ? -10.625 2.957 9.172 1 98.06 715 VAL B O 1
ATOM 12238 N N . LEU B 1 716 ? -12.664 2.799 10.109 1 97.81 716 LEU B N 1
ATOM 12239 C CA . LEU B 1 716 ? -12.148 2.264 11.359 1 97.81 716 LEU B CA 1
ATOM 12240 C C . LEU B 1 716 ? -11.375 0.968 11.125 1 97.81 716 LEU B C 1
ATOM 12242 O O . LEU B 1 716 ? -10.25 0.813 11.602 1 97.81 716 LEU B O 1
ATOM 12246 N N . ASN B 1 717 ? -11.945 0.043 10.414 1 97.19 717 ASN B N 1
ATOM 12247 C CA . ASN B 1 717 ? -11.281 -1.229 10.141 1 97.19 717 ASN B CA 1
ATOM 12248 C C . ASN B 1 717 ? -10.039 -1.045 9.281 1 97.19 717 ASN B C 1
ATOM 12250 O O . ASN B 1 717 ? -9.062 -1.774 9.43 1 97.19 717 ASN B O 1
ATOM 12254 N N . TRP B 1 718 ? -10.133 -0.107 8.312 1 97.69 718 TRP B N 1
ATOM 12255 C CA . TRP B 1 718 ? -8.953 0.199 7.508 1 97.69 718 TRP B CA 1
ATOM 12256 C C . TRP B 1 718 ? -7.797 0.652 8.398 1 97.69 718 TRP B C 1
ATOM 12258 O O . TRP B 1 718 ? -6.664 0.195 8.227 1 97.69 718 TRP B O 1
ATOM 12268 N N . ILE B 1 719 ? -8.109 1.555 9.336 1 97 719 ILE B N 1
ATOM 12269 C CA . ILE B 1 719 ? -7.09 2.064 10.25 1 97 719 ILE B CA 1
ATOM 12270 C C . ILE B 1 719 ? -6.531 0.918 11.086 1 97 719 ILE B C 1
ATOM 12272 O O . ILE B 1 719 ? -5.312 0.797 11.25 1 97 719 ILE B O 1
ATOM 12276 N N . LYS B 1 720 ? -7.41 0.078 11.562 1 95.31 720 LYS B N 1
ATOM 12277 C CA . LYS B 1 720 ? -6.961 -1.065 12.352 1 95.31 720 LYS B CA 1
ATOM 12278 C C . LYS B 1 720 ? -5.996 -1.938 11.555 1 95.31 720 LYS B C 1
ATOM 12280 O O . LYS B 1 720 ? -4.953 -2.348 12.07 1 95.31 720 LYS B O 1
ATOM 12285 N N . MET B 1 721 ? -6.301 -2.152 10.32 1 95.56 721 MET B N 1
ATOM 12286 C CA . MET B 1 721 ? -5.535 -3.072 9.484 1 95.56 721 MET B CA 1
ATOM 12287 C C . MET B 1 721 ? -4.195 -2.461 9.086 1 95.56 721 MET B C 1
ATOM 12289 O O . MET B 1 721 ? -3.205 -3.178 8.922 1 95.56 721 MET B O 1
ATOM 12293 N N . HIS B 1 722 ? -4.145 -1.092 9.016 1 95.56 722 HIS B N 1
ATOM 12294 C CA . HIS B 1 722 ? -2.961 -0.503 8.398 1 95.56 722 HIS B CA 1
ATOM 12295 C C . HIS B 1 722 ? -2.283 0.488 9.336 1 95.56 722 HIS B C 1
ATOM 12297 O O . HIS B 1 722 ? -1.515 1.344 8.898 1 95.56 722 HIS B O 1
ATOM 12303 N N . ILE B 1 723 ? -2.5 0.371 10.609 1 94.81 723 ILE B N 1
ATOM 12304 C CA . ILE B 1 723 ? -1.982 1.29 11.617 1 94.81 723 ILE B CA 1
ATOM 12305 C C . ILE B 1 723 ? -0.458 1.212 11.656 1 94.81 723 ILE B C 1
ATOM 12307 O O . ILE B 1 723 ? 0.217 2.223 11.875 1 94.81 723 ILE B O 1
ATOM 12311 N N . ASN B 1 724 ? 0.096 0.071 11.406 1 91.69 724 ASN B N 1
ATOM 12312 C CA . ASN B 1 724 ? 1.545 -0.096 11.453 1 91.69 724 ASN B CA 1
ATOM 12313 C C . ASN B 1 724 ? 2.229 0.645 10.305 1 91.69 724 ASN B C 1
ATOM 12315 O O . ASN B 1 724 ? 3.322 1.185 10.477 1 91.69 724 ASN B O 1
ATOM 12319 N N . PHE B 1 725 ? 1.595 0.584 9.234 1 92.38 725 PHE B N 1
ATOM 12320 C CA . PHE B 1 725 ? 2.127 1.326 8.102 1 92.38 725 PHE B CA 1
ATOM 12321 C C . PHE B 1 725 ? 2.217 2.814 8.414 1 92.38 725 PHE B C 1
ATOM 12323 O O . PHE B 1 725 ? 3.246 3.445 8.172 1 92.38 725 PHE B O 1
ATOM 12330 N N . MET B 1 726 ? 1.165 3.344 8.945 1 92.81 726 MET B N 1
ATOM 12331 C CA . MET B 1 726 ? 1.122 4.766 9.266 1 92.81 726 MET B CA 1
ATOM 12332 C C . MET B 1 726 ? 2.119 5.105 10.367 1 92.81 726 MET B C 1
ATOM 12334 O O . MET B 1 726 ? 2.736 6.172 10.344 1 92.81 726 MET B O 1
ATOM 12338 N N . ARG B 1 727 ? 2.215 4.23 11.32 1 91.25 727 ARG B N 1
ATOM 12339 C CA . ARG B 1 727 ? 3.176 4.426 12.398 1 91.25 727 ARG B CA 1
ATOM 12340 C C . ARG B 1 727 ? 4.594 4.559 11.852 1 91.25 727 ARG B C 1
ATOM 12342 O O . ARG B 1 727 ? 5.348 5.438 12.273 1 91.25 727 ARG B O 1
ATOM 12349 N N . GLU B 1 728 ? 4.895 3.762 10.906 1 88.81 728 GLU B N 1
ATOM 12350 C CA . GLU B 1 728 ? 6.223 3.799 10.305 1 88.81 728 GLU B CA 1
ATOM 12351 C C . GLU B 1 728 ? 6.418 5.059 9.469 1 88.81 728 GLU B C 1
ATOM 12353 O O . GLU B 1 728 ? 7.492 5.664 9.484 1 88.81 728 GLU B O 1
ATOM 12358 N N . ALA B 1 729 ? 5.402 5.43 8.805 1 86.19 729 ALA B N 1
ATOM 12359 C CA . ALA B 1 729 ? 5.473 6.598 7.93 1 86.19 729 ALA B CA 1
ATOM 12360 C C . ALA B 1 729 ? 5.746 7.867 8.727 1 86.19 729 ALA B C 1
ATOM 12362 O O . ALA B 1 729 ? 6.387 8.797 8.227 1 86.19 729 ALA B O 1
ATOM 12363 N N . TYR B 1 730 ? 5.312 7.898 9.945 1 88.38 730 TYR B N 1
ATOM 12364 C CA . TYR B 1 730 ? 5.43 9.133 10.711 1 88.38 730 TYR B CA 1
ATOM 12365 C C . TYR B 1 730 ? 6.348 8.938 11.914 1 88.38 730 TYR B C 1
ATOM 12367 O O . TYR B 1 730 ? 6.262 9.688 12.891 1 88.38 730 TYR B O 1
ATOM 12375 N N . LYS B 1 731 ? 7.098 7.934 11.852 1 82.81 731 LYS B N 1
ATOM 12376 C CA . LYS B 1 731 ? 8.055 7.676 12.922 1 82.81 731 LYS B CA 1
ATOM 12377 C C . LYS B 1 731 ? 8.922 8.906 13.195 1 82.81 731 LYS B C 1
ATOM 12379 O O . LYS B 1 731 ? 9.453 9.516 12.266 1 82.81 731 LYS B O 1
ATOM 12384 N N . GLY B 1 732 ? 9 9.25 14.406 1 75.44 732 GLY B N 1
ATOM 12385 C CA . GLY B 1 732 ? 9.82 10.383 14.805 1 75.44 732 GLY B CA 1
ATOM 12386 C C . GLY B 1 732 ? 9.07 11.703 14.781 1 75.44 732 GLY B C 1
ATOM 12387 O O . GLY B 1 732 ? 9.641 12.75 15.078 1 75.44 732 GLY B O 1
ATOM 12388 N N . THR B 1 733 ? 7.766 11.547 14.352 1 79.94 733 THR B N 1
ATOM 12389 C CA . THR B 1 733 ? 6.953 12.758 14.312 1 79.94 733 THR B CA 1
ATOM 12390 C C . THR B 1 733 ? 5.762 12.641 15.258 1 79.94 733 THR B C 1
ATOM 12392 O O . THR B 1 733 ? 5.512 11.57 15.82 1 79.94 733 THR B O 1
ATOM 12395 N N . GLY B 1 734 ? 5.117 13.664 15.656 1 83.12 734 GLY B N 1
ATOM 12396 C CA . GLY B 1 734 ? 3.908 13.664 16.469 1 83.12 734 GLY B CA 1
ATOM 12397 C C . GLY B 1 734 ? 2.641 13.781 15.633 1 83.12 734 GLY B C 1
ATOM 12398 O O . GLY B 1 734 ? 1.544 13.906 16.188 1 83.12 734 GLY B O 1
ATOM 12399 N N . ILE B 1 735 ? 2.785 13.586 14.359 1 88 735 ILE B N 1
ATOM 12400 C CA . ILE B 1 735 ? 1.697 13.891 13.438 1 88 735 ILE B CA 1
ATOM 12401 C C . ILE B 1 735 ? 0.591 12.852 13.57 1 88 735 ILE B C 1
ATOM 12403 O O . ILE B 1 735 ? -0.593 13.188 13.617 1 88 735 ILE B O 1
ATOM 12407 N N . LEU B 1 736 ? 0.94 11.523 13.656 1 90.62 736 LEU B N 1
ATOM 12408 C CA . LEU B 1 736 ? -0.061 10.469 13.688 1 90.62 736 LEU B CA 1
ATOM 12409 C C . LEU B 1 736 ? -0.944 10.594 14.93 1 90.62 736 LEU B C 1
ATOM 12411 O O . LEU B 1 736 ? -2.168 10.477 14.836 1 90.62 736 LEU B O 1
ATOM 12415 N N . GLY B 1 737 ? -0.354 10.836 16.094 1 90.25 737 GLY B N 1
ATOM 12416 C CA . GLY B 1 737 ? -1.123 11 17.312 1 90.25 737 GLY B CA 1
ATOM 12417 C C . GLY B 1 737 ? -2.105 12.156 17.25 1 90.25 737 GLY B C 1
ATOM 12418 O O . GLY B 1 737 ? -3.264 12.016 17.641 1 90.25 737 GLY B O 1
ATOM 12419 N N . ARG B 1 738 ? -1.668 13.258 16.75 1 90.19 738 ARG B N 1
ATOM 12420 C CA . ARG B 1 738 ? -2.516 14.438 16.641 1 90.19 738 ARG B CA 1
ATOM 12421 C C . ARG B 1 738 ? -3.705 14.172 15.719 1 90.19 738 ARG B C 1
ATOM 12423 O O . ARG B 1 738 ? -4.82 14.609 16 1 90.19 738 ARG B O 1
ATOM 12430 N N . ARG B 1 739 ? -3.402 13.453 14.711 1 92.5 739 ARG B N 1
ATOM 12431 C CA . ARG B 1 739 ? -4.465 13.203 13.742 1 92.5 739 ARG B CA 1
ATOM 12432 C C . ARG B 1 739 ? -5.461 12.18 14.266 1 92.5 739 ARG B C 1
ATOM 12434 O O . ARG B 1 739 ? -6.66 12.281 14.008 1 92.5 739 ARG B O 1
ATOM 12441 N N . LEU B 1 740 ? -4.965 11.203 14.969 1 94.94 740 LEU B N 1
ATOM 12442 C CA . LEU B 1 740 ? -5.867 10.219 15.555 1 94.94 740 LEU B CA 1
ATOM 12443 C C . LEU B 1 740 ? -6.805 10.883 16.562 1 94.94 740 LEU B C 1
ATOM 12445 O O . LEU B 1 740 ? -7.957 10.469 16.703 1 94.94 740 LEU B O 1
ATOM 12449 N N . ALA B 1 741 ? -6.359 11.953 17.234 1 94.38 741 ALA B N 1
ATOM 12450 C CA . ALA B 1 741 ? -7.199 12.703 18.156 1 94.38 741 ALA B CA 1
ATOM 12451 C C . ALA B 1 741 ? -8.414 13.289 17.453 1 94.38 741 ALA B C 1
ATOM 12453 O O . ALA B 1 741 ? -9.484 13.414 18.062 1 94.38 741 ALA B O 1
ATOM 12454 N N . GLU B 1 742 ? -8.227 13.594 16.234 1 94.19 742 GLU B N 1
ATOM 12455 C CA . GLU B 1 742 ? -9.281 14.242 15.453 1 94.19 742 GLU B CA 1
ATOM 12456 C C . GLU B 1 742 ? -10.18 13.219 14.773 1 94.19 742 GLU B C 1
ATOM 12458 O O . GLU B 1 742 ? -11.359 13.484 14.516 1 94.19 742 GLU B O 1
ATOM 12463 N N . VAL B 1 743 ? -9.656 12.055 14.469 1 97.56 743 VAL B N 1
ATOM 12464 C CA . VAL B 1 743 ? -10.328 11.07 13.625 1 97.56 743 VAL B CA 1
ATOM 12465 C C . VAL B 1 743 ? -11.148 10.109 14.484 1 97.56 743 VAL B C 1
ATOM 12467 O O . VAL B 1 743 ? -12.289 9.781 14.148 1 97.56 743 VAL B O 1
ATOM 12470 N N . ILE B 1 744 ? -10.633 9.68 15.617 1 97.75 744 ILE B N 1
ATOM 12471 C CA . ILE B 1 744 ? -11.195 8.641 16.484 1 97.75 744 ILE B CA 1
ATOM 12472 C C . ILE B 1 744 ? -12.602 9.047 16.922 1 97.75 744 ILE B C 1
ATOM 12474 O O . ILE B 1 744 ? -13.523 8.227 16.875 1 97.75 744 ILE B O 1
ATOM 12478 N N . PRO B 1 745 ? -12.852 10.336 17.219 1 97.56 745 PRO B N 1
ATOM 12479 C CA . PRO B 1 745 ? -14.164 10.711 17.766 1 97.56 745 PRO B CA 1
ATOM 12480 C C . PRO B 1 745 ? -15.305 10.445 16.781 1 97.56 745 PRO B C 1
ATOM 12482 O O . PRO B 1 745 ? -16.422 10.117 17.188 1 97.56 745 PRO B O 1
ATOM 12485 N N . LEU B 1 746 ? -15 10.609 15.539 1 97.88 746 LEU B N 1
ATOM 12486 C CA . LEU B 1 746 ? -16.047 10.445 14.539 1 97.88 746 LEU B CA 1
ATOM 12487 C C . LEU B 1 746 ? -16.125 9 14.07 1 97.88 746 LEU B C 1
ATOM 12489 O O . LEU B 1 746 ? -17.219 8.422 14 1 97.88 746 LEU B O 1
ATOM 12493 N N . ILE B 1 747 ? -15.047 8.289 13.805 1 97.44 747 ILE B N 1
ATOM 12494 C CA . ILE B 1 747 ? -15.07 6.969 13.188 1 97.44 747 ILE B CA 1
ATOM 12495 C C . ILE B 1 747 ? -15.492 5.922 14.211 1 97.44 747 ILE B C 1
ATOM 12497 O O . ILE B 1 747 ? -15.938 4.832 13.844 1 97.44 747 ILE B O 1
ATOM 12501 N N . GLY B 1 748 ? -15.312 6.258 15.484 1 97.31 748 GLY B N 1
ATOM 12502 C CA . GLY B 1 748 ? -15.648 5.312 16.531 1 97.31 748 GLY B CA 1
ATOM 12503 C C . GLY B 1 748 ? -17.141 5.273 16.844 1 97.31 748 GLY B C 1
ATOM 12504 O O . GLY B 1 748 ? -17.609 4.375 17.547 1 97.31 748 GLY B O 1
ATOM 12505 N N . ILE B 1 749 ? -17.906 6.289 16.375 1 97.19 749 ILE B N 1
ATOM 12506 C CA . ILE B 1 749 ? -19.328 6.367 16.672 1 97.19 749 ILE B CA 1
ATOM 12507 C C . ILE B 1 749 ? -20.031 5.094 16.203 1 97.19 749 ILE B C 1
ATOM 12509 O O . ILE B 1 749 ? -19.875 4.695 15.039 1 97.19 749 ILE B O 1
ATOM 12513 N N . GLY B 1 750 ? -20.75 4.422 17.016 1 94.38 750 GLY B N 1
ATOM 12514 C CA . GLY B 1 750 ? -21.438 3.174 16.703 1 94.38 750 GLY B CA 1
ATOM 12515 C C . GLY B 1 750 ? -20.609 1.946 17.062 1 94.38 750 GLY B C 1
ATOM 12516 O O . GLY B 1 750 ? -21.125 0.83 17.078 1 94.38 750 GLY B O 1
ATOM 12517 N N . ALA B 1 751 ? -19.344 2.154 17.266 1 95.69 751 ALA B N 1
ATOM 12518 C CA . ALA B 1 751 ? -18.438 1.081 17.656 1 95.69 751 ALA B CA 1
ATOM 12519 C C . ALA B 1 751 ? -17.547 1.512 18.812 1 95.69 751 ALA B C 1
ATOM 12521 O O . ALA B 1 751 ? -16.344 1.258 18.812 1 95.69 751 ALA B O 1
ATOM 12522 N N . GLU B 1 752 ? -18.109 2.211 19.766 1 96.44 752 GLU B N 1
ATOM 12523 C CA . GLU B 1 752 ? -17.375 2.852 20.844 1 96.44 752 GLU B CA 1
ATOM 12524 C C . GLU B 1 752 ? -16.531 1.834 21.625 1 96.44 752 GLU B C 1
ATOM 12526 O O . GLU B 1 752 ? -15.352 2.055 21.859 1 96.44 752 GLU B O 1
ATOM 12531 N N . ARG B 1 753 ? -17.125 0.702 21.984 1 93.88 753 ARG B N 1
ATOM 12532 C CA . ARG B 1 753 ? -16.438 -0.302 22.781 1 93.88 753 ARG B CA 1
ATOM 12533 C C . ARG B 1 753 ? -15.258 -0.903 22.016 1 93.88 753 ARG B C 1
ATOM 12535 O O . ARG B 1 753 ? -14.156 -1.024 22.547 1 93.88 753 ARG B O 1
ATOM 12542 N N . GLU B 1 754 ? -15.531 -1.228 20.766 1 93.31 754 GLU B N 1
ATOM 12543 C CA . GLU B 1 754 ? -14.508 -1.821 19.922 1 93.31 754 GLU B CA 1
ATOM 12544 C C . GLU B 1 754 ? -13.359 -0.846 19.672 1 93.31 754 GLU B C 1
ATOM 12546 O O . GLU B 1 754 ? -12.188 -1.241 19.672 1 93.31 754 GLU B O 1
ATOM 12551 N N . THR B 1 755 ? -13.727 0.403 19.469 1 96.31 755 THR B N 1
ATOM 12552 C CA . THR B 1 755 ? -12.734 1.444 19.219 1 96.31 755 THR B CA 1
ATOM 12553 C C . THR B 1 755 ? -11.852 1.646 20.453 1 96.31 755 THR B C 1
ATOM 12555 O O . THR B 1 755 ? -10.625 1.706 20.328 1 96.31 755 THR B O 1
ATOM 12558 N N . GLU B 1 756 ? -12.469 1.722 21.562 1 96.25 756 GLU B N 1
ATOM 12559 C CA . GLU B 1 756 ? -11.727 1.893 22.812 1 96.25 756 GLU B CA 1
ATOM 12560 C C . GLU B 1 756 ? -10.797 0.705 23.078 1 96.25 756 GLU B C 1
ATOM 12562 O O . GLU B 1 756 ? -9.641 0.885 23.438 1 96.25 756 GLU B O 1
ATOM 12567 N N . GLN B 1 757 ? -11.273 -0.462 22.844 1 94.69 757 GLN B N 1
ATOM 12568 C CA . GLN B 1 757 ? -10.484 -1.666 23.078 1 94.69 757 GLN B CA 1
ATOM 12569 C C . GLN B 1 757 ? -9.273 -1.715 22.156 1 94.69 757 GLN B C 1
ATOM 12571 O O . GLN B 1 757 ? -8.164 -2.02 22.609 1 94.69 757 GLN B O 1
ATOM 12576 N N . PHE B 1 758 ? -9.484 -1.401 20.984 1 94.25 758 PHE B N 1
ATOM 12577 C CA . PHE B 1 758 ? -8.398 -1.479 20.031 1 94.25 758 PHE B CA 1
ATOM 12578 C C . PHE B 1 758 ? -7.316 -0.454 20.344 1 94.25 758 PHE B C 1
ATOM 12580 O O . PHE B 1 758 ? -6.141 -0.802 20.469 1 94.25 758 PHE B O 1
ATOM 12587 N N . PHE B 1 759 ? -7.68 0.796 20.469 1 95.88 759 PHE B N 1
ATOM 12588 C CA . PHE B 1 759 ? -6.707 1.876 20.594 1 95.88 759 PHE B CA 1
ATOM 12589 C C . PHE B 1 759 ? -6.051 1.867 21.969 1 95.88 759 PHE B C 1
ATOM 12591 O O . PHE B 1 759 ? -4.895 2.277 22.109 1 95.88 759 PHE B O 1
ATOM 12598 N N . SER B 1 760 ? -6.766 1.382 22.938 1 92.81 760 SER B N 1
ATOM 12599 C CA . SER B 1 760 ? -6.172 1.288 24.266 1 92.81 760 SER B CA 1
ATOM 12600 C C . SER B 1 760 ? -5.113 0.193 24.312 1 92.81 760 SER B C 1
ATOM 12602 O O . SER B 1 760 ? -4.176 0.269 25.125 1 92.81 760 SER B O 1
ATOM 12604 N N . ASN B 1 761 ? -5.227 -0.781 23.453 1 90.88 761 ASN B N 1
ATOM 12605 C CA . ASN B 1 761 ? -4.301 -1.909 23.469 1 90.88 761 ASN B CA 1
ATOM 12606 C C . ASN B 1 761 ? -3.146 -1.692 22.484 1 90.88 761 ASN B C 1
ATOM 12608 O O . ASN B 1 761 ? -2.225 -2.506 22.422 1 90.88 761 ASN B O 1
ATOM 12612 N N . LEU B 1 762 ? -3.334 -0.628 21.812 1 89.19 762 LEU B N 1
ATOM 12613 C CA . LEU B 1 762 ? -2.275 -0.322 20.859 1 89.19 762 LEU B CA 1
ATOM 12614 C C . LEU B 1 762 ? -1.022 0.172 21.562 1 89.19 762 LEU B C 1
ATOM 12616 O O . LEU B 1 762 ? -1.092 1.087 22.391 1 89.19 762 LEU B O 1
ATOM 12620 N N . ASN B 1 763 ? 0.05 -0.486 21.719 1 87.56 763 ASN B N 1
ATOM 12621 C CA . ASN B 1 763 ? 1.312 -0.05 22.312 1 87.56 763 ASN B CA 1
ATOM 12622 C C . ASN B 1 763 ? 2.025 0.961 21.422 1 87.56 763 ASN B C 1
ATOM 12624 O O . ASN B 1 763 ? 3.016 0.629 20.766 1 87.56 763 ASN B O 1
ATOM 12628 N N . MET B 1 764 ? 1.553 2.184 21.438 1 88.44 764 MET B N 1
ATOM 12629 C CA . MET B 1 764 ? 2.129 3.297 20.688 1 88.44 764 MET B CA 1
ATOM 12630 C C . MET B 1 764 ? 2.352 4.504 21.594 1 88.44 764 MET B C 1
ATOM 12632 O O . MET B 1 764 ? 1.604 5.48 21.531 1 88.44 764 MET B O 1
ATOM 12636 N N . PRO B 1 765 ? 3.426 4.508 22.281 1 84.94 765 PRO B N 1
ATOM 12637 C CA . PRO B 1 765 ? 3.691 5.578 23.25 1 84.94 765 PRO B CA 1
ATOM 12638 C C . PRO B 1 765 ? 3.77 6.957 22.594 1 84.94 765 PRO B C 1
ATOM 12640 O O . PRO B 1 765 ? 3.373 7.953 23.203 1 84.94 765 PRO B O 1
ATOM 12643 N N . GLU B 1 766 ? 4.227 6.992 21.406 1 83.81 766 GLU B N 1
ATOM 12644 C CA . GLU B 1 766 ? 4.418 8.258 20.703 1 83.81 766 GLU B CA 1
ATOM 12645 C C . GLU B 1 766 ? 3.08 8.898 20.344 1 83.81 766 GLU B C 1
ATOM 12647 O O . GLU B 1 766 ? 3.023 10.086 20 1 83.81 766 GLU B O 1
ATOM 12652 N N . ALA B 1 767 ? 1.962 8.148 20.453 1 90.06 767 ALA B N 1
ATOM 12653 C CA . ALA B 1 767 ? 0.652 8.68 20.078 1 90.06 767 ALA B CA 1
ATOM 12654 C C . ALA B 1 767 ? -0.331 8.57 21.25 1 90.06 767 ALA B C 1
ATOM 12656 O O . ALA B 1 767 ? -1.535 8.773 21.062 1 90.06 767 ALA B O 1
ATOM 12657 N N . GLU B 1 768 ? 0.147 8.219 22.391 1 89.12 768 GLU B N 1
ATOM 12658 C CA . GLU B 1 768 ? -0.7 7.926 23.547 1 89.12 768 GLU B CA 1
ATOM 12659 C C . GLU B 1 768 ? -1.605 9.109 23.875 1 89.12 768 GLU B C 1
ATOM 12661 O O . GLU B 1 768 ? -2.807 8.938 24.109 1 89.12 768 GLU B O 1
ATOM 12666 N N . ARG B 1 769 ? -1.099 10.297 23.922 1 88.5 769 ARG B N 1
ATOM 12667 C CA . ARG B 1 769 ? -1.877 11.484 24.266 1 88.5 769 ARG B CA 1
ATOM 12668 C C . ARG B 1 769 ? -2.953 11.75 23.219 1 88.5 769 ARG B C 1
ATOM 12670 O O . ARG B 1 769 ? -4.098 12.055 23.562 1 88.5 769 ARG B O 1
ATOM 12677 N N . GLY B 1 770 ? -2.533 11.68 21.969 1 92.38 770 GLY B N 1
ATOM 12678 C CA . GLY B 1 770 ? -3.494 11.891 20.891 1 92.38 770 GLY B CA 1
ATOM 12679 C C . GLY B 1 770 ? -4.637 10.891 20.922 1 92.38 770 GLY B C 1
ATOM 12680 O O . GLY B 1 770 ? -5.801 11.266 20.75 1 92.38 770 GLY B O 1
ATOM 12681 N N . ILE B 1 771 ? -4.305 9.609 21.141 1 95.19 771 ILE B N 1
ATOM 12682 C CA . ILE B 1 771 ? -5.309 8.555 21.219 1 95.19 771 ILE B CA 1
ATOM 12683 C C . ILE B 1 771 ? -6.234 8.812 22.406 1 95.19 771 ILE B C 1
ATOM 12685 O O . ILE B 1 771 ? -7.457 8.703 22.281 1 95.19 771 ILE B O 1
ATOM 12689 N N . GLY B 1 772 ? -5.621 9.164 23.516 1 94.12 772 GLY B N 1
ATOM 12690 C CA . GLY B 1 772 ? -6.422 9.484 24.688 1 94.12 772 GLY B CA 1
ATOM 12691 C C . GLY B 1 772 ? -7.402 10.617 24.438 1 94.12 772 GLY B C 1
ATOM 12692 O O . GLY B 1 772 ? -8.578 10.516 24.812 1 94.12 772 GLY B O 1
ATOM 12693 N N . THR B 1 773 ? -6.918 11.688 23.812 1 94.25 773 THR B N 1
ATOM 12694 C CA . THR B 1 773 ? -7.766 12.82 23.469 1 94.25 773 THR B CA 1
ATOM 12695 C C . THR B 1 773 ? -8.914 12.383 22.562 1 94.25 773 THR B C 1
ATOM 12697 O O . THR B 1 773 ? -10.062 12.773 22.781 1 94.25 773 THR B O 1
ATOM 12700 N N . GLY B 1 774 ? -8.562 11.609 21.594 1 96.38 774 GLY B N 1
ATOM 12701 C CA . GLY B 1 774 ? -9.57 11.109 20.672 1 96.38 774 GLY B CA 1
ATOM 12702 C C . GLY B 1 774 ? -10.656 10.297 21.359 1 96.38 774 GLY B C 1
ATOM 12703 O O . GLY B 1 774 ? -11.836 10.445 21.047 1 96.38 774 GLY B O 1
ATOM 12704 N N . LEU B 1 775 ? -10.273 9.391 22.234 1 96.62 775 LEU B N 1
ATOM 12705 C CA . LEU B 1 775 ? -11.219 8.531 22.938 1 96.62 775 LEU B CA 1
ATOM 12706 C C . LEU B 1 775 ? -12.117 9.352 23.859 1 96.62 775 LEU B C 1
ATOM 12708 O O . LEU B 1 775 ? -13.297 9.039 24 1 96.62 775 LEU B O 1
ATOM 12712 N N . GLU B 1 776 ? -11.578 10.438 24.453 1 95.62 776 GLU B N 1
ATOM 12713 C CA . GLU B 1 776 ? -12.398 11.312 25.281 1 95.62 776 GLU B CA 1
ATOM 12714 C C . GLU B 1 776 ? -13.422 12.062 24.438 1 95.62 776 GLU B C 1
ATOM 12716 O O . GLU B 1 776 ? -14.586 12.188 24.828 1 95.62 776 GLU B O 1
ATOM 12721 N N . LEU B 1 777 ? -12.961 12.555 23.391 1 96.62 777 LEU B N 1
ATOM 12722 C CA . LEU B 1 777 ? -13.875 13.25 22.5 1 96.62 777 LEU B CA 1
ATOM 12723 C C . LEU B 1 777 ? -14.938 12.297 21.953 1 96.62 777 LEU B C 1
ATOM 12725 O O . LEU B 1 777 ? -16.078 12.695 21.734 1 96.62 777 LEU B O 1
ATOM 12729 N N . LEU B 1 778 ? -14.508 11.039 21.672 1 97.44 778 LEU B N 1
ATOM 12730 C CA . LEU B 1 778 ? -15.461 10.023 21.25 1 97.44 778 LEU B CA 1
ATOM 12731 C C . LEU B 1 778 ? -16.578 9.859 22.281 1 97.44 778 LEU B C 1
ATOM 12733 O O . LEU B 1 778 ? -17.75 9.75 21.922 1 97.44 778 LEU B O 1
ATOM 12737 N N . LYS B 1 779 ? -16.219 9.859 23.516 1 95.94 779 LYS B N 1
ATOM 12738 C CA . LYS B 1 779 ? -17.203 9.766 24.594 1 95.94 779 LYS B CA 1
ATOM 12739 C C . LYS B 1 779 ? -18.172 10.938 24.547 1 95.94 779 LYS B C 1
ATOM 12741 O O . LYS B 1 779 ? -19.375 10.766 24.719 1 95.94 779 LYS B O 1
ATOM 12746 N N . ALA B 1 780 ? -17.656 12.109 24.328 1 95.94 780 ALA B N 1
ATOM 12747 C CA . ALA B 1 780 ? -18.5 13.305 24.25 1 95.94 780 ALA B CA 1
ATOM 12748 C C . ALA B 1 780 ? -19.438 13.227 23.047 1 95.94 780 ALA B C 1
ATOM 12750 O O . ALA B 1 780 ? -20.625 13.492 23.156 1 95.94 780 ALA B O 1
ATOM 12751 N N . TYR B 1 781 ? -18.906 12.875 21.891 1 96.94 781 TYR B N 1
ATOM 12752 C CA . TYR B 1 781 ? -19.688 12.805 20.656 1 96.94 781 TYR B CA 1
ATOM 12753 C C . TYR B 1 781 ? -20.734 11.711 20.75 1 96.94 781 TYR B C 1
ATOM 12755 O O . TYR B 1 781 ? -21.828 11.836 20.188 1 96.94 781 TYR B O 1
ATOM 12763 N N . SER B 1 782 ? -20.406 10.633 21.453 1 96.06 782 SER B N 1
ATOM 12764 C CA . SER B 1 782 ? -21.297 9.477 21.547 1 96.06 782 SER B CA 1
ATOM 12765 C C . SER B 1 782 ? -22.609 9.852 22.25 1 96.06 782 SER B C 1
ATOM 12767 O O . SER B 1 782 ? -23.625 9.18 22.047 1 96.06 782 SER B O 1
ATOM 12769 N N . ARG B 1 783 ? -22.594 10.945 23.016 1 94.06 783 ARG B N 1
ATOM 12770 C CA . ARG B 1 783 ? -23.812 11.414 23.672 1 94.06 783 ARG B CA 1
ATOM 12771 C C . ARG B 1 783 ? -24.812 11.938 22.656 1 94.06 783 ARG B C 1
ATOM 12773 O O . ARG B 1 783 ? -26 12.062 22.953 1 94.06 783 ARG B O 1
ATOM 12780 N N . LEU B 1 784 ? -24.359 12.234 21.531 1 95.81 784 LEU B N 1
ATOM 12781 C CA . LEU B 1 784 ? -25.188 12.852 20.5 1 95.81 784 LEU B CA 1
ATOM 12782 C C . LEU B 1 784 ? -25.594 11.828 19.438 1 95.81 784 LEU B C 1
ATOM 12784 O O . LEU B 1 784 ? -26.219 12.18 18.438 1 95.81 784 LEU B O 1
ATOM 12788 N N . LYS B 1 785 ? -25.281 10.492 19.672 1 92 785 LYS B N 1
ATOM 12789 C CA . LYS B 1 785 ? -25.609 9.422 18.75 1 92 785 LYS B CA 1
ATOM 12790 C C . LYS B 1 785 ? -27.125 9.219 18.656 1 92 785 LYS B C 1
ATOM 12792 O O . LYS B 1 785 ? -27.828 9.289 19.672 1 92 785 LYS B O 1
#

Radius of gyration: 38.57 Å; Cα contacts (8 Å, |Δi|>4): 3331; chains: 2; bounding box: 79×108×84 Å

Organism: Saccharolobus solfataricus (strain ATCC 35092 / DSM 1617 / JCM 11322 / P2) (NCBI:txid273057)

pLDDT: mean 94.56, std 4.48, range [67.69, 98.81]

Solvent-accessible surface area (backbone atoms only — not comparable to full-atom values): 78223 Å² total; per-residue (Å²): 99,77,46,57,54,31,40,40,39,39,38,42,48,37,81,87,79,30,38,30,39,37,41,36,39,36,35,34,37,32,66,34,56,55,50,73,28,30,24,30,79,54,47,78,74,46,40,24,52,71,85,37,76,48,62,68,48,70,63,78,49,32,36,40,33,61,68,37,62,46,74,46,41,40,35,41,33,34,36,41,61,51,34,71,72,46,68,51,18,36,16,47,24,54,51,99,93,48,59,33,38,39,54,39,19,75,82,74,20,37,22,44,67,44,79,32,62,68,37,60,56,55,38,27,25,43,32,49,33,41,32,35,50,64,89,56,42,79,49,41,40,43,60,75,74,42,78,46,79,54,95,72,23,31,36,42,30,35,43,66,48,66,60,30,35,48,42,34,63,46,51,33,41,30,65,67,31,74,49,69,49,77,95,47,85,47,30,42,31,32,34,18,50,76,94,49,42,78,26,28,54,54,41,52,50,48,45,55,55,40,51,54,49,46,24,62,69,48,70,48,72,81,88,53,71,37,35,38,42,32,38,36,79,52,39,68,55,61,57,45,56,23,57,32,32,26,40,22,18,45,67,31,37,46,31,53,90,74,45,30,55,63,42,46,52,42,20,48,42,47,48,32,21,39,55,39,20,55,53,33,49,46,31,32,19,37,53,46,75,32,37,47,31,61,26,43,5,47,14,50,41,47,14,38,53,49,48,26,68,76,38,57,86,63,45,31,61,51,53,41,45,64,64,26,38,48,48,14,54,57,54,30,23,42,88,68,42,61,25,47,50,39,88,62,93,45,80,78,51,51,44,63,53,76,41,47,44,24,29,19,38,38,17,38,50,51,51,28,48,28,67,70,63,30,62,65,32,39,46,51,9,49,29,50,34,50,65,74,32,55,66,36,57,47,53,67,66,54,48,44,49,31,28,16,62,61,56,72,50,84,49,52,73,46,49,49,43,67,34,60,37,58,49,40,41,28,36,37,36,38,76,58,62,34,34,41,39,41,36,52,40,45,45,50,39,83,59,91,64,82,78,54,86,54,56,38,78,40,33,29,30,51,67,86,41,78,50,75,45,76,43,72,55,58,61,51,75,46,78,53,96,52,68,66,66,16,40,38,75,38,58,66,50,40,47,80,58,41,71,43,60,52,96,43,59,64,30,42,72,59,34,91,70,50,60,47,37,48,30,48,53,51,52,35,45,51,51,33,40,44,36,63,77,42,52,68,68,62,43,50,60,59,52,59,76,49,50,80,54,84,48,66,53,37,42,52,52,50,50,51,52,34,51,49,44,24,23,61,26,45,91,79,32,38,65,65,36,49,53,42,35,55,51,42,40,68,74,24,68,79,42,80,51,62,58,38,35,40,50,27,26,52,34,45,32,52,39,26,75,71,31,67,69,58,8,53,63,45,24,64,50,46,86,48,48,90,77,47,57,52,47,49,41,52,18,22,42,31,6,32,22,45,63,44,38,82,78,33,48,67,60,48,50,51,52,36,70,69,46,87,51,65,70,62,29,48,37,42,52,52,10,47,33,47,30,61,55,29,25,55,29,30,40,52,58,41,34,47,50,67,53,77,40,50,79,54,46,48,58,60,52,50,47,53,32,28,54,26,58,61,25,23,68,30,47,43,52,39,46,69,74,43,45,66,59,54,50,60,58,37,60,96,49,27,59,62,16,54,42,38,28,67,24,40,27,44,27,24,57,95,38,54,67,61,44,50,54,51,62,70,66,50,92,45,78,77,26,45,59,22,44,50,41,2,55,52,45,23,57,33,49,51,73,66,95,100,76,46,57,56,32,39,40,38,38,39,43,46,37,81,88,77,31,38,30,41,38,41,35,40,34,34,35,36,32,66,36,56,56,50,72,28,30,24,30,79,53,48,76,74,46,41,24,50,70,85,37,76,47,64,68,49,71,61,78,50,34,34,40,33,59,67,37,61,47,74,44,40,40,34,41,32,34,37,40,61,50,33,72,74,46,69,52,16,35,15,46,23,55,52,97,92,47,59,30,40,39,54,39,19,74,82,73,19,36,21,44,68,43,77,34,63,69,38,60,55,55,37,27,24,44,33,48,33,42,32,35,49,62,88,56,42,78,49,42,41,43,61,76,74,43,78,46,78,52,94,75,24,32,38,42,31,35,42,68,47,68,62,29,35,48,41,35,63,47,51,33,41,28,66,67,30,72,47,69,50,76,96,47,84,48,30,42,32,33,33,17,51,78,94,48,42,77,27,26,52,53,41,50,51,49,47,55,55,39,51,55,48,45,24,62,67,50,70,47,72,82,88,54,72,38,34,36,43,33,38,35,78,53,40,68,55,60,60,44,58,22,57,32,33,26,40,22,18,45,66,31,36,48,30,53,92,74,45,30,54,61,42,46,51,43,18,48,40,46,48,32,22,40,58,38,21,54,53,34,48,46,32,32,20,36,54,48,75,32,37,47,31,62,26,41,5,47,14,50,40,46,14,37,52,48,48,26,67,76,37,57,87,63,45,32,60,52,52,40,44,64,63,26,40,47,47,13,55,57,52,30,24,42,88,68,43,61,26,47,50,37,88,64,93,44,79,79,51,51,44,63,52,74,42,47,44,24,29,17,38,39,18,38,49,51,51,28,47,28,66,70,64,29,62,67,32,37,46,52,8,50,30,51,35,51,64,73,32,54,68,36,58,45,56,68,66,54,46,45,50,31,28,16,65,61,57,72,50,82,48,53,72,44,49,49,43,67,33,59,37,57,52,39,41,27,35,37,37,37,77,58,63,35,33,41,38,42,36,52,41,45,45,50,40,82,62,90,62,81,77,55,87,52,54,41,77,40,32,30,29,51,68,85,41,77,47,74,46,78,44,70,55,59,62,50,74,46,78,52,96,54,67,66,67,16,39,39,75,39,58,67,51,42,47,80,58,40,70,44,59,53,97,43,60,64,29,42,72,60,33,92,70,50,60,47,37,50,29,48,55,53,53,37,43,52,51,32,40,45,36,63,75,42,53,69,69,61,43,50,61,59,50,59,76,49,50,79,56,86,48,66,52,39,44,53,52,50,50,51,53,35,50,49,43,24,26,62,28,45,90,79,31,39,64,64,35,48,52,42,34,55,52,42,39,67,73,24,67,79,43,81,51,62,57,38,36,42,49,30,26,53,37,44,30,52,38,26,75,72,32,66,71,57,8,52,63,45,23,64,52,46,86,47,50,90,76,46,57,53,50,49,42,50,19,25,41,31,6,32,23,45,64,44,38,83,77,31,47,67,59,48,50,50,51,36,70,69,46,86,51,66,68,62,28,48,37,43,52,52,11,47,33,48,29,60,56,28,23,56,28,30,40,52,58,42,33,46,50,68,54,76,40,49,80,55,47,48,58,60,51,50,47,53,33,29,53,24,58,62,26,24,68,30,48,44,51,39,46,66,76,44,44,65,59,52,51,60,60,38,62,96,49,28,59,61,16,54,41,37,29,67,23,41,26,44,27,24,57,96,38,55,68,60,42,49,54,50,62,71,66,49,91,46,78,80,26,45,60,21,44,51,41,3,55,52,45,22,57,33,49,52,73,66,94

Secondary structure (DSSP, 8-state):
-EEEEEEEEEEEE-TTT-EEEEEEEEEEEE-SSSEEEE-SS-EEEEEEETTEE--EEE-SSEEEE---SEEEEEEEEEEEE-BSS-SSEEEEEEETTEEEEEEE-TTT-GGGTSSB---TT--BEEEEEEEEETT-EEEESS-EEEEEEETTEEEEEEPPPPSB-GGG--EEEE--EEEEETTSSSEEEEEESTT-GGGGHHHHHHHHHHHHHHHHHHT----SSEEEEEEESS-SSSEE--TTEEEEEHHHH---TTS-HHHHHHHHHHHHHHHHTTTBTTTBEESSGGGTHHHHHHHHHHHHHHHHHH-GGG-HHHHHIIIIIHHHHHHTTSTT---SS----SHHHHGGG-STIIIIIHHHHHHHHHHHH-HHHHHHHHHHHHHHTTTSEE-HHHHHHHHHHHHTS--HHHHHHHHHS-S-EEEEEEEETTEEEEEEEE--SS---------EEEEEEETTEEEEEEE-SSEEEEE-SS----EEESGGG-SSSEEEETT-HHHHHTS---HHHHHHHHHHHHHHHHTTSS-HHHHHHHHGGGTT---HHHHHHHHHHHHHHHHH-HHHHHHHHHHHHHHHHHHHTT--SHHHHHHHHHHHHHHHHH-HHHHHHHGGGGGGGGGS-HHHHHHHHHHHHHHHGGGGHHHHHHHHHH--SHHHHHHHHHHHTT-SSHHHHHHHHTHHHHTSS-GGGHHHHHHHHHT-TTSHHHHHHHHHHHHHHHHHHTTT-SHHHHHHHHHHHHHTTT-HHHHHHHHHS---GGGHHHHHHHHHHHHHHHTT-/-EEEEEEEEEEEE-TTT-EEEEEEEEEEEE-SSSEEEE-SS-EEEEEEETTEE--EEE-SSEEEE---SEEEEEEEEEEEE-BSS-SSEEEEEEETTEEEEEEE-TTT-GGGTSSB---TT--BEEEEEEEEETT-EEEESS-EEEEEEETTEEEEEEPPPPSB-GGG--EEEE--EEEEETTSSSEEEEEESTT-GGGGHHHHHHHHHHHHHHHHHHT----SSEEEEEEESS-SSSEE--TTEEEEEHHHH---TTS-HHHHHHHHHHHHHHHHTTTBTTTBEESSGGGTHHHHHHHHHHHHHHHHHH-GGG-HHHHHIIIIIHHHHHHTTSTT---SS----SHHHHGGG-STIIIIIHHHHHHHHHHHH-HHHHHHHHHHHHHHTTTSEE-HHHHHHHHHHHHTS--HHHHHHHHHS-S-EEEEEEEETTEEEEEEEE--SSS--------EEEEEEETTEEEEEEE-SSEEEEE-SS----EEESGGG-SSSEEEETT-HHHHHTS---HHHHHHHHHHHHHHHHTTSS-HHHHHHHHGGGTT---HHHHHHHHHHHHHHHHH-HHHHHHHHHHHHHHHHHHHTT--SHHHHHHHHHHHHHHHHH-HHHHHHHGGGGGGGGGS-HHHHHHHHHHHHHHHGGGGHHHHHHHHHH--SHHHHHHHHHHHTT-SSHHHHHHHHTHHHHTSS-GGGHHHHHHHHHT-TTSHHHHHHHHHHHHHHHHHHTTT-SHHHHHHHHHHHHHTTT-HHHHHHHHHH---GGGHHHHHHHHHHHHHHHTT-

Foldseek 3Di:
DKAWAEKEKEKEAEPVFQKMKIKIKIFMWDQDQKDKWFAAQKAWDFKDDPRHTFDWDDDHTIIITRPHGDGGIMMTIIMHGADDQAQAAWHWQDADVGTKIKHQQPPHRLNRHDTHDRFFFRWYKYWYKYKYAPPKDKDWQADFPDWDDDPRIIMTTGDIDPTWGSRLTIMMMGQWDWDWPPDDFQIEIEIEHPPQHVQQVLLSVLLVLLQVVCCVLLVPHQDGNYAYEYAGCFHQDQWDLRNRYIYGHCLQRGHDPQAALVSSVNVSLSSSLSSQQSLQCTQENARHLLAVLSRQLRSLLSSLVSCCVVPVLQVSVLVLCQPQLLQLQLLLQAQLWFFLRDDDPDPLVSQQSPDSRSHRLSNLVLLLVCVVLDVVLLSQLSSVLSVVQGSGYDHPVSSQVSSCVSSVHRCVQQVCQRRHDGAAKEWEWDFDFQKIKIAIWGHHQADDHDTDFHFWFKWKQFPNDIDTDTDRDRMDMDGHPGTGQAMQICALVSTSYAYHYDPPPVRPVVDDADLSSLLRVLSRLLSCCLSVVDDPVVSCVSLVVCLQPLDLNSLVSVLVSLLQLCLLPVVVRLVVNLSSLVNLLVSLVPPDDSSSLLSNLSSLQSNLLRPLVSLLVLLVCVVVLVVDRNSNNLSNLLSVCQNQPVNCVVVLVVCLQVDNRVSVNVSSLLSQLSHLDQVSNLVSLCCVVVCSDPLSCNLVSLLSNLSRNNHLQSSLVSCLVCVVVNCVSQPSHLRVLQSLLRRLLSSCAVPLVVSCVSLVPPPDPSNVSSNSNNNRSNVSSNVSD/DKAWAEKEKEKEAEPVFQKMKIKIKIFMWDQDQKDKWFAAQKAWDFKADPRHTFDWDDDHTIIITRDHGDGGIIMTIMMHGADDQAQAAWHWQDADVGTKIKHQQPPHRLNRHDTHDRFFFRWYKYWYKYKYAPPKDKDWQADFPDWDDDPRIIMTTGDIDPTWGSRLTIMMMGQWDWDWDPDDFQIEIEIEHPPQHVQQVLLSVLLVLLQVVCCVLLVPHQDGNYAYEYAGCFHQDQWDLRNRYIYGHCLQRGHDPQAALVSSVNVSLSSSLSSQQSLQPTQENANHLLAVLSRQLRSLLSSLVSCCVVPVLQVSVLVLCQPQLLQLQLLLQAQLWFFLRDDDPDPLCSQQSPDSRSHRLSNLVLLLVCVVLDVVLLSQLSSVLSVVQGSGYDHPVSSQVSSCVSSVHRCVQQVCQRRHDGAAKEWEWEFDFQKIKIFIWGHHQADDHDTDFHFWFKWKAFPNRIDTDTDRDRMDMDGHPGTGQAMQICALVSTSYAYHYDPPVVRPVSDDADLSSLLRQLSRLLSCCLSVVDDPVVSCVSLVVCLQPLDLNSLVSVLVSLLQLCLQPVVVRLVVNLSSLVNVLVSLVPPDDSSSLLSNLSSLQSNLLRPLVSLLVLLVCVVVLVVDRNSNNLSNLLSVCQNQPVNCCVVLVVCLQVDNRPSVNVSSLLSQLSHLDQVSNLVSLCCVVVCSDPLSCNLVSLLSNLSRNNHLQSSLVSCLVCVVVNCVSQPSHLRVLQSLLRRLLSSCAVPLVVSCVSLVPPPDPSNVSSNSNNNRSNVSSNVSD

Nearest PDB structures (foldseek):
  3q7j-assembly2_B  TM=8.842E-01  e=1.302E-66  Thermoplasma acidophilum DSM 1728
  8cgp-assembly2_B  TM=9.329E-01  e=2.975E-60  Homo sapiens
  8cgp-assembly1_A  TM=9.273E-01  e=3.647E-59  Homo sapiens
  6ydx-assembly2_B  TM=9.195E-01  e=7.134E-57  Homo sapiens
  7zyf-assembly2_B  TM=9.299E-01  e=1.090E-55  Homo sapiens